Protein 3WNO (pdb70)

B-factor: mean 29.3, std 12.25, range [14.29, 101.85]

Secondary structure (DSSP, 8-state):
--EEEEEES-S-B-TT-EEEEEEEEE--SSS-EEEEEEEEEEETTEEEEEEEEEEEE-TT-EEEEEEEEEPPSSSSEEEEEEEE-GGG-EEEEEEEE-S-GGGS--EEEE----TT--HHHHHHHHHHHHHHH---EEEE-S-SSBTTB-S-EETTEEPSEEE-TT-PEEEHHHHHHHHHHHHHTT-EEEEEEESSEEESS-GGGT--GGGBEESSTTS-SB-EEE-SSSS-EEEEB-TT-HHHHHHHHHHHHHIIIII--SEEEEE------SEEETT--EE-GGGSHHHHHHHHHHHHHHH-TTS-EEEEEEES--TT-TTHHHHHHH---SSEEEE--SS--BHHHHHHHHHHHHHHTTS--EEEE--TTTT---EEEEEGGGSEEES--EE--STT-STT-EEEEE-STT-EEEEEEEESSSEEEEEEEEEE--SSS-EEEEEEETTEEEEEEEE---S-TT-EEEEEEEEEEE-SEEEEEEEE--TT--S-EEEEEEEEEB--HHHHHHHHHHHHHTT-EEE-EETTTEE--SSSTT--SSB--HHHHHHHHHHHHHHHHTHHHHH-TT-EE--SSS--EEETTS-EESS--TTSEEEEEEE-SSEEEEEEEE-TTS-SBSSS--PPP--EEEEEEEEEE-TT--EEEEEEE-TTSGGG--EEE-EEEEEETTEEEEEEEEEEESSEEEEEEEE-/--EEEEEES-S-B-TT-EEEEEEEEE--SSS-EEEEEEEEEEETTEEEEEEEEEEEE-TT-EEEEEEEEEPPSSSSEEEEEEEE-GGG-EEEEEEEE-S-GGGS--EEEE----TT--HHHHHHHHHHHHHHH---EEEE-S-SSBTTB-S-EETTEEPSEEE-TTS-EEEHHHHHHHHHHHHHTT-EEEEEEESSEEESS-GGGT--GGGBEESSTTS-SB-EEE-SSSS-EEEEB-TT-HHHHHHHHHHHHHIIIII--SEEEEE------SEEETT--EE-GGGSHHHHHHHHHHHHHHH-TTS-EEEEEEES--TT-TTHHHHHHHS--SSEEEE--SS--BHHHHHHHHHHHHHHHTS--EEEE--TTTT---EEEEEGGGSEEES-EEE--STT-STT-EEEEE-STT-EEEEEEEESSSEEEEEEEEEE--SSS-EEEEEEETTEEEEEEEE---S-TT--EEEEEEEEEE-SEEEEEEEE--TT--S-EEEEEEEEEB--HHHHHHHHHHHHHHT-EEE-EETTTEE--SSSTT--S-B--HHHHHHHHHHHHHHHHTHHHHTSTT-EE--SSS--EEETTS-EESS--TTSEEEEEEE-SSEEEEEEEE-TTS-SBSSS--PPP--EEEEEEEEE--TT----EEEEE-TTSGGG--EEE--EEEEETTEEEEEEEEEEESSEEEEEEE-

CATH classification: 2.60.40.10 (+3 more: 3.20.20.80, 2.60.120.260, 2.60.40.1180)

Sequence (1399 aa):
GGIERVFTDKARYNPGDAVSIRVQAKNGTGSSWSGAARLEIFHLENSVYTSSQSLSLTNGQSTTLTFTWTAPSTDFRGYFVRIDAGTLGQGATAIDVSSDFTKYPRYGYISEFESGETALESKAKVDQLAQDYHINAWQFYDWMWRHDKMIKRTGGSIDSTWLDLFNREISWSTLQNQIDAVHDVNGKAMAYAMIYASRENYSPLGISPTWGIYEDSSHTNQFDVDFGDGSTYLYMFDPQNPNWQNYIHAEYIDSINTAGFDGIHVAQMGQRSNVYDYNGNSIDLSTRFSPFLDQAKSVLSANNPARDNLTYNIVDGTVNGWAVNDVSKNADLDFLYSEIWYLSDSYNQLKNYIEQLRANGGNKAVVLAAYMNYADNAGTRYEAESASMTNVSTNTNHAGYTGSGFVDQFASTGDKVSFAINAPEAGDYSLVFRYGNNTGANSTLNLYVDGNFVQKLYFFNQSSWGTWKHDAWYQVPLTQGAHTVELRYESGNVGAVNLDSLTLGTFDEHSVRLADAMMSASGATHIELGDDNQMLPHEYYPNRSKTMRSSLKNAMKDHYNFITAYENLLFDSDVVPNDTGSQFVNLTGVSASGDGSANTVWYINKRTSDYNIVHLINLLGNDNQWRNTASQPSFQTNLPAKIYIGADETISDVYLASPDLSGGETQELAFTSGTDAGGKYVSFTVPELKYWNMIYMLEHGGIERVFTDKARYNPGDAVSIRVQAKNGTGSSWSGAARLEIFHLENSVYTSSQSLSLTNGQSTTLTFTWTAPSTDFRGYFVRIDAGTLGQGATAIDVSSDFTKYPRYGYISEFESGETALESKAKVDQLAQDYHINAWQFYDWMWRHDKMIKRTGGSIDSTWLDLFNREISWSTLQNQIDAVHDVNGKAMAYAMIYASRENYSPLGISPTWGIYEDSSHTNQFDVDFGDGSTYLYMFDPQNPNWQNYIHAEYIDSINTAGFDGIHVAQMGQRSNVYDYNGNSIDLSTRFSPFLDQAKSVLSANNPARDNLTYNIVDGTVNGWAVNDVSKNADLDFLYSEIWYLSDSYNQLKNYIEQLRANGGNKAVVLAAYMNYADNAGTRYEAESASMTNVSTNTNHAGYTGSGFVDQFASTGDKVSFAINAPEAGDYSLVFRYGNNTGANSTLNLYVDGNFVQKLYFFNQSSWGTWKHDAWYQVPLTQGAHTVELRYESGNVGAVNLDSLTLGTFDEHSVRLADAMMSASGATHIELGDDNQMLPHEYYPNRSKTMRSSLKNAMKDHYNFITAYENLLFDSDVVPNDTGSQFVNLTGVSASGDGSANTVWYINKRTSDYNIVHLINLLGNDNQWRNTASQPSFQTNLPAKIYIGADETISDVYLASPDLSGGETQELAFTSGTDAGGKYVSFTVPELKYWNMIYMLE

Radius of gyration: 39.94 Å; Cα contacts (8 Å, |Δi|>4): 3639; chains: 2; bounding box: 77×114×123 Å

Nearest PDB structures (foldseek):
  3wnn-assembly2_B  TM=9.963E-01  e=0.000E+00  Niallia circulans
  3wnp-assembly2_B  TM=9.979E-01  e=0.000E+00  Niallia circulans
  3wnk-assembly1_A  TM=9.931E-01  e=0.000E+00  Niallia circulans
  5x7h-assembly1_A  TM=9.853E-01  e=0.000E+00  Paenibacillus sp. 598K
  8iu9-assembly1_A  TM=9.042E-01  e=1.680E-51  Flavobacterium johnsoniae UW101

InterPro domains:
  IPR005084 Carbohydrate binding module family 6 [PF03422] (752-871)
  IPR005084 Carbohydrate binding module family 6 [PF16990] (421-544)
  IPR005084 Carbohydrate binding module family 6 [PS51175] (421-546)
  IPR005084 Carbohydrate binding module family 6 [PS51175] (748-871)
  IPR008979 Galactose-binding-like domain superfamily [SSF49785] (421-545)
  IPR008979 Galactose-binding-like domain superfamily [SSF49785] (744-871)
  IPR013780 Glycosyl hydrolase, all-beta [G3DSA:2.60.40.1180] (615-743)
  IPR013783 Immunoglobulin-like fold [G3DSA:2.60.40.10] (37-141)
  IPR025092 Glycosyl hydrolase family 66 [PF13199] (49-737)
  IPR025092 Glycosyl hydrolase family 66 [cd14745] (144-607)

Organism: Niallia circulans (NCBI:txid1397)

Solvent-accessible surface area: 49590 Å² total; per-residue (Å²): 107,13,19,81,75,18,22,3,40,60,2,10,2,55,44,50,46,66,0,21,0,74,0,54,0,88,0,70,79,53,81,83,26,89,33,54,0,106,0,29,0,33,36,11,32,86,58,69,71,69,39,68,58,101,8,80,7,82,76,44,76,59,48,75,22,54,7,84,18,85,2,43,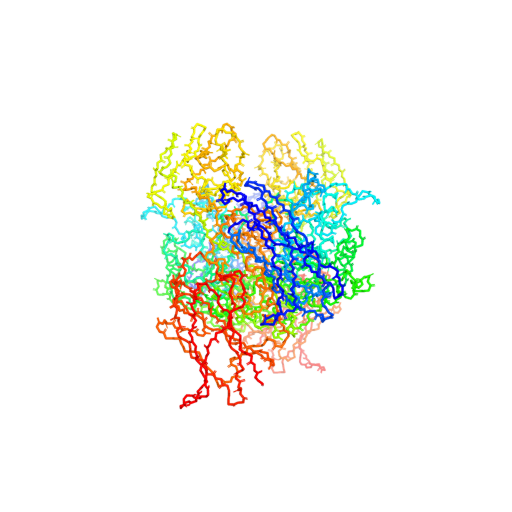101,74,48,47,80,0,9,4,0,18,0,62,0,54,125,2,14,91,13,20,1,0,2,2,0,0,57,63,4,12,78,5,4,4,3,0,2,0,0,32,4,120,65,62,25,72,56,146,92,0,78,59,22,0,30,57,0,2,31,23,0,3,1,0,0,0,1,0,27,6,0,4,63,26,10,0,78,3,5,65,96,95,73,79,67,60,29,85,49,5,94,8,20,92,111,55,86,2,2,44,67,1,0,46,44,0,5,84,3,0,56,75,2,35,1,57,0,0,0,22,3,7,0,0,1,0,26,23,76,19,71,103,51,57,3,30,55,68,34,1,0,7,74,34,50,45,77,108,76,19,10,48,21,88,69,69,78,14,54,12,23,5,32,1,0,8,0,71,26,96,73,0,24,105,35,0,9,55,17,1,37,33,0,1,93,44,2,18,0,4,0,0,4,0,4,10,68,1,84,67,58,90,2,41,29,53,121,22,83,89,23,87,3,15,61,36,0,10,52,0,0,59,75,0,24,61,45,0,38,90,57,44,106,70,74,19,16,0,0,0,14,0,13,37,0,22,64,100,16,45,8,0,47,29,0,1,125,87,3,76,6,39,0,0,2,0,15,0,39,77,54,0,53,10,3,35,94,0,13,64,0,0,36,36,0,15,76,30,9,61,48,58,10,2,0,0,0,1,5,3,0,51,72,37,38,8,38,78,124,51,30,0,25,93,24,80,51,58,115,19,74,67,50,80,94,49,85,46,61,33,51,88,1,0,0,21,134,0,35,61,95,31,6,73,0,26,2,88,5,79,0,84,42,70,27,47,4,0,0,5,0,44,0,0,0,46,62,58,63,68,0,5,0,18,0,25,15,72,45,102,113,41,73,81,10,107,0,90,46,21,44,25,71,38,47,21,85,50,65,4,74,66,26,8,106,12,99,124,23,88,20,50,0,16,0,53,16,49,107,59,14,81,34,16,1,8,0,0,0,0,0,6,3,29,5,23,32,47,1,0,42,0,0,2,1,0,0,2,1,2,2,0,7,6,1,4,1,0,2,63,10,13,4,3,4,56,63,58,11,15,20,45,18,12,7,2,39,52,66,3,62,76,10,0,65,50,8,5,12,1,3,0,0,2,0,7,3,2,14,22,62,72,6,58,53,15,91,121,59,106,39,120,4,54,19,91,74,27,72,41,14,39,77,1,40,49,89,13,0,0,30,6,9,7,57,13,88,83,23,4,0,0,1,0,0,0,0,16,44,18,63,52,62,0,21,49,58,24,68,100,1,54,75,43,93,103,5,55,3,58,2,33,8,18,96,131,18,60,19,45,36,0,17,6,0,1,10,24,37,70,16,0,52,30,95,99,11,97,52,88,85,21,103,55,118,58,25,58,45,1,29,13,61,0,46,70,0,58,7,2,0,0,0,0,0,43,34,177,113,4,19,77,69,17,22,3,44,63,3,10,2,56,44,49,47,67,0,21,0,76,0,57,0,90,0,71,72,56,73,87,29,88,36,55,0,103,0,30,0,34,20,15,36,81,62,67,73,62,34,68,61,103,7,83,7,83,81,46,80,60,49,75,22,51,7,84,14,88,2,45,100,64,47,60,88,0,3,3,0,18,0,59,0,48,124,4,18,94,15,19,1,0,2,2,0,0,56,48,4,2,99,9,3,4,1,0,1,0,0,34,4,118,64,65,26,72,59,139,93,0,99,60,23,0,21,67,0,2,32,19,1,3,0,0,0,1,2,0,26,6,0,6,63,24,10,0,77,3,4,66,92,95,76,76,70,60,29,86,51,5,93,9,23,94,110,54,89,2,2,39,68,0,0,46,45,0,4,83,4,0,53,86,3,35,1,55,0,0,0,24,3,6,0,1,1,0,27,22,75,19,70,102,53,58,3,31,55,70,37,1,0,9,86,28,54,34,82,64,85,25,17,49,21,87,70,68,92,54,30,13,42,4,51,1,0,9,0,70,27,97,74,0,26,108,31,0,10,58,18,1,36,34,0,2,91,41,2,18,0,4,0,0,4,0,4,10,69,2,97,66,59,83,3,56,29,55,123,18,85,94,23,90,2,15,63,34,0,6,57,0,0,50,75,0,36,62,46,0,36,88,57,42,109,71,73,19,15,0,0,0,15,0,13,36,0,24,65,100,15,42,8,0,46,31,0,2,122,85,3,76,6,35,0,0,2,0,15,0,37,92,99,0,50,12,3,34,90,0,11,63,0,0,31,33,0,13,75,30,9,56,36,62,8,3,0,0,0,0,5,4,0,50,81,43,37,16,36,81,120,50,31,0,24,92,17,79,76,56,118,22,37,62,49,77,95,49,84,47,62,36,52,90,2,0,0,18,124,1,45,64,92,29,6,69,0,23,2,89,5,75,0,88,38,67,25,44,4,0,0,3,0,46,0,0,0,36,60,21,62,67,0,4,0,18,0,26,16,73,48,104,108,44,70,80,10,105,0,88,36,22,20,15,68,41,46,25,84,52,63,3,70,63,25,7,108,11,94,128,22,91,19,50,0,18,0,51,16,49,98,61,12,81,30,18,1,11,0,0,0,0,0,7,2,30,4,23,32,46,1,1,44,0,0,1,1,0,0,1,2,0,3,0,7,5,1,4,1,0,3,56,26,9,3,3,3,57,63,59,10,15,20,43,18,11,12,4,36,44,66,4,52,77,9,0,62,46,8,3,11,0,3,0,1,2,0,15,3,2,11,31,81,63,7,53,65,16,70,135,68,67,26,116,3,62,9,81,79,30,70,38,14,38,77,1,42,51,87,15,0,0,30,3,12,10,54,9,86,79,20,4,0,0,1,1,0,0,0,14,37,16,64,55,63,1,27,52,59,25,67,99,1,54,78,40,96,102,5,56,5,46,2,18,8,24,90,146,37,104,13,64,35,0,20,6,0,1,10,26,30,70,14,0,54,30,92,96,11,98,63,83,73,23,103,70,115,47,35,85,35,2,29,14,65,0,43,64,0,62,6,2,0,0,1,0,0,45,66

Foldseek 3Di:
DFFPAWWWQALEAAAFDKIKIKTKGAAAPPFKDKFKKKKWKAFVPGTDDIDIDIDIDGHGDMDMDIDIDGHHHDAFTKMKMKIDGDPSGIDIFMYTHHPDCQLPADEAEAEDADPPQDLVNLLQQLSVCCTLFSHAEYEYPQLAAWLQHGFDDDVPHTDQWHAHLVGHIHGLVSLLSNCVSSVSNNHFYAYEHELFKGKPPCVVVVDDLQQFKALALQSPHFDKADPPPVHIIITGGQLQRPVRLVRVLVVQLCCCVVSVGQEYEYEYDADDAQMAGNNRDGDQRLQRVQVSQQVSLVVLCVSPVRRRAYEYEHEAFFVVDRSQLNCLQRHPHSAYEYEHDPHQFFLLRVLVRLQVSCVRNLQRAYEYAYAFQLVHQDAAKDWQQPFDWDPWHWDAPAPDFPDPTWTFFCFDAGTKTKHKDFDQAWFKWKKWWKKAAAQPAKWWWWKDKQRHTDDIWIDGHDNDSNDIDGPTIDMDTDHGTIMMIMTGDHVPTHGTMITTIIGRAARALQLVLQLQQSQQQSAHHYHFADDNGAGARDPSRVDRNYGYDPVSSLLSSLSSSQCRSCVCCRRDSQWHFPPPDQKDKDKPPAAEDCRQAAQGFHWTWIDGPWKTKIKTFARRQHGRGRRHHGDFGPKDAFIKMKMADDPPWDFPWKWKFDSVPPSGDIDTWDKDWDADPSGTIIIGTDGIDGGMMMMITTTD/DFFPAWWWQFLEAAQFDKIKIKTKGFAAPQAKDKDKKKKWKAFVPGTDDIDIDIDIAGHGDIDMDIDIDTHHNDAFTKMKMKIDGDPSGIDIFMYTHHPDCQLPADEAEAEAADPPQDLVNLLVQLRCCCTLQSHAEYEYHQLAQWLLHGFDDDVPHTDQWHQTLVGHIHGLVSLLSNCVSSVSNNHAYAYEHELFKGKPPCVVVVDDLQQFKALAQQSPHFDWADPPPVHIIIGGGQNQRPVSLVRVLVVQLCCCVVRVGQEYAYEDDADDANMAGNNRDGDQRLQRVQVSQQVSLVVLCVSPVRRRAYEYEHEAFFVVDRSQLNCLQRHPHSAYEYEHDPHQFFLLRVLVRLQVSCVRNLQRAYEYAYAFQQPPQDAAKDWQVNFDWWPWAWDAPQPDFPDPTWIFPFFDAGTKTKHKDFDQAWFKWKWWWKKAFAQPAWWWWWKDKQRHTDDIWTDGHDNDRNDIDGQIIDMDTDHGTIMMIMTGDHPVTGGTMITTIIGRAAGALALVLQLQQSQQQSAHHYHFADDNGAGARDPSRVDRNYGYDPVSSLLSSLSSSQCRSCVVQRRHSQKHFPPPDAWDKDKPPFAEDCRQAAQGFHWGWIDGPWKTKIKTFANRQHHRGRRHHGDFGPKDAFIKMKTADDQPDDFDWKWKFDSVPPSGDIDTWDWDWDADPRGTIIITTDGIDGGMMMIITTD

Structure (mmCIF, N/CA/C/O backbone):
data_3WNO
#
_entry.id   3WNO
#
_cell.length_a   61.928
_cell.length_b   167.715
_cell.length_c   174.861
_cell.angle_alpha   90.00
_cell.angle_beta   90.00
_cell.angle_gamma   90.00
#
_symmetry.space_group_name_H-M   'P 21 21 21'
#
loop_
_entity.id
_entity.type
_entity.pdbx_description
1 polymer 'Cycloisomaltooligosaccharide glucanotransferase'
2 branched Cyclooctakis-(1-6)-(alpha-D-glucopyranose)
3 branched alpha-D-glucopyranose-(1-6)-alpha-D-glucopyranose-(1-6)-alpha-D-glucopyranose-(1-6)-alpha-D-glucopyranose
4 non-polymer 'CALCIUM ION'
5 non-polymer 'SODIUM ION'
6 non-polymer 'SULFATE ION'
7 non-polymer 1,2-ETHANEDIOL
8 non-polymer '2-(N-MORPHOLINO)-ETHANESULFONIC ACID'
9 water water
#
loop_
_atom_site.group_PDB
_atom_site.id
_atom_site.type_symbol
_atom_site.label_atom_id
_atom_site.label_alt_id
_atom_site.label_comp_id
_atom_site.label_asym_id
_atom_site.label_entity_id
_atom_site.label_seq_id
_atom_site.pdbx_PDB_ins_code
_atom_site.Cartn_x
_atom_site.Cartn_y
_atom_site.Cartn_z
_atom_site.occupancy
_atom_site.B_iso_or_equiv
_atom_site.auth_seq_id
_atom_site.auth_comp_id
_atom_site.auth_asym_id
_atom_site.auth_atom_id
_atom_site.pdbx_PDB_model_num
ATOM 1 N N . GLY A 1 6 ? 22.676 35.758 72.759 1.00 57.27 42 GLY A N 1
ATOM 2 C CA . GLY A 1 6 ? 23.346 36.017 74.069 1.00 55.54 42 GLY A CA 1
ATOM 3 C C . GLY A 1 6 ? 24.348 37.159 73.997 1.00 54.26 42 GLY A C 1
ATOM 4 O O . GLY A 1 6 ? 24.026 38.247 73.516 1.00 55.77 42 GLY A O 1
ATOM 5 N N . GLY A 1 7 ? 25.570 36.898 74.458 1.00 50.31 43 GLY A N 1
ATOM 6 C CA . GLY A 1 7 ? 26.602 37.923 74.586 1.00 44.77 43 GLY A CA 1
ATOM 7 C C . GLY A 1 7 ? 27.590 38.019 73.435 1.00 41.39 43 GLY A C 1
ATOM 8 O O . GLY A 1 7 ? 28.621 38.670 73.575 1.00 41.70 43 GLY A O 1
ATOM 9 N N . ILE A 1 8 ? 27.303 37.365 72.310 1.00 38.05 44 ILE A N 1
ATOM 10 C CA . ILE A 1 8 ? 28.108 37.549 71.098 1.00 36.88 44 ILE A CA 1
ATOM 11 C C . ILE A 1 8 ? 27.471 38.688 70.313 1.00 35.37 44 ILE A C 1
ATOM 12 O O . ILE A 1 8 ? 26.473 38.489 69.626 1.00 34.89 44 ILE A O 1
ATOM 17 N N . GLU A 1 9 ? 28.043 39.883 70.435 1.00 35.40 45 GLU A N 1
ATOM 18 C CA . GLU A 1 9 ? 27.416 41.105 69.916 1.00 35.08 45 GLU A CA 1
ATOM 19 C C . GLU A 1 9 ? 27.657 41.301 68.419 1.00 34.76 45 GLU A C 1
ATOM 20 O O . GLU A 1 9 ? 26.771 41.750 67.688 1.00 34.27 45 GLU A O 1
ATOM 26 N N . ARG A 1 10 ? 28.863 40.972 67.971 1.00 32.63 46 ARG A N 1
ATOM 27 C CA . ARG A 1 10 ? 29.234 41.141 66.574 1.00 33.06 46 ARG A CA 1
ATOM 28 C C . ARG A 1 10 ? 30.224 40.076 66.165 1.00 31.59 46 ARG A C 1
ATOM 29 O O . ARG A 1 10 ? 31.133 39.741 66.924 1.00 31.61 46 ARG A O 1
ATOM 37 N N . VAL A 1 11 ? 30.042 39.553 64.958 1.00 30.87 47 VAL A N 1
ATOM 38 C CA . VAL A 1 11 ? 31.064 38.757 64.290 1.00 29.30 47 VAL A CA 1
ATOM 39 C C . VAL A 1 11 ? 31.233 39.339 62.883 1.00 29.34 47 VAL A C 1
ATOM 40 O O . VAL A 1 11 ? 30.244 39.548 62.173 1.00 29.07 47 VAL A O 1
ATOM 44 N N . PHE A 1 12 ? 32.474 39.601 62.494 1.00 28.31 48 PHE A N 1
ATOM 45 C CA . PHE A 1 12 ? 32.755 40.260 61.221 1.00 28.80 48 PHE A CA 1
ATOM 46 C C . PHE A 1 12 ? 34.204 40.054 60.800 1.00 28.38 48 PHE A C 1
ATOM 47 O O . PHE A 1 12 ? 35.012 39.533 61.570 1.00 27.85 48 PHE A O 1
ATOM 55 N N . THR A 1 13 ? 34.528 40.470 59.578 1.00 26.89 49 THR A N 1
ATOM 56 C CA . THR A 1 13 ? 35.903 40.412 59.073 1.00 26.12 49 THR A CA 1
ATOM 57 C C . THR A 1 13 ? 36.402 41.793 58.687 1.00 27.64 49 THR A C 1
ATOM 58 O O . THR A 1 13 ? 35.606 42.734 58.517 1.00 25.45 49 THR A O 1
ATOM 62 N N . ASP A 1 14 ? 37.723 41.899 58.549 1.00 27.98 50 ASP A N 1
ATOM 63 C CA . ASP A 1 14 ? 38.384 43.181 58.303 1.00 30.09 50 ASP A CA 1
ATOM 64 C C . ASP A 1 14 ? 38.152 43.755 56.894 1.00 28.97 50 ASP A C 1
ATOM 65 O O . ASP A 1 14 ? 38.189 44.972 56.710 1.00 29.39 50 ASP A O 1
ATOM 70 N N . LYS A 1 15 ? 37.905 42.883 55.921 1.00 29.43 51 LYS A N 1
ATOM 71 C CA . LYS A 1 15 ? 37.660 43.291 54.541 1.00 28.88 51 LYS A CA 1
ATOM 72 C C . LYS A 1 15 ? 36.353 42.699 54.013 1.00 27.27 51 LYS A C 1
ATOM 73 O O . LYS A 1 15 ? 35.808 41.752 54.582 1.00 26.51 51 LYS A O 1
ATOM 79 N N . ALA A 1 16 ? 35.862 43.266 52.914 1.00 25.30 52 ALA A N 1
ATOM 80 C CA . ALA A 1 16 ? 34.588 42.866 52.318 1.00 24.25 52 ALA A CA 1
ATOM 81 C C . ALA A 1 16 ? 34.736 41.712 51.338 1.00 23.60 52 ALA A C 1
ATOM 82 O O . ALA A 1 16 ? 33.764 41.044 51.012 1.00 22.17 52 ALA A O 1
ATOM 84 N N . ARG A 1 17 ? 35.954 41.518 50.855 1.00 23.93 53 ARG A N 1
ATOM 85 C CA . ARG A 1 17 ? 36.262 40.559 49.803 1.00 24.79 53 ARG A CA 1
ATOM 86 C C . ARG A 1 17 ? 37.747 40.239 49.934 1.00 23.98 53 ARG A C 1
ATOM 87 O O . ARG A 1 17 ? 38.549 41.122 50.267 1.00 23.13 53 ARG A O 1
ATOM 95 N N . TYR A 1 18 ? 38.106 38.987 49.664 1.00 23.82 54 TYR A N 1
ATOM 96 C CA . TYR A 1 18 ? 39.492 38.526 49.772 1.00 23.70 54 TYR A CA 1
ATOM 97 C C . TYR A 1 18 ? 39.914 37.800 48.509 1.00 23.20 54 TYR A C 1
ATOM 98 O O . TYR A 1 18 ? 39.119 37.075 47.903 1.00 23.40 54 TYR A O 1
ATOM 107 N N . ASN A 1 19 ? 41.161 38.011 48.107 1.00 23.64 55 ASN A N 1
ATOM 108 C CA . ASN A 1 19 ? 41.771 37.219 47.034 1.00 24.59 55 ASN A CA 1
ATOM 109 C C . ASN A 1 19 ? 42.274 35.892 47.615 1.00 24.85 55 ASN A C 1
ATOM 110 O O . ASN A 1 19 ? 42.604 35.831 48.804 1.00 23.63 55 ASN A O 1
ATOM 115 N N . PRO A 1 20 ? 42.304 34.820 46.798 1.00 24.60 56 PRO A N 1
ATOM 116 C CA . PRO A 1 20 ? 42.881 33.570 47.284 1.00 25.68 56 PRO A CA 1
ATOM 117 C C . PRO A 1 20 ? 44.255 33.780 47.933 1.00 26.75 56 PRO A C 1
ATOM 118 O O . PRO A 1 20 ? 45.085 34.521 47.401 1.00 26.47 56 PRO A O 1
ATOM 122 N N . GLY A 1 21 ? 44.466 33.182 49.104 1.00 28.87 57 GLY A N 1
ATOM 123 C CA . GLY A 1 21 ? 45.748 33.304 49.815 1.00 29.65 57 GLY A CA 1
ATOM 124 C C . GLY A 1 21 ? 45.852 34.466 50.795 1.00 31.05 57 GLY A C 1
ATOM 125 O O . GLY A 1 21 ? 46.776 34.510 51.611 1.00 30.14 57 GLY A O 1
ATOM 126 N N . ASP A 1 22 ? 44.916 35.413 50.732 1.00 31.09 58 ASP A N 1
ATOM 127 C CA . ASP A 1 22 ? 44.920 36.537 51.663 1.00 31.68 58 ASP A CA 1
ATOM 128 C C . ASP A 1 22 ? 44.629 36.064 53.097 1.00 31.40 58 ASP A C 1
ATOM 129 O O . ASP A 1 22 ? 43.894 35.099 53.310 1.00 30.74 58 ASP A O 1
ATOM 134 N N . ALA A 1 23 ? 45.204 36.762 54.072 1.00 30.95 59 ALA A N 1
ATOM 135 C CA . ALA A 1 23 ? 44.875 36.537 55.476 1.00 31.11 59 ALA A CA 1
ATOM 136 C C . ALA A 1 23 ? 43.525 37.181 55.793 1.00 31.09 59 ALA A C 1
ATOM 137 O O . ALA A 1 23 ? 43.307 38.345 55.478 1.00 31.17 59 ALA A O 1
ATOM 139 N N . VAL A 1 24 ? 42.629 36.409 56.400 1.00 30.52 60 VAL A N 1
ATOM 140 C CA . VAL A 1 24 ? 41.329 36.893 56.869 1.00 31.63 60 VAL A CA 1
ATOM 141 C C . VAL A 1 24 ? 41.361 37.016 58.389 1.00 32.75 60 VAL A C 1
ATOM 142 O O . VAL A 1 24 ? 41.613 36.022 59.075 1.00 34.92 60 VAL A O 1
ATOM 146 N N . SER A 1 25 ? 41.145 38.223 58.917 1.00 32.66 61 SER A N 1
ATOM 147 C CA . SER A 1 25 ? 40.982 38.414 60.360 1.00 33.08 61 SER A CA 1
ATOM 148 C C . SER A 1 25 ? 39.501 38.411 60.678 1.00 32.86 61 SER A C 1
ATOM 149 O O . SER A 1 25 ? 38.777 39.326 60.270 1.00 31.74 61 SER A O 1
ATOM 152 N N . ILE A 1 26 ? 39.061 37.372 61.386 1.00 31.39 62 ILE A N 1
ATOM 153 C CA . ILE A 1 26 ? 37.682 37.246 61.850 1.00 30.97 62 ILE A CA 1
ATOM 154 C C . ILE A 1 26 ? 37.638 37.812 63.260 1.00 31.70 62 ILE A C 1
ATOM 155 O O . ILE A 1 26 ? 38.368 37.344 64.136 1.00 29.62 62 ILE A O 1
ATOM 160 N N . ARG A 1 27 ? 36.813 38.841 63.464 1.00 32.25 63 ARG A N 1
ATOM 161 C CA . ARG A 1 27 ? 36.676 39.496 64.763 1.00 32.59 63 ARG A CA 1
ATOM 162 C C . ARG A 1 27 ? 35.401 39.025 65.453 1.00 32.14 63 ARG A C 1
ATOM 163 O O . ARG A 1 27 ? 34.379 38.805 64.803 1.00 30.30 63 ARG A O 1
ATOM 171 N N . VAL A 1 28 ? 35.471 38.891 66.777 1.00 31.91 64 VAL A N 1
ATOM 172 C CA . VAL A 1 28 ? 34.344 38.433 67.583 1.00 32.19 64 VAL A CA 1
ATOM 173 C C . VAL A 1 28 ? 34.224 39.334 68.804 1.00 33.72 64 VAL A C 1
ATOM 174 O O . VAL A 1 28 ? 35.078 39.306 69.695 1.00 32.56 64 VAL A O 1
ATOM 178 N N . GLN A 1 29 ? 33.171 40.142 68.829 1.00 34.24 65 GLN A N 1
ATOM 179 C CA . GLN A 1 29 ? 32.905 41.030 69.949 1.00 36.93 65 GLN A CA 1
ATOM 180 C C . GLN A 1 29 ? 31.981 40.326 70.932 1.00 35.50 65 GLN A C 1
ATOM 181 O O . GLN A 1 29 ? 30.845 39.992 70.594 1.00 34.57 65 GLN A O 1
ATOM 187 N N . ALA A 1 30 ? 32.484 40.111 72.146 1.00 36.01 66 ALA A N 1
ATOM 188 C CA . ALA A 1 30 ? 31.763 39.373 73.179 1.00 36.74 66 ALA A CA 1
ATOM 189 C C . ALA A 1 30 ? 31.623 40.205 74.451 1.00 38.36 66 ALA A C 1
ATOM 190 O O . ALA A 1 30 ? 32.536 40.935 74.828 1.00 38.63 66 ALA A O 1
ATOM 192 N N . LYS A 1 31 ? 30.463 40.095 75.088 1.00 40.67 67 LYS A N 1
ATOM 193 C CA . LYS A 1 31 ? 30.208 40.734 76.373 1.00 43.24 67 LYS A CA 1
ATOM 194 C C . LYS A 1 31 ? 29.508 39.734 77.281 1.00 44.62 67 LYS A C 1
ATOM 195 O O . LYS A 1 31 ? 28.543 39.082 76.869 1.00 42.86 67 LYS A O 1
ATOM 201 N N . ASN A 1 32 ? 30.000 39.617 78.513 1.00 47.05 68 ASN A N 1
ATOM 202 C CA . ASN A 1 32 ? 29.350 38.796 79.528 1.00 49.76 68 ASN A CA 1
ATOM 203 C C . ASN A 1 32 ? 28.260 39.589 80.244 1.00 52.94 68 ASN A C 1
ATOM 204 O O . ASN A 1 32 ? 28.552 40.545 80.963 1.00 54.42 68 ASN A O 1
ATOM 209 N N . GLY A 1 33 ? 27.006 39.197 80.030 1.00 56.46 69 GLY A N 1
ATOM 210 C CA . GLY A 1 33 ? 25.871 39.758 80.765 1.00 59.56 69 GLY A CA 1
ATOM 211 C C . GLY A 1 33 ? 25.037 38.646 81.377 1.00 62.95 69 GLY A C 1
ATOM 212 O O . GLY A 1 33 ? 23.809 38.714 81.384 1.00 65.79 69 GLY A O 1
ATOM 213 N N . THR A 1 34 ? 25.712 37.622 81.895 1.00 64.89 70 THR A N 1
ATOM 214 C CA . THR A 1 34 ? 25.041 36.425 82.402 1.00 67.31 70 THR A CA 1
ATOM 215 C C . THR A 1 34 ? 24.626 36.560 83.866 1.00 68.02 70 THR A C 1
ATOM 216 O O . THR A 1 34 ? 23.609 36.001 84.274 1.00 67.28 70 THR A O 1
ATOM 220 N N . GLY A 1 35 ? 25.412 37.296 84.649 1.00 69.22 71 GLY A N 1
ATOM 221 C CA . GLY A 1 35 ? 25.136 37.479 86.072 1.00 70.29 71 GLY A CA 1
ATOM 222 C C . GLY A 1 35 ? 26.405 37.423 86.893 1.00 71.42 71 GLY A C 1
ATOM 223 O O . GLY A 1 35 ? 26.640 38.282 87.744 1.00 73.01 71 GLY A O 1
ATOM 224 N N . SER A 1 36 ? 27.220 36.403 86.642 1.00 72.38 72 SER A N 1
ATOM 225 C CA . SER A 1 36 ? 28.526 36.273 87.284 1.00 72.49 72 SER A CA 1
ATOM 226 C C . SER A 1 36 ? 29.579 35.982 86.219 1.00 70.99 72 SER A C 1
ATOM 227 O O . SER A 1 36 ? 29.296 36.077 85.020 1.00 70.75 72 SER A O 1
ATOM 230 N N . SER A 1 37 ? 30.788 35.637 86.657 1.00 67.74 73 SER A N 1
ATOM 231 C CA . SER A 1 37 ? 31.889 35.317 85.749 1.00 65.11 73 SER A CA 1
ATOM 232 C C . SER A 1 37 ? 31.500 34.253 84.725 1.00 63.34 73 SER A C 1
ATOM 233 O O . SER A 1 37 ? 30.615 33.429 84.974 1.00 63.35 73 SER A O 1
ATOM 236 N N . TRP A 1 38 ? 32.164 34.290 83.572 1.00 60.53 74 TRP A N 1
ATOM 237 C CA . TRP A 1 38 ? 32.006 33.261 82.550 1.00 57.09 74 TRP A CA 1
ATOM 238 C C . TRP A 1 38 ? 33.371 32.807 82.040 1.00 56.40 74 TRP A C 1
ATOM 239 O O . TRP A 1 38 ? 34.223 33.631 81.708 1.00 55.47 74 TRP A O 1
ATOM 250 N N . SER A 1 39 ? 33.563 31.491 81.996 1.00 56.41 75 SER A N 1
ATOM 251 C CA . SER A 1 39 ? 34.729 30.881 81.367 1.00 56.82 75 SER A CA 1
ATOM 252 C C . SER A 1 39 ? 34.285 29.779 80.412 1.00 56.31 75 SER A C 1
ATOM 253 O O . SER A 1 39 ? 33.287 29.095 80.653 1.00 57.67 75 SER A O 1
ATOM 256 N N . GLY A 1 40 ? 35.030 29.625 79.322 1.00 55.08 76 GLY A N 1
ATOM 257 C CA . GLY A 1 40 ? 34.726 28.619 78.310 1.00 53.29 76 GLY A CA 1
ATOM 258 C C . GLY A 1 40 ? 35.503 28.880 77.036 1.00 51.82 76 GLY A C 1
ATOM 259 O O . GLY A 1 40 ? 36.466 29.647 77.033 1.00 51.00 76 GLY A O 1
ATOM 260 N N . ALA A 1 41 ? 35.075 28.242 75.951 1.00 49.38 77 ALA A N 1
ATOM 261 C CA . ALA A 1 41 ? 35.736 28.385 74.658 1.00 46.80 77 ALA A CA 1
ATOM 262 C C . ALA A 1 41 ? 34.863 29.158 73.676 1.00 42.63 77 ALA A C 1
ATOM 263 O O . ALA A 1 41 ? 33.637 29.119 73.763 1.00 41.40 77 ALA A O 1
ATOM 265 N N . ALA A 1 42 ? 35.509 29.876 72.765 1.00 39.83 78 ALA A N 1
ATOM 266 C CA . ALA A 1 42 ? 34.851 30.399 71.566 1.00 37.72 78 ALA A CA 1
ATOM 267 C C . ALA A 1 42 ? 35.354 29.562 70.406 1.00 35.91 78 ALA A C 1
ATOM 268 O O . ALA A 1 42 ? 36.547 29.573 70.105 1.00 36.40 78 ALA A O 1
ATOM 270 N N . ARG A 1 43 ? 34.449 28.818 69.781 1.00 35.37 79 ARG A N 1
ATOM 271 C CA . ARG A 1 43 ? 34.796 27.896 68.713 1.00 36.68 79 ARG A CA 1
ATOM 272 C C . ARG A 1 43 ? 34.413 28.470 67.346 1.00 34.61 79 ARG A C 1
ATOM 273 O O . ARG A 1 43 ? 33.263 28.855 67.130 1.00 34.72 79 ARG A O 1
ATOM 281 N N . LEU A 1 44 ? 35.383 28.498 66.437 1.00 32.85 80 LEU A N 1
ATOM 282 C CA . LEU A 1 44 ? 35.173 28.921 65.051 1.00 30.87 80 LEU A CA 1
ATOM 283 C C . LEU A 1 44 ? 34.997 27.708 64.149 1.00 32.18 80 LEU A C 1
ATOM 284 O O . LEU A 1 44 ? 35.805 26.774 64.196 1.00 27.81 80 LEU A O 1
ATOM 289 N N . GLU A 1 45 ? 33.944 27.727 63.334 1.00 31.01 81 GLU A N 1
ATOM 290 C CA . GLU A 1 45 ? 33.811 26.791 62.230 1.00 30.81 81 GLU A CA 1
ATOM 291 C C . GLU A 1 45 ? 33.411 27.549 60.962 1.00 30.55 81 GLU A C 1
ATOM 292 O O . GLU A 1 45 ? 32.498 28.389 60.981 1.00 28.85 81 GLU A O 1
ATOM 298 N N . ILE A 1 46 ? 34.116 27.246 59.875 1.00 29.71 82 ILE A N 1
ATOM 299 C CA . ILE A 1 46 ? 33.855 27.835 58.563 1.00 27.59 82 ILE A CA 1
ATOM 300 C C . ILE A 1 46 ? 33.417 26.717 57.618 1.00 29.09 82 ILE A C 1
ATOM 301 O O . ILE A 1 46 ? 34.061 25.662 57.560 1.00 28.74 82 ILE A O 1
ATOM 306 N N . PHE A 1 47 ? 32.329 26.957 56.886 1.00 27.91 83 PHE A N 1
ATOM 307 C CA . PHE A 1 47 ? 31.775 26.011 55.941 1.00 28.06 83 PHE A CA 1
ATOM 308 C C . PHE A 1 47 ? 31.801 26.595 54.543 1.00 28.19 83 PHE A C 1
ATOM 309 O O . PHE A 1 47 ? 31.678 27.808 54.365 1.00 27.80 83 PHE A O 1
ATOM 317 N N . HIS A 1 48 ? 31.964 25.727 53.555 1.00 27.33 84 HIS A N 1
ATOM 318 C CA . HIS A 1 48 ? 31.648 26.072 52.180 1.00 27.79 84 HIS A CA 1
ATOM 319 C C . HIS A 1 48 ? 30.474 25.210 51.786 1.00 27.95 84 HIS A C 1
ATOM 320 O O . HIS A 1 48 ? 30.628 24.000 51.598 1.00 29.86 84 HIS A O 1
ATOM 327 N N . LEU A 1 49 ? 29.306 25.838 51.657 1.00 27.10 85 LEU A N 1
ATOM 328 C CA . LEU A 1 49 ? 28.051 25.139 51.423 1.00 26.89 85 LEU A CA 1
ATOM 329 C C . LEU A 1 49 ? 27.885 24.077 52.523 1.00 28.72 85 LEU A C 1
ATOM 330 O O . LEU A 1 49 ? 28.013 24.418 53.700 1.00 26.89 85 LEU A O 1
ATOM 335 N N . GLU A 1 50 ? 27.626 22.813 52.179 1.00 30.25 86 GLU A N 1
ATOM 336 C CA . GLU A 1 50 ? 27.382 21.795 53.220 1.00 31.61 86 GLU A CA 1
ATOM 337 C C . GLU A 1 50 ? 28.626 21.356 54.010 1.00 32.48 86 GLU A C 1
ATOM 338 O O . GLU A 1 50 ? 28.493 20.801 55.102 1.00 32.93 86 GLU A O 1
ATOM 344 N N . ASN A 1 51 ? 29.815 21.607 53.467 1.00 32.58 87 ASN A N 1
ATOM 345 C CA . ASN A 1 51 ? 31.055 21.051 54.010 1.00 34.09 87 ASN A CA 1
ATOM 346 C C . ASN A 1 51 ? 31.816 21.990 54.927 1.00 33.70 87 ASN A C 1
ATOM 347 O O . ASN A 1 51 ? 32.095 23.135 54.568 1.00 32.49 87 ASN A O 1
ATOM 352 N N . SER A 1 52 ? 32.154 21.492 56.114 1.00 32.25 88 SER A N 1
ATOM 353 C CA . SER A 1 52 ? 33.047 22.199 57.019 1.00 31.94 88 SER A CA 1
ATOM 354 C C . SER A 1 52 ? 34.445 22.219 56.414 1.00 32.30 88 SER A C 1
ATOM 355 O O . SER A 1 52 ? 34.904 21.213 55.866 1.00 35.08 88 SER A O 1
ATOM 358 N N . VAL A 1 53 ? 35.113 23.367 56.475 1.00 31.17 89 VAL A N 1
ATOM 359 C CA . VAL A 1 53 ? 36.468 23.488 55.930 1.00 30.68 89 VAL A CA 1
ATOM 360 C C . VAL A 1 53 ? 37.490 23.970 56.934 1.00 29.17 89 VAL A C 1
ATOM 361 O O . VAL A 1 53 ? 38.683 23.841 56.688 1.00 28.41 89 VAL A O 1
ATOM 365 N N . TYR A 1 54 ? 37.042 24.537 58.051 1.00 29.91 90 TYR A N 1
ATOM 366 C CA . TYR A 1 54 ? 37.966 24.989 59.074 1.00 30.81 90 TYR A CA 1
ATOM 367 C C . TYR A 1 54 ? 37.355 25.018 60.469 1.00 33.01 90 TYR A C 1
ATOM 368 O O . TYR A 1 54 ? 36.176 25.335 60.629 1.00 31.62 90 TYR A O 1
ATOM 377 N N . THR A 1 55 ? 38.175 24.679 61.467 1.00 34.09 91 THR A N 1
ATOM 378 C CA . THR A 1 55 ? 37.825 24.867 62.879 1.00 36.09 91 THR A CA 1
ATOM 379 C C . THR A 1 55 ? 39.022 25.358 63.671 1.00 36.77 91 THR A C 1
ATOM 380 O O . THR A 1 55 ? 40.174 25.084 63.324 1.00 37.93 91 THR A O 1
ATOM 384 N N . SER A 1 56 ? 38.738 26.078 64.745 1.00 36.02 92 SER A N 1
ATOM 385 C CA . SER A 1 56 ? 39.764 26.542 65.665 1.00 36.81 92 SER A CA 1
ATOM 386 C C . SER A 1 56 ? 39.036 26.985 66.922 1.00 36.88 92 SER A C 1
ATOM 387 O O . SER A 1 56 ? 37.820 27.175 66.898 1.00 35.13 92 SER A O 1
ATOM 390 N N . SER A 1 57 ? 39.770 27.128 68.017 1.00 38.00 93 SER A N 1
ATOM 391 C CA . SER A 1 57 ? 39.176 27.532 69.283 1.00 40.25 93 SER A CA 1
ATOM 392 C C . SER A 1 57 ? 40.120 28.407 70.073 1.00 40.60 93 SER A C 1
ATOM 393 O O . SER A 1 57 ? 41.332 28.301 69.941 1.00 39.40 93 SER A O 1
ATOM 396 N N . GLN A 1 58 ? 39.540 29.282 70.884 1.00 42.56 94 GLN A N 1
ATOM 397 C CA . GLN A 1 58 ? 40.276 30.063 71.861 1.00 45.48 94 GLN A CA 1
ATOM 398 C C . GLN A 1 58 ? 39.498 30.007 73.159 1.00 46.79 94 GLN A C 1
ATOM 399 O O . GLN A 1 58 ? 38.264 30.007 73.146 1.00 48.05 94 GLN A O 1
ATOM 405 N N . SER A 1 59 ? 40.209 29.968 74.279 1.00 48.64 95 SER A N 1
ATOM 406 C CA . SER A 1 59 ? 39.554 30.108 75.572 1.00 50.25 95 SER A CA 1
ATOM 407 C C . SER A 1 59 ? 39.089 31.554 75.719 1.00 50.71 95 SER A C 1
ATOM 408 O O . SER A 1 59 ? 39.645 32.473 75.110 1.00 50.55 95 SER A O 1
ATOM 411 N N . LEU A 1 60 ? 38.049 31.738 76.515 1.00 51.01 96 LEU A N 1
ATOM 412 C CA . LEU A 1 60 ? 37.455 33.042 76.725 1.00 51.70 96 LEU A CA 1
ATOM 413 C C . LEU A 1 60 ? 36.960 33.091 78.163 1.00 52.37 96 LEU A C 1
ATOM 414 O O . LEU A 1 60 ? 36.084 32.319 78.549 1.00 53.49 96 LEU A O 1
ATOM 419 N N . SER A 1 61 ? 37.547 33.976 78.960 1.00 54.13 97 SER A N 1
ATOM 420 C CA . SER A 1 61 ? 37.113 34.174 80.339 1.00 54.41 97 SER A CA 1
ATOM 421 C C . SER A 1 61 ? 36.754 35.638 80.535 1.00 52.55 97 SER A C 1
ATOM 422 O O . SER A 1 61 ? 37.557 36.524 80.245 1.00 50.53 97 SER A O 1
ATOM 425 N N . LEU A 1 62 ? 35.537 35.885 81.008 1.00 52.88 98 LEU A N 1
ATOM 426 C CA . LEU A 1 62 ? 35.062 37.242 81.238 1.00 54.14 98 LEU A CA 1
ATOM 427 C C . LEU A 1 62 ? 34.346 37.362 82.580 1.00 54.31 98 LEU A C 1
ATOM 428 O O . LEU A 1 62 ? 33.474 36.553 82.904 1.00 52.27 98 LEU A O 1
ATOM 433 N N . THR A 1 63 ? 34.722 38.378 83.352 1.00 56.39 99 THR A N 1
ATOM 434 C CA . THR A 1 63 ? 33.972 38.760 84.545 1.00 58.90 99 THR A CA 1
ATOM 435 C C . THR A 1 63 ? 32.642 39.345 84.085 1.00 60.19 99 THR A C 1
ATOM 436 O O . THR A 1 63 ? 32.500 39.711 82.916 1.00 58.24 99 THR A O 1
ATOM 440 N N . ASN A 1 64 ? 31.669 39.430 84.987 1.00 61.53 100 ASN A N 1
ATOM 441 C CA . ASN A 1 64 ? 30.346 39.927 84.611 1.00 62.31 100 ASN A CA 1
ATOM 442 C C . ASN A 1 64 ? 30.427 41.380 84.153 1.00 60.79 100 ASN A C 1
ATOM 443 O O . ASN A 1 64 ? 31.045 42.215 84.813 1.00 59.44 100 ASN A O 1
ATOM 448 N N . GLY A 1 65 ? 29.829 41.663 83.000 1.00 60.42 101 GLY A N 1
ATOM 449 C CA . GLY A 1 65 ? 29.786 43.020 82.464 1.00 59.87 101 GLY A CA 1
ATOM 450 C C . GLY A 1 65 ? 30.967 43.424 81.598 1.00 57.77 101 GLY A C 1
ATOM 451 O O . GLY A 1 65 ? 30.912 44.466 80.944 1.00 60.07 101 GLY A O 1
ATOM 452 N N . GLN A 1 66 ? 32.034 42.623 81.577 1.00 54.70 102 GLN A N 1
ATOM 453 C CA . GLN A 1 66 ? 33.211 42.969 80.778 1.00 52.90 102 GLN A CA 1
ATOM 454 C C . GLN A 1 66 ? 33.101 42.427 79.345 1.00 49.88 102 GLN A C 1
ATOM 455 O O . GLN A 1 66 ? 32.433 41.422 79.089 1.00 44.69 102 GLN A O 1
ATOM 461 N N . SER A 1 67 ? 33.775 43.110 78.427 1.00 48.57 103 SER A N 1
ATOM 462 C CA . SER A 1 67 ? 33.738 42.769 77.013 1.00 48.65 103 SER A CA 1
ATOM 463 C C . SER A 1 67 ? 35.136 42.561 76.468 1.00 46.18 103 SER A C 1
ATOM 464 O O . SER A 1 67 ? 36.116 43.028 77.043 1.00 45.11 103 SER A O 1
ATOM 467 N N . THR A 1 68 ? 35.218 41.852 75.351 1.00 44.08 104 THR A N 1
ATOM 468 C CA . THR A 1 68 ? 36.473 41.723 74.620 1.00 41.68 104 THR A CA 1
ATOM 469 C C . THR A 1 68 ? 36.207 41.407 73.155 1.00 39.89 104 THR A C 1
ATOM 470 O O . THR A 1 68 ? 35.138 40.905 72.799 1.00 38.83 104 THR A O 1
ATOM 474 N N . THR A 1 69 ? 37.190 41.709 72.318 1.00 38.87 105 THR A N 1
ATOM 475 C CA . THR A 1 69 ? 37.163 41.299 70.921 1.00 38.78 105 THR A CA 1
ATOM 476 C C . THR A 1 69 ? 38.231 40.234 70.685 1.00 37.48 105 THR A C 1
ATOM 477 O O . THR A 1 69 ? 39.419 40.491 70.869 1.00 39.33 105 THR A O 1
ATOM 481 N N . LEU A 1 70 ? 37.801 39.037 70.303 1.00 36.07 106 LEU A N 1
ATOM 482 C CA . LEU A 1 70 ? 38.725 37.981 69.892 1.00 37.17 106 LEU A CA 1
ATOM 483 C C . LEU A 1 70 ? 39.039 38.116 68.408 1.00 36.46 106 LEU A C 1
ATOM 484 O O . LEU A 1 70 ? 38.205 38.593 67.640 1.00 34.27 106 LEU A O 1
ATOM 489 N N . THR A 1 71 ? 40.235 37.683 68.013 1.00 35.58 107 THR A N 1
ATOM 490 C CA . THR A 1 71 ? 40.623 37.617 66.603 1.00 35.86 107 THR A CA 1
ATOM 491 C C . THR A 1 71 ? 41.005 36.185 66.243 1.00 35.78 107 THR A C 1
ATOM 492 O O . THR A 1 71 ? 41.845 35.585 66.919 1.00 36.52 107 THR A O 1
ATOM 496 N N . PHE A 1 72 ? 40.384 35.646 65.192 1.00 33.71 108 PHE A N 1
ATOM 497 C CA . PHE A 1 72 ? 40.804 34.385 64.579 1.00 34.54 108 PHE A CA 1
ATOM 498 C C . PHE A 1 72 ? 41.373 34.695 63.200 1.00 35.27 108 PHE A C 1
ATOM 499 O O . PHE A 1 72 ? 40.772 35.451 62.434 1.00 34.60 108 PHE A O 1
ATOM 507 N N . THR A 1 73 ? 42.513 34.097 62.871 1.00 35.25 109 THR A N 1
ATOM 508 C CA . THR A 1 73 ? 43.110 34.283 61.553 1.00 36.22 109 THR A CA 1
ATOM 509 C C . THR A 1 73 ? 42.886 33.040 60.694 1.00 36.12 109 THR A C 1
ATOM 510 O O . THR A 1 73 ? 42.876 31.913 61.192 1.00 37.79 109 THR A O 1
ATOM 514 N N . TRP A 1 74 ? 42.677 33.265 59.402 1.00 34.57 110 TRP A N 1
ATOM 515 C CA . TRP A 1 74 ? 42.394 32.200 58.450 1.00 31.86 110 TRP A CA 1
ATOM 516 C C . TRP A 1 74 ? 42.937 32.642 57.106 1.00 32.42 110 TRP A C 1
ATOM 517 O O . TRP A 1 74 ? 42.856 33.815 56.750 1.00 34.89 110 TRP A O 1
ATOM 528 N N . THR A 1 75 ? 43.493 31.702 56.366 1.00 31.13 111 THR A N 1
ATOM 529 C CA . THR A 1 75 ? 43.975 31.970 55.032 1.00 29.67 111 THR A CA 1
ATOM 530 C C . THR A 1 75 ? 42.852 31.649 54.061 1.00 28.97 111 THR A C 1
ATOM 531 O O . THR A 1 75 ? 42.292 30.552 54.092 1.00 26.73 111 THR A O 1
ATOM 535 N N . ALA A 1 76 ? 42.510 32.622 53.218 1.00 27.62 112 ALA A N 1
ATOM 536 C CA . ALA A 1 76 ? 41.535 32.411 52.155 1.00 27.37 112 ALA A CA 1
ATOM 537 C C . ALA A 1 76 ? 41.982 31.255 51.269 1.00 27.56 112 ALA A C 1
ATOM 538 O O . ALA A 1 76 ? 43.066 31.316 50.685 1.00 27.61 112 ALA A O 1
ATOM 540 N N . PRO A 1 77 ? 41.160 30.198 51.161 1.00 27.70 113 PRO A N 1
ATOM 541 C CA . PRO A 1 77 ? 41.560 29.047 50.356 1.00 29.30 113 PRO A CA 1
ATOM 542 C C . PRO A 1 77 ? 41.793 29.388 48.883 1.00 30.51 113 PRO A C 1
ATOM 543 O O . PRO A 1 77 ? 41.358 30.443 48.407 1.00 29.91 113 PRO A O 1
ATOM 547 N N . SER A 1 78 ? 42.466 28.480 48.184 1.00 29.16 114 SER A N 1
ATOM 548 C CA . SER A 1 78 ? 43.026 28.754 46.862 1.00 28.90 114 SER A CA 1
ATOM 549 C C . SER A 1 78 ? 42.001 28.822 45.725 1.00 28.13 114 SER A C 1
ATOM 550 O O . SER A 1 78 ? 42.300 29.367 44.666 1.00 29.59 114 SER A O 1
ATOM 553 N N . THR A 1 79 ? 40.811 28.265 45.915 1.00 27.63 115 THR A N 1
ATOM 554 C CA . THR A 1 79 ? 39.821 28.249 44.842 1.00 27.60 115 THR A CA 1
ATOM 555 C C . THR A 1 79 ? 39.140 29.624 44.758 1.00 27.19 115 THR A C 1
ATOM 556 O O . THR A 1 79 ? 38.514 30.078 45.710 1.00 25.88 115 THR A O 1
ATOM 560 N N . ASP A 1 80 ? 39.298 30.279 43.614 1.00 26.20 116 ASP A N 1
ATOM 561 C CA . ASP A 1 80 ? 38.762 31.622 43.396 1.00 25.82 116 ASP A CA 1
ATOM 562 C C . ASP A 1 80 ? 37.245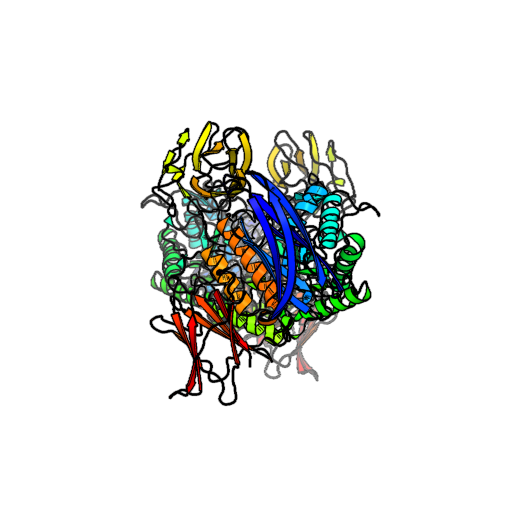 31.565 43.271 1.00 24.30 116 ASP A C 1
ATOM 563 O O . ASP A 1 80 ? 36.695 30.590 42.770 1.00 24.30 116 ASP A O 1
ATOM 568 N N . PHE A 1 81 ? 36.584 32.623 43.728 1.00 23.54 117 PHE A N 1
ATOM 569 C CA . PHE A 1 81 ? 35.141 32.786 43.586 1.00 22.76 117 PHE A CA 1
ATOM 570 C C . PHE A 1 81 ? 34.355 31.766 44.411 1.00 22.30 117 PHE A C 1
ATOM 571 O O . PHE A 1 81 ? 33.568 30.995 43.883 1.00 22.81 117 PHE A O 1
ATOM 579 N N . ARG A 1 82 ? 34.581 31.797 45.718 1.00 22.30 118 ARG A N 1
ATOM 580 C CA . ARG A 1 82 ? 33.884 30.915 46.645 1.00 23.14 118 ARG A CA 1
ATOM 581 C C . ARG A 1 82 ? 33.410 31.678 47.861 1.00 22.12 118 ARG A C 1
ATOM 582 O O . ARG A 1 82 ? 34.159 32.473 48.437 1.00 22.42 118 ARG A O 1
ATOM 597 N N . GLY A 1 83 ? 32.168 31.413 48.257 1.00 22.14 119 GLY A N 1
ATOM 598 C CA . GLY A 1 83 ? 31.603 31.997 49.466 1.00 21.88 119 GLY A CA 1
ATOM 599 C C . GLY A 1 83 ? 31.612 31.002 50.619 1.00 22.90 119 GLY A C 1
ATOM 600 O O . GLY A 1 83 ? 31.481 29.786 50.407 1.00 21.99 119 GLY A O 1
ATOM 601 N N . TYR A 1 84 ? 31.733 31.526 51.835 1.00 23.03 120 TYR A N 1
ATOM 602 C CA . TYR A 1 84 ? 31.806 30.695 53.043 1.00 24.03 120 TYR A CA 1
ATOM 603 C C . TYR A 1 84 ? 30.917 31.244 54.160 1.00 25.40 120 TYR A C 1
ATOM 604 O O . TYR A 1 84 ? 30.773 32.464 54.312 1.00 23.97 120 TYR A O 1
ATOM 613 N N . PHE A 1 85 ? 30.330 30.334 54.937 1.00 25.84 121 PHE A N 1
ATOM 614 C CA . PHE A 1 85 ? 29.593 30.681 56.153 1.00 25.92 121 PHE A CA 1
ATOM 615 C C . PHE A 1 85 ? 30.522 30.524 57.360 1.00 26.64 121 PHE A C 1
ATOM 616 O O . PHE A 1 85 ? 31.307 29.563 57.421 1.00 25.61 121 PHE A O 1
ATOM 624 N N . VAL A 1 86 ? 30.422 31.462 58.306 1.00 26.11 122 VAL A N 1
ATOM 625 C CA . VAL A 1 86 ? 31.238 31.478 59.509 1.00 26.12 122 VAL A CA 1
ATOM 626 C C . VAL A 1 86 ? 30.340 31.376 60.742 1.00 27.68 122 VAL A C 1
ATOM 627 O O . VAL A 1 86 ? 29.443 32.205 60.945 1.00 25.67 122 VAL A O 1
ATOM 631 N N . ARG A 1 87 ? 30.567 30.333 61.541 1.00 29.05 123 ARG A N 1
ATOM 632 C CA . ARG A 1 87 ? 29.884 30.156 62.824 1.00 28.90 123 ARG A CA 1
ATOM 633 C C . ARG A 1 87 ? 30.860 30.433 63.956 1.00 29.76 123 ARG A C 1
ATOM 634 O O . ARG A 1 87 ? 31.984 29.936 63.943 1.00 28.46 123 ARG A O 1
ATOM 642 N N . ILE A 1 88 ? 30.428 31.233 64.927 1.00 31.10 124 ILE A N 1
ATOM 643 C CA . ILE A 1 88 ? 31.109 31.351 66.206 1.00 31.30 124 ILE A CA 1
ATOM 644 C C . ILE A 1 88 ? 30.194 30.756 67.271 1.00 33.04 124 ILE A C 1
ATOM 645 O O . ILE A 1 88 ? 29.057 31.186 67.420 1.00 31.40 124 ILE A O 1
ATOM 650 N N . ASP A 1 89 ? 30.690 29.763 68.001 1.00 35.12 125 ASP A N 1
ATOM 651 C CA . ASP A 1 89 ? 29.921 29.126 69.064 1.00 36.28 125 ASP A CA 1
ATOM 652 C C . ASP A 1 89 ? 30.675 29.347 70.371 1.00 36.42 125 ASP A C 1
ATOM 653 O O . ASP A 1 89 ? 31.809 28.884 70.519 1.00 35.00 125 ASP A O 1
ATOM 658 N N . ALA A 1 90 ? 30.053 30.074 71.300 1.00 35.81 126 ALA A N 1
ATOM 659 C CA . ALA A 1 90 ? 30.639 30.331 72.616 1.00 35.96 126 ALA A CA 1
ATOM 660 C C . ALA A 1 90 ? 29.781 29.724 73.732 1.00 36.83 126 ALA A C 1
ATOM 661 O O . ALA A 1 90 ? 29.639 30.315 74.809 1.00 37.54 126 ALA A O 1
ATOM 663 N N . GLY A 1 91 ? 29.205 28.555 73.465 1.00 37.70 127 GLY A N 1
ATOM 664 C CA . GLY A 1 91 ? 28.385 27.846 74.447 1.00 39.87 127 GLY A CA 1
ATOM 665 C C . GLY A 1 91 ? 27.271 28.685 75.047 1.00 41.68 127 GLY A C 1
ATOM 666 O O . GLY A 1 91 ? 26.469 29.283 74.324 1.00 43.34 127 GLY A O 1
ATOM 667 N N . THR A 1 92 ? 27.227 28.740 76.378 1.00 43.91 128 THR A N 1
ATOM 668 C CA . THR A 1 92 ? 26.155 29.445 77.086 1.00 44.09 128 THR A CA 1
ATOM 669 C C . THR A 1 92 ? 26.289 30.967 77.023 1.00 44.60 128 THR A C 1
ATOM 670 O O . THR A 1 92 ? 25.334 31.677 77.329 1.00 47.41 128 THR A O 1
ATOM 674 N N . LEU A 1 93 ? 27.460 31.470 76.633 1.00 44.15 129 LEU A N 1
ATOM 675 C CA . LEU A 1 93 ? 27.611 32.895 76.342 1.00 44.87 129 LEU A CA 1
ATOM 676 C C . LEU A 1 93 ? 26.833 33.286 75.076 1.00 42.77 129 LEU A C 1
ATOM 677 O O . LEU A 1 93 ? 26.455 34.441 74.921 1.00 43.81 129 LEU A O 1
ATOM 682 N N . GLY A 1 94 ? 26.604 32.322 74.184 1.00 41.23 130 GLY A N 1
ATOM 683 C CA . GLY A 1 94 ? 25.816 32.535 72.966 1.00 40.73 130 GLY A CA 1
ATOM 684 C C . GLY A 1 94 ? 26.535 32.118 71.688 1.00 39.20 130 GLY A C 1
ATOM 685 O O . GLY A 1 94 ? 27.496 31.344 71.722 1.00 38.40 130 GLY A O 1
ATOM 686 N N . GLN A 1 95 ? 26.055 32.624 70.554 1.00 37.44 131 GLN A N 1
ATOM 687 C CA . GLN A 1 95 ? 26.653 32.319 69.253 1.00 34.83 131 GLN A CA 1
ATOM 688 C C . GLN A 1 95 ? 26.526 33.500 68.293 1.00 32.97 131 GLN A C 1
ATOM 689 O O . GLN A 1 95 ? 25.766 34.436 68.546 1.00 30.69 131 GLN A O 1
ATOM 695 N N . GLY A 1 96 ? 27.278 33.444 67.199 1.00 30.24 132 GLY A N 1
ATOM 696 C CA . GLY A 1 96 ? 27.263 34.501 66.186 1.00 29.19 132 GLY A CA 1
ATOM 697 C C . GLY A 1 96 ? 27.641 33.936 64.832 1.00 28.26 132 GLY A C 1
ATOM 698 O O . GLY A 1 96 ? 28.022 32.769 64.724 1.00 26.48 132 GLY A O 1
ATOM 699 N N . ALA A 1 97 ? 27.535 34.761 63.796 1.00 26.94 133 ALA A N 1
ATOM 700 C CA . ALA A 1 97 ? 27.858 34.321 62.445 1.00 24.58 133 ALA A CA 1
ATOM 701 C C . ALA A 1 97 ? 28.266 35.487 61.562 1.00 24.82 133 ALA A C 1
ATOM 702 O O . ALA A 1 97 ? 27.918 36.634 61.836 1.00 22.33 133 ALA A O 1
ATOM 704 N N . THR A 1 98 ? 29.015 35.172 60.510 1.00 24.95 134 THR A N 1
ATOM 705 C CA . THR A 1 98 ? 29.271 36.108 59.414 1.00 24.29 134 THR A CA 1
ATOM 706 C C . THR A 1 98 ? 29.486 35.275 58.153 1.00 24.78 134 THR A C 1
ATOM 707 O O . THR A 1 98 ? 29.145 34.079 58.105 1.00 21.54 134 THR A O 1
ATOM 711 N N . ALA A 1 99 ? 30.019 35.910 57.124 1.00 24.06 135 ALA A N 1
ATOM 712 C CA . ALA A 1 99 ? 30.309 35.226 55.886 1.00 23.54 135 ALA A CA 1
ATOM 713 C C . ALA A 1 99 ? 31.588 35.797 55.292 1.00 22.93 135 ALA A C 1
ATOM 714 O O . ALA A 1 99 ? 32.019 36.886 55.671 1.00 22.78 135 ALA A O 1
ATOM 716 N N . ILE A 1 100 ? 32.217 35.025 54.407 1.00 22.75 136 ILE A N 1
ATOM 717 C CA . ILE A 1 100 ? 33.456 35.421 53.749 1.00 22.97 136 ILE A CA 1
ATOM 718 C C . ILE A 1 100 ? 33.340 35.185 52.242 1.00 22.20 136 ILE A C 1
ATOM 719 O O . ILE A 1 100 ? 32.840 34.161 51.808 1.00 20.60 136 ILE A O 1
ATOM 724 N N . ASP A 1 101 ? 33.802 36.155 51.455 1.00 22.36 137 ASP A N 1
ATOM 725 C CA . ASP A 1 101 ? 33.792 36.051 50.005 1.00 22.34 137 ASP A CA 1
ATOM 726 C C . ASP A 1 101 ? 35.227 36.075 49.503 1.00 22.21 137 ASP A C 1
ATOM 727 O O . ASP A 1 101 ? 35.945 37.074 49.650 1.00 22.43 137 ASP A O 1
ATOM 732 N N . VAL A 1 102 ? 35.651 34.949 48.939 1.00 23.04 138 VAL A N 1
ATOM 733 C CA . VAL A 1 102 ? 36.958 34.848 48.325 1.00 23.34 138 VAL A CA 1
ATOM 734 C C . VAL A 1 102 ? 36.758 34.986 46.822 1.00 22.68 138 VAL A C 1
ATOM 735 O O . VAL A 1 102 ? 36.334 34.049 46.153 1.00 23.37 138 VAL A O 1
ATOM 739 N N . SER A 1 103 ? 37.055 36.176 46.311 1.00 23.54 139 SER A N 1
ATOM 740 C CA . SER A 1 103 ? 36.863 36.524 44.892 1.00 23.27 139 SER A CA 1
ATOM 741 C C . SER A 1 103 ? 37.932 37.520 44.517 1.00 22.24 139 SER A C 1
ATOM 742 O O . SER A 1 103 ? 38.143 38.485 45.238 1.00 21.23 139 SER A O 1
ATOM 745 N N . SER A 1 104 ? 38.605 37.287 43.395 1.00 22.31 140 SER A N 1
ATOM 746 C CA . SER A 1 104 ? 39.643 38.192 42.923 1.00 23.02 140 SER A CA 1
ATOM 747 C C . SER A 1 104 ? 39.088 39.385 42.158 1.00 23.57 140 SER A C 1
ATOM 748 O O . SER A 1 104 ? 39.845 40.262 41.785 1.00 25.09 140 SER A O 1
ATOM 751 N N . ASP A 1 105 ? 37.779 39.402 41.929 1.00 24.75 141 ASP A N 1
ATOM 752 C CA . ASP A 1 105 ? 37.122 40.369 41.050 1.00 24.77 141 ASP A CA 1
ATOM 753 C C . ASP A 1 105 ? 35.701 40.560 41.563 1.00 22.80 141 ASP A C 1
ATOM 754 O O . ASP A 1 105 ? 34.889 39.658 41.432 1.00 22.95 141 ASP A O 1
ATOM 759 N N . PHE A 1 106 ? 35.397 41.727 42.136 1.00 22.05 142 PHE A N 1
ATOM 760 C CA . PHE A 1 106 ? 34.053 41.980 42.701 1.00 21.77 142 PHE A CA 1
ATOM 761 C C . PHE A 1 106 ? 32.914 41.823 41.694 1.00 22.26 142 PHE A C 1
ATOM 762 O O . PHE A 1 106 ? 31.777 41.542 42.084 1.00 21.52 142 PHE A O 1
ATOM 770 N N . THR A 1 107 ? 33.202 41.983 40.399 1.00 22.65 143 THR A N 1
ATOM 771 C CA . THR A 1 107 ? 32.139 42.029 39.401 1.00 23.34 143 THR A CA 1
ATOM 772 C C . THR A 1 107 ? 31.437 40.698 39.172 1.00 22.97 143 THR A C 1
ATOM 773 O O . THR A 1 107 ? 30.350 40.680 38.605 1.00 22.35 143 THR A O 1
ATOM 777 N N . LYS A 1 108 ? 32.022 39.588 39.633 1.00 23.27 144 LYS A N 1
ATOM 778 C CA . LYS A 1 108 ? 31.336 38.296 39.554 1.00 23.12 144 LYS A CA 1
ATOM 779 C C . LYS A 1 108 ? 30.259 38.199 40.649 1.00 22.36 144 LYS A C 1
ATOM 780 O O . LYS A 1 108 ? 29.174 37.697 40.393 1.00 21.95 144 LYS A O 1
ATOM 791 N N . TYR A 1 109 ? 30.552 38.703 41.849 1.00 21.57 145 TYR A N 1
ATOM 792 C CA . TYR A 1 109 ? 29.583 38.700 42.955 1.00 22.54 145 TYR A CA 1
ATOM 793 C C . TYR A 1 109 ? 29.462 40.093 43.557 1.00 21.67 145 TYR A C 1
ATOM 794 O O . TYR A 1 109 ? 29.911 40.336 44.680 1.00 23.65 145 TYR A O 1
ATOM 803 N N . PRO A 1 110 ? 28.856 41.033 42.816 1.00 20.57 146 PRO A N 1
ATOM 804 C CA . PRO A 1 110 ? 28.815 42.368 43.383 1.00 20.10 146 PRO A CA 1
ATOM 805 C C . PRO A 1 110 ? 27.802 42.491 44.524 1.00 19.72 146 PRO A C 1
ATOM 806 O O . PRO A 1 110 ? 26.728 41.904 44.479 1.00 20.55 146 PRO A O 1
ATOM 810 N N . ARG A 1 111 ? 28.181 43.243 45.543 1.00 19.72 147 ARG A N 1
ATOM 811 C CA . ARG A 1 111 ? 27.285 43.649 46.605 1.00 19.37 147 ARG A CA 1
ATOM 812 C C . ARG A 1 111 ? 27.469 45.169 46.648 1.00 18.54 147 ARG A C 1
ATOM 813 O O . ARG A 1 111 ? 28.424 45.688 47.225 1.00 17.74 147 ARG A O 1
ATOM 821 N N . TYR A 1 112 ? 26.550 45.849 45.977 1.00 17.51 148 TYR A N 1
ATOM 822 C CA . TYR A 1 112 ? 26.706 47.245 45.574 1.00 17.01 148 TYR A CA 1
ATOM 823 C C . TYR A 1 112 ? 25.995 48.152 46.553 1.00 17.50 148 TYR A C 1
ATOM 824 O O . TYR A 1 112 ? 24.788 47.997 46.780 1.00 17.93 148 TYR A O 1
ATOM 833 N N . GLY A 1 113 ? 26.750 49.074 47.145 1.00 17.61 149 GLY A N 1
ATOM 834 C CA . GLY A 1 113 ? 26.201 50.102 48.019 1.00 17.46 149 GLY A CA 1
ATOM 835 C C . GLY A 1 113 ? 26.444 51.472 47.401 1.00 17.80 149 GLY A C 1
ATOM 836 O O . GLY A 1 113 ? 26.791 51.573 46.227 1.00 17.96 149 GLY A O 1
ATOM 837 N N . TYR A 1 114 ? 26.263 52.523 48.191 1.00 17.95 150 TYR A N 1
ATOM 838 C CA . TYR A 1 114 ? 26.492 53.875 47.698 1.00 18.72 150 TYR A CA 1
ATOM 839 C C . TYR A 1 114 ? 27.036 54.812 48.756 1.00 19.23 150 TYR A C 1
ATOM 840 O O . TYR A 1 114 ? 26.901 54.578 49.962 1.00 18.56 150 TYR A O 1
ATOM 849 N N . ILE A 1 115 ? 27.656 55.880 48.263 1.00 19.17 151 ILE A N 1
ATOM 850 C CA . ILE A 1 115 ? 28.022 57.048 49.043 1.00 19.13 151 ILE A CA 1
ATOM 851 C C . ILE A 1 115 ? 27.471 58.237 48.270 1.00 19.16 151 ILE A C 1
ATOM 852 O O . ILE A 1 115 ? 27.719 58.354 47.073 1.00 18.21 151 ILE A O 1
ATOM 857 N N . SER A 1 116 ? 26.698 59.087 48.946 1.00 19.07 152 SER A N 1
ATOM 858 C CA . SER A 1 116 ? 26.093 60.265 48.317 1.00 19.05 152 SER A CA 1
ATOM 859 C C . SER A 1 116 ? 26.294 61.562 49.107 1.00 20.12 152 SER A C 1
ATOM 860 O O . SER A 1 116 ? 25.754 62.603 48.713 1.00 19.04 152 SER A O 1
ATOM 863 N N . GLU A 1 117 ? 27.053 61.498 50.204 1.00 20.51 153 GLU A N 1
ATOM 864 C CA . GLU A 1 117 ? 27.273 62.650 51.087 1.00 21.45 153 GLU A CA 1
ATOM 865 C C . GLU A 1 117 ? 28.771 62.842 51.328 1.00 20.90 153 GLU A C 1
ATOM 866 O O . GLU A 1 117 ? 29.501 61.881 51.636 1.00 20.11 153 GLU A O 1
ATOM 872 N N . PHE A 1 118 ? 29.221 64.089 51.186 1.00 20.81 154 PHE A N 1
ATOM 873 C CA . PHE A 1 118 ? 30.639 64.405 51.082 1.00 21.75 154 PHE A CA 1
ATOM 874 C C . PHE A 1 118 ? 31.029 65.635 51.903 1.00 23.15 154 PHE A C 1
ATOM 875 O O . PHE A 1 118 ? 31.849 66.445 51.474 1.00 23.44 154 PHE A O 1
ATOM 883 N N . GLU A 1 119 ? 30.459 65.742 53.096 1.00 24.84 155 GLU A N 1
ATOM 884 C CA . GLU A 1 119 ? 30.547 66.965 53.895 1.00 27.73 155 GLU A CA 1
ATOM 885 C C . GLU A 1 119 ? 31.987 67.213 54.318 1.00 25.77 155 GLU A C 1
ATOM 886 O O . GLU A 1 119 ? 32.687 66.277 54.668 1.00 23.77 155 GLU A O 1
ATOM 892 N N . SER A 1 120 ? 32.419 68.474 54.305 1.00 26.22 156 SER A N 1
ATOM 893 C CA . SER A 1 120 ? 33.786 68.813 54.702 1.00 26.58 156 SER A CA 1
ATOM 894 C C . SER A 1 120 ? 34.055 68.508 56.176 1.00 26.83 156 SER A C 1
ATOM 895 O O . SER A 1 120 ? 35.183 68.189 56.538 1.00 26.43 156 SER A O 1
ATOM 898 N N . GLY A 1 121 ? 33.019 68.599 57.010 1.00 26.29 157 GLY A N 1
ATOM 899 C CA . GLY A 1 121 ? 33.133 68.282 58.434 1.00 27.44 157 GLY A CA 1
ATOM 900 C C . GLY A 1 121 ? 33.384 66.807 58.742 1.00 28.08 157 GLY A C 1
ATOM 901 O O . GLY A 1 121 ? 33.805 66.459 59.847 1.00 28.07 157 GLY A O 1
ATOM 902 N N . GLU A 1 122 ? 33.129 65.930 57.778 1.00 26.77 158 GLU A N 1
ATOM 903 C CA . GLU A 1 122 ? 33.393 64.509 57.969 1.00 26.63 158 GLU A CA 1
ATOM 904 C C . GLU A 1 122 ? 34.892 64.256 58.051 1.00 26.76 158 GLU A C 1
ATOM 905 O O . GLU A 1 122 ? 35.636 64.520 57.103 1.00 27.93 158 GLU A O 1
ATOM 911 N N . THR A 1 123 ? 35.335 63.734 59.189 1.00 26.72 159 THR A N 1
ATOM 912 C CA . THR A 1 123 ? 36.741 63.443 59.404 1.00 27.54 159 THR A CA 1
ATOM 913 C C . THR A 1 123 ? 37.132 62.135 58.729 1.00 27.92 159 THR A C 1
ATOM 914 O O . THR A 1 123 ? 36.274 61.319 58.389 1.00 27.60 159 THR A O 1
ATOM 918 N N . ALA A 1 124 ? 38.432 61.936 58.545 1.00 28.80 160 ALA A N 1
ATOM 919 C CA . ALA A 1 124 ? 38.947 60.693 57.972 1.00 29.49 160 ALA A CA 1
ATOM 920 C C . ALA A 1 124 ? 38.452 59.491 58.780 1.00 30.08 160 ALA A C 1
ATOM 921 O O . ALA A 1 124 ? 38.079 58.469 58.204 1.00 29.23 160 ALA A O 1
ATOM 923 N N . LEU A 1 125 ? 38.462 59.622 60.108 1.00 31.30 161 LEU A N 1
ATOM 924 C CA . LEU A 1 125 ? 37.940 58.572 61.001 1.00 31.78 161 LEU A CA 1
ATOM 925 C C . LEU A 1 125 ? 36.480 58.259 60.720 1.00 29.59 161 LEU A C 1
ATOM 926 O O . LEU A 1 125 ? 36.092 57.089 60.661 1.00 29.48 161 LEU A O 1
ATOM 931 N N . GLU A 1 126 ? 35.676 59.305 60.557 1.00 28.29 162 GLU A N 1
ATOM 932 C CA . GLU A 1 126 ? 34.253 59.141 60.294 1.00 27.00 162 GLU A CA 1
ATOM 933 C C . GLU A 1 126 ? 33.990 58.535 58.915 1.00 25.16 162 GLU A C 1
ATOM 934 O O . GLU A 1 126 ? 33.075 57.734 58.756 1.00 24.39 162 GLU A O 1
ATOM 940 N N . SER A 1 127 ? 34.786 58.916 57.918 1.00 25.15 163 SER A N 1
ATOM 941 C CA . SER A 1 127 ? 34.655 58.330 56.585 1.00 24.50 163 SER A CA 1
ATOM 942 C C . SER A 1 127 ? 34.963 56.839 56.662 1.00 24.83 163 SER A C 1
ATOM 943 O O . SER A 1 127 ? 34.245 56.016 56.098 1.00 25.11 163 SER A O 1
ATOM 946 N N . LYS A 1 128 ? 36.029 56.507 57.384 1.00 26.25 164 LYS A N 1
ATOM 947 C CA . LYS A 1 128 ? 36.418 55.125 57.601 1.00 27.27 164 LYS A CA 1
ATOM 948 C C . LYS A 1 128 ? 35.323 54.342 58.337 1.00 27.06 164 LYS A C 1
ATOM 949 O O . LYS A 1 128 ? 34.998 53.210 57.962 1.00 25.65 164 LYS A O 1
ATOM 955 N N . ALA A 1 129 ? 34.738 54.955 59.360 1.00 26.92 165 ALA A N 1
ATOM 956 C CA . ALA A 1 129 ? 33.685 54.301 60.144 1.00 26.11 165 ALA A CA 1
ATOM 957 C C . ALA A 1 129 ? 32.466 53.919 59.300 1.00 25.24 165 ALA A C 1
ATOM 958 O O . ALA A 1 129 ? 31.923 52.824 59.438 1.00 22.87 165 ALA A O 1
ATOM 960 N N . LYS A 1 130 ? 32.013 54.827 58.445 1.00 24.90 166 LYS A N 1
ATOM 961 C CA . LYS A 1 130 ? 30.812 54.551 57.651 1.00 25.18 166 LYS A CA 1
ATOM 962 C C . LYS A 1 130 ? 31.074 53.493 56.575 1.00 22.94 166 LYS A C 1
ATOM 963 O O . LYS A 1 130 ? 30.198 52.696 56.267 1.00 21.15 166 LYS A O 1
ATOM 969 N N . VAL A 1 131 ? 32.273 53.495 56.008 1.00 21.82 167 VAL A N 1
ATOM 970 C CA . VAL A 1 131 ? 32.632 52.491 55.016 1.00 21.31 167 VAL A CA 1
ATOM 971 C C . VAL A 1 131 ? 32.817 51.131 55.689 1.00 22.71 167 VAL A C 1
ATOM 972 O O . VAL A 1 131 ? 32.291 50.124 55.211 1.00 21.60 167 VAL A O 1
ATOM 976 N N . ASP A 1 132 ? 33.564 51.115 56.792 1.00 22.73 168 ASP A N 1
ATOM 977 C CA . ASP A 1 132 ? 33.774 49.890 57.574 1.00 24.66 168 ASP A CA 1
ATOM 978 C C . ASP A 1 132 ? 32.461 49.260 58.001 1.00 24.30 168 ASP A C 1
ATOM 979 O O . ASP A 1 132 ? 32.298 48.047 57.983 1.00 25.12 168 ASP A O 1
ATOM 984 N N . GLN A 1 133 ? 31.504 50.084 58.375 1.00 25.20 169 GLN A N 1
ATOM 985 C CA . GLN A 1 133 ? 30.257 49.539 58.845 1.00 26.27 169 GLN A CA 1
ATOM 986 C C . GLN A 1 133 ? 29.487 48.803 57.750 1.00 24.74 169 GLN A C 1
ATOM 987 O O . GLN A 1 133 ? 28.964 47.704 57.988 1.00 23.41 169 GLN A O 1
ATOM 993 N N . LEU A 1 134 ? 29.400 49.389 56.558 1.00 23.20 170 LEU A N 1
ATOM 994 C CA . LEU A 1 134 ? 28.775 48.680 55.439 1.00 23.65 170 LEU A CA 1
ATOM 995 C C . LEU A 1 134 ? 29.576 47.450 55.017 1.00 22.77 170 LEU A C 1
ATOM 996 O O . LEU A 1 134 ? 28.997 46.414 54.693 1.00 22.18 170 LEU A O 1
ATOM 1001 N N . ALA A 1 135 ? 30.900 47.576 55.023 1.00 22.03 171 ALA A N 1
ATOM 1002 C CA . ALA A 1 135 ? 31.780 46.463 54.698 1.00 21.76 171 ALA A CA 1
ATOM 1003 C C . ALA A 1 135 ? 31.609 45.318 55.702 1.00 22.32 171 ALA A C 1
ATOM 1004 O O . ALA A 1 135 ? 31.503 44.157 55.314 1.00 21.21 171 ALA A O 1
ATOM 1006 N N . GLN A 1 136 ? 31.568 45.661 56.986 1.00 23.00 172 GLN A N 1
ATOM 1007 C CA . GLN A 1 136 ? 31.519 44.653 58.059 1.00 23.47 172 GLN A CA 1
ATOM 1008 C C . GLN A 1 136 ? 30.152 44.018 58.212 1.00 23.95 172 GLN A C 1
ATOM 1009 O O . GLN A 1 136 ? 30.051 42.806 58.390 1.00 24.83 172 GLN A O 1
ATOM 1015 N N . ASP A 1 137 ? 29.103 44.828 58.126 1.00 23.99 173 ASP A N 1
ATOM 1016 C CA . ASP A 1 137 ? 27.744 44.360 58.358 1.00 24.47 173 ASP A CA 1
ATOM 1017 C C . ASP A 1 137 ? 27.132 43.667 57.161 1.00 23.55 173 ASP A C 1
ATOM 1018 O O . ASP A 1 137 ? 26.278 42.808 57.336 1.00 22.44 173 ASP A O 1
ATOM 1023 N N . TYR A 1 138 ? 27.524 44.058 55.948 1.00 21.96 174 TYR A N 1
ATOM 1024 C CA . TYR A 1 138 ? 26.882 43.510 54.748 1.00 21.47 174 TYR A CA 1
ATOM 1025 C C . TYR A 1 138 ? 27.836 43.016 53.655 1.00 20.92 174 TYR A C 1
ATOM 1026 O O . TYR A 1 138 ? 27.377 42.611 52.590 1.00 20.03 174 TYR A O 1
ATOM 1035 N N . HIS A 1 139 ? 29.144 43.071 53.901 1.00 20.01 175 HIS A N 1
ATOM 1036 C CA . HIS A 1 139 ? 30.139 42.650 52.915 1.00 20.01 175 HIS A CA 1
ATOM 1037 C C . HIS A 1 139 ? 30.028 43.426 51.591 1.00 19.76 175 HIS A C 1
ATOM 1038 O O . HIS A 1 139 ? 30.322 42.888 50.531 1.00 20.61 175 HIS A O 1
ATOM 1045 N N . ILE A 1 140 ? 29.608 44.686 51.671 1.00 20.06 176 ILE A N 1
ATOM 1046 C CA . ILE A 1 140 ? 29.544 45.559 50.492 1.00 19.33 176 ILE A CA 1
ATOM 1047 C C . ILE A 1 140 ? 30.939 45.658 49.896 1.00 18.83 176 ILE A C 1
ATOM 1048 O O . ILE A 1 140 ? 31.903 46.000 50.596 1.00 18.94 176 ILE A O 1
ATOM 1053 N N . ASN A 1 141 ? 31.047 45.338 48.612 1.00 18.34 177 ASN A N 1
ATOM 1054 C CA . ASN A 1 141 ? 32.349 45.274 47.944 1.00 18.78 177 ASN A CA 1
ATOM 1055 C C . ASN A 1 141 ? 32.559 46.342 46.851 1.00 18.62 177 ASN A C 1
ATOM 1056 O O . ASN A 1 141 ? 33.645 46.441 46.268 1.00 18.51 177 ASN A O 1
ATOM 1061 N N . ALA A 1 142 ? 31.519 47.130 46.583 1.00 18.78 178 ALA A N 1
ATOM 1062 C CA . ALA A 1 142 ? 31.607 48.252 45.647 1.00 18.37 178 ALA A CA 1
ATOM 1063 C C . ALA A 1 142 ? 30.623 49.327 46.074 1.00 18.30 178 ALA A C 1
ATOM 1064 O O . ALA A 1 142 ? 29.542 49.011 46.568 1.00 17.91 178 ALA A O 1
ATOM 1066 N N . TRP A 1 143 ? 31.016 50.590 45.913 1.00 18.73 179 TRP A N 1
ATOM 1067 C CA . TRP A 1 143 ? 30.167 51.727 46.271 1.00 18.93 179 TRP A CA 1
ATOM 1068 C C . TRP A 1 143 ? 29.997 52.630 45.055 1.00 18.61 179 TRP A C 1
ATOM 1069 O O . TRP A 1 143 ? 30.987 53.025 44.443 1.00 18.32 179 TRP A O 1
ATOM 1080 N N . GLN A 1 144 ? 28.746 52.935 44.708 1.00 18.74 180 GLN A N 1
ATOM 1081 C CA . GLN A 1 144 ? 28.436 53.939 43.690 1.00 17.91 180 GLN A CA 1
ATOM 1082 C C . GLN A 1 144 ? 28.518 55.300 44.366 1.00 17.71 180 GLN A C 1
ATOM 1083 O O . GLN A 1 144 ? 27.748 55.590 45.280 1.00 18.16 180 GLN A O 1
ATOM 1089 N N . PHE A 1 145 ? 29.472 56.117 43.945 1.00 17.60 181 PHE A N 1
ATOM 1090 C CA . PHE A 1 145 ? 29.603 57.482 44.457 1.00 17.96 181 PHE A CA 1
ATOM 1091 C C . PHE A 1 145 ? 28.650 58.378 43.678 1.00 17.36 181 PHE A C 1
ATOM 1092 O O . PHE A 1 145 ? 28.864 58.646 42.505 1.00 18.04 181 PHE A O 1
ATOM 1100 N N . TYR A 1 146 ? 27.583 58.816 44.342 1.00 17.25 182 TYR A N 1
ATOM 1101 C CA . TYR A 1 146 ? 26.462 59.510 43.698 1.00 16.27 182 TYR A CA 1
ATOM 1102 C C . TYR A 1 146 ? 26.564 61.035 43.918 1.00 16.56 182 TYR A C 1
ATOM 1103 O O . TYR A 1 146 ? 26.697 61.503 45.050 1.00 15.94 182 TYR A O 1
ATOM 1112 N N . ASP A 1 147 ? 26.514 61.800 42.830 1.00 16.32 183 ASP A N 1
ATOM 1113 C CA . ASP A 1 147 ? 26.588 63.269 42.890 1.00 16.37 183 ASP A CA 1
ATOM 1114 C C . ASP A 1 147 ? 27.815 63.805 43.643 1.00 16.50 183 ASP A C 1
ATOM 1115 O O . ASP A 1 147 ? 27.721 64.722 44.455 1.00 16.00 183 ASP A O 1
ATOM 1120 N N . TRP A 1 148 ? 28.963 63.209 43.325 1.00 16.77 184 TRP A N 1
ATOM 1121 C CA . TRP A 1 148 ? 30.264 63.629 43.834 1.00 17.09 184 TRP A CA 1
ATOM 1122 C C . TRP A 1 148 ? 30.813 64.757 42.947 1.00 16.80 184 TRP A C 1
ATOM 1123 O O . TRP A 1 148 ? 31.658 65.548 43.375 1.00 17.76 184 TRP A O 1
ATOM 1134 N N . MET A 1 149 ? 30.347 64.809 41.701 1.00 16.98 185 MET A N 1
ATOM 1135 C CA . MET A 1 149 ? 31.024 65.596 40.673 1.00 16.42 185 MET A CA 1
ATOM 1136 C C . MET A 1 149 ? 30.609 67.058 40.746 1.00 16.54 185 MET A C 1
ATOM 1137 O O . MET A 1 149 ? 29.545 67.379 41.259 1.00 16.81 185 MET A O 1
ATOM 1142 N N . TRP A 1 150 ? 31.452 67.947 40.227 1.00 16.55 186 TRP A N 1
ATOM 1143 C CA . TRP A 1 150 ? 31.084 69.353 40.178 1.00 16.65 186 TRP A CA 1
ATOM 1144 C C . TRP A 1 150 ? 29.987 69.582 39.137 1.00 16.15 186 TRP A C 1
ATOM 1145 O O . TRP A 1 150 ? 28.867 69.948 39.487 1.00 17.13 186 TRP A O 1
ATOM 1156 N N . ARG A 1 151 ? 30.305 69.373 37.866 1.00 16.39 187 ARG A N 1
ATOM 1157 C CA . ARG A 1 151 ? 29.315 69.422 36.801 1.00 16.21 187 ARG A CA 1
ATOM 1158 C C . ARG A 1 151 ? 29.313 68.079 36.099 1.00 15.91 187 ARG A C 1
ATOM 1159 O O . ARG A 1 151 ? 30.339 67.410 36.030 1.00 15.84 187 ARG A O 1
ATOM 1167 N N . HIS A 1 152 ? 28.177 67.712 35.516 1.00 16.27 188 HIS A N 1
ATOM 1168 C CA . HIS A 1 152 ? 28.076 66.464 34.720 1.00 15.94 188 HIS A CA 1
ATOM 1169 C C . HIS A 1 152 ? 29.041 66.391 33.531 1.00 16.71 188 HIS A C 1
ATOM 1170 O O . HIS A 1 152 ? 29.385 65.295 33.068 1.00 16.28 188 HIS A O 1
ATOM 1177 N N . ASP A 1 153 ? 29.457 67.567 33.050 1.00 16.72 189 ASP A N 1
ATOM 1178 C CA . ASP A 1 153 ? 30.393 67.722 31.933 1.00 17.04 189 ASP A CA 1
ATOM 1179 C C . ASP A 1 153 ? 31.763 68.267 32.331 1.00 17.84 189 ASP A C 1
ATOM 1180 O O . ASP A 1 153 ? 32.595 68.541 31.465 1.00 19.06 189 ASP A O 1
ATOM 1185 N N . LYS A 1 154 ? 32.002 68.429 33.626 1.00 18.19 190 LYS A N 1
ATOM 1186 C CA . LYS A 1 154 ? 33.249 69.005 34.127 1.00 18.25 190 LYS A CA 1
ATOM 1187 C C . LYS A 1 154 ? 33.360 68.522 35.564 1.00 18.25 190 LYS A C 1
ATOM 1188 O O . LYS A 1 154 ? 32.978 69.210 36.518 1.00 18.07 190 LYS A O 1
ATOM 1194 N N . MET A 1 155 ? 33.862 67.300 35.712 1.00 17.71 191 MET A N 1
ATOM 1195 C CA . MET A 1 155 ? 33.603 66.533 36.918 1.00 18.00 191 MET A CA 1
ATOM 1196 C C . MET A 1 155 ? 34.466 66.965 38.102 1.00 18.64 191 MET A C 1
ATOM 1197 O O . MET A 1 155 ? 33.992 67.013 39.223 1.00 18.83 191 MET A O 1
ATOM 1202 N N . ILE A 1 156 ? 35.727 67.290 37.840 1.00 19.29 192 ILE A N 1
ATOM 1203 C CA . ILE A 1 156 ? 36.625 67.784 38.882 1.00 19.55 192 ILE A CA 1
ATOM 1204 C C . ILE A 1 156 ? 36.804 69.283 38.676 1.00 19.84 192 ILE A C 1
ATOM 1205 O O . ILE A 1 156 ? 37.256 69.719 37.622 1.00 18.11 192 ILE A O 1
ATOM 1210 N N . LYS A 1 157 ? 36.419 70.084 39.664 1.00 19.75 193 LYS A N 1
ATOM 1211 C CA . LYS A 1 157 ? 36.496 71.531 39.500 1.00 19.65 193 LYS A CA 1
ATOM 1212 C C . LYS A 1 157 ? 37.929 71.998 39.751 1.00 19.24 193 LYS A C 1
ATOM 1213 O O . LYS A 1 157 ? 38.498 71.731 40.808 1.00 18.25 193 LYS A O 1
ATOM 1219 N N . ARG A 1 158 ? 38.506 72.674 38.761 1.00 19.29 194 ARG A N 1
ATOM 1220 C CA . ARG A 1 158 ? 39.866 73.178 38.851 1.00 19.31 194 ARG A CA 1
ATOM 1221 C C . ARG A 1 158 ? 39.925 74.700 38.690 1.00 20.54 194 ARG A C 1
ATOM 1222 O O . ARG A 1 158 ? 39.152 75.291 37.939 1.00 19.79 194 ARG A O 1
ATOM 1230 N N . THR A 1 159 ? 40.876 75.307 39.390 1.00 20.59 195 THR A N 1
ATOM 1231 C CA . THR A 1 159 ? 41.278 76.685 39.152 1.00 21.49 195 THR A CA 1
ATOM 1232 C C . THR A 1 159 ? 42.663 76.621 38.531 1.00 22.26 195 THR A C 1
ATOM 1233 O O . THR A 1 159 ? 43.642 76.318 39.208 1.00 22.12 195 THR A O 1
ATOM 1237 N N . GLY A 1 160 ? 42.741 76.863 37.230 1.00 23.51 196 GLY A N 1
ATOM 1238 C CA . GLY A 1 160 ? 43.987 76.660 36.507 1.00 24.68 196 GLY A CA 1
ATOM 1239 C C . GLY A 1 160 ? 44.361 75.191 36.565 1.00 26.69 196 GLY A C 1
ATOM 1240 O O . GLY A 1 160 ? 43.619 74.346 36.087 1.00 26.39 196 GLY A O 1
ATOM 1241 N N . GLY A 1 161 ? 45.509 74.890 37.168 1.00 28.33 197 GLY A N 1
ATOM 1242 C CA . GLY A 1 161 ? 45.972 73.511 37.288 1.00 28.05 197 GLY A CA 1
ATOM 1243 C C . GLY A 1 161 ? 45.672 72.897 38.643 1.00 27.23 197 GLY A C 1
ATOM 1244 O O . GLY A 1 161 ? 46.065 71.763 38.898 1.00 29.50 197 GLY A O 1
ATOM 1245 N N . SER A 1 162 ? 44.978 73.642 39.499 1.00 25.31 198 SER A N 1
ATOM 1246 C CA . SER A 1 162 ? 44.772 73.275 40.896 1.00 25.75 198 SER A CA 1
ATOM 1247 C C . SER A 1 162 ? 43.359 72.728 41.113 1.00 24.38 198 SER A C 1
ATOM 1248 O O . SER A 1 162 ? 42.394 73.354 40.701 1.00 22.84 198 SER A O 1
ATOM 1251 N N . ILE A 1 163 ? 43.251 71.574 41.776 1.00 23.45 199 ILE A N 1
ATOM 1252 C CA . ILE A 1 163 ? 41.949 71.011 42.154 1.00 23.63 199 ILE A CA 1
ATOM 1253 C C . ILE A 1 163 ? 41.384 71.823 43.308 1.00 22.81 199 ILE A C 1
ATOM 1254 O O . ILE A 1 163 ? 42.057 72.006 44.314 1.00 22.65 199 ILE A O 1
ATOM 1259 N N . ASP A 1 164 ? 40.153 72.309 43.172 1.00 22.03 200 ASP A N 1
ATOM 1260 C CA . ASP A 1 164 ? 39.513 73.066 44.245 1.00 21.83 200 ASP A CA 1
ATOM 1261 C C . ASP A 1 164 ? 39.252 72.140 45.443 1.00 22.84 200 ASP A C 1
ATOM 1262 O O . ASP A 1 164 ? 38.927 70.961 45.265 1.00 21.81 200 ASP A O 1
ATOM 1267 N N . SER A 1 165 ? 39.415 72.665 46.655 1.00 23.26 201 SER A N 1
ATOM 1268 C CA . SER A 1 165 ? 39.235 71.847 47.862 1.00 24.29 201 SER A CA 1
ATOM 1269 C C . SER A 1 165 ? 37.770 71.496 48.112 1.00 22.37 201 SER A C 1
ATOM 1270 O O . SER A 1 165 ? 37.464 70.471 48.717 1.00 20.93 201 SER A O 1
ATOM 1273 N N . THR A 1 166 ? 36.871 72.368 47.678 1.00 22.62 202 THR A N 1
ATOM 1274 C CA . THR A 1 166 ? 35.448 72.091 47.716 1.00 22.70 202 THR A CA 1
ATOM 1275 C C . THR A 1 166 ? 34.813 72.616 46.451 1.00 22.00 202 THR A C 1
ATOM 1276 O O . THR A 1 166 ? 35.380 73.465 45.757 1.00 22.15 202 THR A O 1
ATOM 1280 N N . TRP A 1 167 ? 33.628 72.106 46.157 1.00 20.78 203 TRP A N 1
ATOM 1281 C CA . TRP A 1 167 ? 32.785 72.691 45.125 1.00 20.22 203 TRP A CA 1
ATOM 1282 C C . TRP A 1 167 ? 31.316 72.487 45.475 1.00 20.73 203 TRP A C 1
ATOM 1283 O O . TRP A 1 167 ? 30.979 71.667 46.340 1.00 20.99 203 TRP A O 1
ATOM 1294 N N . LEU A 1 168 ? 30.455 73.260 44.828 1.00 20.51 204 LEU A N 1
ATOM 1295 C CA . LEU A 1 168 ? 29.018 73.144 45.025 1.00 20.17 204 LEU A CA 1
ATOM 1296 C C . LEU A 1 168 ? 28.404 72.335 43.887 1.00 19.70 204 LEU A C 1
ATOM 1297 O O . LEU A 1 168 ? 28.626 72.637 42.711 1.00 18.95 204 LEU A O 1
ATOM 1302 N N . ASP A 1 169 ? 27.640 71.301 44.236 1.00 19.16 205 ASP A N 1
ATOM 1303 C CA . ASP A 1 169 ? 26.986 70.480 43.216 1.00 18.41 205 ASP A CA 1
ATOM 1304 C C . ASP A 1 169 ? 25.751 71.185 42.667 1.00 18.35 205 ASP A C 1
ATOM 1305 O O . ASP A 1 169 ? 25.488 72.347 43.007 1.00 19.23 205 ASP A O 1
ATOM 1310 N N . LEU A 1 170 ? 25.016 70.505 41.796 1.00 17.98 206 LEU A N 1
ATOM 1311 C CA . LEU A 1 170 ? 23.870 71.106 41.139 1.00 17.81 206 LEU A CA 1
ATOM 1312 C C . LEU A 1 170 ? 22.726 71.495 42.072 1.00 18.40 206 LEU A C 1
ATOM 1313 O O . LEU A 1 170 ? 21.843 72.241 41.655 1.00 19.81 206 LEU A O 1
ATOM 1318 N N . PHE A 1 171 ? 22.722 70.975 43.299 1.00 19.58 207 PHE A N 1
ATOM 1319 C CA . PHE A 1 171 ? 21.733 71.363 44.322 1.00 20.12 207 PHE A CA 1
ATOM 1320 C C . PHE A 1 171 ? 22.363 72.163 45.462 1.00 21.04 207 PHE A C 1
ATOM 1321 O O . PHE A 1 171 ? 21.820 72.226 46.574 1.00 21.14 207 PHE A O 1
ATOM 1329 N N . ASN A 1 172 ? 23.509 72.780 45.165 1.00 21.89 208 ASN A N 1
ATOM 1330 C CA . ASN A 1 172 ? 24.206 73.697 46.073 1.00 22.85 208 ASN A CA 1
ATOM 1331 C C . ASN A 1 172 ? 24.688 73.029 47.374 1.00 22.47 208 ASN A C 1
ATOM 1332 O O . ASN A 1 172 ? 24.821 73.662 48.416 1.00 23.10 208 ASN A O 1
ATOM 1341 N N . ARG A 1 173 ? 24.993 71.735 47.278 1.00 22.17 209 ARG A N 1
ATOM 1342 C CA . ARG A 1 173 ? 25.614 71.011 48.381 1.00 21.94 209 ARG A CA 1
ATOM 1343 C C . ARG A 1 173 ? 27.106 71.156 48.247 1.00 22.40 209 ARG A C 1
ATOM 1344 O O . ARG A 1 173 ? 27.640 71.043 47.145 1.00 21.22 209 ARG A O 1
ATOM 1352 N N . GLU A 1 174 ? 27.782 71.392 49.367 1.00 22.33 210 GLU A N 1
ATOM 1353 C CA . GLU A 1 174 ? 29.223 71.517 49.348 1.00 23.67 210 GLU A CA 1
ATOM 1354 C C . GLU A 1 174 ? 29.863 70.139 49.352 1.00 22.96 210 GLU A C 1
ATOM 1355 O O . GLU A 1 174 ? 29.720 69.381 50.312 1.00 24.44 210 GLU A O 1
ATOM 1361 N N . ILE A 1 175 ? 30.592 69.838 48.286 1.00 21.29 211 ILE A N 1
ATOM 1362 C CA . ILE A 1 175 ? 31.338 68.603 48.159 1.00 20.28 211 ILE A CA 1
ATOM 1363 C C . ILE A 1 175 ? 32.777 68.875 48.588 1.00 19.95 211 ILE A C 1
ATOM 1364 O O . ILE A 1 175 ? 33.406 69.809 48.084 1.00 19.90 211 ILE A O 1
ATOM 1369 N N . SER A 1 176 ? 33.299 68.075 49.513 1.00 19.74 212 SER A N 1
ATOM 1370 C CA . SER A 1 176 ? 34.689 68.220 49.955 1.00 20.24 212 SER A CA 1
ATOM 1371 C C . SER A 1 176 ? 35.599 67.211 49.278 1.00 20.22 212 SER A C 1
ATOM 1372 O O . SER A 1 176 ? 35.370 66.003 49.378 1.00 20.26 212 SER A O 1
ATOM 1375 N N . TRP A 1 177 ? 36.652 67.706 48.627 1.00 19.93 213 TRP A N 1
ATOM 1376 C CA . TRP A 1 177 ? 37.649 66.844 48.004 1.00 20.60 213 TRP A CA 1
ATOM 1377 C C . TRP A 1 177 ? 38.321 65.913 49.017 1.00 21.26 213 TRP A C 1
ATOM 1378 O O . TRP A 1 177 ? 38.468 64.710 48.762 1.00 20.13 213 TRP A O 1
ATOM 1389 N N . SER A 1 178 ? 38.733 66.459 50.159 1.00 22.15 214 SER A N 1
ATOM 1390 C CA . SER A 1 178 ? 39.427 65.636 51.149 1.00 22.61 214 SER A CA 1
ATOM 1391 C C . SER A 1 178 ? 38.506 64.537 51.682 1.00 21.84 214 SER A C 1
ATOM 1392 O O . SER A 1 178 ? 38.952 63.431 51.905 1.00 22.08 214 SER A O 1
ATOM 1395 N N . THR A 1 179 ? 37.226 64.843 51.867 1.00 21.71 215 THR A N 1
ATOM 1396 C CA . THR A 1 179 ? 36.264 63.838 52.316 1.00 21.51 215 THR A CA 1
ATOM 1397 C C . THR A 1 179 ? 36.074 62.740 51.267 1.00 21.88 215 THR A C 1
ATOM 1398 O O . THR A 1 179 ? 36.124 61.549 51.585 1.00 21.77 215 THR A O 1
ATOM 1402 N N . LEU A 1 180 ? 35.852 63.141 50.016 1.00 21.39 216 LEU A N 1
ATOM 1403 C CA . LEU A 1 180 ? 35.759 62.184 48.917 1.00 21.31 216 LEU A CA 1
ATOM 1404 C C . LEU A 1 180 ? 36.979 61.259 48.872 1.00 21.26 216 LEU A C 1
ATOM 1405 O O . LEU A 1 180 ? 36.845 60.044 48.761 1.00 20.27 216 LEU A O 1
ATOM 1410 N N . GLN A 1 181 ? 38.167 61.848 48.940 1.00 21.46 217 GLN A N 1
ATOM 1411 C CA . GLN A 1 181 ? 39.397 61.072 48.892 1.00 21.91 217 GLN A CA 1
ATOM 1412 C C . GLN A 1 181 ? 39.526 60.138 50.102 1.00 21.36 217 GLN A C 1
ATOM 1413 O O . GLN A 1 181 ? 39.966 58.994 49.953 1.00 20.51 217 GLN A O 1
ATOM 1419 N N . ASN A 1 182 ? 39.152 60.616 51.287 1.00 21.54 218 ASN A N 1
ATOM 1420 C CA . ASN A 1 182 ? 39.194 59.758 52.486 1.00 21.45 218 ASN A CA 1
ATOM 1421 C C . ASN A 1 182 ? 38.235 58.573 52.364 1.00 21.40 218 ASN A C 1
ATOM 1422 O O . ASN A 1 182 ? 38.535 57.483 52.831 1.00 21.19 218 ASN A O 1
ATOM 1427 N N . GLN A 1 183 ? 37.076 58.797 51.748 1.00 20.76 219 GLN A N 1
ATOM 1428 C CA . GLN A 1 183 ? 36.092 57.732 51.554 1.00 20.32 219 GLN A CA 1
ATOM 1429 C C . GLN A 1 183 ? 36.607 56.705 50.565 1.00 20.12 219 GLN A C 1
ATOM 1430 O O . GLN A 1 183 ? 36.459 55.504 50.779 1.00 19.43 219 GLN A O 1
ATOM 1436 N N . ILE A 1 184 ? 37.215 57.179 49.479 1.00 20.53 220 ILE A N 1
ATOM 1437 C CA . ILE A 1 184 ? 37.765 56.273 48.479 1.00 21.15 220 ILE A CA 1
ATOM 1438 C C . ILE A 1 184 ? 38.882 55.424 49.115 1.00 21.78 220 ILE A C 1
ATOM 1439 O O . ILE A 1 184 ? 38.949 54.213 48.894 1.00 22.07 220 ILE A O 1
ATOM 1444 N N . ASP A 1 185 ? 39.747 56.068 49.892 1.00 21.98 221 ASP A N 1
ATOM 1445 C CA . ASP A 1 185 ? 40.810 55.363 50.617 1.00 23.40 221 ASP A CA 1
ATOM 1446 C C . ASP A 1 185 ? 40.226 54.276 51.523 1.00 22.90 221 ASP A C 1
ATOM 1447 O O . ASP A 1 185 ? 40.718 53.151 51.539 1.00 22.21 221 ASP A O 1
ATOM 1452 N N . ALA A 1 186 ? 39.168 54.625 52.257 1.00 22.17 222 ALA A N 1
ATOM 1453 C CA . ALA A 1 186 ? 38.507 53.689 53.178 1.00 22.32 222 ALA A CA 1
ATOM 1454 C C . ALA A 1 186 ? 37.888 52.516 52.425 1.00 21.67 222 ALA A C 1
ATOM 1455 O O . ALA A 1 186 ? 37.975 51.371 52.861 1.00 20.76 222 ALA A O 1
ATOM 1457 N N . VAL A 1 187 ? 37.263 52.807 51.287 1.00 21.48 223 VAL A N 1
ATOM 1458 C CA . VAL A 1 187 ? 36.749 51.770 50.397 1.00 20.93 223 VAL A CA 1
ATOM 1459 C C . VAL A 1 187 ? 37.878 50.819 49.958 1.00 21.10 223 VAL A C 1
ATOM 1460 O O . VAL A 1 187 ? 37.734 49.598 50.039 1.00 21.39 223 VAL A O 1
ATOM 1464 N N . HIS A 1 188 ? 39.008 51.366 49.533 1.00 21.65 224 HIS A N 1
ATOM 1465 C CA . HIS A 1 188 ? 40.122 50.518 49.098 1.00 21.82 224 HIS A CA 1
ATOM 1466 C C . HIS A 1 188 ? 40.681 49.670 50.247 1.00 22.58 224 HIS A C 1
ATOM 1467 O O . HIS A 1 188 ? 41.070 48.532 50.035 1.00 21.80 224 HIS A O 1
ATOM 1474 N N . ASP A 1 189 ? 40.669 50.224 51.456 1.00 24.25 225 ASP A N 1
ATOM 1475 C CA . ASP A 1 189 ? 41.200 49.528 52.636 1.00 25.12 225 ASP A CA 1
ATOM 1476 C C . ASP A 1 189 ? 40.410 48.267 52.977 1.00 24.69 225 ASP A C 1
ATOM 1477 O O . ASP A 1 189 ? 40.948 47.383 53.636 1.00 24.69 225 ASP A O 1
ATOM 1482 N N . VAL A 1 190 ? 39.139 48.196 52.559 1.00 22.91 226 VAL A N 1
ATOM 1483 C CA . VAL A 1 190 ? 38.328 46.984 52.761 1.00 21.66 226 VAL A CA 1
ATOM 1484 C C . VAL A 1 190 ? 38.289 46.106 51.509 1.00 21.80 226 VAL A C 1
ATOM 1485 O O . VAL A 1 190 ? 37.450 45.223 51.401 1.00 22.45 226 VAL A O 1
ATOM 1489 N N . ASN A 1 191 ? 39.244 46.320 50.600 1.00 21.75 227 ASN A N 1
ATOM 1490 C CA . ASN A 1 191 ? 39.259 45.701 49.270 1.00 22.84 227 ASN A CA 1
ATOM 1491 C C . ASN A 1 191 ? 38.000 45.993 48.455 1.00 22.07 227 ASN A C 1
ATOM 1492 O O . ASN A 1 191 ? 37.577 45.173 47.645 1.00 23.23 227 ASN A O 1
ATOM 1497 N N . GLY A 1 192 ? 37.407 47.158 48.680 1.00 21.22 228 GLY A N 1
ATOM 1498 C CA . GLY A 1 192 ? 36.240 47.572 47.914 1.00 20.06 228 GLY A CA 1
ATOM 1499 C C . GLY A 1 192 ? 36.682 48.372 46.713 1.00 19.60 228 GLY A C 1
ATOM 1500 O O . GLY A 1 192 ? 37.841 48.779 46.625 1.00 20.08 228 GLY A O 1
ATOM 1501 N N . LYS A 1 193 ? 35.760 48.580 45.778 1.00 19.12 229 LYS A N 1
ATOM 1502 C CA . LYS A 1 193 ? 36.009 49.399 44.605 1.00 18.81 229 LYS A CA 1
ATOM 1503 C C . LYS A 1 193 ? 35.025 50.561 44.576 1.00 18.66 229 LYS A C 1
ATOM 1504 O O . LYS A 1 193 ? 33.882 50.432 45.010 1.00 18.16 229 LYS A O 1
ATOM 1510 N N . ALA A 1 194 ? 35.499 51.700 44.086 1.00 18.27 230 ALA A N 1
ATOM 1511 C CA . ALA A 1 194 ? 34.727 52.926 44.060 1.00 17.92 230 ALA A CA 1
ATOM 1512 C C . ALA A 1 194 ? 34.304 53.219 42.622 1.00 17.88 230 ALA A C 1
ATOM 1513 O O . ALA A 1 194 ? 35.152 53.394 41.728 1.00 18.87 230 ALA A O 1
ATOM 1515 N N . MET A 1 195 ? 32.994 53.254 42.391 1.00 17.90 231 MET A N 1
ATOM 1516 C CA . MET A 1 195 ? 32.436 53.528 41.052 1.00 17.42 231 MET A CA 1
ATOM 1517 C C . MET A 1 195 ? 31.899 54.959 40.981 1.00 17.56 231 MET A C 1
ATOM 1518 O O . MET A 1 195 ? 31.038 55.333 41.772 1.00 17.76 231 MET A O 1
ATOM 1523 N N . ALA A 1 196 ? 32.408 55.739 40.031 1.00 16.59 232 ALA A N 1
ATOM 1524 C CA . ALA A 1 196 ? 32.023 57.135 39.883 1.00 16.70 232 ALA A CA 1
ATOM 1525 C C . ALA A 1 196 ? 30.738 57.211 39.079 1.00 16.16 232 ALA A C 1
ATOM 1526 O O . ALA A 1 196 ? 30.705 56.757 37.935 1.00 15.03 232 ALA A O 1
ATOM 1528 N N . TYR A 1 197 ? 29.702 57.793 39.669 1.00 16.29 233 TYR A N 1
ATOM 1529 C CA . TYR A 1 197 ? 28.503 58.142 38.917 1.00 16.66 233 TYR A CA 1
ATOM 1530 C C . TYR A 1 197 ? 28.872 59.132 37.810 1.00 16.52 233 TYR A C 1
ATOM 1531 O O . TYR A 1 197 ? 29.559 60.117 38.057 1.00 16.54 233 TYR A O 1
ATOM 1540 N N . ALA A 1 198 ? 28.386 58.866 36.606 1.00 16.99 234 ALA A N 1
ATOM 1541 C CA . ALA A 1 198 ? 28.494 59.796 35.498 1.00 17.38 234 ALA A CA 1
ATOM 1542 C C . ALA A 1 198 ? 27.415 59.474 34.479 1.00 18.21 234 ALA A C 1
ATOM 1543 O O . ALA A 1 198 ? 27.090 58.304 34.245 1.00 19.51 234 ALA A O 1
ATOM 1545 N N . MET A 1 199 ? 26.875 60.512 33.861 1.00 17.68 235 MET A N 1
ATOM 1546 C CA . MET A 1 199 ? 25.890 60.331 32.821 1.00 17.54 235 MET A CA 1
ATOM 1547 C C . MET A 1 199 ? 26.584 59.914 31.537 1.00 16.80 235 MET A C 1
ATOM 1548 O O . MET A 1 199 ? 27.748 60.235 31.319 1.00 15.95 235 MET A O 1
ATOM 1553 N N . ILE A 1 200 ? 25.853 59.167 30.719 1.00 16.29 236 ILE A N 1
ATOM 1554 C CA . ILE A 1 200 ? 26.301 58.772 29.384 1.00 16.79 236 ILE A CA 1
ATOM 1555 C C . ILE A 1 200 ? 26.287 59.947 28.392 1.00 16.98 236 ILE A C 1
ATOM 1556 O O . ILE A 1 200 ? 27.055 59.957 27.414 1.00 16.09 236 ILE A O 1
ATOM 1561 N N . TYR A 1 201 ? 25.413 60.928 28.635 1.00 16.76 237 TYR A N 1
ATOM 1562 C CA . TYR A 1 201 ? 25.099 61.919 27.612 1.00 16.45 237 TYR A CA 1
ATOM 1563 C C . TYR A 1 201 ? 24.673 63.310 28.087 1.00 16.46 237 TYR A C 1
ATOM 1564 O O . TYR A 1 201 ? 23.998 64.026 27.341 1.00 16.14 237 TYR A O 1
ATOM 1573 N N . ALA A 1 202 ? 25.075 63.702 29.294 1.00 16.94 238 ALA A N 1
ATOM 1574 C CA . ALA A 1 202 ? 24.623 64.952 29.881 1.00 16.83 238 ALA A CA 1
ATOM 1575 C C . ALA A 1 202 ? 25.701 66.007 30.053 1.00 17.19 238 ALA A C 1
ATOM 1576 O O . ALA A 1 202 ? 26.749 65.758 30.650 1.00 16.55 238 ALA A O 1
ATOM 1578 N N . SER A 1 203 ? 25.412 67.214 29.567 1.00 16.69 239 SER A N 1
ATOM 1579 C CA . SER A 1 203 ? 26.097 68.396 30.036 1.00 15.93 239 SER A CA 1
ATOM 1580 C C . SER A 1 203 ? 25.203 69.126 31.021 1.00 16.32 239 SER A C 1
ATOM 1581 O O . SER A 1 203 ? 24.038 68.787 31.175 1.00 16.99 239 SER A O 1
ATOM 1584 N N . ARG A 1 204 ? 25.765 70.142 31.662 1.00 15.85 240 ARG A N 1
ATOM 1585 C CA . ARG A 1 204 ? 24.982 71.130 32.406 1.00 16.54 240 ARG A CA 1
ATOM 1586 C C . ARG A 1 204 ? 24.686 72.328 31.480 1.00 17.06 240 ARG A C 1
ATOM 1587 O O . ARG A 1 204 ? 25.081 72.333 30.317 1.00 18.04 240 ARG A O 1
ATOM 1595 N N . GLU A 1 205 ? 23.974 73.322 31.999 1.00 17.20 241 GLU A N 1
ATOM 1596 C CA . GLU A 1 205 ? 23.628 74.523 31.238 1.00 17.61 241 GLU A CA 1
ATOM 1597 C C . GLU A 1 205 ? 24.860 75.302 30.791 1.00 18.34 241 GLU A C 1
ATOM 1598 O O . GLU A 1 205 ? 25.930 75.193 31.393 1.00 17.40 241 GLU A O 1
ATOM 1604 N N . ASN A 1 206 ? 24.683 76.120 29.756 1.00 19.12 242 ASN A N 1
ATOM 1605 C CA . ASN A 1 206 ? 25.712 77.056 29.312 1.00 20.48 242 ASN A CA 1
ATOM 1606 C C . ASN A 1 206 ? 27.033 76.346 29.006 1.00 20.34 242 ASN A C 1
ATOM 1607 O O . ASN A 1 206 ? 28.100 76.680 29.552 1.00 19.97 242 ASN A O 1
ATOM 1612 N N . TYR A 1 207 ? 26.942 75.339 28.141 1.00 18.86 243 TYR A N 1
ATOM 1613 C CA . TYR A 1 207 ? 28.053 74.425 27.886 1.00 18.74 243 TYR A CA 1
ATOM 1614 C C . TYR A 1 207 ? 29.027 74.903 26.797 1.00 18.71 243 TYR A C 1
ATOM 1615 O O . TYR A 1 207 ? 30.135 74.374 26.696 1.00 18.91 243 TYR A O 1
ATOM 1624 N N . SER A 1 208 ? 28.641 75.905 26.006 1.00 19.53 244 SER A N 1
ATOM 1625 C CA . SER A 1 208 ? 29.493 76.379 24.907 1.00 21.23 244 SER A CA 1
ATOM 1626 C C . SER A 1 208 ? 30.888 76.799 25.351 1.00 20.50 244 SER A C 1
ATOM 1627 O O . SER A 1 208 ? 31.871 76.423 24.712 1.00 21.67 244 SER A O 1
ATOM 1630 N N . PRO A 1 209 ? 30.993 77.567 26.444 1.00 20.32 245 PRO A N 1
ATOM 1631 C CA . PRO A 1 209 ? 32.318 77.973 26.919 1.00 20.16 245 PRO A CA 1
ATOM 1632 C C . PRO A 1 209 ? 33.223 76.824 27.369 1.00 19.53 245 PRO A C 1
ATOM 1633 O O . PRO A 1 209 ? 34.398 77.063 27.636 1.00 18.88 245 PRO A O 1
ATOM 1637 N N . LEU A 1 210 ? 32.682 75.600 27.474 1.00 18.71 246 LEU A N 1
ATOM 1638 C CA . LEU A 1 210 ? 33.492 74.427 27.788 1.00 17.95 246 LEU A CA 1
ATOM 1639 C C . LEU A 1 210 ? 34.009 73.737 26.535 1.00 17.93 246 LEU A C 1
ATOM 1640 O O . LEU A 1 210 ? 34.703 72.728 26.631 1.00 17.95 246 LEU A O 1
ATOM 1645 N N . GLY A 1 211 ? 33.674 74.279 25.366 1.00 17.85 247 GLY A N 1
ATOM 1646 C CA . GLY A 1 211 ? 34.070 73.686 24.096 1.00 17.59 247 GLY A CA 1
ATOM 1647 C C . GLY A 1 211 ? 33.158 72.586 23.618 1.00 17.20 247 GLY A C 1
ATOM 1648 O O . GLY A 1 211 ? 33.504 71.872 22.691 1.00 16.56 247 GLY A O 1
ATOM 1649 N N . ILE A 1 212 ? 32.001 72.444 24.267 1.00 16.95 248 ILE A N 1
ATOM 1650 C CA . ILE A 1 212 ? 31.000 71.459 23.883 1.00 17.30 248 ILE A CA 1
ATOM 1651 C C . ILE A 1 212 ? 30.100 72.067 22.804 1.00 17.38 248 ILE A C 1
ATOM 1652 O O . ILE A 1 212 ? 29.585 73.165 22.968 1.00 17.40 248 ILE A O 1
ATOM 1657 N N . SER A 1 213 ? 29.946 71.361 21.686 1.00 18.20 249 SER A N 1
ATOM 1658 C CA . SER A 1 213 ? 29.185 71.893 20.562 1.00 18.84 249 SER A CA 1
ATOM 1659 C C . SER A 1 213 ? 27.734 71.404 20.571 1.00 19.06 249 SER A C 1
ATOM 1660 O O . SER A 1 213 ? 27.474 70.233 20.834 1.00 18.04 249 SER A O 1
ATOM 1663 N N . PRO A 1 214 ? 26.782 72.298 20.233 1.00 19.84 250 PRO A N 1
ATOM 1664 C CA . PRO A 1 214 ? 25.408 71.839 20.034 1.00 19.64 250 PRO A CA 1
ATOM 1665 C C . PRO A 1 214 ? 25.262 70.792 18.942 1.00 19.60 250 PRO A C 1
ATOM 1666 O O . PRO A 1 214 ? 24.278 70.033 18.946 1.00 19.19 250 PRO A O 1
ATOM 1670 N N . THR A 1 215 ? 26.228 70.744 18.024 1.00 19.29 251 THR A N 1
ATOM 1671 C CA . THR A 1 215 ? 26.188 69.800 16.913 1.00 19.55 251 THR A CA 1
ATOM 1672 C C . THR A 1 215 ? 26.345 68.363 17.386 1.00 18.67 251 THR A C 1
ATOM 1673 O O . THR A 1 215 ? 26.039 67.439 16.639 1.00 18.82 251 THR A O 1
ATOM 1677 N N . TRP A 1 216 ? 26.786 68.174 18.623 1.00 18.12 252 TRP A N 1
ATOM 1678 C CA . TRP A 1 216 ? 26.886 66.831 19.202 1.00 17.81 252 TRP A CA 1
ATOM 1679 C C . TRP A 1 216 ? 25.594 66.378 19.888 1.00 17.81 252 TRP A C 1
ATOM 1680 O O . TRP A 1 216 ? 25.518 65.242 20.371 1.00 18.05 252 TRP A O 1
ATOM 1691 N N . GLY A 1 217 ? 24.598 67.256 19.948 1.00 18.19 253 GLY A N 1
ATOM 1692 C CA . GLY A 1 217 ? 23.437 67.039 20.798 1.00 18.39 253 GLY A CA 1
ATOM 1693 C C . GLY A 1 217 ? 22.372 66.160 20.199 1.00 18.51 253 GLY A C 1
ATOM 1694 O O . GLY A 1 217 ? 22.420 65.814 19.011 1.00 19.54 253 GLY A O 1
ATOM 1695 N N . ILE A 1 218 ? 21.399 65.790 21.027 1.00 18.02 254 ILE A N 1
ATOM 1696 C CA . ILE A 1 218 ? 20.186 65.159 20.519 1.00 18.13 254 ILE A CA 1
ATOM 1697 C C . ILE A 1 218 ? 19.026 66.116 20.728 1.00 18.18 254 ILE A C 1
ATOM 1698 O O . ILE A 1 218 ? 18.983 66.849 21.705 1.00 17.64 254 ILE A O 1
ATOM 1703 N N . TYR A 1 219 ? 18.099 66.105 19.775 1.00 19.52 255 TYR A N 1
ATOM 1704 C CA . TYR A 1 219 ? 17.073 67.134 19.666 1.00 19.13 255 TYR A CA 1
ATOM 1705 C C . TYR A 1 219 ? 15.670 66.526 19.575 1.00 19.90 255 TYR A C 1
ATOM 1706 O O . TYR A 1 219 ? 15.484 65.406 19.058 1.00 18.69 255 TYR A O 1
ATOM 1715 N N . GLU A 1 220 ? 14.701 67.261 20.116 1.00 19.15 256 GLU A N 1
ATOM 1716 C CA . GLU A 1 220 ? 13.293 66.851 20.091 1.00 21.62 256 GLU A CA 1
ATOM 1717 C C . GLU A 1 220 ? 12.611 67.206 18.766 1.00 23.07 256 GLU A C 1
ATOM 1718 O O . GLU A 1 220 ? 11.471 66.779 18.515 1.00 24.23 256 GLU A O 1
ATOM 1724 N N . ASP A 1 221 ? 13.314 67.964 17.927 1.00 24.39 257 ASP A N 1
ATOM 1725 C CA . ASP A 1 221 ? 12.814 68.405 16.621 1.00 25.30 257 ASP A CA 1
ATOM 1726 C C . ASP A 1 221 ? 13.855 68.146 15.539 1.00 26.76 257 ASP A C 1
ATOM 1727 O O . ASP A 1 221 ? 15.014 67.865 15.847 1.00 24.82 257 ASP A O 1
ATOM 1732 N N . SER A 1 222 ? 13.444 68.255 14.271 1.00 27.32 258 SER A N 1
ATOM 1733 C CA . SER A 1 222 ? 14.339 68.029 13.140 1.00 27.98 258 SER A CA 1
ATOM 1734 C C . SER A 1 222 ? 15.121 69.270 12.693 1.00 26.64 258 SER A C 1
ATOM 1735 O O . SER A 1 222 ? 15.890 69.176 11.741 1.00 28.16 258 SER A O 1
ATOM 1738 N N . SER A 1 223 ? 14.942 70.403 13.376 1.00 27.55 259 SER A N 1
ATOM 1739 C CA . SER A 1 223 ? 15.616 71.678 13.038 1.00 27.58 259 SER A CA 1
ATOM 1740 C C . SER A 1 223 ? 16.636 72.141 14.085 1.00 26.45 259 SER A C 1
ATOM 1741 O O . SER A 1 223 ? 17.000 73.317 14.127 1.00 23.99 259 SER A O 1
ATOM 1744 N N . HIS A 1 224 ? 17.102 71.214 14.920 1.00 25.07 260 HIS A N 1
ATOM 1745 C CA . HIS A 1 224 ? 18.020 71.509 16.034 1.00 25.23 260 HIS A CA 1
ATOM 1746 C C . HIS A 1 224 ? 17.727 72.778 16.831 1.00 24.54 260 HIS A C 1
ATOM 1747 O O . HIS A 1 224 ? 18.645 73.510 17.209 1.00 24.13 260 HIS A O 1
ATOM 1754 N N . THR A 1 225 ? 16.449 73.029 17.107 1.00 24.21 261 THR A N 1
ATOM 1755 C CA . THR A 1 225 ? 16.060 74.193 17.903 1.00 25.20 261 THR A CA 1
ATOM 1756 C C . THR A 1 225 ? 15.720 73.850 19.356 1.00 23.83 261 THR A C 1
ATOM 1757 O O . THR A 1 225 ? 15.748 74.723 20.216 1.00 24.42 261 THR A O 1
ATOM 1761 N N . ASN A 1 226 ? 15.388 72.593 19.626 1.00 21.65 262 ASN A N 1
ATOM 1762 C CA . ASN A 1 226 ? 14.917 72.182 20.950 1.00 20.74 262 ASN A CA 1
ATOM 1763 C C . ASN A 1 226 ? 15.690 70.947 21.431 1.00 19.26 262 ASN A C 1
ATOM 1764 O O . ASN A 1 226 ? 15.287 69.801 21.211 1.00 18.59 262 ASN A O 1
ATOM 1769 N N . GLN A 1 227 ? 16.820 71.196 22.078 1.00 18.96 263 GLN A N 1
ATOM 1770 C CA . GLN A 1 227 ? 17.663 70.108 22.574 1.00 18.01 263 GLN A CA 1
ATOM 1771 C C . GLN A 1 227 ? 16.973 69.378 23.722 1.00 17.50 263 GLN A C 1
ATOM 1772 O O . GLN A 1 227 ? 16.396 70.003 24.612 1.00 16.81 263 GLN A O 1
ATOM 1778 N N . PHE A 1 228 ? 17.023 68.058 23.701 1.00 17.21 264 PHE A N 1
ATOM 1779 C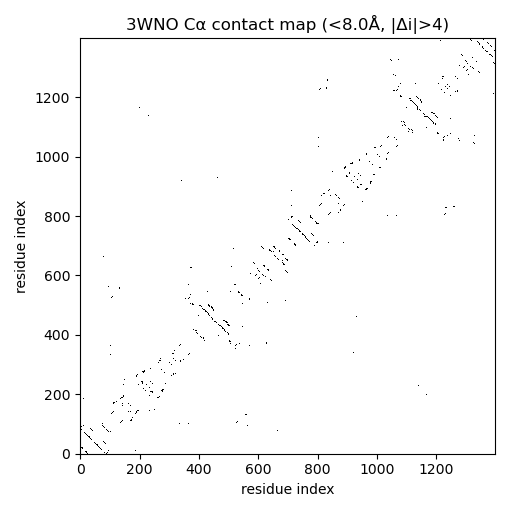 CA . PHE A 1 228 ? 16.572 67.293 24.860 1.00 17.95 264 PHE A CA 1
ATOM 1780 C C . PHE A 1 228 ? 17.250 67.828 26.120 1.00 18.24 264 PHE A C 1
ATOM 1781 O O . PHE A 1 228 ? 18.462 68.099 26.132 1.00 17.67 264 PHE A O 1
ATOM 1789 N N . ASP A 1 229 ? 16.479 67.977 27.189 1.00 18.66 265 ASP A N 1
ATOM 1790 C CA . ASP A 1 229 ? 17.024 68.518 28.423 1.00 19.31 265 ASP A CA 1
ATOM 1791 C C . ASP A 1 229 ? 16.385 67.918 29.667 1.00 19.08 265 ASP A C 1
ATOM 1792 O O . ASP A 1 229 ? 15.466 67.102 29.581 1.00 19.20 265 ASP A O 1
ATOM 1797 N N . VAL A 1 230 ? 16.925 68.311 30.816 1.00 18.71 266 VAL A N 1
ATOM 1798 C CA . VAL A 1 230 ? 16.303 68.079 32.111 1.00 18.61 266 VAL A CA 1
ATOM 1799 C C . VAL A 1 230 ? 16.269 69.457 32.758 1.00 19.12 266 VAL A C 1
ATOM 1800 O O . VAL A 1 230 ? 17.299 70.140 32.844 1.00 18.51 266 VAL A O 1
ATOM 1804 N N . ASP A 1 231 ? 15.077 69.868 33.186 1.00 18.51 267 ASP A N 1
ATOM 1805 C CA . ASP A 1 231 ? 14.853 71.189 33.739 1.00 19.37 267 ASP A CA 1
ATOM 1806 C C . ASP A 1 231 ? 14.553 71.010 35.229 1.00 19.48 267 ASP A C 1
ATOM 1807 O O . ASP A 1 231 ? 13.524 70.433 35.606 1.00 20.58 267 ASP A O 1
ATOM 1812 N N . PHE A 1 232 ? 15.468 71.473 36.075 1.00 19.51 268 PHE A N 1
ATOM 1813 C CA . PHE A 1 232 ? 15.348 71.261 37.511 1.00 19.52 268 PHE A CA 1
ATOM 1814 C C . PHE A 1 232 ? 14.421 72.257 38.207 1.00 21.00 268 PHE A C 1
ATOM 1815 O O . PHE A 1 232 ? 14.212 72.147 39.412 1.00 20.45 268 PHE A O 1
ATOM 1823 N N . GLY A 1 233 ? 13.872 73.216 37.461 1.00 21.18 269 GLY A N 1
ATOM 1824 C CA . GLY A 1 233 ? 12.774 74.047 37.979 1.00 22.18 269 GLY A CA 1
ATOM 1825 C C . GLY A 1 233 ? 13.159 75.351 38.654 1.00 23.77 269 GLY A C 1
ATOM 1826 O O . GLY A 1 233 ? 12.320 75.976 39.315 1.00 23.82 269 GLY A O 1
ATOM 1827 N N . ASP A 1 234 ? 14.410 75.779 38.500 1.00 23.13 270 ASP A N 1
ATOM 1828 C CA . ASP A 1 234 ? 14.855 77.048 39.081 1.00 23.03 270 ASP A CA 1
ATOM 1829 C C . ASP A 1 234 ? 15.245 78.085 38.030 1.00 23.78 270 ASP A C 1
ATOM 1830 O O . ASP A 1 234 ? 15.800 79.130 38.370 1.00 26.56 270 ASP A O 1
ATOM 1835 N N . GLY A 1 235 ? 14.970 77.797 36.759 1.00 24.10 271 GLY A N 1
ATOM 1836 C CA . GLY A 1 235 ? 15.327 78.686 35.658 1.00 24.52 271 GLY A CA 1
ATOM 1837 C C . GLY A 1 235 ? 16.822 78.863 35.408 1.00 25.45 271 GLY A C 1
ATOM 1838 O O . GLY A 1 235 ? 17.232 79.733 34.630 1.00 24.43 271 GLY A O 1
ATOM 1839 N N . SER A 1 236 ? 17.637 78.032 36.054 1.00 24.41 272 SER A N 1
ATOM 1840 C CA . SER A 1 236 ? 19.091 78.178 36.005 1.00 24.94 272 SER A CA 1
ATOM 1841 C C . SER A 1 236 ? 19.802 76.837 35.756 1.00 22.67 272 SER A C 1
ATOM 1842 O O . SER A 1 236 ? 20.715 76.749 34.922 1.00 21.68 272 SER A O 1
ATOM 1845 N N . THR A 1 237 ? 19.351 75.803 36.460 1.00 20.09 273 THR A N 1
ATOM 1846 C CA . THR A 1 237 ? 20.010 74.504 36.494 1.00 19.10 273 THR A CA 1
ATOM 1847 C C . THR A 1 237 ? 19.324 73.527 35.549 1.00 18.72 273 THR A C 1
ATOM 1848 O O . THR A 1 237 ? 18.129 73.231 35.710 1.00 18.29 273 THR A O 1
ATOM 1852 N N . TYR A 1 238 ? 20.089 73.047 34.561 1.00 18.27 274 TYR A N 1
ATOM 1853 C CA . TYR A 1 238 ? 19.607 72.136 33.518 1.00 18.50 274 TYR A CA 1
ATOM 1854 C C . TYR A 1 238 ? 20.660 71.088 33.199 1.00 18.09 274 TYR A C 1
ATOM 1855 O O . TYR A 1 238 ? 21.851 71.330 33.363 1.00 16.24 274 TYR A O 1
ATOM 1864 N N . LEU A 1 239 ? 20.208 69.937 32.715 1.00 18.15 275 LEU A N 1
ATOM 1865 C CA . LEU A 1 239 ? 21.060 69.051 31.941 1.00 18.04 275 LEU A CA 1
ATOM 1866 C C . LEU A 1 239 ? 20.657 69.198 30.483 1.00 17.99 275 LEU A C 1
ATOM 1867 O O . LEU A 1 239 ? 19.497 69.440 30.187 1.00 18.30 275 LEU A O 1
ATOM 1872 N N . TYR A 1 240 ? 21.626 69.050 29.585 1.00 17.41 276 TYR A N 1
ATOM 1873 C CA . TYR A 1 240 ? 21.368 68.946 28.160 1.00 17.30 276 TYR A CA 1
ATOM 1874 C C . TYR A 1 240 ? 21.896 67.618 27.654 1.00 17.31 276 TYR A C 1
ATOM 1875 O O . TYR A 1 240 ? 22.964 67.166 28.089 1.00 17.29 276 TYR A O 1
ATOM 1884 N N . MET A 1 241 ? 21.149 66.999 26.742 1.00 17.21 277 MET A N 1
ATOM 1885 C CA . MET A 1 241 ? 21.435 65.646 26.297 1.00 17.79 277 MET A CA 1
ATOM 1886 C C . MET A 1 241 ? 22.137 65.600 24.949 1.00 17.48 277 MET A C 1
ATOM 1887 O O . MET A 1 241 ? 21.853 66.386 24.036 1.00 17.05 277 MET A O 1
ATOM 1892 N N . PHE A 1 242 ? 23.049 64.642 24.846 1.00 16.62 278 PHE A N 1
ATOM 1893 C CA . PHE A 1 242 ? 23.907 64.480 23.698 1.00 17.12 278 PHE A CA 1
ATOM 1894 C C . PHE A 1 242 ? 23.821 63.072 23.111 1.00 17.29 278 PHE A C 1
ATOM 1895 O O . PHE A 1 242 ? 23.260 62.161 23.724 1.00 16.99 278 PHE A O 1
ATOM 1903 N N . ASP A 1 243 ? 24.330 62.921 21.891 1.00 17.27 279 ASP A N 1
ATOM 1904 C CA . ASP A 1 243 ? 24.263 61.660 21.165 1.00 18.01 279 ASP A CA 1
ATOM 1905 C C . ASP A 1 243 ? 25.388 60.717 21.615 1.00 18.36 279 ASP A C 1
ATOM 1906 O O . ASP A 1 243 ? 26.565 60.999 21.361 1.00 18.95 279 ASP A O 1
ATOM 1911 N N . PRO A 1 244 ? 25.041 59.577 22.247 1.00 18.49 280 PRO A N 1
ATOM 1912 C CA . PRO A 1 244 ? 26.091 58.651 22.727 1.00 18.55 280 PRO A CA 1
ATOM 1913 C C . PRO A 1 244 ? 26.957 58.076 21.619 1.00 19.03 280 PRO A C 1
ATOM 1914 O O . PRO A 1 244 ? 28.125 57.744 21.863 1.00 19.32 280 PRO A O 1
ATOM 1918 N N . GLN A 1 245 ? 26.405 57.971 20.413 1.00 18.90 281 GLN A N 1
ATOM 1919 C CA . GLN A 1 245 ? 27.172 57.515 19.265 1.00 19.99 281 GLN A CA 1
ATOM 1920 C C . GLN A 1 245 ? 28.051 58.570 18.606 1.00 19.18 281 GLN A C 1
ATOM 1921 O O . GLN A 1 245 ? 28.810 58.237 17.708 1.00 18.79 281 GLN A O 1
ATOM 1927 N N . ASN A 1 246 ? 27.957 59.824 19.039 1.00 18.62 282 ASN A N 1
ATOM 1928 C CA . ASN A 1 246 ? 28.714 60.902 18.422 1.00 19.08 282 ASN A CA 1
ATOM 1929 C C . ASN A 1 246 ? 30.181 60.851 18.855 1.00 18.70 282 ASN A C 1
ATOM 1930 O O . ASN A 1 246 ? 30.472 60.798 20.049 1.00 17.62 282 ASN A O 1
ATOM 1935 N N . PRO A 1 247 ? 31.111 60.843 17.879 1.00 18.33 283 PRO A N 1
ATOM 1936 C CA . PRO A 1 247 ? 32.539 60.666 18.183 1.00 18.51 283 PRO A CA 1
ATOM 1937 C C . PRO A 1 247 ? 33.137 61.786 19.026 1.00 17.97 283 PRO A C 1
ATOM 1938 O O . PRO A 1 247 ? 34.065 61.549 19.818 1.00 18.32 283 PRO A O 1
ATOM 1942 N N . ASN A 1 248 ? 32.628 63.000 18.853 1.00 17.83 284 ASN A N 1
ATOM 1943 C CA . ASN A 1 248 ? 33.146 64.146 19.601 1.00 17.42 284 ASN A CA 1
ATOM 1944 C C . ASN A 1 248 ? 32.632 64.156 21.032 1.00 16.58 284 ASN A C 1
ATOM 1945 O O . ASN A 1 248 ? 33.372 64.452 21.967 1.00 15.12 284 ASN A O 1
ATOM 1950 N N . TRP A 1 249 ? 31.359 63.827 21.202 1.00 16.85 285 TRP A N 1
ATOM 1951 C CA . TRP A 1 249 ? 30.817 63.661 22.543 1.00 16.67 285 TRP A CA 1
ATOM 1952 C C . TRP A 1 249 ? 31.556 62.531 23.260 1.00 16.83 285 TRP A C 1
ATOM 1953 O O . TRP A 1 249 ? 31.972 62.696 24.396 1.00 17.25 285 TRP A O 1
ATOM 1964 N N . GLN A 1 250 ? 31.737 61.389 22.597 1.00 17.25 286 GLN A N 1
ATOM 1965 C CA . GLN A 1 250 ? 32.508 60.296 23.204 1.00 18.03 286 GLN A CA 1
ATOM 1966 C C . GLN A 1 250 ? 33.909 60.761 23.624 1.00 18.07 286 GLN A C 1
ATOM 1967 O O . GLN A 1 250 ? 34.339 60.532 24.750 1.00 17.28 286 GLN A O 1
ATOM 1973 N N . ASN A 1 251 ? 34.610 61.439 22.717 1.00 18.20 287 ASN A N 1
ATOM 1974 C CA . ASN A 1 251 ? 35.948 61.950 23.014 1.00 18.45 287 ASN A CA 1
ATOM 1975 C C . ASN A 1 251 ? 35.915 62.801 24.289 1.00 17.76 287 ASN A C 1
ATOM 1976 O O . ASN A 1 251 ? 36.736 62.628 25.185 1.00 16.91 287 ASN A O 1
ATOM 1981 N N . TYR A 1 252 ? 34.958 63.715 24.349 1.00 17.15 288 TYR A N 1
ATOM 1982 C CA . TYR A 1 252 ? 34.853 64.677 25.443 1.00 16.88 288 TYR A CA 1
ATOM 1983 C C . TYR A 1 252 ? 34.555 64.015 26.785 1.00 16.76 288 TYR A C 1
ATOM 1984 O O . TYR A 1 252 ? 35.267 64.235 27.772 1.00 16.74 288 TYR A O 1
ATOM 1993 N N . ILE A 1 253 ? 33.486 63.229 26.834 1.00 16.67 289 ILE A N 1
ATOM 1994 C CA . ILE A 1 253 ? 33.036 62.673 28.105 1.00 16.65 289 ILE A CA 1
ATOM 1995 C C . ILE A 1 253 ? 33.900 61.484 28.553 1.00 16.59 289 ILE A C 1
ATOM 1996 O O . ILE A 1 253 ? 34.144 61.322 29.742 1.00 16.08 289 ILE A O 1
ATOM 2001 N N . HIS A 1 254 ? 34.396 60.676 27.613 1.00 16.89 290 HIS A N 1
ATOM 2002 C CA . HIS A 1 254 ? 35.376 59.641 27.979 1.00 16.49 290 HIS A CA 1
ATOM 2003 C C . HIS A 1 254 ? 36.634 60.265 28.587 1.00 16.37 290 HIS A C 1
ATOM 2004 O O . HIS A 1 254 ? 37.198 59.703 29.523 1.00 16.59 290 HIS A O 1
ATOM 2011 N N . ALA A 1 255 ? 37.057 61.431 28.092 1.00 16.05 291 ALA A N 1
ATOM 2012 C CA . ALA A 1 255 ? 38.164 62.165 28.729 1.00 16.26 291 ALA A CA 1
ATOM 2013 C C . ALA A 1 255 ? 37.829 62.535 30.170 1.00 16.73 291 ALA A C 1
ATOM 2014 O O . ALA A 1 255 ? 38.661 62.381 31.056 1.00 16.62 291 ALA A O 1
ATOM 2016 N N . GLU A 1 256 ? 36.608 63.001 30.409 1.00 16.66 292 GLU A N 1
ATOM 2017 C CA . GLU A 1 256 ? 36.130 63.215 31.785 1.00 15.92 292 GLU A CA 1
ATOM 2018 C C . GLU A 1 256 ? 36.156 61.948 32.637 1.00 15.30 292 GLU A C 1
ATOM 2019 O O . GLU A 1 256 ? 36.538 61.987 33.818 1.00 14.29 292 GLU A O 1
ATOM 2025 N N . TYR A 1 257 ? 35.757 60.817 32.060 1.00 15.76 293 TYR A N 1
ATOM 2026 C CA . TYR A 1 257 ? 35.822 59.551 32.810 1.00 15.72 293 TYR A CA 1
ATOM 2027 C C . TYR A 1 257 ? 37.258 59.234 33.223 1.00 16.59 293 TYR A C 1
ATOM 2028 O O . TYR A 1 257 ? 37.523 58.867 34.374 1.00 16.19 293 TYR A O 1
ATOM 2037 N N . ILE A 1 258 ? 38.181 59.370 32.279 1.00 17.36 294 ILE A N 1
ATOM 2038 C CA . ILE A 1 258 ? 39.588 59.064 32.546 1.00 18.23 294 ILE A CA 1
ATOM 2039 C C . ILE A 1 258 ? 40.174 60.009 33.592 1.00 17.55 294 ILE A C 1
ATOM 2040 O O . ILE A 1 258 ? 40.912 59.586 34.475 1.00 18.20 294 ILE A O 1
ATOM 2045 N N . ASP A 1 259 ? 39.858 61.289 33.476 1.00 17.91 295 ASP A N 1
ATOM 2046 C CA . ASP A 1 259 ? 40.237 62.277 34.489 1.00 18.05 295 ASP A CA 1
ATOM 2047 C C . ASP A 1 259 ? 39.757 61.829 35.871 1.00 18.01 295 ASP A C 1
ATOM 2048 O O . ASP A 1 259 ? 40.514 61.881 36.839 1.00 18.28 295 ASP A O 1
ATOM 2053 N N . SER A 1 260 ? 38.504 61.390 35.966 1.00 17.56 296 SER A N 1
ATOM 2054 C CA . SER A 1 260 ? 37.948 60.933 37.244 1.00 17.60 296 SER A CA 1
ATOM 2055 C C . SER A 1 260 ? 38.726 59.716 37.802 1.00 18.11 296 SER A C 1
ATOM 2056 O O . SER A 1 260 ? 39.039 59.656 38.996 1.00 18.53 296 SER A O 1
ATOM 2059 N N . ILE A 1 261 ? 39.066 58.770 36.928 1.00 18.20 297 ILE A N 1
ATOM 2060 C CA . ILE A 1 261 ? 39.830 57.605 37.346 1.00 18.04 297 ILE A CA 1
ATOM 2061 C C . ILE A 1 261 ? 41.212 58.037 37.852 1.00 18.04 297 ILE A C 1
ATOM 2062 O O . ILE A 1 261 ? 41.597 57.746 38.990 1.00 17.80 297 ILE A O 1
ATOM 2067 N N . ASN A 1 262 ? 41.946 58.740 36.997 1.00 18.47 298 ASN A N 1
ATOM 2068 C CA . ASN A 1 262 ? 43.350 59.035 37.253 1.00 18.33 298 ASN A CA 1
ATOM 2069 C C . ASN A 1 262 ? 43.588 60.067 38.339 1.00 18.63 298 ASN A C 1
ATOM 2070 O O . ASN A 1 262 ? 44.549 59.948 39.092 1.00 19.23 298 ASN A O 1
ATOM 2075 N N . THR A 1 263 ? 42.728 61.076 38.416 1.00 18.38 299 THR A N 1
ATOM 2076 C CA . THR A 1 263 ? 42.903 62.152 39.375 1.00 19.20 299 THR A CA 1
ATOM 2077 C C . THR A 1 263 ? 42.238 61.831 40.703 1.00 19.80 299 THR A C 1
ATOM 2078 O O . THR A 1 263 ? 42.838 62.042 41.752 1.00 20.19 299 THR A O 1
ATOM 2082 N N . ALA A 1 264 ? 41.016 61.308 40.670 1.00 20.21 300 ALA A N 1
ATOM 2083 C CA . ALA A 1 264 ? 40.271 61.072 41.927 1.00 20.75 300 ALA A CA 1
ATOM 2084 C C . ALA A 1 264 ? 40.495 59.682 42.517 1.00 20.67 300 ALA A C 1
ATOM 2085 O O . ALA A 1 264 ? 40.229 59.465 43.701 1.00 22.44 300 ALA A O 1
ATOM 2087 N N . GLY A 1 265 ? 40.985 58.744 41.708 1.00 20.69 301 GLY A N 1
ATOM 2088 C CA . GLY A 1 265 ? 41.321 57.403 42.203 1.00 20.93 301 GLY A CA 1
ATOM 2089 C C . GLY A 1 265 ? 40.167 56.415 42.207 1.00 20.06 301 GLY A C 1
ATOM 2090 O O . GLY A 1 265 ? 40.219 55.412 42.918 1.00 20.57 301 GLY A O 1
ATOM 2091 N N . PHE A 1 266 ? 39.131 56.689 41.410 1.00 18.66 302 PHE A N 1
ATOM 2092 C CA . PHE A 1 266 ? 38.035 55.746 41.205 1.00 18.13 302 PHE A CA 1
ATOM 2093 C C . PHE A 1 266 ? 38.517 54.490 40.500 1.00 18.27 302 PHE A C 1
ATOM 2094 O O . PHE A 1 266 ? 39.551 54.495 39.862 1.00 18.65 302 PHE A O 1
ATOM 2102 N N . ASP A 1 267 ? 37.727 53.426 40.604 1.00 18.37 303 ASP A N 1
ATOM 2103 C CA . ASP A 1 267 ? 38.065 52.121 40.032 1.00 18.66 303 ASP A CA 1
ATOM 2104 C C . ASP A 1 267 ? 37.203 51.779 38.837 1.00 18.47 303 ASP A C 1
ATOM 2105 O O . ASP A 1 267 ? 37.310 50.692 38.246 1.00 18.05 303 ASP A O 1
ATOM 2110 N N . GLY A 1 268 ? 36.334 52.713 38.458 1.00 17.62 304 GLY A N 1
ATOM 2111 C CA . GLY A 1 268 ? 35.399 52.453 37.378 1.00 17.46 304 GLY A CA 1
ATOM 2112 C C . GLY A 1 268 ? 34.342 53.528 37.305 1.00 17.21 304 GLY A C 1
ATOM 2113 O O . GLY A 1 268 ? 34.330 54.445 38.123 1.00 16.39 304 GLY A O 1
ATOM 2114 N N . ILE A 1 269 ? 33.466 53.398 36.316 1.00 17.92 305 ILE A N 1
ATOM 2115 C CA . ILE A 1 269 ? 32.409 54.369 36.065 1.00 17.35 305 ILE A CA 1
ATOM 2116 C C . ILE A 1 269 ? 31.049 53.679 36.127 1.00 16.73 305 ILE A C 1
ATOM 2117 O O . ILE A 1 269 ? 30.830 52.649 35.483 1.00 17.35 305 ILE A O 1
ATOM 2122 N N . HIS A 1 270 ? 30.156 54.229 36.937 1.00 15.97 306 HIS A N 1
ATOM 2123 C CA . HIS A 1 270 ? 28.755 53.832 36.930 1.00 16.25 306 HIS A CA 1
ATOM 2124 C C . HIS A 1 270 ? 28.029 54.751 35.961 1.00 15.81 306 HIS A C 1
ATOM 2125 O O . HIS A 1 270 ? 27.711 55.888 36.306 1.00 17.01 306 HIS A O 1
ATOM 2132 N N . VAL A 1 271 ? 27.766 54.270 34.760 1.00 16.02 307 VAL A N 1
ATOM 2133 C CA . VAL A 1 271 ? 27.221 55.124 33.717 1.00 16.18 307 VAL A CA 1
ATOM 2134 C C . VAL A 1 271 ? 25.708 55.183 33.868 1.00 16.64 307 VAL A C 1
ATOM 2135 O O . VAL A 1 271 ? 25.045 54.159 34.024 1.00 16.64 307 VAL A O 1
ATOM 2139 N N . ALA A 1 272 ? 25.182 56.402 33.843 1.00 17.54 308 ALA A N 1
ATOM 2140 C CA . ALA A 1 272 ? 23.781 56.671 34.108 1.00 17.81 308 ALA A CA 1
ATOM 2141 C C . ALA A 1 272 ? 23.068 57.272 32.886 1.00 18.10 308 ALA A C 1
ATOM 2142 O O . ALA A 1 272 ? 23.695 57.736 31.939 1.00 17.77 308 ALA A O 1
ATOM 2144 N N . GLN A 1 273 ? 21.741 57.279 32.932 1.00 18.21 309 GLN A N 1
ATOM 2145 C CA . GLN A 1 273 ? 20.925 57.896 31.904 1.00 17.87 309 GLN A CA 1
ATOM 2146 C C . GLN A 1 273 ? 19.579 58.296 32.508 1.00 18.28 309 GLN A C 1
ATOM 2147 O O . GLN A 1 273 ? 19.301 57.993 33.660 1.00 18.02 309 GLN A O 1
ATOM 2153 N N . MET A 1 274 ? 18.737 58.944 31.711 1.00 18.43 310 MET A N 1
ATOM 2154 C CA . MET A 1 274 ? 17.437 59.430 32.189 1.00 18.98 310 MET A CA 1
ATOM 2155 C C . MET A 1 274 ? 16.299 58.487 31.836 1.00 19.71 310 MET A C 1
ATOM 2156 O O . MET A 1 274 ? 15.180 58.682 32.284 1.00 20.31 310 MET A O 1
ATOM 2161 N N . GLY A 1 275 ? 16.577 57.477 31.018 1.00 19.92 311 GLY A N 1
ATOM 2162 C CA . GLY A 1 275 ? 15.553 56.561 30.570 1.00 19.70 311 GLY A CA 1
ATOM 2163 C C . GLY A 1 275 ? 14.948 56.958 29.246 1.00 19.72 311 GLY A C 1
ATOM 2164 O O . GLY A 1 275 ? 15.413 57.881 28.574 1.00 20.30 311 GLY A O 1
ATOM 2165 N N . GLN A 1 276 ? 13.899 56.245 28.880 1.00 19.99 312 GLN A N 1
ATOM 2166 C CA . GLN A 1 276 ? 13.347 56.306 27.539 1.00 20.81 312 GLN A CA 1
ATOM 2167 C C . GLN A 1 276 ? 13.035 57.727 27.088 1.00 20.84 312 GLN A C 1
ATOM 2168 O O . GLN A 1 276 ? 12.352 58.479 27.776 1.00 19.68 312 GLN A O 1
ATOM 2174 N N . ARG A 1 277 ? 13.560 58.068 25.920 1.00 21.46 313 ARG A N 1
ATOM 2175 C CA . ARG A 1 277 ? 13.191 59.268 25.199 1.00 22.21 313 ARG A CA 1
ATOM 2176 C C . ARG A 1 277 ? 12.962 58.848 23.756 1.00 24.29 313 ARG A C 1
ATOM 2177 O O . ARG A 1 277 ? 13.762 58.096 23.181 1.00 25.46 313 ARG A O 1
ATOM 2185 N N . SER A 1 278 ? 11.865 59.313 23.172 1.00 24.61 314 SER A N 1
ATOM 2186 C CA . SER A 1 278 ? 11.472 58.885 21.838 1.00 25.84 314 SER A CA 1
ATOM 2187 C C . SER A 1 278 ? 11.354 60.077 20.904 1.00 24.79 314 SER A C 1
ATOM 2188 O O . SER A 1 278 ? 11.358 61.223 21.348 1.00 25.50 314 SER A O 1
ATOM 2191 N N . ASN A 1 279 ? 11.237 59.776 19.614 1.00 23.95 315 ASN A N 1
ATOM 2192 C CA . ASN A 1 279 ? 11.245 60.759 18.552 1.00 23.89 315 ASN A CA 1
ATOM 2193 C C . ASN A 1 279 ? 12.475 61.663 18.663 1.00 21.78 315 ASN A C 1
ATOM 2194 O O . ASN A 1 279 ? 12.379 62.882 18.788 1.00 21.04 315 ASN A O 1
ATOM 2199 N N . VAL A 1 280 ? 13.639 61.027 18.627 1.00 21.25 316 VAL A N 1
ATOM 2200 C CA . VAL A 1 280 ? 14.910 61.699 18.816 1.00 19.66 316 VAL A CA 1
ATOM 2201 C C . VAL A 1 280 ? 15.530 62.014 17.452 1.00 20.16 316 VAL A C 1
ATOM 2202 O O . VAL A 1 280 ? 15.380 61.246 16.496 1.00 21.17 316 VAL A O 1
ATOM 2206 N N . TYR A 1 281 ? 16.201 63.159 17.367 1.00 20.41 317 TYR A N 1
ATOM 2207 C CA . TYR A 1 281 ? 16.939 63.567 16.172 1.00 21.29 317 TYR A CA 1
ATOM 2208 C C . TYR A 1 281 ? 18.359 63.954 16.531 1.00 20.84 317 TYR A C 1
ATOM 2209 O O . TYR A 1 281 ? 18.605 64.427 17.628 1.00 20.99 317 TYR A O 1
ATOM 2218 N N . ASP A 1 282 ? 19.281 63.800 15.586 1.00 21.38 318 ASP A N 1
ATOM 2219 C CA . ASP A 1 282 ? 20.604 64.413 15.730 1.00 21.59 318 ASP A CA 1
ATOM 2220 C C . ASP A 1 282 ? 20.543 65.867 15.259 1.00 21.65 318 ASP A C 1
ATOM 2221 O O . ASP A 1 282 ? 19.501 66.334 14.830 1.00 21.05 318 ASP A O 1
ATOM 2226 N N . TYR A 1 283 ? 21.653 66.582 15.395 1.00 22.20 319 TYR A N 1
ATOM 2227 C CA . TYR A 1 283 ? 21.726 67.988 15.016 1.00 22.95 319 TYR A CA 1
ATOM 2228 C C . TYR A 1 283 ? 21.268 68.202 13.573 1.00 24.54 319 TYR A C 1
ATOM 2229 O O . TYR A 1 283 ? 20.489 69.103 13.299 1.00 23.99 319 TYR A O 1
ATOM 2238 N N . ASN A 1 284 ? 21.732 67.348 12.668 1.00 24.95 320 ASN A N 1
ATOM 2239 C CA . ASN A 1 284 ? 21.407 67.484 11.245 1.00 26.83 320 ASN A CA 1
ATOM 2240 C C . ASN A 1 284 ? 19.980 67.100 10.857 1.00 28.61 320 ASN A C 1
ATOM 2241 O O . ASN A 1 284 ? 19.642 67.164 9.680 1.00 28.63 320 ASN A O 1
ATOM 2246 N N . GLY A 1 285 ? 19.158 66.683 11.822 1.00 27.45 321 GLY A N 1
ATOM 2247 C CA . GLY A 1 285 ? 17.749 66.364 11.564 1.00 27.44 321 GLY A CA 1
ATOM 2248 C C . GLY A 1 285 ? 17.472 64.921 11.176 1.00 27.99 321 GLY A C 1
ATOM 2249 O O . GLY A 1 285 ? 16.371 64.603 10.724 1.00 25.74 321 GLY A O 1
ATOM 2250 N N . ASN A 1 286 ? 18.454 64.039 11.352 1.00 27.81 322 ASN A N 1
ATOM 2251 C CA . ASN A 1 286 ? 18.238 62.613 11.097 1.00 29.02 322 ASN A CA 1
ATOM 2252 C C . ASN A 1 286 ? 17.504 61.989 12.270 1.00 28.45 322 ASN A C 1
ATOM 2253 O O . ASN A 1 286 ? 17.879 62.195 13.418 1.00 26.74 322 ASN A O 1
ATOM 2258 N N . SER A 1 287 ? 16.444 61.242 11.978 1.00 28.23 323 SER A N 1
ATOM 2259 C CA . SER A 1 287 ? 15.698 60.530 13.008 1.00 28.54 323 SER A CA 1
ATOM 2260 C C . SER A 1 287 ? 16.549 59.348 13.503 1.00 25.79 323 SER A C 1
ATOM 2261 O O . SER A 1 287 ? 17.084 58.582 12.701 1.00 25.97 323 SER A O 1
ATOM 2264 N N . ILE A 1 288 ? 16.708 59.222 14.816 1.00 23.55 324 ILE A N 1
ATOM 2265 C CA . ILE A 1 288 ? 17.580 58.190 15.389 1.00 22.71 324 ILE A CA 1
ATOM 2266 C C . ILE A 1 288 ? 16.925 57.439 16.545 1.00 22.16 324 ILE A C 1
ATOM 2267 O O . ILE A 1 288 ? 16.220 58.031 17.364 1.00 22.35 324 ILE A O 1
ATOM 2272 N N . ASP A 1 289 ? 17.175 56.132 16.607 1.00 21.58 325 ASP A N 1
ATOM 2273 C CA . ASP A 1 289 ? 16.678 55.295 17.689 1.00 21.34 325 ASP A CA 1
ATOM 2274 C C . ASP A 1 289 ? 17.688 55.327 18.816 1.00 20.00 325 ASP A C 1
ATOM 2275 O O . ASP A 1 289 ? 18.734 54.685 18.746 1.00 20.33 325 ASP A O 1
ATOM 2280 N N . LEU A 1 290 ? 17.372 56.064 19.864 1.00 19.05 326 LEU A N 1
ATOM 2281 C CA . LEU A 1 290 ? 18.330 56.269 20.954 1.00 18.38 326 LEU A CA 1
ATOM 2282 C C . LEU A 1 290 ? 18.641 54.971 21.715 1.00 18.41 326 LEU A C 1
ATOM 2283 O O . LEU A 1 290 ? 19.739 54.815 22.243 1.00 18.67 326 LEU A O 1
ATOM 2288 N N . SER A 1 291 ? 17.685 54.045 21.748 1.00 18.85 327 SER A N 1
ATOM 2289 C CA . SER A 1 291 ? 17.800 52.821 22.545 1.00 19.10 327 SER A CA 1
ATOM 2290 C C . SER A 1 291 ? 18.950 51.906 22.146 1.00 19.50 327 SER A C 1
ATOM 2291 O O . SER A 1 291 ? 19.368 51.087 22.956 1.00 20.60 327 SER A O 1
ATOM 2294 N N . THR A 1 292 ? 19.435 52.020 20.907 1.00 19.05 328 THR A N 1
ATOM 2295 C CA . THR A 1 292 ? 20.532 51.180 20.422 1.00 19.55 328 THR A CA 1
ATOM 2296 C C . THR A 1 292 ? 21.875 51.929 20.370 1.00 18.87 328 THR A C 1
ATOM 2297 O O . THR A 1 292 ? 22.863 51.382 19.899 1.00 19.21 328 THR A O 1
ATOM 2301 N N . ARG A 1 293 ? 21.903 53.169 20.854 1.00 18.61 329 ARG A N 1
ATOM 2302 C CA . ARG A 1 293 ? 23.100 54.013 20.759 1.00 18.61 329 ARG A CA 1
ATOM 2303 C C . ARG A 1 293 ? 23.975 53.961 21.991 1.00 18.52 329 ARG A C 1
ATOM 2304 O O . ARG A 1 293 ? 25.063 54.535 21.986 1.00 18.40 329 ARG A O 1
ATOM 2312 N N . PHE A 1 294 ? 23.530 53.257 23.035 1.00 17.42 330 PHE A N 1
ATOM 2313 C CA . PHE A 1 294 ? 24.320 53.169 24.260 1.00 17.51 330 PHE A CA 1
ATOM 2314 C C . PHE A 1 294 ? 25.445 52.140 24.179 1.00 18.35 330 PHE A C 1
ATOM 2315 O O . PHE A 1 294 ? 26.544 52.380 24.707 1.00 18.28 330 PHE A O 1
ATOM 2323 N N . SER A 1 295 ? 25.181 50.989 23.553 1.00 18.15 331 SER A N 1
ATOM 2324 C CA . SER A 1 295 ? 26.192 49.924 23.499 1.00 18.71 331 SER A CA 1
ATOM 2325 C C . SER A 1 295 ? 27.477 50.335 22.737 1.00 18.45 331 SER A C 1
ATOM 2326 O O . SER A 1 295 ? 28.566 50.032 23.210 1.00 19.38 331 SER A O 1
ATOM 2331 N N . PRO A 1 296 ? 27.372 51.081 21.609 1.00 18.71 332 PRO A N 1
ATOM 2332 C CA . PRO A 1 296 ? 28.641 51.520 20.991 1.00 18.93 332 PRO A CA 1
ATOM 2333 C C . PRO A 1 296 ? 29.444 52.487 21.866 1.00 18.26 332 PRO A C 1
ATOM 2334 O O . PRO A 1 296 ? 30.678 52.416 21.904 1.00 18.84 332 PRO A O 1
ATOM 2338 N N . PHE A 1 297 ? 28.746 53.372 22.569 1.00 17.70 333 PHE A N 1
ATOM 2339 C CA . PHE A 1 297 ? 29.369 54.259 23.544 1.00 17.28 333 PHE A CA 1
ATOM 2340 C C . PHE A 1 297 ? 30.083 53.470 24.633 1.00 17.19 333 PHE A C 1
ATOM 2341 O O . PHE A 1 297 ? 31.222 53.775 25.000 1.00 16.81 333 PHE A O 1
ATOM 2349 N N . LEU A 1 298 ? 29.376 52.485 25.180 1.00 17.33 334 LEU A N 1
ATOM 2350 C CA . LEU A 1 298 ? 29.868 51.717 26.304 1.00 17.40 334 LEU A CA 1
ATOM 2351 C C . LEU A 1 298 ? 31.046 50.833 25.906 1.00 18.01 334 LEU A C 1
ATOM 2352 O O . LEU A 1 298 ? 32.002 50.701 26.674 1.00 16.58 334 LEU A O 1
ATOM 2357 N N . ASP A 1 299 ? 30.970 50.230 24.720 1.00 18.11 335 ASP A N 1
ATOM 2358 C CA . ASP A 1 299 ? 32.090 49.447 24.196 1.00 19.17 335 ASP A CA 1
ATOM 2359 C C . ASP A 1 299 ? 33.349 50.300 24.116 1.00 19.04 335 ASP A C 1
ATOM 2360 O O . ASP A 1 299 ? 34.439 49.858 24.51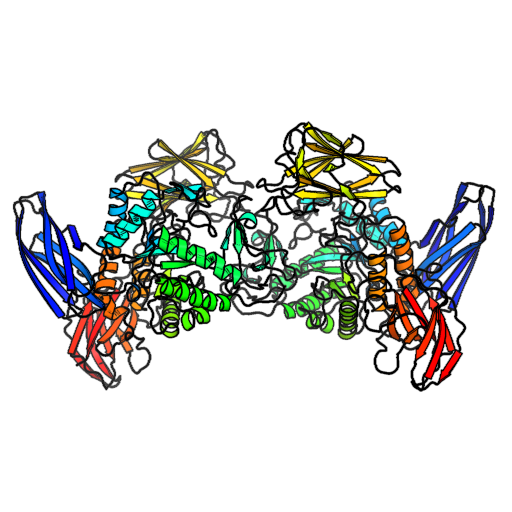1 1.00 20.27 335 ASP A O 1
ATOM 2365 N N . GLN A 1 300 ? 33.200 51.528 23.621 1.00 18.98 336 GLN A N 1
ATOM 2366 C CA . GLN A 1 300 ? 34.327 52.443 23.488 1.00 19.13 336 GLN A CA 1
ATOM 2367 C C . GLN A 1 300 ? 34.819 52.957 24.838 1.00 18.33 336 GLN A C 1
ATOM 2368 O O . GLN A 1 300 ? 36.032 53.092 25.037 1.00 17.12 336 GLN A O 1
ATOM 2374 N N . ALA A 1 301 ? 33.894 53.216 25.771 1.00 16.94 337 ALA A N 1
ATOM 2375 C CA . ALA A 1 301 ? 34.284 53.614 27.127 1.00 17.60 337 ALA A CA 1
ATOM 2376 C C . ALA A 1 301 ? 35.127 52.527 27.784 1.00 17.75 337 ALA A C 1
ATOM 2377 O O . ALA A 1 301 ? 36.147 52.822 28.428 1.00 17.50 337 ALA A O 1
ATOM 2379 N N . LYS A 1 302 ? 34.685 51.279 27.649 1.00 17.91 338 LYS A N 1
ATOM 2380 C CA . LYS A 1 302 ? 35.432 50.141 28.205 1.00 18.50 338 LYS A CA 1
ATOM 2381 C C . LYS A 1 302 ? 36.830 50.061 27.601 1.00 18.46 338 LYS A C 1
ATOM 2382 O O . LYS A 1 302 ? 37.813 49.868 28.328 1.00 18.02 338 LYS A O 1
ATOM 2388 N N . SER A 1 303 ? 36.906 50.234 26.285 1.00 18.65 339 SER A N 1
ATOM 2389 C CA . SER A 1 303 ? 38.178 50.193 25.567 1.00 19.23 339 SER A CA 1
ATOM 2390 C C . SER A 1 303 ? 39.167 51.204 26.124 1.00 19.45 339 SER A C 1
ATOM 2391 O O . SER A 1 303 ? 40.295 50.842 26.493 1.00 19.39 339 SER A O 1
ATOM 2394 N N . VAL A 1 304 ? 38.751 52.466 26.216 1.00 19.75 340 VAL A N 1
ATOM 2395 C CA . VAL A 1 304 ? 39.669 53.499 26.698 1.00 20.17 340 VAL A CA 1
ATOM 2396 C C . VAL A 1 304 ? 39.991 53.318 28.175 1.00 19.43 340 VAL A C 1
ATOM 2397 O O . VAL A 1 304 ? 41.132 53.549 28.575 1.00 18.92 340 VAL A O 1
ATOM 2401 N N . LEU A 1 305 ? 39.019 52.847 28.967 1.00 18.73 341 LEU A N 1
ATOM 2402 C CA . LEU A 1 305 ? 39.256 52.563 30.386 1.00 19.24 341 LEU A CA 1
ATOM 2403 C C . LEU A 1 305 ? 40.275 51.432 30.596 1.00 19.12 341 LEU A C 1
ATOM 2404 O O . LEU A 1 305 ? 41.216 51.569 31.392 1.00 19.10 341 LEU A O 1
ATOM 2409 N N . SER A 1 306 ? 40.081 50.326 29.884 1.00 19.24 342 SER A N 1
ATOM 2410 C CA . SER A 1 306 ? 40.993 49.193 29.989 1.00 19.32 342 SER A CA 1
ATOM 2411 C C . SER A 1 306 ? 42.408 49.547 29.507 1.00 19.19 342 SER A C 1
ATOM 2412 O O . SER A 1 306 ? 43.398 49.125 30.105 1.00 19.37 342 SER A O 1
ATOM 2415 N N . ALA A 1 307 ? 42.503 50.319 28.433 1.00 19.15 343 ALA A N 1
ATOM 2416 C CA . ALA A 1 307 ? 43.806 50.789 27.951 1.00 19.43 343 ALA A CA 1
ATOM 2417 C C . ALA A 1 307 ? 44.522 51.645 29.009 1.00 19.68 343 ALA A C 1
ATOM 2418 O O . ALA A 1 307 ? 45.731 51.490 29.248 1.00 18.68 343 ALA A O 1
ATOM 2420 N N . ASN A 1 308 ? 43.771 52.523 29.668 1.00 18.84 344 ASN A N 1
ATOM 2421 C CA . ASN A 1 308 ? 44.328 53.403 30.671 1.00 18.78 344 ASN A CA 1
ATOM 2422 C C . ASN A 1 308 ? 44.833 52.659 31.910 1.00 19.37 344 ASN A C 1
ATOM 2423 O O . ASN A 1 308 ? 45.931 52.913 32.382 1.00 20.02 344 ASN A O 1
ATOM 2428 N N . ASN A 1 309 ? 44.001 51.776 32.448 1.00 19.03 345 ASN A N 1
ATOM 2429 C CA . ASN A 1 309 ? 44.338 51.047 33.668 1.00 19.66 345 ASN A CA 1
ATOM 2430 C C . ASN A 1 309 ? 43.427 49.836 33.799 1.00 20.30 345 ASN A C 1
ATOM 2431 O O . ASN A 1 309 ? 42.262 49.972 34.189 1.00 19.47 345 ASN A O 1
ATOM 2436 N N . PRO A 1 310 ? 43.946 48.647 33.465 1.00 21.76 346 PRO A N 1
ATOM 2437 C CA . PRO A 1 310 ? 43.100 47.454 33.563 1.00 22.45 346 PRO A CA 1
ATOM 2438 C C . PRO A 1 310 ? 42.672 47.087 34.985 1.00 21.63 346 PRO A C 1
ATOM 2439 O O . PRO A 1 310 ? 41.811 46.231 35.139 1.00 23.69 346 PRO A O 1
ATOM 2443 N N . ALA A 1 311 ? 43.246 47.713 36.013 1.00 20.39 347 ALA A N 1
ATOM 2444 C CA . ALA A 1 311 ? 42.759 47.512 37.380 1.00 20.45 347 ALA A CA 1
ATOM 2445 C C . ALA A 1 311 ? 41.701 48.546 37.792 1.00 20.14 347 ALA A C 1
ATOM 2446 O O . ALA A 1 311 ? 41.138 48.441 38.868 1.00 19.63 347 ALA A O 1
ATOM 2448 N N . ARG A 1 312 ? 41.461 49.559 36.960 1.00 21.02 348 ARG A N 1
ATOM 2449 C CA . ARG A 1 312 ? 40.472 50.610 37.279 1.00 20.95 348 ARG A CA 1
ATOM 2450 C C . ARG A 1 312 ? 39.604 50.873 36.055 1.00 20.32 348 ARG A C 1
ATOM 2451 O O . ARG A 1 312 ? 39.425 52.027 35.638 1.00 20.30 348 ARG A O 1
ATOM 2459 N N . ASP A 1 313 ? 39.061 49.795 35.493 1.00 19.33 349 ASP A N 1
ATOM 2460 C CA . ASP A 1 313 ? 38.303 49.853 34.245 1.00 18.97 349 ASP A CA 1
ATOM 2461 C C . ASP A 1 313 ? 36.898 49.273 34.371 1.00 18.36 349 ASP A C 1
ATOM 2462 O O . ASP A 1 313 ? 36.269 48.935 33.370 1.00 18.17 349 ASP A O 1
ATOM 2467 N N . ASN A 1 314 ? 36.397 49.185 35.597 1.00 18.42 350 ASN A N 1
ATOM 2468 C CA . ASN A 1 314 ? 35.083 48.607 35.862 1.00 19.05 350 ASN A CA 1
ATOM 2469 C C . ASN A 1 314 ? 33.969 49.479 35.281 1.00 18.75 350 ASN A C 1
ATOM 2470 O O . ASN A 1 314 ? 34.041 50.701 35.343 1.00 18.24 350 ASN A O 1
ATOM 2475 N N . LEU A 1 315 ? 32.957 48.845 34.695 1.00 18.82 351 LEU A N 1
ATOM 2476 C CA . LEU A 1 315 ? 31.936 49.575 33.941 1.00 18.74 351 LEU A CA 1
ATOM 2477 C C . LEU A 1 315 ? 30.580 48.899 34.061 1.00 18.54 351 LEU A C 1
ATOM 2478 O O . LEU A 1 315 ? 30.457 47.689 33.859 1.00 17.84 351 LEU A O 1
ATOM 2483 N N . THR A 1 316 ? 29.565 49.687 34.397 1.00 18.53 352 THR A N 1
ATOM 2484 C CA . THR A 1 316 ? 28.183 49.254 34.268 1.00 17.84 352 THR A CA 1
ATOM 2485 C C . THR A 1 316 ? 27.366 50.417 33.718 1.00 17.56 352 THR A C 1
ATOM 2486 O O . THR A 1 316 ? 27.852 51.551 33.628 1.00 18.12 352 THR A O 1
ATOM 2490 N N . TYR A 1 317 ? 26.124 50.117 33.368 1.00 17.36 353 TYR A N 1
ATOM 2491 C CA . TYR A 1 317 ? 25.198 51.105 32.822 1.00 16.62 353 TYR A CA 1
ATOM 2492 C C . TYR A 1 317 ? 23.804 50.855 33.356 1.00 16.72 353 TYR A C 1
ATOM 2493 O O . TYR A 1 317 ? 23.353 49.722 33.367 1.00 16.68 353 TYR A O 1
ATOM 2502 N N . ASN A 1 318 ? 23.120 51.915 33.779 1.00 16.28 354 ASN A N 1
ATOM 2503 C CA . ASN A 1 318 ? 21.745 51.786 34.239 1.00 16.54 354 ASN A CA 1
ATOM 2504 C C . ASN A 1 318 ? 20.723 51.619 33.109 1.00 16.45 354 ASN A C 1
ATOM 2505 O O . ASN A 1 318 ? 20.402 52.576 32.376 1.00 16.92 354 ASN A O 1
ATOM 2510 N N . ILE A 1 319 ? 20.213 50.392 32.984 1.00 16.32 355 ILE A N 1
ATOM 2511 C CA . ILE A 1 319 ? 19.052 50.108 32.146 1.00 16.68 355 ILE A CA 1
ATOM 2512 C C . ILE A 1 319 ? 17.827 50.572 32.940 1.00 16.63 355 ILE A C 1
ATOM 2513 O O . ILE A 1 319 ? 17.320 49.866 33.817 1.00 16.58 355 ILE A O 1
ATOM 2518 N N . VAL A 1 320 ? 17.381 51.781 32.635 1.00 16.98 356 VAL A N 1
ATOM 2519 C CA . VAL A 1 320 ? 16.267 52.418 33.350 1.00 16.72 356 VAL A CA 1
ATOM 2520 C C . VAL A 1 320 ? 14.934 51.834 32.892 1.00 16.71 356 VAL A C 1
ATOM 2521 O O . VAL A 1 320 ? 14.714 51.660 31.701 1.00 17.55 356 VAL A O 1
ATOM 2525 N N . ASP A 1 321 ? 14.055 51.547 33.849 1.00 17.33 357 ASP A N 1
ATOM 2526 C CA . ASP A 1 321 ? 12.673 51.068 33.598 1.00 17.36 357 ASP A CA 1
ATOM 2527 C C . ASP A 1 321 ? 12.664 49.600 33.159 1.00 17.69 357 ASP A C 1
ATOM 2528 O O . ASP A 1 321 ? 12.088 49.225 32.134 1.00 18.14 357 ASP A O 1
ATOM 2533 N N . GLY A 1 322 ? 13.323 48.776 33.964 1.00 18.02 358 GLY A N 1
ATOM 2534 C CA . GLY A 1 322 ? 13.548 47.386 33.640 1.00 18.39 358 GLY A CA 1
ATOM 2535 C C . GLY A 1 322 ? 12.282 46.559 33.584 1.00 18.49 358 GLY A C 1
ATOM 2536 O O . GLY A 1 322 ? 11.430 46.636 34.477 1.00 17.74 358 GLY A O 1
ATOM 2537 N N . THR A 1 323 ? 12.183 45.775 32.511 1.00 19.40 359 THR A N 1
ATOM 2538 C CA . THR A 1 323 ? 11.105 44.823 32.287 1.00 19.57 359 THR A CA 1
ATOM 2539 C C . THR A 1 323 ? 11.515 43.984 31.090 1.00 20.66 359 THR A C 1
ATOM 2540 O O . THR A 1 323 ? 12.397 44.387 30.315 1.00 19.48 359 THR A O 1
ATOM 2544 N N . VAL A 1 324 ? 10.872 42.830 30.926 1.00 21.83 360 VAL A N 1
ATOM 2545 C CA . VAL A 1 324 ? 11.178 41.941 29.806 1.00 21.77 360 VAL A CA 1
ATOM 2546 C C . VAL A 1 324 ? 11.011 42.696 28.488 1.00 21.85 360 VAL A C 1
ATOM 2547 O O . VAL A 1 324 ? 9.993 43.332 28.268 1.00 20.43 360 VAL A O 1
ATOM 2551 N N . ASN A 1 325 ? 12.024 42.616 27.622 1.00 21.54 361 ASN A N 1
ATOM 2552 C CA . ASN A 1 325 ? 12.048 43.348 26.347 1.00 21.61 361 ASN A CA 1
ATOM 2553 C C . ASN A 1 325 ? 11.806 44.849 26.464 1.00 20.22 361 ASN A C 1
ATOM 2554 O O . ASN A 1 325 ? 11.283 45.471 25.533 1.00 20.37 361 ASN A O 1
ATOM 2559 N N . GLY A 1 326 ? 12.199 45.436 27.585 1.00 19.80 362 GLY A N 1
ATOM 2560 C CA . GLY A 1 326 ? 11.986 46.858 27.811 1.00 19.49 362 GLY A CA 1
ATOM 2561 C C . GLY A 1 326 ? 12.943 47.723 26.987 1.00 19.52 362 GLY A C 1
ATOM 2562 O O . GLY A 1 326 ? 13.724 47.229 26.173 1.00 20.24 362 GLY A O 1
ATOM 2563 N N . TRP A 1 327 ? 12.874 49.022 27.218 1.00 19.81 363 TRP A N 1
ATOM 2564 C CA . TRP A 1 327 ? 13.570 50.000 26.397 1.00 18.77 363 TRP A CA 1
ATOM 2565 C C . TRP A 1 327 ? 15.074 49.890 26.603 1.00 18.71 363 TRP A C 1
ATOM 2566 O O . TRP A 1 327 ? 15.570 50.064 27.713 1.00 17.87 363 TRP A O 1
ATOM 2577 N N . ALA A 1 328 ? 15.778 49.558 25.522 1.00 18.88 364 ALA A N 1
ATOM 2578 C CA . ALA A 1 328 ? 17.232 49.361 25.537 1.00 19.08 364 ALA A CA 1
ATOM 2579 C C . ALA A 1 328 ? 17.685 48.070 26.228 1.00 19.68 364 ALA A C 1
ATOM 2580 O O . ALA A 1 328 ? 18.898 47.807 26.338 1.00 19.47 364 ALA A O 1
ATOM 2582 N N . VAL A 1 329 ? 16.729 47.257 26.689 1.00 19.16 365 VAL A N 1
ATOM 2583 C CA . VAL A 1 329 ? 17.068 46.087 27.487 1.00 19.28 365 VAL A CA 1
ATOM 2584 C C . VAL A 1 329 ? 17.886 45.109 26.656 1.00 19.20 365 VAL A C 1
ATOM 2585 O O . VAL A 1 329 ? 18.985 44.731 27.048 1.00 19.19 365 VAL A O 1
ATOM 2589 N N . ASN A 1 330 ? 17.359 44.717 25.506 1.00 19.76 366 ASN A N 1
ATOM 2590 C CA . ASN A 1 330 ? 18.033 43.705 24.701 1.00 21.26 366 ASN A CA 1
ATOM 2591 C C . ASN A 1 330 ? 19.368 44.197 24.130 1.00 20.76 366 ASN A C 1
ATOM 2592 O O . ASN A 1 330 ? 20.369 43.474 24.174 1.00 21.01 366 ASN A O 1
ATOM 2597 N N . ASP A 1 331 ? 19.402 45.425 23.638 1.00 20.64 367 ASP A N 1
ATOM 2598 C CA . ASP A 1 331 ? 20.640 45.932 23.062 1.00 20.97 367 ASP A CA 1
ATOM 2599 C C . ASP A 1 331 ? 21.756 46.049 24.091 1.00 20.59 367 ASP A C 1
ATOM 2600 O O . ASP A 1 331 ? 22.883 45.627 23.838 1.00 21.60 367 ASP A O 1
ATOM 2605 N N . VAL A 1 332 ? 21.460 46.609 25.257 1.00 19.59 368 VAL A N 1
ATOM 2606 C CA . VAL A 1 332 ? 22.493 46.782 26.264 1.00 19.25 368 VAL A CA 1
ATOM 2607 C C . VAL A 1 332 ? 22.923 45.440 26.859 1.00 19.37 368 VAL A C 1
ATOM 2608 O O . VAL A 1 332 ? 24.119 45.149 26.945 1.00 20.04 368 VAL A O 1
ATOM 2612 N N . SER A 1 333 ? 21.964 44.622 27.271 1.00 19.11 369 SER A N 1
ATOM 2613 C CA . SER A 1 333 ? 22.297 43.369 27.946 1.00 19.12 369 SER A CA 1
ATOM 2614 C C . SER A 1 333 ? 23.038 42.401 27.014 1.00 20.59 369 SER A C 1
ATOM 2615 O O . SER A 1 333 ? 23.954 41.710 27.453 1.00 21.43 369 SER A O 1
ATOM 2618 N N . LYS A 1 334 ? 22.654 42.359 25.739 1.00 21.55 370 LYS A N 1
ATOM 2619 C CA . LYS A 1 334 ? 23.274 41.421 24.792 1.00 22.72 370 LYS A CA 1
ATOM 2620 C C . LYS A 1 334 ? 24.613 41.933 24.268 1.00 23.09 370 LYS A C 1
ATOM 2621 O O . LYS A 1 334 ? 25.546 41.152 24.086 1.00 23.25 370 LYS A O 1
ATOM 2627 N N . ASN A 1 335 ? 24.708 43.241 24.043 1.00 22.86 371 ASN A N 1
ATOM 2628 C CA . ASN A 1 335 ? 25.791 43.791 23.238 1.00 23.73 371 ASN A CA 1
ATOM 2629 C C . ASN A 1 335 ? 26.808 44.664 23.952 1.00 24.14 371 ASN A C 1
ATOM 2630 O O . ASN A 1 335 ? 27.927 44.793 23.458 1.00 27.10 371 ASN A O 1
ATOM 2635 N N . ALA A 1 336 ? 26.450 45.279 25.079 1.00 22.18 372 ALA A N 1
ATOM 2636 C CA . ALA A 1 336 ? 27.365 46.230 25.723 1.00 21.65 372 ALA A CA 1
ATOM 2637 C C . ALA A 1 336 ? 28.466 45.517 26.514 1.00 21.15 372 ALA A C 1
ATOM 2638 O O . ALA A 1 336 ? 28.191 44.594 27.277 1.00 20.94 372 ALA A O 1
ATOM 2640 N N . ASP A 1 337 ? 29.697 46.001 26.370 1.00 20.59 373 ASP A N 1
ATOM 2641 C CA . ASP A 1 337 ? 30.863 45.453 27.070 1.00 21.74 373 ASP A CA 1
ATOM 2642 C C . ASP A 1 337 ? 30.937 45.887 28.537 1.00 20.46 373 ASP A C 1
ATOM 2643 O O . ASP A 1 337 ? 31.882 46.558 28.953 1.00 21.56 373 ASP A O 1
ATOM 2651 N N . LEU A 1 338 ? 29.954 45.471 29.320 1.00 20.23 374 LEU A N 1
ATOM 2652 C CA . LEU A 1 338 ? 29.866 45.808 30.735 1.00 19.71 374 LEU A CA 1
ATOM 2653 C C . LEU A 1 338 ? 30.342 44.653 31.611 1.00 20.36 374 LEU A C 1
ATOM 2654 O O . LEU A 1 338 ? 30.178 43.486 31.257 1.00 21.17 374 LEU A O 1
ATOM 2659 N N . ASP A 1 339 ? 30.894 44.988 32.767 1.00 19.51 375 ASP A N 1
ATOM 2660 C CA . ASP A 1 339 ? 31.395 43.988 33.702 1.00 20.50 375 ASP A CA 1
ATOM 2661 C C . ASP A 1 339 ? 30.270 43.290 34.459 1.00 19.90 375 ASP A C 1
ATOM 2662 O O . ASP A 1 339 ? 30.337 42.092 34.726 1.00 19.54 375 ASP A O 1
ATOM 2667 N N . PHE A 1 340 ? 29.241 44.050 34.797 1.00 18.34 376 PHE A N 1
ATOM 2668 C CA . PHE A 1 340 ? 28.012 43.489 35.334 1.00 18.56 376 PHE A CA 1
ATOM 2669 C C . PHE A 1 340 ? 26.853 44.349 34.870 1.00 17.88 376 PHE A C 1
ATOM 2670 O O . PHE A 1 340 ? 27.059 45.484 34.426 1.00 17.93 376 PHE A O 1
ATOM 2678 N N . LEU A 1 341 ? 25.649 43.803 34.962 1.00 17.47 377 LEU A N 1
ATOM 2679 C CA . LEU A 1 341 ? 24.451 44.493 34.515 1.00 17.83 377 LEU A CA 1
ATOM 2680 C C . LEU A 1 341 ? 23.757 45.174 35.696 1.00 17.95 377 LEU A C 1
ATOM 2681 O O . LEU A 1 341 ? 23.823 44.701 36.833 1.00 17.79 377 LEU A O 1
ATOM 2686 N N . TYR A 1 342 ? 23.114 46.300 35.411 1.00 17.17 378 TYR A N 1
ATOM 2687 C CA . TYR A 1 342 ? 22.417 47.099 36.422 1.00 17.55 378 TYR A CA 1
ATOM 2688 C C . TYR A 1 342 ? 21.125 47.601 35.809 1.00 17.43 378 TYR A C 1
ATOM 2689 O O . TYR A 1 342 ? 21.113 48.032 34.656 1.00 17.42 378 TYR A O 1
ATOM 2698 N N . SER A 1 343 ? 20.036 47.529 36.569 1.00 17.57 379 SER A N 1
ATOM 2699 C CA . SER A 1 343 ? 18.745 47.990 36.085 1.00 17.18 379 SER A CA 1
ATOM 2700 C C . SER A 1 343 ? 17.891 48.555 37.217 1.00 17.06 379 SER A C 1
ATOM 2701 O O . SER A 1 343 ? 17.785 47.974 38.308 1.00 17.14 379 SER A O 1
ATOM 2704 N N . GLU A 1 344 ? 17.273 49.691 36.925 1.00 17.03 380 GLU A N 1
ATOM 2705 C CA . GLU A 1 344 ? 16.397 50.374 37.847 1.00 16.81 380 GLU A CA 1
ATOM 2706 C C . GLU A 1 344 ? 14.970 50.074 37.427 1.00 17.16 380 GLU A C 1
ATOM 2707 O O . GLU A 1 344 ? 14.576 50.340 36.283 1.00 17.67 380 GLU A O 1
ATOM 2713 N N . ILE A 1 345 ? 14.201 49.537 38.367 1.00 17.28 381 ILE A N 1
ATOM 2714 C CA . ILE A 1 345 ? 12.866 49.021 38.089 1.00 17.47 381 ILE A CA 1
ATOM 2715 C C . ILE A 1 345 ? 11.883 50.121 38.433 1.00 17.98 381 ILE A C 1
ATOM 2716 O O . ILE A 1 345 ? 11.983 50.714 39.506 1.00 17.55 381 ILE A O 1
ATOM 2721 N N . TRP A 1 346 ? 10.962 50.415 37.514 1.00 18.30 382 TRP A N 1
ATOM 2722 C CA . TRP A 1 346 ? 9.899 51.362 37.798 1.00 18.14 382 TRP A CA 1
ATOM 2723 C C . TRP A 1 346 ? 8.573 50.604 37.872 1.00 18.04 382 TRP A C 1
ATOM 2724 O O . TRP A 1 346 ? 8.409 49.829 38.819 1.00 18.64 382 TRP A O 1
ATOM 2735 N N . TYR A 1 347 ? 7.661 50.775 36.917 1.00 18.92 383 TYR A N 1
ATOM 2736 C CA . TYR A 1 347 ? 6.304 50.204 37.058 1.00 19.84 383 TYR A CA 1
ATOM 2737 C C . TYR A 1 347 ? 5.881 49.223 35.978 1.00 20.61 383 TYR A C 1
ATOM 2738 O O . TYR A 1 347 ? 4.684 49.005 35.787 1.00 23.09 383 TYR A O 1
ATOM 2747 N N . LEU A 1 348 ? 6.845 48.615 35.289 1.00 19.95 384 LEU A N 1
ATOM 2748 C CA . LEU A 1 348 ? 6.566 47.618 34.249 1.00 19.62 384 LEU A CA 1
ATOM 2749 C C . LEU A 1 348 ? 6.895 46.180 34.664 1.00 19.83 384 LEU A C 1
ATOM 2750 O O . LEU A 1 348 ? 6.740 45.261 33.850 1.00 20.00 384 LEU A O 1
ATOM 2755 N N . SER A 1 349 ? 7.343 45.987 35.906 1.00 20.23 385 SER A N 1
ATOM 2756 C CA . SER A 1 349 ? 7.583 44.655 36.470 1.00 20.56 385 SER A CA 1
ATOM 2757 C C . SER A 1 349 ? 7.071 44.548 37.916 1.00 20.12 385 SER A C 1
ATOM 2758 O O . SER A 1 349 ? 7.806 44.141 38.801 1.00 20.78 385 SER A O 1
ATOM 2761 N N . ASP A 1 350 ? 5.821 44.944 38.151 1.00 21.10 386 ASP A N 1
ATOM 2762 C CA . ASP A 1 350 ? 5.315 45.125 39.517 1.00 21.03 386 ASP A CA 1
ATOM 2763 C C . ASP A 1 350 ? 5.159 43.831 40.324 1.00 20.68 386 ASP A C 1
ATOM 2764 O O . ASP A 1 350 ? 5.197 43.881 41.545 1.00 20.91 386 ASP A O 1
ATOM 2769 N N . SER A 1 351 ? 4.936 42.702 39.660 1.00 21.25 387 SER A N 1
ATOM 2770 C CA . SER A 1 351 ? 4.763 41.433 40.380 1.00 21.64 387 SER A CA 1
ATOM 2771 C C . SER A 1 351 ? 6.106 40.786 40.623 1.00 22.35 387 SER A C 1
ATOM 2772 O O . SER A 1 351 ? 7.068 41.046 39.893 1.00 21.72 387 SER A O 1
ATOM 2775 N N . TYR A 1 352 ? 6.174 39.951 41.655 1.00 21.34 388 TYR A N 1
ATOM 2776 C CA . TYR A 1 352 ? 7.369 39.163 41.909 1.00 21.67 388 TYR A CA 1
ATOM 2777 C C . TYR A 1 352 ? 7.765 38.362 40.681 1.00 21.74 388 TYR A C 1
ATOM 2778 O O . TYR A 1 352 ? 8.942 38.322 40.318 1.00 20.83 388 TYR A O 1
ATOM 2787 N N . ASN A 1 353 ? 6.789 37.714 40.048 1.00 22.51 389 ASN A N 1
ATOM 2788 C CA . ASN A 1 353 ? 7.086 36.850 38.905 1.00 23.32 389 ASN A CA 1
ATOM 2789 C C . ASN A 1 353 ? 7.562 37.629 37.671 1.00 22.86 389 ASN A C 1
ATOM 2790 O O . ASN A 1 353 ? 8.445 37.157 36.947 1.00 21.53 389 ASN A O 1
ATOM 2795 N N . GLN A 1 354 ? 6.995 38.813 37.445 1.00 22.93 390 GLN A N 1
ATOM 2796 C CA . GLN A 1 354 ? 7.381 39.651 36.293 1.00 23.17 390 GLN A CA 1
ATOM 2797 C C . GLN A 1 354 ? 8.817 40.124 36.478 1.00 22.24 390 GLN A C 1
ATOM 2798 O O . GLN A 1 354 ? 9.594 40.148 35.523 1.00 23.01 390 GLN A O 1
ATOM 2804 N N . LEU A 1 355 ? 9.175 40.469 37.712 1.00 22.09 391 LEU A N 1
ATOM 2805 C CA . LEU A 1 355 ? 10.537 40.884 38.016 1.00 22.17 391 LEU A CA 1
ATOM 2806 C C . LEU A 1 355 ? 11.514 39.707 37.929 1.00 22.60 391 LEU A C 1
ATOM 2807 O O . LEU A 1 355 ? 12.624 39.864 37.427 1.00 20.69 391 LEU A O 1
ATOM 2812 N N . LYS A 1 356 ? 11.100 38.532 38.415 1.00 22.93 392 LYS A N 1
ATOM 2813 C CA . LYS A 1 356 ? 11.894 37.311 38.232 1.00 23.80 392 LYS A CA 1
ATOM 2814 C C . LYS A 1 356 ? 12.185 37.082 36.758 1.00 22.82 392 LYS A C 1
ATOM 2815 O O . LYS A 1 356 ? 13.332 36.823 36.379 1.00 22.54 392 LYS A O 1
ATOM 2821 N N . ASN A 1 357 ? 11.151 37.179 35.925 1.00 21.31 393 ASN A N 1
ATOM 2822 C CA . ASN A 1 357 ? 11.322 36.945 34.499 1.00 21.47 393 ASN A CA 1
ATOM 2823 C C . ASN A 1 357 ? 12.316 37.909 33.865 1.00 20.81 393 ASN A C 1
ATOM 2824 O O . ASN A 1 357 ? 13.074 37.535 32.965 1.00 20.52 393 ASN A O 1
ATOM 2829 N N . TYR A 1 358 ? 12.312 39.145 34.346 1.00 20.54 394 TYR A N 1
ATOM 2830 C CA . TYR A 1 358 ? 13.221 40.162 33.846 1.00 20.31 394 TYR A CA 1
ATOM 2831 C C . TYR A 1 358 ? 14.668 39.869 34.241 1.00 20.37 394 TYR A C 1
ATOM 2832 O O . TYR A 1 358 ? 15.566 39.955 33.403 1.00 20.34 394 TYR A O 1
ATOM 2841 N N . ILE A 1 359 ? 14.888 39.528 35.506 1.00 20.57 395 ILE A N 1
ATOM 2842 C CA . ILE A 1 359 ? 16.212 39.118 35.966 1.00 20.82 395 ILE A CA 1
ATOM 2843 C C . ILE A 1 359 ? 16.729 37.965 35.110 1.00 22.40 395 ILE A C 1
ATOM 2844 O O . ILE A 1 359 ? 17.873 37.987 34.642 1.00 22.90 395 ILE A O 1
ATOM 2849 N N . GLU A 1 360 ? 15.877 36.970 34.878 1.00 23.32 396 GLU A N 1
ATOM 2850 C CA . GLU A 1 360 ? 16.261 35.838 34.029 1.00 23.66 396 GLU A CA 1
ATOM 2851 C C . GLU A 1 360 ? 16.623 36.243 32.596 1.00 23.57 396 GLU A C 1
ATOM 2852 O O . GLU A 1 360 ? 17.607 35.735 32.040 1.00 23.66 396 GLU A O 1
ATOM 2858 N N . GLN A 1 361 ? 15.878 37.177 32.009 1.00 22.31 397 GLN A N 1
ATOM 2859 C CA . GLN A 1 361 ? 16.245 37.684 30.690 1.00 22.53 397 GLN A CA 1
ATOM 2860 C C . GLN A 1 361 ? 17.609 38.385 30.709 1.00 22.18 397 GLN A C 1
ATOM 2861 O O . GLN A 1 361 ? 18.418 38.154 29.832 1.00 21.26 397 GLN A O 1
ATOM 2867 N N . LEU A 1 362 ? 17.860 39.245 31.691 1.00 22.50 398 LEU A N 1
ATOM 2868 C CA . LEU A 1 362 ? 19.177 39.891 31.787 1.00 22.57 398 LEU A CA 1
ATOM 2869 C C . LEU A 1 362 ? 20.311 38.845 31.919 1.00 23.28 398 LEU A C 1
ATOM 2870 O O . LEU A 1 362 ? 21.353 38.941 31.247 1.00 22.17 398 LEU A O 1
ATOM 2875 N N . ARG A 1 363 ? 20.095 37.857 32.779 1.00 24.74 399 ARG A N 1
ATOM 2876 C CA . ARG A 1 363 ? 21.071 36.776 32.992 1.00 27.70 399 ARG A CA 1
ATOM 2877 C C . ARG A 1 363 ? 21.333 36.019 31.686 1.00 26.81 399 ARG A C 1
ATOM 2878 O O . ARG A 1 363 ? 22.488 35.803 31.319 1.00 26.84 399 ARG A O 1
ATOM 2886 N N . ALA A 1 364 ? 20.268 35.650 30.976 1.00 25.84 400 ALA A N 1
ATOM 2887 C CA . ALA A 1 364 ? 20.408 34.957 29.693 1.00 25.93 400 ALA A CA 1
ATOM 2888 C C . ALA A 1 364 ? 21.115 35.835 28.669 1.00 26.63 400 ALA A C 1
ATOM 2889 O O . ALA A 1 364 ? 22.083 35.397 28.038 1.00 25.42 400 ALA A O 1
ATOM 2891 N N . ASN A 1 365 ? 20.630 37.069 28.505 1.00 24.67 401 ASN A N 1
ATOM 2892 C CA . ASN A 1 365 ? 21.170 37.988 27.503 1.00 25.01 401 ASN A CA 1
ATOM 2893 C C . ASN A 1 365 ? 22.638 38.307 27.714 1.00 24.80 401 ASN A C 1
ATOM 2894 O O . ASN A 1 365 ? 23.407 38.376 26.752 1.00 23.82 401 ASN A O 1
ATOM 2899 N N . GLY A 1 366 ? 23.020 38.501 28.969 1.00 24.77 402 GLY A N 1
ATOM 2900 C CA . GLY A 1 366 ? 24.370 38.920 29.298 1.00 27.29 402 GLY A CA 1
ATOM 2901 C C . GLY A 1 366 ? 25.398 37.812 29.398 1.00 28.84 402 GLY A C 1
ATOM 2902 O O . GLY A 1 366 ? 26.562 38.096 29.650 1.00 31.57 402 GLY A O 1
ATOM 2903 N N . GLY A 1 367 ? 24.984 36.560 29.199 1.00 29.53 403 GLY A N 1
ATOM 2904 C CA . GLY A 1 367 ? 25.887 35.414 29.334 1.00 31.54 403 GLY A CA 1
ATOM 2905 C C . GLY A 1 367 ? 26.200 35.164 30.796 1.00 33.64 403 GLY A C 1
ATOM 2906 O O . GLY A 1 367 ? 27.355 34.985 31.177 1.00 34.15 403 GLY A O 1
ATOM 2907 N N . ASN A 1 368 ? 25.151 35.221 31.611 1.00 35.27 404 ASN A N 1
ATOM 2908 C CA . ASN A 1 368 ? 25.233 35.108 33.070 1.00 37.47 404 ASN A CA 1
ATOM 2909 C C . ASN A 1 368 ? 26.212 36.040 33.819 1.00 33.48 404 ASN A C 1
ATOM 2910 O O . ASN A 1 368 ? 26.674 35.699 34.910 1.00 34.55 404 ASN A O 1
ATOM 2915 N N . LYS A 1 369 ? 26.495 37.222 33.254 1.00 30.00 405 LYS A N 1
ATOM 2916 C CA . LYS A 1 369 ? 27.053 38.347 34.024 1.00 27.66 405 LYS A CA 1
ATOM 2917 C C . LYS A 1 369 ? 26.150 38.591 35.232 1.00 25.18 405 LYS A C 1
ATOM 2918 O O . LYS A 1 369 ? 24.952 38.281 35.193 1.00 25.36 405 LYS A O 1
ATOM 2924 N N . ALA A 1 370 ? 26.718 39.152 36.293 1.00 23.17 406 ALA A N 1
ATOM 2925 C CA . ALA A 1 370 ? 25.947 39.452 37.492 1.00 21.65 406 ALA A CA 1
ATOM 2926 C C . ALA A 1 370 ? 24.937 40.550 37.187 1.00 21.04 406 ALA A C 1
ATOM 2927 O O . ALA A 1 370 ? 25.150 41.378 36.282 1.00 19.95 406 ALA A O 1
ATOM 2929 N N . VAL A 1 371 ? 23.839 40.539 37.938 1.00 19.93 407 VAL A N 1
ATOM 2930 C CA . VAL A 1 371 ? 22.742 41.494 37.758 1.00 19.78 407 VAL A CA 1
ATOM 2931 C C . VAL A 1 371 ? 22.484 42.191 39.083 1.00 19.73 407 VAL A C 1
ATOM 2932 O O . VAL A 1 371 ? 22.262 41.520 40.100 1.00 19.03 407 VAL A O 1
ATOM 2936 N N . VAL A 1 372 ? 22.523 43.525 39.078 1.00 19.14 408 VAL A N 1
ATOM 2937 C CA . VAL A 1 372 ? 22.198 44.324 40.270 1.00 18.88 408 VAL A CA 1
ATOM 2938 C C . VAL A 1 372 ? 20.954 45.148 39.948 1.00 19.23 408 VAL A C 1
ATOM 2939 O O . VAL A 1 372 ? 20.881 45.758 38.890 1.00 18.52 408 VAL A O 1
ATOM 2943 N N . LEU A 1 373 ? 19.986 45.176 40.861 1.00 19.04 409 LEU A N 1
ATOM 2944 C CA . LEU A 1 373 ? 18.770 45.960 40.660 1.00 19.51 409 LEU A CA 1
ATOM 2945 C C . LEU A 1 373 ? 18.680 47.145 41.604 1.00 19.33 409 LEU A C 1
ATOM 2946 O O . LEU A 1 373 ? 18.964 47.010 42.792 1.00 20.25 409 LEU A O 1
ATOM 2951 N N . ALA A 1 374 ? 18.310 48.304 41.058 1.00 19.32 410 ALA A N 1
ATOM 2952 C CA . ALA A 1 374 ? 17.853 49.441 41.851 1.00 19.08 410 ALA A CA 1
ATOM 2953 C C . ALA A 1 374 ? 16.344 49.320 41.882 1.00 18.23 410 ALA A C 1
ATOM 2954 O O . ALA A 1 374 ? 15.694 49.326 40.840 1.00 18.96 410 ALA A O 1
ATOM 2956 N N . ALA A 1 375 ? 15.785 49.220 43.077 1.00 18.66 411 ALA A N 1
ATOM 2957 C CA . ALA A 1 375 ? 14.375 48.907 43.218 1.00 18.00 411 ALA A CA 1
ATOM 2958 C C . ALA A 1 375 ? 13.943 49.427 44.591 1.00 17.89 411 ALA A C 1
ATOM 2959 O O . ALA A 1 375 ? 14.045 48.724 45.610 1.00 18.10 411 ALA A O 1
ATOM 2961 N N . TYR A 1 376 ? 13.516 50.690 44.598 1.00 17.67 412 TYR A N 1
ATOM 2962 C CA . TYR A 1 376 ? 13.369 51.480 45.829 1.00 17.58 412 TYR A CA 1
ATOM 2963 C C . TYR A 1 376 ? 12.154 50.984 46.597 1.00 17.69 412 TYR A C 1
ATOM 2964 O O . TYR A 1 376 ? 11.013 51.063 46.129 1.00 19.00 412 TYR A O 1
ATOM 2973 N N . MET A 1 377 ? 12.413 50.426 47.765 1.00 18.52 413 MET A N 1
ATOM 2974 C CA . MET A 1 377 ? 11.371 49.722 48.499 1.00 18.53 413 MET A CA 1
ATOM 2975 C C . MET A 1 377 ? 10.399 50.729 49.111 1.00 18.77 413 MET A C 1
ATOM 2976 O O . MET A 1 377 ? 10.813 51.769 49.625 1.00 17.71 413 MET A O 1
ATOM 2981 N N . ASN A 1 378 ? 9.109 50.412 48.998 1.00 18.98 414 ASN A N 1
ATOM 2982 C CA . ASN A 1 378 ? 8.022 51.199 49.567 1.00 19.41 414 ASN A CA 1
ATOM 2983 C C . ASN A 1 378 ? 7.979 52.625 49.007 1.00 19.74 414 ASN A C 1
ATOM 2984 O O . ASN A 1 378 ? 7.478 53.537 49.662 1.00 19.92 414 ASN A O 1
ATOM 2989 N N . TYR A 1 379 ? 8.475 52.794 47.782 1.00 20.06 415 TYR A N 1
ATOM 2990 C CA . TYR A 1 379 ? 8.670 54.108 47.161 1.00 20.79 415 TYR A CA 1
ATOM 2991 C C . TYR A 1 379 ? 7.397 54.932 47.158 1.00 22.46 415 TYR A C 1
ATOM 2992 O O . TYR A 1 379 ? 7.439 56.132 47.395 1.00 23.23 415 TYR A O 1
ATOM 3001 N N . ALA A 1 380 ? 6.276 54.273 46.879 1.00 23.23 416 ALA A N 1
ATOM 3002 C CA . ALA A 1 380 ? 4.987 54.953 46.748 1.00 25.71 416 ALA A CA 1
ATOM 3003 C C . ALA A 1 380 ? 4.235 55.081 48.077 1.00 26.23 416 ALA A C 1
ATOM 3004 O O . ALA A 1 380 ? 3.201 55.750 48.143 1.00 27.54 416 ALA A O 1
ATOM 3006 N N . ASP A 1 381 ? 4.750 54.458 49.128 1.00 25.97 417 ASP A N 1
ATOM 3007 C CA . ASP A 1 381 ? 4.011 54.323 50.377 1.00 26.45 417 ASP A CA 1
ATOM 3008 C C . ASP A 1 381 ? 4.490 55.311 51.421 1.00 25.72 417 ASP A C 1
ATOM 3009 O O . ASP A 1 381 ? 5.688 55.498 51.598 1.00 23.80 417 ASP A O 1
ATOM 3014 N N . ASN A 1 382 ? 3.544 55.919 52.137 1.00 26.27 418 ASN A N 1
ATOM 3015 C CA . ASN A 1 382 ? 3.866 56.731 53.298 1.00 26.48 418 ASN A CA 1
ATOM 3016 C C . ASN A 1 382 ? 3.982 55.765 54.475 1.00 26.18 418 ASN A C 1
ATOM 3017 O O . ASN A 1 382 ? 3.174 55.786 55.401 1.00 27.01 418 ASN A O 1
ATOM 3022 N N . ALA A 1 383 ? 4.999 54.909 54.419 1.00 25.04 419 ALA A N 1
ATOM 3023 C CA . ALA A 1 383 ? 5.130 53.785 55.322 1.00 24.45 419 ALA A CA 1
ATOM 3024 C C . ALA A 1 383 ? 5.693 54.206 56.675 1.00 24.83 419 ALA A C 1
ATOM 3025 O O . ALA A 1 383 ? 6.592 55.052 56.749 1.00 23.80 419 ALA A O 1
ATOM 3027 N N . GLY A 1 384 ? 5.163 53.594 57.736 1.00 24.25 420 GLY A N 1
ATOM 3028 C CA . GLY A 1 384 ? 5.618 53.837 59.103 1.00 24.64 420 GLY A CA 1
ATOM 3029 C C . GLY A 1 384 ? 4.499 54.200 60.072 1.00 25.38 420 GLY A C 1
ATOM 3030 O O . GLY A 1 384 ? 3.320 54.240 59.701 1.00 26.48 420 GLY A O 1
ATOM 3031 N N . THR A 1 385 ? 4.872 54.486 61.310 1.00 25.94 421 THR A N 1
ATOM 3032 C CA . THR A 1 385 ? 3.896 54.833 62.357 1.00 27.09 421 THR A CA 1
ATOM 3033 C C . THR A 1 385 ? 3.257 56.193 62.093 1.00 26.36 421 THR A C 1
ATOM 3034 O O . THR A 1 385 ? 3.958 57.190 61.929 1.00 26.95 421 THR A O 1
ATOM 3038 N N . ARG A 1 386 ? 1.929 56.233 62.050 1.00 25.73 422 ARG A N 1
ATOM 3039 C CA . ARG A 1 386 ? 1.207 57.439 61.661 1.00 27.32 422 ARG A CA 1
ATOM 3040 C C . ARG A 1 386 ? 0.525 58.115 62.847 1.00 27.47 422 ARG A C 1
ATOM 3041 O O . ARG A 1 386 ? -0.081 57.440 63.680 1.00 25.50 422 ARG A O 1
ATOM 3049 N N . TYR A 1 387 ? 0.645 59.443 62.891 1.00 26.05 423 TYR A N 1
ATOM 3050 C CA . TYR A 1 387 ? -0.039 60.302 63.860 1.00 26.89 423 TYR A CA 1
ATOM 3051 C C . TYR A 1 387 ? -0.909 61.274 63.076 1.00 26.12 423 TYR A C 1
ATOM 3052 O O . TYR A 1 387 ? -0.400 62.153 62.373 1.00 25.78 423 TYR A O 1
ATOM 3061 N N . GLU A 1 388 ? -2.225 61.094 63.150 1.00 26.11 424 GLU A N 1
ATOM 3062 C CA . GLU A 1 388 ? -3.139 61.928 62.381 1.00 26.86 424 GLU A CA 1
ATOM 3063 C C . GLU A 1 388 ? -3.131 63.336 62.955 1.00 26.81 424 GLU A C 1
ATOM 3064 O O . GLU A 1 388 ? -3.145 63.513 64.175 1.00 28.03 424 GLU A O 1
ATOM 3070 N N . ALA A 1 389 ? -3.087 64.330 62.072 1.00 26.30 425 ALA A N 1
ATOM 3071 C CA . ALA A 1 389 ? -3.015 65.732 62.476 1.00 26.27 425 ALA A CA 1
ATOM 3072 C C . ALA A 1 389 ? -4.299 66.188 63.166 1.00 27.77 425 ALA A C 1
ATOM 3073 O O . ALA A 1 389 ? -4.253 67.029 64.062 1.00 27.29 425 ALA A O 1
ATOM 3075 N N . GLU A 1 390 ? -5.437 65.633 62.746 1.00 28.22 426 GLU A N 1
ATOM 3076 C CA . GLU A 1 390 ? -6.726 65.930 63.388 1.00 29.75 426 GLU A CA 1
ATOM 3077 C C . GLU A 1 390 ? -6.817 65.407 64.830 1.00 29.98 426 GLU A C 1
ATOM 3078 O O . GLU A 1 390 ? -7.675 65.851 65.590 1.00 30.80 426 GLU A O 1
ATOM 3084 N N . SER A 1 391 ? -5.944 64.468 65.194 1.00 30.11 427 SER A N 1
ATOM 3085 C CA . SER A 1 391 ? -5.856 63.945 66.557 1.00 29.96 427 SER A CA 1
ATOM 3086 C C . SER A 1 391 ? -4.682 64.530 67.358 1.00 29.18 427 SER A C 1
ATOM 3087 O O . SER A 1 391 ? -4.399 64.077 68.464 1.00 29.42 427 SER A O 1
ATOM 3090 N N . ALA A 1 392 ? -3.990 65.514 66.794 1.00 28.76 428 ALA A N 1
ATOM 3091 C CA . ALA A 1 392 ? -2.876 66.166 67.473 1.00 28.91 428 ALA A CA 1
ATOM 3092 C C . ALA A 1 392 ? -3.407 67.322 68.329 1.00 28.04 428 ALA A C 1
ATOM 3093 O O . ALA A 1 392 ? -4.613 67.451 68.512 1.00 29.74 428 ALA A O 1
ATOM 3095 N N . SER A 1 393 ? -2.505 68.157 68.834 1.00 27.82 429 SER A N 1
ATOM 3096 C CA . SER A 1 393 ? -2.871 69.350 69.604 1.00 26.85 429 SER A CA 1
ATOM 3097 C C . SER A 1 393 ? -2.562 70.575 68.777 1.00 27.67 429 SER A C 1
ATOM 3098 O O . SER A 1 393 ? -1.397 70.871 68.496 1.00 28.96 429 SER A O 1
ATOM 3101 N N . MET A 1 394 ? -3.607 71.292 68.381 1.00 26.94 430 MET A N 1
ATOM 3102 C CA . MET A 1 394 ? -3.475 72.371 67.426 1.00 27.94 430 MET A CA 1
ATOM 3103 C C . MET A 1 394 ? -3.955 73.684 68.020 1.00 29.41 430 MET A C 1
ATOM 3104 O O . MET A 1 394 ? -4.932 73.713 68.776 1.00 28.76 430 MET A O 1
ATOM 3109 N N . THR A 1 395 ? -3.264 74.760 67.659 1.00 30.38 431 THR A N 1
ATOM 3110 C CA . THR A 1 395 ? -3.557 76.096 68.151 1.00 31.21 431 THR A CA 1
ATOM 3111 C C . THR A 1 395 ? -3.925 77.002 66.985 1.00 32.99 431 THR A C 1
ATOM 3112 O O . THR A 1 395 ? -3.152 77.140 66.028 1.00 32.42 431 THR A O 1
ATOM 3116 N N . ASN A 1 396 ? -5.117 77.595 67.066 1.00 32.16 432 ASN A N 1
ATOM 3117 C CA . ASN A 1 396 ? -5.600 78.604 66.117 1.00 34.09 432 ASN A CA 1
ATOM 3118 C C . ASN A 1 396 ? -5.927 78.077 64.724 1.00 34.50 432 ASN A C 1
ATOM 3119 O O . ASN A 1 396 ? -6.139 78.852 63.796 1.00 35.92 432 ASN A O 1
ATOM 3124 N N . VAL A 1 397 ? -5.989 76.757 64.603 1.00 32.92 433 VAL A N 1
ATOM 3125 C CA . VAL A 1 397 ? -6.502 76.100 63.417 1.00 32.76 433 VAL A CA 1
ATOM 3126 C C . VAL A 1 397 ? -7.407 74.984 63.893 1.00 31.60 433 VAL A C 1
ATOM 3127 O O . VAL A 1 397 ? -7.267 74.495 65.018 1.00 31.07 433 VAL A O 1
ATOM 3131 N N . SER A 1 398 ? -8.341 74.599 63.040 1.00 32.75 434 SER A N 1
ATOM 3132 C CA . SER A 1 398 ? -9.301 73.563 63.367 1.00 34.67 434 SER A CA 1
ATOM 3133 C C . SER A 1 398 ? -9.282 72.495 62.284 1.00 35.19 434 SER A C 1
ATOM 3134 O O . SER A 1 398 ? -8.600 72.641 61.269 1.00 36.43 434 SER A O 1
ATOM 3137 N N . THR A 1 399 ? -10.033 71.427 62.513 1.00 35.32 435 THR A N 1
ATOM 3138 C CA . THR A 1 399 ? -10.115 70.325 61.565 1.00 35.83 435 THR A CA 1
ATOM 3139 C C . THR A 1 399 ? -11.229 70.520 60.528 1.00 38.09 435 THR A C 1
ATOM 3140 O O . THR A 1 399 ? -12.095 71.397 60.658 1.00 36.68 435 THR A O 1
ATOM 3144 N N . ASN A 1 400 ? -11.193 69.688 59.490 1.00 38.81 436 ASN A N 1
ATOM 3145 C CA . ASN A 1 400 ? -12.202 69.723 58.446 1.00 39.39 436 ASN A CA 1
ATOM 3146 C C . ASN A 1 400 ? -12.198 68.416 57.648 1.00 39.97 436 ASN A C 1
ATOM 3147 O O . ASN A 1 400 ? -11.290 67.597 57.796 1.00 39.23 436 ASN A O 1
ATOM 3152 N N . THR A 1 401 ? -13.230 68.223 56.831 1.00 40.91 437 THR A N 1
ATOM 3153 C CA . THR A 1 401 ? -13.390 67.016 56.024 1.00 40.63 437 THR A CA 1
ATOM 3154 C C . THR A 1 401 ? -13.792 67.323 54.579 1.00 41.38 437 THR A C 1
ATOM 3155 O O . THR A 1 401 ? -14.204 66.425 53.850 1.00 41.47 437 THR A O 1
ATOM 3159 N N . ASN A 1 402 ? -13.649 68.579 54.162 1.00 42.61 438 ASN A N 1
ATOM 3160 C CA . ASN A 1 402 ? -14.260 69.058 52.922 1.00 45.07 438 ASN A CA 1
ATOM 3161 C C . ASN A 1 402 ? -13.357 68.955 51.684 1.00 46.14 438 ASN A C 1
ATOM 3162 O O . ASN A 1 402 ? -13.636 69.577 50.660 1.00 47.88 438 ASN A O 1
ATOM 3167 N N . HIS A 1 403 ? -12.273 68.192 51.784 1.00 46.29 439 HIS A N 1
ATOM 3168 C CA . HIS A 1 403 ? -11.455 67.856 50.616 1.00 46.18 439 HIS A CA 1
ATOM 3169 C C . HIS A 1 403 ? -11.144 66.372 50.646 1.00 44.58 439 HIS A C 1
ATOM 3170 O O . HIS A 1 403 ? -10.416 65.909 51.523 1.00 46.52 439 HIS A O 1
ATOM 3177 N N . ALA A 1 404 ? -11.697 65.626 49.692 1.00 43.28 440 ALA A N 1
ATOM 3178 C CA . ALA A 1 404 ? -11.515 64.175 49.661 1.00 42.00 440 ALA A CA 1
ATOM 3179 C C . ALA A 1 404 ? -10.033 63.816 49.507 1.00 40.68 440 ALA A C 1
ATOM 3180 O O . ALA A 1 404 ? -9.253 64.618 49.000 1.00 39.18 440 ALA A O 1
ATOM 3182 N N . GLY A 1 405 ? -9.651 62.626 49.971 1.00 39.22 441 GLY A N 1
ATOM 3183 C CA . GLY A 1 405 ? -8.265 62.157 49.865 1.00 39.77 441 GLY A CA 1
ATOM 3184 C C . GLY A 1 405 ? -7.558 61.911 51.190 1.00 38.62 441 GLY A C 1
ATOM 3185 O O . GLY A 1 405 ? -6.664 61.070 51.266 1.00 38.95 441 GLY A O 1
ATOM 3186 N N . TYR A 1 406 ? -7.951 62.641 52.234 1.00 36.93 442 TYR A N 1
ATOM 3187 C CA . TYR A 1 406 ? -7.300 62.536 53.557 1.00 35.47 442 TYR A CA 1
ATOM 3188 C C . TYR A 1 406 ? -7.405 61.144 54.173 1.00 33.00 442 TYR A C 1
ATOM 3189 O O . TYR A 1 406 ? -8.332 60.387 53.878 1.00 33.60 442 TYR A O 1
ATOM 3198 N N . THR A 1 407 ? -6.446 60.822 55.035 1.00 31.76 443 THR A N 1
ATOM 3199 C CA . THR A 1 407 ? -6.503 59.635 55.876 1.00 32.14 443 THR A CA 1
ATOM 3200 C C . THR A 1 407 ? -7.123 60.012 57.232 1.00 33.67 443 THR A C 1
ATOM 3201 O O . THR A 1 407 ? -7.122 61.181 57.608 1.00 33.06 443 THR A O 1
ATOM 3205 N N . GLY A 1 408 ? -7.636 59.020 57.955 1.00 33.31 444 GLY A N 1
ATOM 3206 C CA . GLY A 1 408 ? -8.299 59.251 59.251 1.00 35.27 444 GLY A CA 1
ATOM 3207 C C . GLY A 1 408 ? -9.661 59.922 59.114 1.00 35.32 444 GLY A C 1
ATOM 3208 O O . GLY A 1 408 ? -10.336 59.764 58.091 1.00 33.86 444 GLY A O 1
ATOM 3209 N N . SER A 1 409 ? -10.058 60.686 60.135 1.00 35.06 445 SER A N 1
ATOM 3210 C CA . SER A 1 409 ? -11.379 61.348 60.164 1.00 34.50 445 SER A CA 1
ATOM 3211 C C . SER A 1 409 ? -11.374 62.743 59.553 1.00 36.14 445 SER A C 1
ATOM 3212 O O . SER A 1 409 ? -12.430 63.377 59.426 1.00 37.79 445 SER A O 1
ATOM 3215 N N . GLY A 1 410 ? -10.196 63.233 59.182 1.00 34.14 446 GLY A N 1
ATOM 3216 C CA . GLY A 1 410 ? -10.102 64.519 58.524 1.00 34.08 446 GLY A CA 1
ATOM 3217 C C . GLY A 1 410 ? -8.688 65.027 58.375 1.00 33.10 446 GLY A C 1
ATOM 3218 O O . GLY A 1 410 ? -7.745 64.248 58.168 1.00 35.15 446 GLY A O 1
ATOM 3219 N N . PHE A 1 411 ? -8.555 66.344 58.452 1.00 30.02 447 PHE A N 1
ATOM 3220 C CA . PHE A 1 411 ? -7.270 67.003 58.375 1.00 30.90 447 PHE A CA 1
ATOM 3221 C C . PHE A 1 411 ? -7.367 68.353 59.070 1.00 31.22 447 PHE A C 1
ATOM 3222 O O . PHE A 1 411 ? -8.465 68.826 59.354 1.00 31.58 447 PHE A O 1
ATOM 3230 N N . VAL A 1 412 ? -6.217 68.959 59.332 1.00 30.81 448 VAL A N 1
ATOM 3231 C CA . VAL A 1 412 ? -6.152 70.316 59.835 1.00 32.41 448 VAL A CA 1
ATOM 3232 C C . VAL A 1 412 ? -6.114 71.248 58.633 1.00 34.47 448 VAL A C 1
ATOM 3233 O O . VAL A 1 412 ? -5.284 71.060 57.736 1.00 34.02 448 VAL A O 1
ATOM 3237 N N . ASP A 1 413 ? -7.007 72.239 58.597 1.00 35.43 449 ASP A N 1
ATOM 3238 C CA . ASP A 1 413 ? -7.083 73.144 57.439 1.00 37.22 449 ASP A CA 1
ATOM 3239 C C . ASP A 1 413 ? -6.704 74.586 57.766 1.00 38.53 449 ASP A C 1
ATOM 3240 O O . ASP A 1 413 ? -6.579 74.959 58.934 1.00 37.72 449 ASP A O 1
ATOM 3245 N N . GLN A 1 414 ? -6.489 75.379 56.718 1.00 39.71 450 GLN A N 1
ATOM 3246 C CA . GLN A 1 414 ? -6.119 76.794 56.849 1.00 41.35 450 GLN A CA 1
ATOM 3247 C C . GLN A 1 414 ? -4.982 77.024 57.833 1.00 40.40 450 GLN A C 1
ATOM 3248 O O . GLN A 1 414 ? -5.053 77.895 58.702 1.00 40.96 450 GLN A O 1
ATOM 3254 N N . PHE A 1 415 ? -3.928 76.236 57.686 1.00 39.04 451 PHE A N 1
ATOM 3255 C CA . PHE A 1 415 ? -2.712 76.415 58.454 1.00 36.12 451 PHE A CA 1
ATOM 3256 C C . PHE A 1 415 ? -1.969 77.541 57.735 1.00 39.06 451 PHE A C 1
ATOM 3257 O O . PHE A 1 415 ? -1.109 77.287 56.885 1.00 40.18 451 PHE A O 1
ATOM 3265 N N . ALA A 1 416 ? -2.318 78.787 58.062 1.00 40.07 452 ALA A N 1
ATOM 3266 C CA . ALA A 1 416 ? -2.041 79.917 57.163 1.00 40.35 452 ALA A CA 1
ATOM 3267 C C . ALA A 1 416 ? -1.623 81.245 57.798 1.00 41.87 452 ALA A C 1
ATOM 3268 O O . ALA A 1 416 ? -1.423 82.218 57.068 1.00 42.58 452 ALA A O 1
ATOM 3270 N N . SER A 1 417 ? -1.484 81.302 59.125 1.00 42.55 453 SER A N 1
ATOM 3271 C CA . SER A 1 417 ? -1.253 82.578 59.827 1.00 41.51 453 SER A CA 1
ATOM 3272 C C . SER A 1 417 ? -0.250 82.425 60.955 1.00 39.89 453 SER A C 1
ATOM 3273 O O . SER A 1 417 ? -0.173 81.368 61.580 1.00 41.72 453 SER A O 1
ATOM 3276 N N . THR A 1 418 ? 0.490 83.493 61.236 1.00 38.30 454 THR A N 1
ATOM 3277 C CA . THR A 1 418 ? 1.406 83.525 62.374 1.00 38.33 454 THR A CA 1
ATOM 3278 C C . THR A 1 418 ? 0.646 83.149 63.647 1.00 37.55 454 THR A C 1
ATOM 3279 O O . THR A 1 418 ? -0.472 83.616 63.860 1.00 37.25 454 THR A O 1
ATOM 3283 N N . GLY A 1 419 ? 1.245 82.287 64.466 1.00 36.92 455 GLY A N 1
ATOM 3284 C CA . GLY A 1 419 ? 0.596 81.772 65.676 1.00 36.88 455 GLY A CA 1
ATOM 3285 C C . GLY A 1 419 ? -0.089 80.419 65.519 1.00 35.90 455 GLY A C 1
ATOM 3286 O O . GLY A 1 419 ? -0.353 79.747 66.514 1.00 34.37 455 GLY A O 1
ATOM 3287 N N . ASP A 1 420 ? -0.403 80.028 64.283 1.00 35.54 456 ASP A N 1
ATOM 3288 C CA . ASP A 1 420 ? -0.935 78.689 64.007 1.00 35.38 456 ASP A CA 1
ATOM 3289 C C . ASP A 1 420 ? 0.113 77.637 64.362 1.00 35.09 456 ASP A C 1
ATOM 3290 O O . ASP A 1 420 ? 1.286 77.787 64.014 1.00 35.37 456 ASP A O 1
ATOM 3295 N N . LYS A 1 421 ? -0.305 76.579 65.057 1.00 33.98 457 LYS A N 1
ATOM 3296 C CA . LYS A 1 421 ? 0.598 75.495 65.460 1.00 33.70 457 LYS A CA 1
ATOM 3297 C C . LYS A 1 421 ? -0.116 74.154 65.425 1.00 31.79 457 LYS A C 1
ATOM 3298 O O . LYS A 1 421 ? -1.310 74.078 65.705 1.00 30.86 457 LYS A O 1
ATOM 3304 N N . VAL A 1 422 ? 0.614 73.097 65.073 1.00 29.93 458 VAL A N 1
ATOM 3305 C CA . VAL A 1 422 ? 0.132 71.728 65.265 1.00 28.66 458 VAL A CA 1
ATOM 3306 C C . VAL A 1 422 ? 1.246 70.947 65.939 1.00 27.97 458 VAL A C 1
ATOM 3307 O O . VAL A 1 422 ? 2.378 70.900 65.434 1.00 26.89 458 VAL A O 1
ATOM 3311 N N . SER A 1 423 ? 0.922 70.341 67.078 1.00 26.30 459 SER A N 1
ATOM 3312 C CA . SER A 1 423 ? 1.892 69.640 67.899 1.00 26.16 459 SER A CA 1
ATOM 3313 C C . SER A 1 423 ? 1.544 68.161 68.027 1.00 26.39 459 SER A C 1
ATOM 3314 O O . SER A 1 423 ? 0.456 67.807 68.497 1.00 26.13 459 SER A O 1
ATOM 3317 N N . PHE A 1 424 ? 2.487 67.309 67.623 1.00 25.87 460 PHE A N 1
ATOM 3318 C CA . PHE A 1 424 ? 2.328 65.847 67.657 1.00 25.67 460 PHE A CA 1
ATOM 3319 C C . PHE A 1 424 ? 3.078 65.263 68.852 1.00 25.66 460 PHE A C 1
ATOM 3320 O O . PHE A 1 424 ? 4.256 65.549 69.051 1.00 26.97 460 PHE A O 1
ATOM 3328 N N . ALA A 1 425 ? 2.401 64.452 69.659 1.00 26.78 461 ALA A N 1
ATOM 3329 C CA . ALA A 1 425 ? 3.066 63.747 70.754 1.00 27.30 461 ALA A CA 1
ATOM 3330 C C . ALA A 1 425 ? 3.446 62.358 70.276 1.00 28.29 461 ALA A C 1
ATOM 3331 O O . ALA A 1 425 ? 2.582 61.493 70.154 1.00 28.25 461 ALA A O 1
ATOM 3333 N N . ILE A 1 426 ? 4.733 62.139 70.008 1.00 28.46 462 ILE A N 1
ATOM 3334 C CA . ILE A 1 426 ? 5.188 60.862 69.445 1.00 29.72 462 ILE A CA 1
ATOM 3335 C C . ILE A 1 426 ? 6.004 60.055 70.437 1.00 29.39 462 ILE A C 1
ATOM 3336 O O . ILE A 1 426 ? 6.386 60.540 71.500 1.00 29.64 462 ILE A O 1
ATOM 3341 N N . ASN A 1 427 ? 6.251 58.803 70.070 1.00 29.95 463 ASN A N 1
ATOM 3342 C CA . ASN A 1 427 ? 7.144 57.938 70.807 1.00 30.38 463 ASN A CA 1
ATOM 3343 C C . ASN A 1 427 ? 8.165 57.298 69.879 1.00 30.47 463 ASN A C 1
ATOM 3344 O O . ASN A 1 427 ? 7.802 56.685 68.873 1.00 30.96 463 ASN A O 1
ATOM 3349 N N . ALA A 1 428 ? 9.435 57.456 70.221 1.00 30.32 464 ALA A N 1
ATOM 3350 C CA . ALA A 1 428 ? 10.514 56.732 69.567 1.00 30.29 464 ALA A CA 1
ATOM 3351 C C . ALA A 1 428 ? 10.758 55.432 70.335 1.00 31.27 464 ALA A C 1
ATOM 3352 O O . ALA A 1 428 ? 11.234 55.469 71.475 1.00 31.81 464 ALA A O 1
ATOM 3354 N N . PRO A 1 429 ? 10.433 54.276 69.727 1.00 31.31 465 PRO A N 1
ATOM 3355 C CA . PRO A 1 429 ? 10.609 53.011 70.452 1.00 31.56 465 PRO A CA 1
ATOM 3356 C C . PRO A 1 429 ? 12.066 52.641 70.719 1.00 31.87 465 PRO A C 1
ATOM 3357 O O . PRO A 1 429 ? 12.338 51.845 71.613 1.00 31.22 465 PRO A O 1
ATOM 3361 N N . GLU A 1 430 ? 12.996 53.227 69.968 1.00 31.96 466 GLU A N 1
ATOM 3362 C CA . GLU A 1 430 ? 14.423 53.028 70.216 1.00 31.86 466 GLU A CA 1
ATOM 3363 C C . GLU A 1 430 ? 15.169 54.286 69.812 1.00 30.66 466 GLU A C 1
ATOM 3364 O O . GLU A 1 430 ? 14.664 55.081 69.025 1.00 30.28 466 GLU A O 1
ATOM 3370 N N . ALA A 1 431 ? 16.367 54.467 70.353 1.00 30.97 467 ALA A N 1
ATOM 3371 C CA . ALA A 1 431 ? 17.212 55.593 69.981 1.00 31.84 467 ALA A CA 1
ATOM 3372 C C . ALA A 1 431 ? 17.688 55.440 68.533 1.00 32.48 467 ALA A C 1
ATOM 3373 O O . ALA A 1 431 ? 18.057 54.345 68.121 1.00 33.72 467 ALA A O 1
ATOM 3375 N N . GLY A 1 432 ? 17.678 56.528 67.768 1.00 32.39 468 GLY A N 1
ATOM 3376 C CA . GLY A 1 432 ? 18.111 56.481 66.364 1.00 32.41 468 GLY A CA 1
ATOM 3377 C C . GLY A 1 432 ? 17.587 57.628 65.526 1.00 31.44 468 GLY A C 1
ATOM 3378 O O . GLY A 1 432 ? 16.958 58.551 66.037 1.00 30.82 468 GLY A O 1
ATOM 3379 N N . ASP A 1 433 ? 17.851 57.577 64.226 1.00 31.53 469 ASP A N 1
ATOM 3380 C CA . ASP A 1 433 ? 17.322 58.582 63.320 1.00 31.06 469 ASP A CA 1
ATOM 3381 C C . ASP A 1 433 ? 15.870 58.262 62.999 1.00 29.90 469 ASP A C 1
ATOM 3382 O O . ASP A 1 433 ? 15.503 57.092 62.842 1.00 30.34 469 ASP A O 1
ATOM 3387 N N . TYR A 1 434 ? 15.055 59.309 62.919 1.00 27.47 470 TYR A N 1
ATOM 3388 C CA . TYR A 1 434 ? 13.655 59.194 62.542 1.00 26.48 470 TYR A CA 1
ATOM 3389 C C . TYR A 1 434 ? 13.322 60.170 61.426 1.00 25.14 470 TYR A C 1
ATOM 3390 O O . TYR A 1 434 ? 13.668 61.350 61.498 1.00 25.95 470 TYR A O 1
ATOM 3399 N N . SER A 1 435 ? 12.657 59.657 60.396 1.00 24.49 471 SER A N 1
ATOM 3400 C CA . SER A 1 435 ? 12.185 60.453 59.278 1.00 24.61 471 SER A CA 1
ATOM 3401 C C . SER A 1 435 ? 10.809 61.015 59.599 1.00 24.71 471 SER A C 1
ATOM 3402 O O . SER A 1 435 ? 9.843 60.266 59.729 1.00 24.82 471 SER A O 1
ATOM 3405 N N . LEU A 1 436 ? 10.716 62.335 59.706 1.00 24.32 472 LEU A N 1
ATOM 3406 C CA . LEU A 1 436 ? 9.442 62.996 59.975 1.00 23.81 472 LEU A CA 1
ATOM 3407 C C . LEU A 1 436 ? 8.811 63.381 58.649 1.00 24.38 472 LEU A C 1
ATOM 3408 O O . LEU A 1 436 ? 9.300 64.272 57.958 1.00 25.67 472 LEU A O 1
ATOM 3413 N N . VAL A 1 437 ? 7.731 62.692 58.287 1.00 24.11 473 VAL A N 1
ATOM 3414 C CA . VAL A 1 437 ? 7.098 62.829 56.987 1.00 24.79 473 VAL A CA 1
ATOM 3415 C C . VAL A 1 437 ? 5.690 63.394 57.155 1.00 25.34 473 VAL A C 1
ATOM 3416 O O . VAL A 1 437 ? 4.861 62.811 57.859 1.00 24.11 473 VAL A O 1
ATOM 3420 N N . PHE A 1 438 ? 5.418 64.523 56.505 1.00 25.44 474 PHE A N 1
ATOM 3421 C CA . PHE A 1 438 ? 4.102 65.149 56.589 1.00 26.31 474 PHE A CA 1
ATOM 3422 C C . PHE A 1 438 ? 3.326 64.962 55.297 1.00 27.30 474 PHE A C 1
ATOM 3423 O O . PHE A 1 438 ? 3.866 65.158 54.205 1.00 28.17 474 PHE A O 1
ATOM 3431 N N . ARG A 1 439 ? 2.073 64.538 55.431 1.00 26.89 475 ARG A N 1
ATOM 3432 C CA . ARG A 1 439 ? 1.147 64.481 54.312 1.00 28.06 475 ARG A CA 1
ATOM 3433 C C . ARG A 1 439 ? 0.305 65.749 54.337 1.00 29.68 475 ARG A C 1
ATOM 3434 O O . ARG A 1 439 ? -0.154 66.171 55.402 1.00 27.74 475 ARG A O 1
ATOM 3442 N N . TYR A 1 440 ? 0.113 66.361 53.174 1.00 30.48 476 TYR A N 1
ATOM 3443 C CA . TYR A 1 440 ? -0.438 67.706 53.117 1.00 31.90 476 TYR A CA 1
ATOM 3444 C C . TYR A 1 440 ? -1.106 68.012 51.789 1.00 34.19 476 TYR A C 1
ATOM 3445 O O . TYR A 1 440 ? -0.931 67.292 50.798 1.00 32.62 476 TYR A O 1
ATOM 3454 N N . GLY A 1 441 ? -1.862 69.103 51.786 1.00 33.52 477 GLY A N 1
ATOM 3455 C CA . GLY A 1 441 ? -2.447 69.653 50.580 1.00 34.98 477 GLY A CA 1
ATOM 3456 C C . GLY A 1 441 ? -2.022 71.093 50.448 1.00 35.95 477 GLY A C 1
ATOM 3457 O O . GLY A 1 441 ? -1.692 71.746 51.445 1.00 36.74 477 GLY A O 1
ATOM 3458 N N . ASN A 1 442 ? -2.008 71.584 49.212 1.00 37.08 478 ASN A N 1
ATOM 3459 C CA . ASN A 1 442 ? -1.689 72.977 48.935 1.00 38.58 478 ASN A CA 1
ATOM 3460 C C . ASN A 1 442 ? -2.137 73.319 47.509 1.00 40.59 478 ASN A C 1
ATOM 3461 O O . ASN A 1 442 ? -1.681 72.693 46.551 1.00 38.31 478 ASN A O 1
ATOM 3466 N N . ASN A 1 443 ? -3.050 74.285 47.394 1.00 41.46 479 ASN A N 1
ATOM 3467 C CA . ASN A 1 443 ? -3.489 74.830 46.111 1.00 42.67 479 ASN A CA 1
ATOM 3468 C C . ASN A 1 443 ? -3.535 76.359 46.186 1.00 43.74 479 ASN A C 1
ATOM 3469 O O . ASN A 1 443 ? -4.445 76.992 45.652 1.00 44.62 479 ASN A O 1
ATOM 3474 N N . THR A 1 444 ? -2.531 76.946 46.836 1.00 42.63 480 THR A N 1
ATOM 3475 C CA . THR A 1 444 ? -2.444 78.394 46.977 1.00 42.68 480 THR A CA 1
ATOM 3476 C C . THR A 1 444 ? -1.896 79.084 45.730 1.00 44.74 480 THR A C 1
ATOM 3477 O O . THR A 1 444 ? -1.992 80.306 45.614 1.00 45.81 480 THR A O 1
ATOM 3481 N N . GLY A 1 445 ? -1.315 78.309 44.811 1.00 46.15 481 GLY A N 1
ATOM 3482 C CA . GLY A 1 445 ? -0.692 78.862 43.607 1.00 45.92 481 GLY A CA 1
ATOM 3483 C C . GLY A 1 445 ? 0.825 78.950 43.668 1.00 45.89 481 GLY A C 1
ATOM 3484 O O . GLY A 1 445 ? 1.471 79.176 42.647 1.00 47.94 481 GLY A O 1
ATOM 3485 N N . ALA A 1 446 ? 1.403 78.789 44.855 1.00 44.82 482 ALA A N 1
ATOM 3486 C CA . ALA A 1 446 ? 2.861 78.707 44.987 1.00 44.38 482 ALA A CA 1
ATOM 3487 C C . ALA A 1 446 ? 3.244 77.849 46.191 1.00 44.68 482 ALA A C 1
ATOM 3488 O O . ALA A 1 446 ? 2.375 77.296 46.869 1.00 43.51 482 ALA A O 1
ATOM 3490 N N . ASN A 1 447 ? 4.545 77.715 46.438 1.00 43.69 483 ASN A N 1
ATOM 3491 C CA . ASN A 1 447 ? 5.027 76.975 47.599 1.00 42.05 483 ASN A CA 1
ATOM 3492 C C . ASN A 1 447 ? 4.477 77.590 48.874 1.00 40.31 483 ASN A C 1
ATOM 3493 O O . ASN A 1 447 ? 4.310 78.801 48.952 1.00 40.93 483 ASN A O 1
ATOM 3498 N N . SER A 1 448 ? 4.198 76.747 49.865 1.00 38.44 484 SER A N 1
ATOM 3499 C CA . SER A 1 448 ? 3.901 77.220 51.219 1.00 37.37 484 SER A CA 1
ATOM 3500 C C . SER A 1 448 ? 5.020 76.743 52.133 1.00 37.05 484 SER A C 1
ATOM 3501 O O . SER A 1 448 ? 5.754 75.812 51.788 1.00 37.23 484 SER A O 1
ATOM 3504 N N . THR A 1 449 ? 5.169 77.385 53.288 1.00 36.85 485 THR A N 1
ATOM 3505 C CA . THR A 1 449 ? 6.179 76.963 54.259 1.00 37.01 485 THR A CA 1
ATOM 3506 C C . THR A 1 449 ? 5.658 76.943 55.696 1.00 38.42 485 THR A C 1
ATOM 3507 O O . THR A 1 449 ? 4.681 77.623 56.031 1.00 38.53 485 THR A O 1
ATOM 3511 N N . LEU A 1 450 ? 6.319 76.134 56.521 1.00 37.78 486 LEU A N 1
ATOM 3512 C CA . LEU A 1 450 ? 6.069 76.049 57.958 1.00 36.96 486 LEU A CA 1
ATOM 3513 C C . LEU A 1 450 ? 7.385 75.762 58.632 1.00 34.86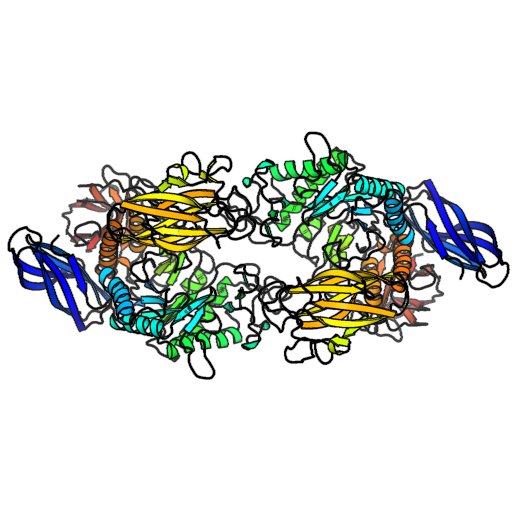 486 LEU A C 1
ATOM 3514 O O . LEU A 1 450 ? 8.275 75.189 58.011 1.00 36.08 486 LEU A O 1
ATOM 3519 N N . ASN A 1 451 ? 7.508 76.136 59.903 1.00 34.74 487 ASN A N 1
ATOM 3520 C CA . ASN A 1 451 ? 8.728 75.879 60.666 1.00 33.57 487 ASN A CA 1
ATOM 3521 C C . ASN A 1 451 ? 8.608 74.630 61.541 1.00 34.78 487 ASN A C 1
ATOM 3522 O O . ASN A 1 451 ? 7.666 74.510 62.330 1.00 32.92 487 ASN A O 1
ATOM 3527 N N . LEU A 1 452 ? 9.572 73.715 61.409 1.00 33.26 488 LEU A N 1
ATOM 3528 C CA . LEU A 1 452 ? 9.597 72.474 62.187 1.00 34.34 488 LEU A CA 1
ATOM 3529 C C . LEU A 1 452 ? 10.379 72.627 63.494 1.00 33.83 488 LEU A C 1
ATOM 3530 O O . LEU A 1 452 ? 11.534 73.066 63.488 1.00 34.93 488 LEU A O 1
ATOM 3535 N N . TYR A 1 453 ? 9.743 72.240 64.601 1.00 32.89 489 TYR A N 1
ATOM 3536 C CA . TYR A 1 453 ? 10.368 72.207 65.919 1.00 32.70 489 TYR A CA 1
ATOM 3537 C C . TYR A 1 453 ? 10.296 70.791 66.480 1.00 32.65 489 TYR A C 1
ATOM 3538 O O . TYR A 1 453 ? 9.285 70.103 66.313 1.00 31.59 489 TYR A O 1
ATOM 3547 N N . VAL A 1 454 ? 11.368 70.369 67.142 1.00 31.43 490 VAL A N 1
ATOM 3548 C CA . VAL A 1 454 ? 11.425 69.080 67.812 1.00 32.63 490 VAL A CA 1
ATOM 3549 C C . VAL A 1 454 ? 11.830 69.301 69.260 1.00 34.50 490 VAL A C 1
ATOM 3550 O O . VAL A 1 454 ? 12.906 69.832 69.534 1.00 35.17 490 VAL A O 1
ATOM 3554 N N . ASP A 1 455 ? 10.960 68.878 70.174 1.00 35.00 491 ASP A N 1
ATOM 3555 C CA . ASP A 1 455 ? 11.131 69.098 71.611 1.00 36.01 491 ASP A CA 1
ATOM 3556 C C . ASP A 1 455 ? 11.422 70.567 71.965 1.00 36.48 491 ASP A C 1
ATOM 3557 O O . ASP A 1 455 ? 12.253 70.858 72.823 1.00 35.69 491 ASP A O 1
ATOM 3562 N N . GLY A 1 456 ? 10.725 71.481 71.297 1.00 38.23 492 GLY A N 1
ATOM 3563 C CA . GLY A 1 456 ? 10.846 72.918 71.571 1.00 39.56 492 GLY A CA 1
ATOM 3564 C C . GLY A 1 456 ? 11.919 73.666 70.789 1.00 40.61 492 GLY A C 1
ATOM 3565 O O . GLY A 1 456 ? 11.963 74.895 70.836 1.00 40.91 492 GLY A O 1
ATOM 3566 N N . ASN A 1 457 ? 12.779 72.942 70.072 1.00 40.89 493 ASN A N 1
ATOM 3567 C CA . ASN A 1 457 ? 13.891 73.551 69.336 1.00 42.03 493 ASN A CA 1
ATOM 3568 C C . ASN A 1 457 ? 13.608 73.643 67.851 1.00 42.59 493 ASN A C 1
ATOM 3569 O O . ASN A 1 457 ? 13.124 72.679 67.255 1.00 42.62 493 ASN A O 1
ATOM 3574 N N . PHE A 1 458 ? 13.910 74.793 67.252 1.00 41.34 494 PHE A N 1
ATOM 3575 C CA . PHE A 1 458 ? 13.760 74.958 65.809 1.00 41.84 494 PHE A CA 1
ATOM 3576 C C . PHE A 1 458 ? 14.731 74.041 65.077 1.00 41.69 494 PHE A C 1
ATOM 3577 O O . PHE A 1 458 ? 15.884 73.896 65.476 1.00 40.19 494 PHE A O 1
ATOM 3585 N N . VAL A 1 459 ? 14.254 73.424 64.003 1.00 42.03 495 VAL A N 1
ATOM 3586 C CA . VAL A 1 459 ? 15.062 72.466 63.257 1.00 42.76 495 VAL A CA 1
ATOM 3587 C C . VAL A 1 459 ? 15.186 72.831 61.776 1.00 42.71 495 VAL A C 1
ATOM 3588 O O . VAL A 1 459 ? 16.260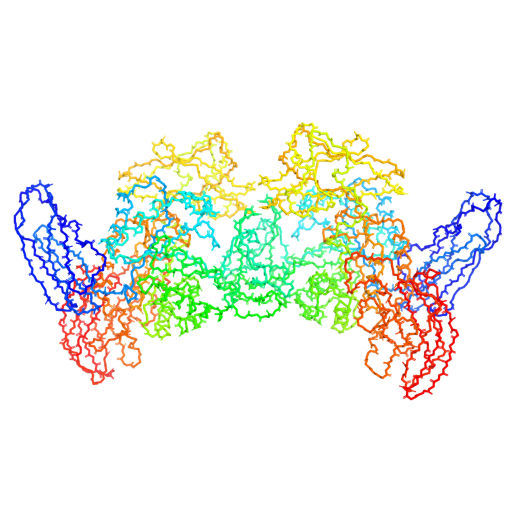 72.681 61.207 1.00 45.36 495 VAL A O 1
ATOM 3592 N N . GLN A 1 460 ? 14.111 73.301 61.151 1.00 42.27 496 GLN A N 1
ATOM 3593 C CA . GLN A 1 460 ? 14.134 73.546 59.710 1.00 43.17 496 GLN A CA 1
ATOM 3594 C C . GLN A 1 460 ? 12.837 74.171 59.234 1.00 41.88 496 GLN A C 1
ATOM 3595 O O . GLN A 1 460 ? 11.764 73.826 59.724 1.00 40.11 496 GLN A O 1
ATOM 3601 N N . LYS A 1 461 ? 12.932 75.082 58.271 1.00 38.70 497 LYS A N 1
ATOM 3602 C CA . LYS A 1 461 ? 11.761 75.503 57.524 1.00 39.69 497 LYS A CA 1
ATOM 3603 C C . LYS A 1 461 ? 11.527 74.482 56.416 1.00 38.60 497 LYS A C 1
ATOM 3604 O O . LYS A 1 461 ? 12.450 74.140 55.672 1.00 36.44 497 LYS A O 1
ATOM 3610 N N . LEU A 1 462 ? 10.290 74.008 56.306 1.00 36.87 498 LEU A N 1
ATOM 3611 C CA . LEU A 1 462 ? 9.943 72.961 55.356 1.00 36.78 498 LEU A CA 1
ATOM 3612 C C . LEU A 1 462 ? 9.074 73.544 54.259 1.00 36.50 498 LEU A C 1
ATOM 3613 O O . LEU A 1 462 ? 8.285 74.468 54.502 1.00 33.60 498 LEU A O 1
ATOM 3618 N N . TYR A 1 463 ? 9.225 73.008 53.049 1.00 34.64 499 TYR A N 1
ATOM 3619 C CA . TYR A 1 463 ? 8.484 73.499 51.896 1.00 34.35 499 TYR A CA 1
ATOM 3620 C C . TYR A 1 463 ? 7.377 72.530 51.509 1.00 34.27 499 TYR A C 1
ATOM 3621 O O . TYR A 1 463 ? 7.554 71.308 51.527 1.00 33.73 499 TYR A O 1
ATOM 3630 N N . PHE A 1 464 ? 6.229 73.095 51.161 1.00 33.59 500 PHE A N 1
ATOM 3631 C CA . PHE A 1 464 ? 5.049 72.321 50.845 1.00 33.86 500 PHE A CA 1
ATOM 3632 C C . PHE A 1 464 ? 4.570 72.781 49.469 1.00 36.25 500 PHE A C 1
ATOM 3633 O O . PHE A 1 464 ? 4.088 73.904 49.304 1.00 37.33 500 PHE A O 1
ATOM 3641 N N . PHE A 1 465 ? 4.721 71.900 48.483 1.00 38.42 501 PHE A N 1
ATOM 3642 C CA . PHE A 1 465 ? 4.646 72.284 47.083 1.00 38.86 501 PHE A CA 1
ATOM 3643 C C . PHE A 1 465 ? 3.209 72.445 46.619 1.00 41.20 501 PHE A C 1
ATOM 3644 O O . PHE A 1 465 ? 2.298 71.792 47.141 1.00 41.96 501 PHE A O 1
ATOM 3652 N N . ASN A 1 466 ? 3.020 73.317 45.630 1.00 40.93 502 ASN A N 1
ATOM 3653 C CA . ASN A 1 466 ? 1.699 73.614 45.109 1.00 42.09 502 ASN A CA 1
ATOM 3654 C C . ASN A 1 466 ? 1.162 72.488 44.234 1.00 43.41 502 ASN A C 1
ATOM 3655 O O . ASN A 1 466 ? 1.898 71.876 43.467 1.00 41.71 502 ASN A O 1
ATOM 3660 N N . GLN A 1 467 ? -0.128 72.218 44.381 1.00 47.10 503 GLN A N 1
ATOM 3661 C CA . GLN A 1 467 ? -0.857 71.262 43.556 1.00 49.20 503 GLN A CA 1
ATOM 3662 C C . GLN A 1 467 ? -1.992 72.067 42.913 1.00 50.99 503 GLN A C 1
ATOM 3663 O O . GLN A 1 467 ? -2.378 73.108 43.441 1.00 56.02 503 GLN A O 1
ATOM 3669 N N . SER A 1 468 ? -2.530 71.626 41.783 1.00 54.08 504 SER A N 1
ATOM 3670 C CA . SER A 1 468 ? -3.607 72.396 41.136 1.00 54.06 504 SER A CA 1
ATOM 3671 C C . SER A 1 468 ? -4.994 72.133 41.730 1.00 52.86 504 SER A C 1
ATOM 3672 O O . SER A 1 468 ? -5.989 72.644 41.209 1.00 53.81 504 SER A O 1
ATOM 3675 N N . SER A 1 469 ? -5.058 71.345 42.804 1.00 49.90 505 SER A N 1
ATOM 3676 C CA . SER A 1 469 ? -6.315 71.039 43.476 1.00 47.87 505 SER A CA 1
ATOM 3677 C C . SER A 1 469 ? -6.107 70.878 44.980 1.00 46.86 505 SER A C 1
ATOM 3678 O O . SER A 1 469 ? -5.101 70.320 45.406 1.00 47.24 505 SER A O 1
ATOM 3681 N N . TRP A 1 470 ? -7.068 71.347 45.779 1.00 45.33 506 TRP A N 1
ATOM 3682 C CA . TRP A 1 470 ? -7.069 71.070 47.224 1.00 42.74 506 TRP A CA 1
ATOM 3683 C C . TRP A 1 470 ? -7.368 69.597 47.527 1.00 41.89 506 TRP A C 1
ATOM 3684 O O . TRP A 1 470 ? -7.215 69.153 48.664 1.00 43.03 506 TRP A O 1
ATOM 3695 N N . GLY A 1 471 ? -7.799 68.847 46.514 1.00 40.88 507 GLY A N 1
ATOM 3696 C CA . GLY A 1 471 ? -8.047 67.411 46.652 1.00 39.87 507 GLY A CA 1
ATOM 3697 C C . GLY A 1 471 ? -6.830 66.527 46.407 1.00 38.82 507 GLY A C 1
ATOM 3698 O O . GLY A 1 471 ? -6.916 65.309 46.563 1.00 37.70 507 GLY A O 1
ATOM 3699 N N . THR A 1 472 ? -5.708 67.137 46.027 1.00 37.97 508 THR A N 1
ATOM 3700 C CA . THR A 1 472 ? -4.463 66.420 45.735 1.00 39.86 508 THR A CA 1
ATOM 3701 C C . THR A 1 472 ? -3.514 66.432 46.938 1.00 39.46 508 THR A C 1
ATOM 3702 O O . THR A 1 472 ? -2.987 67.481 47.306 1.00 41.31 508 THR A O 1
ATOM 3706 N N . TRP A 1 473 ? -3.280 65.265 47.532 1.00 38.81 509 TRP A N 1
ATOM 3707 C CA . TRP A 1 473 ? -2.391 65.146 48.693 1.00 39.07 509 TRP A CA 1
ATOM 3708 C C . TRP A 1 473 ? -1.026 64.557 48.326 1.00 37.55 509 TRP A C 1
ATOM 3709 O O . TRP A 1 473 ? -0.934 63.680 47.464 1.00 34.83 509 TRP A O 1
ATOM 3720 N N . LYS A 1 474 ? 0.021 65.041 48.992 1.00 35.94 510 LYS A N 1
ATOM 3721 C CA . LYS A 1 474 ? 1.377 64.505 48.849 1.00 36.46 510 LYS A CA 1
ATOM 3722 C C . LYS A 1 474 ? 2.022 64.276 50.216 1.00 34.71 510 LYS A C 1
ATOM 3723 O O . LYS A 1 474 ? 1.582 64.851 51.206 1.00 34.26 510 LYS A O 1
ATOM 3729 N N . HIS A 1 475 ? 3.054 63.434 50.271 1.00 31.24 511 HIS A N 1
ATOM 3730 C CA . HIS A 1 475 ? 3.849 63.265 51.500 1.00 30.66 511 HIS A CA 1
ATOM 3731 C C . HIS A 1 475 ? 5.354 63.421 51.265 1.00 31.04 511 HIS A C 1
ATOM 3732 O O . HIS A 1 475 ? 6.182 62.721 51.870 1.00 30.26 511 HIS A O 1
ATOM 3739 N N . ASP A 1 476 ? 5.695 64.393 50.421 1.00 32.61 512 ASP A N 1
ATOM 3740 C CA . ASP A 1 476 ? 7.087 64.683 50.052 1.00 33.14 512 ASP A CA 1
ATOM 3741 C C . ASP A 1 476 ? 7.734 65.812 50.872 1.00 34.01 512 ASP A C 1
ATOM 3742 O O . ASP A 1 476 ? 8.823 66.287 50.525 1.00 34.02 512 ASP A O 1
ATOM 3747 N N . ALA A 1 477 ? 7.074 66.239 51.952 1.00 31.57 513 ALA A N 1
ATOM 3748 C CA . ALA A 1 477 ? 7.685 67.143 52.931 1.00 30.48 513 ALA A CA 1
ATOM 3749 C C . ALA A 1 477 ? 8.196 66.318 54.110 1.00 29.71 513 ALA A C 1
ATOM 3750 O O . ALA A 1 477 ? 7.413 65.766 54.883 1.00 29.67 513 ALA A O 1
ATOM 3752 N N . TRP A 1 478 ? 9.511 66.217 54.240 1.00 28.36 514 TRP A N 1
ATOM 3753 C CA . TRP A 1 478 ? 10.108 65.338 55.233 1.00 28.03 514 TRP A CA 1
ATOM 3754 C C . TRP A 1 478 ? 11.371 65.975 55.775 1.00 28.68 514 TRP A C 1
ATOM 3755 O O . TRP A 1 478 ? 11.953 66.837 55.127 1.00 26.99 514 TRP A O 1
ATOM 3766 N N . TYR A 1 479 ? 11.776 65.555 56.969 1.00 29.24 515 TYR A N 1
ATOM 3767 C CA . TYR A 1 479 ? 13.063 65.937 57.542 1.00 31.02 515 TYR A CA 1
ATOM 3768 C C . TYR A 1 479 ? 13.460 64.899 58.581 1.00 30.59 515 TYR A C 1
ATOM 3769 O O . TYR A 1 479 ? 12.631 64.492 59.396 1.00 31.09 515 TYR A O 1
ATOM 3778 N N . GLN A 1 480 ? 14.716 64.455 58.546 1.00 30.25 516 GLN A N 1
ATOM 3779 C CA . GLN A 1 480 ? 15.188 63.396 59.428 1.00 31.20 516 GLN A CA 1
ATOM 3780 C C . GLN A 1 480 ? 15.942 63.985 60.615 1.00 31.99 516 GLN A C 1
ATOM 3781 O O . GLN A 1 480 ? 16.728 64.918 60.449 1.00 34.42 516 GLN A O 1
ATOM 3787 N N . VAL A 1 481 ? 15.695 63.437 61.804 1.00 31.24 517 VAL A N 1
ATOM 3788 C CA . VAL A 1 481 ? 16.319 63.915 63.045 1.00 31.15 517 VAL A CA 1
ATOM 3789 C C . VAL A 1 481 ? 16.696 62.762 63.957 1.00 31.66 517 VAL A C 1
ATOM 3790 O O . VAL A 1 481 ? 16.053 61.722 63.927 1.00 31.85 517 VAL A O 1
ATOM 3794 N N . PRO A 1 482 ? 17.728 62.954 64.797 1.00 32.11 518 PRO A N 1
ATOM 3795 C CA . PRO A 1 482 ? 18.080 61.946 65.778 1.00 33.40 518 PRO A CA 1
ATOM 3796 C C . PRO A 1 482 ? 17.193 62.079 67.000 1.00 33.51 518 PRO A C 1
ATOM 3797 O O . PRO A 1 482 ? 16.954 63.195 67.445 1.00 35.28 518 PRO A O 1
ATOM 3801 N N . LEU A 1 483 ? 16.706 60.960 67.529 1.00 33.34 519 LEU A N 1
ATOM 3802 C CA . LEU A 1 483 ? 15.890 60.975 68.743 1.00 33.19 519 LEU A CA 1
ATOM 3803 C C . LEU A 1 483 ? 16.374 59.928 69.723 1.00 33.38 519 LEU A C 1
ATOM 3804 O O . LEU A 1 483 ? 16.751 58.827 69.328 1.00 35.91 519 LEU A O 1
ATOM 3809 N N . THR A 1 484 ? 16.371 60.283 71.002 1.00 32.36 520 THR A N 1
ATOM 3810 C CA . THR A 1 484 ? 16.586 59.323 72.075 1.00 32.22 520 THR A CA 1
ATOM 3811 C C . THR A 1 484 ? 15.328 58.476 72.208 1.00 32.12 520 THR A C 1
ATOM 3812 O O . THR A 1 484 ? 14.264 58.857 71.714 1.00 32.36 520 THR A O 1
ATOM 3816 N N . GLN A 1 485 ? 15.434 57.332 72.871 1.00 32.87 521 GLN A N 1
ATOM 3817 C CA . GLN A 1 485 ? 14.262 56.493 73.092 1.00 34.85 521 GLN A CA 1
ATOM 3818 C C . GLN A 1 485 ? 13.275 57.206 74.014 1.00 35.18 521 GLN A C 1
ATOM 3819 O O . GLN A 1 485 ? 13.688 57.856 74.973 1.00 33.18 521 GLN A O 1
ATOM 3825 N N . GLY A 1 486 ? 11.984 57.089 73.706 1.00 34.65 522 GLY A N 1
ATOM 3826 C CA . GLY A 1 486 ? 10.930 57.644 74.550 1.00 35.61 522 GLY A CA 1
ATOM 3827 C C . GLY A 1 486 ? 10.103 58.722 73.879 1.00 34.76 522 GLY A C 1
ATOM 3828 O O . GLY A 1 486 ? 10.052 58.813 72.651 1.00 33.52 522 GLY A O 1
ATOM 3829 N N . ALA A 1 487 ? 9.451 59.547 74.695 1.00 33.48 523 ALA A N 1
ATOM 3830 C CA . ALA A 1 487 ? 8.464 60.493 74.198 1.00 32.91 523 ALA A CA 1
ATOM 3831 C C . ALA A 1 487 ? 9.120 61.730 73.613 1.00 32.07 523 ALA A C 1
ATOM 3832 O O . ALA A 1 487 ? 10.138 62.199 74.103 1.00 33.73 523 ALA A O 1
ATOM 3834 N N . HIS A 1 488 ? 8.541 62.254 72.543 1.00 32.22 524 HIS A N 1
ATOM 3835 C CA . HIS A 1 488 ? 9.021 63.490 71.958 1.00 31.85 524 HIS A CA 1
ATOM 3836 C C . HIS A 1 488 ? 7.864 64.295 71.436 1.00 31.27 524 HIS A C 1
ATOM 3837 O O . HIS A 1 488 ? 6.767 63.771 71.229 1.00 32.54 524 HIS A O 1
ATOM 3844 N N . THR A 1 489 ? 8.129 65.576 71.219 1.00 30.84 525 THR A N 1
ATOM 3845 C CA . THR A 1 489 ? 7.171 66.481 70.647 1.00 31.61 525 THR A CA 1
ATOM 3846 C C . THR A 1 489 ? 7.694 66.951 69.302 1.00 31.21 525 THR A C 1
ATOM 3847 O O . THR A 1 489 ? 8.840 67.386 69.193 1.00 32.95 525 THR A O 1
ATOM 3851 N N . VAL A 1 490 ? 6.848 66.858 68.285 1.00 29.67 526 VAL A N 1
ATOM 3852 C CA . VAL A 1 490 ? 7.158 67.372 66.963 1.00 29.24 526 VAL A CA 1
ATOM 3853 C C . VAL A 1 490 ? 6.093 68.398 66.614 1.00 29.57 526 VAL A C 1
ATOM 3854 O O . VAL A 1 490 ? 4.893 68.081 66.562 1.00 28.97 526 VAL A O 1
ATOM 3858 N N . GLU A 1 491 ? 6.524 69.632 66.382 1.00 30.20 527 GLU A N 1
ATOM 3859 C CA . GLU A 1 491 ? 5.602 70.713 66.078 1.00 31.83 527 GLU A CA 1
ATOM 3860 C C . GLU A 1 491 ? 5.883 71.366 64.752 1.00 31.45 527 GLU A C 1
ATOM 3861 O O . GLU A 1 491 ? 7.040 71.609 64.400 1.00 33.46 527 GLU A O 1
ATOM 3867 N N . LEU A 1 492 ? 4.820 71.690 64.037 1.00 31.59 528 LEU A N 1
ATOM 3868 C CA . LEU A 1 492 ? 4.903 72.649 62.956 1.00 31.20 528 LEU A CA 1
ATOM 3869 C C . LEU A 1 492 ? 4.301 73.954 63.477 1.00 32.58 528 LEU A C 1
ATOM 3870 O O . LEU A 1 492 ? 3.249 73.938 64.128 1.00 29.44 528 LEU A O 1
ATOM 3875 N N . ARG A 1 493 ? 4.994 75.064 63.219 1.00 34.11 529 ARG A N 1
ATOM 3876 C CA . ARG A 1 493 ? 4.515 76.405 63.564 1.00 34.85 529 ARG A CA 1
ATOM 3877 C C . ARG A 1 493 ? 4.558 77.319 62.353 1.00 35.97 529 ARG A C 1
ATOM 3878 O O . ARG A 1 493 ? 5.525 77.299 61.594 1.00 37.12 529 ARG A O 1
ATOM 3886 N N . TYR A 1 494 ? 3.514 78.120 62.183 1.00 35.06 530 TYR A N 1
ATOM 3887 C CA . TYR A 1 494 ? 3.488 79.164 61.170 1.00 36.30 530 TYR A CA 1
ATOM 3888 C C . TYR A 1 494 ? 3.924 80.431 61.881 1.00 38.31 530 TYR A C 1
ATOM 3889 O O . TYR A 1 494 ? 3.270 80.866 62.825 1.00 37.90 530 TYR A O 1
ATOM 3898 N N . GLU A 1 495 ? 5.046 81.001 61.457 1.00 40.40 531 GLU A N 1
ATOM 3899 C CA . GLU A 1 495 ? 5.639 82.132 62.159 1.00 43.11 531 GLU A CA 1
ATOM 3900 C C . GLU A 1 495 ? 5.933 83.283 61.207 1.00 47.08 531 GLU A C 1
ATOM 3901 O O . GLU A 1 495 ? 5.675 83.195 59.997 1.00 47.85 531 GLU A O 1
ATOM 3907 N N . SER A 1 496 ? 6.439 84.374 61.774 1.00 49.38 532 SER A N 1
ATOM 3908 C CA . SER A 1 496 ? 6.912 85.508 60.997 1.00 51.98 532 SER A CA 1
ATOM 3909 C C . SER A 1 496 ? 7.935 85.021 59.972 1.00 51.36 532 SER A C 1
ATOM 3910 O O . SER A 1 496 ? 9.028 84.585 60.340 1.00 53.56 532 SER A O 1
ATOM 3913 N N . GLY A 1 497 ? 7.564 85.063 58.694 1.00 50.21 533 GLY A N 1
ATOM 3914 C CA . GLY A 1 497 ? 8.456 84.620 57.617 1.00 49.08 533 GLY A CA 1
ATOM 3915 C C . GLY A 1 497 ? 7.931 83.471 56.770 1.00 46.94 533 GLY A C 1
ATOM 3916 O O . GLY A 1 497 ? 8.406 83.261 55.654 1.00 45.54 533 GLY A O 1
ATOM 3917 N N . ASN A 1 498 ? 6.958 82.724 57.285 1.00 43.37 534 ASN A N 1
ATOM 3918 C CA . ASN A 1 498 ? 6.356 81.639 56.517 1.00 41.79 534 ASN A CA 1
ATOM 3919 C C . ASN A 1 498 ? 5.337 82.193 55.531 1.00 41.71 534 ASN A C 1
ATOM 3920 O O . ASN A 1 498 ? 4.784 83.268 55.752 1.00 42.69 534 ASN A O 1
ATOM 3925 N N . VAL A 1 499 ? 5.083 81.458 54.450 1.00 41.11 535 VAL A N 1
ATOM 3926 C CA . VAL A 1 499 ? 4.198 81.937 53.387 1.00 39.52 535 VAL A CA 1
ATOM 3927 C C . VAL A 1 499 ? 3.143 80.907 52.999 1.00 40.13 535 VAL A C 1
ATOM 3928 O O . VAL A 1 499 ? 3.275 79.714 53.286 1.00 40.22 535 VAL A O 1
ATOM 3932 N N . GLY A 1 500 ? 2.085 81.398 52.358 1.00 40.31 536 GLY A N 1
ATOM 3933 C CA . GLY A 1 500 ? 1.007 80.558 51.865 1.00 41.63 536 GLY A CA 1
ATOM 3934 C C . GLY A 1 500 ? 0.253 79.831 52.962 1.00 42.34 536 GLY A C 1
ATOM 3935 O O . GLY A 1 500 ? 0.149 80.306 54.093 1.00 43.64 536 GLY A O 1
ATOM 3936 N N . ALA A 1 501 ? -0.267 78.664 52.612 1.00 42.39 537 ALA A N 1
ATOM 3937 C CA . ALA A 1 501 ? -1.071 77.867 53.516 1.00 41.38 537 ALA A CA 1
ATOM 3938 C C . ALA A 1 501 ? -1.021 76.407 53.110 1.00 41.47 537 ALA A C 1
ATOM 3939 O O . ALA A 1 501 ? -0.772 76.083 51.944 1.00 42.24 537 ALA A O 1
ATOM 3941 N N . VAL A 1 502 ? -1.276 75.536 54.078 1.00 40.17 538 VAL A N 1
ATOM 3942 C CA . VAL A 1 502 ? -1.386 74.109 53.830 1.00 39.09 538 VAL A CA 1
ATOM 3943 C C . VAL A 1 502 ? -2.587 73.533 54.564 1.00 38.03 538 VAL A C 1
ATOM 3944 O O . VAL A 1 502 ? -3.078 74.114 55.540 1.00 39.05 538 VAL A O 1
ATOM 3948 N N . ASN A 1 503 ? -3.073 72.408 54.057 1.00 34.94 539 ASN A N 1
ATOM 3949 C CA . ASN A 1 503 ? -3.891 71.498 54.830 1.00 33.30 539 ASN A CA 1
ATOM 3950 C C . ASN A 1 503 ? -2.978 70.380 55.275 1.00 33.54 539 ASN A C 1
ATOM 3951 O O . ASN A 1 503 ? -2.252 69.815 54.447 1.00 32.05 539 ASN A O 1
ATOM 3956 N N . LEU A 1 504 ? -2.984 70.078 56.575 1.00 31.27 540 LEU A N 1
ATOM 3957 C CA . LEU A 1 504 ? -2.109 69.047 57.136 1.00 28.99 540 LEU A CA 1
ATOM 3958 C C . LEU A 1 504 ? -2.897 67.796 57.480 1.00 28.99 540 LEU A C 1
ATOM 3959 O O . LEU A 1 504 ? -3.842 67.847 58.256 1.00 27.92 540 LEU A O 1
ATOM 3964 N N . ASP A 1 505 ? -2.497 66.664 56.904 1.00 28.36 541 ASP A N 1
ATOM 3965 C CA . ASP A 1 505 ? -3.225 65.408 57.062 1.00 28.07 541 ASP A CA 1
ATOM 3966 C C . ASP A 1 505 ? -2.690 64.601 58.235 1.00 26.78 541 ASP A C 1
ATOM 3967 O O . ASP A 1 505 ? -3.466 64.090 59.045 1.00 25.66 541 ASP A O 1
ATOM 3972 N N . SER A 1 506 ? -1.367 64.485 58.319 1.00 25.18 542 SER A N 1
ATOM 3973 C CA . SER A 1 506 ? -0.729 63.578 59.253 1.00 25.14 542 SER A CA 1
ATOM 3974 C C . SER A 1 506 ? 0.782 63.786 59.348 1.00 24.87 542 SER A C 1
ATOM 3975 O O . SER A 1 506 ? 1.390 64.436 58.489 1.00 25.09 542 SER A O 1
ATOM 3978 N N . LEU A 1 507 ? 1.358 63.208 60.399 1.00 24.27 543 LEU A N 1
ATOM 3979 C CA . LEU A 1 507 ? 2.793 62.977 60.543 1.00 24.50 543 LEU A CA 1
ATOM 3980 C C . LEU A 1 507 ? 3.014 61.475 60.562 1.00 24.61 543 LEU A C 1
ATOM 3981 O O . LEU A 1 507 ? 2.273 60.738 61.226 1.00 24.36 543 LEU A O 1
ATOM 3986 N N . THR A 1 508 ? 4.035 61.023 59.838 1.00 23.28 544 THR A N 1
ATOM 3987 C CA . THR A 1 508 ? 4.425 59.623 59.833 1.00 23.29 544 THR A CA 1
ATOM 3988 C C . THR A 1 508 ? 5.909 59.513 60.140 1.00 23.36 544 THR A C 1
ATOM 3989 O O . THR A 1 508 ? 6.715 60.318 59.652 1.00 23.34 544 THR A O 1
ATOM 3993 N N . LEU A 1 509 ? 6.270 58.539 60.970 1.00 22.55 545 LEU A N 1
ATOM 3994 C CA . LEU A 1 509 ? 7.669 58.230 61.188 1.00 22.96 545 LEU A CA 1
ATOM 3995 C C . LEU A 1 509 ? 8.064 57.321 60.022 1.00 22.73 545 LEU A C 1
ATOM 3996 O O . LEU A 1 509 ? 7.771 56.133 60.024 1.00 23.56 545 LEU A O 1
ATOM 4001 N N . GLY A 1 510 ? 8.664 57.916 58.994 1.00 22.28 546 GLY A N 1
ATOM 4002 C CA . GLY A 1 510 ? 8.972 57.193 57.759 1.00 21.84 546 GLY A CA 1
ATOM 4003 C C . GLY A 1 510 ? 9.871 56.001 58.005 1.00 21.86 546 GLY A C 1
ATOM 4004 O O . GLY A 1 510 ? 11.013 56.155 58.429 1.00 22.45 546 GLY A O 1
ATOM 4005 N N . THR A 1 511 ? 9.354 54.805 57.732 1.00 22.34 547 THR A N 1
ATOM 4006 C CA . THR A 1 511 ? 10.051 53.572 58.076 1.00 22.54 547 THR A CA 1
ATOM 4007 C C . THR A 1 511 ? 9.909 52.537 56.965 1.00 21.91 547 THR A C 1
ATOM 4008 O O . THR A 1 511 ? 8.808 52.296 56.478 1.00 21.48 547 THR A O 1
ATOM 4012 N N . PHE A 1 512 ? 11.021 51.927 56.568 1.00 22.08 548 PHE A N 1
ATOM 4013 C CA . PHE A 1 512 ? 10.966 50.807 55.621 1.00 21.32 548 PHE A CA 1
ATOM 4014 C C . PHE A 1 512 ? 10.283 49.631 56.299 1.00 22.00 548 PHE A C 1
ATOM 4015 O O . PHE A 1 512 ? 10.611 49.293 57.428 1.00 23.76 548 PHE A O 1
ATOM 4023 N N . ASP A 1 513 ? 9.335 49.032 55.599 1.00 22.54 549 ASP A N 1
ATOM 4024 C CA . ASP A 1 513 ? 8.622 47.873 56.104 1.00 22.33 549 ASP A CA 1
ATOM 4025 C C . ASP A 1 513 ? 9.513 46.636 55.996 1.00 22.83 549 ASP A C 1
ATOM 4026 O O . ASP A 1 513 ? 9.835 46.194 54.893 1.00 22.58 549 ASP A O 1
ATOM 4031 N N . GLU A 1 514 ? 9.913 46.085 57.141 1.00 22.43 550 GLU A N 1
ATOM 4032 C CA . GLU A 1 514 ? 10.766 44.898 57.167 1.00 23.43 550 GLU A CA 1
ATOM 4033 C C . GLU A 1 514 ? 10.229 43.736 56.333 1.00 22.60 550 GLU A C 1
ATOM 4034 O O . GLU A 1 514 ? 11.006 43.018 55.703 1.00 21.30 550 GLU A O 1
ATOM 4040 N N . HIS A 1 515 ? 8.914 43.536 56.327 1.00 22.75 551 HIS A N 1
ATOM 4041 C CA . HIS A 1 515 ? 8.351 42.338 55.706 1.00 23.25 551 HIS A CA 1
ATOM 4042 C C . HIS A 1 515 ? 8.524 42.365 54.186 1.00 22.16 551 HIS A C 1
ATOM 4043 O O . HIS A 1 515 ? 9.025 41.401 53.600 1.00 23.02 551 HIS A O 1
ATOM 4050 N N . SER A 1 516 ? 8.130 43.473 53.562 1.00 21.18 552 SER A N 1
ATOM 4051 C CA . SER A 1 516 ? 8.291 43.652 52.116 1.00 20.76 552 SER A CA 1
ATOM 4052 C C . SER A 1 516 ? 9.762 43.654 51.706 1.00 20.82 552 SER A C 1
ATOM 4053 O O . SER A 1 516 ? 10.130 43.065 50.677 1.00 21.74 552 SER A O 1
ATOM 4056 N N . VAL A 1 517 ? 10.595 44.310 52.504 1.00 20.63 553 VAL A N 1
ATOM 4057 C CA . VAL A 1 517 ? 12.019 44.426 52.191 1.00 20.61 553 VAL A CA 1
ATOM 4058 C C . VAL A 1 517 ? 12.667 43.041 52.216 1.00 21.18 553 VAL A C 1
ATOM 4059 O O . VAL A 1 517 ? 13.433 42.692 51.315 1.00 20.04 553 VAL A O 1
ATOM 4063 N N . ARG A 1 518 ? 12.339 42.241 53.227 1.00 20.89 554 ARG A N 1
ATOM 4064 C CA . ARG A 1 518 ? 12.877 40.878 53.305 1.00 21.35 554 ARG A CA 1
ATOM 4065 C C . ARG A 1 518 ? 12.392 39.995 52.137 1.00 20.44 554 ARG A C 1
ATOM 4066 O O . ARG A 1 518 ? 13.190 39.310 51.507 1.00 19.51 554 ARG A O 1
ATOM 4074 N N . LEU A 1 519 ? 11.100 40.036 51.825 1.00 19.86 555 LEU A N 1
ATOM 4075 C CA . LEU A 1 519 ? 10.565 39.222 50.729 1.00 20.23 555 LEU A CA 1
ATOM 4076 C C . LEU A 1 519 ? 11.122 39.636 49.363 1.00 20.56 555 LEU A C 1
ATOM 4077 O O . LEU A 1 519 ? 11.445 38.784 48.531 1.00 21.10 555 LEU A O 1
ATOM 4082 N N . ALA A 1 520 ? 11.234 40.941 49.135 1.00 19.67 556 ALA A N 1
ATOM 4083 C CA . ALA A 1 520 ? 11.822 41.439 47.892 1.00 19.51 556 ALA A CA 1
ATOM 4084 C C . ALA A 1 520 ? 13.270 40.983 47.739 1.00 19.13 556 ALA A C 1
ATOM 4085 O O . ALA A 1 520 ? 13.659 40.498 46.675 1.00 20.08 556 ALA A O 1
ATOM 4087 N N . ASP A 1 521 ? 14.068 41.117 48.792 1.00 19.33 557 ASP A N 1
ATOM 4088 C CA . ASP A 1 521 ? 15.470 40.707 48.729 1.00 19.46 557 ASP A CA 1
ATOM 4089 C C . ASP A 1 521 ? 15.622 39.189 48.491 1.00 20.65 557 ASP A C 1
ATOM 4090 O O . ASP A 1 521 ? 16.533 38.752 47.783 1.00 19.09 557 ASP A O 1
ATOM 4095 N N . ALA A 1 522 ? 14.740 38.406 49.110 1.00 21.47 558 ALA A N 1
ATOM 4096 C CA . ALA A 1 522 ? 14.695 36.959 48.910 1.00 22.24 558 ALA A CA 1
ATOM 4097 C C . ALA A 1 522 ? 14.363 36.626 47.462 1.00 21.43 558 ALA A C 1
ATOM 4098 O O . ALA A 1 522 ? 15.062 35.842 46.830 1.00 22.83 558 ALA A O 1
ATOM 4100 N N . MET A 1 523 ? 13.303 37.235 46.940 1.00 21.60 559 MET A N 1
ATOM 4101 C CA . MET A 1 523 ? 12.897 37.025 45.552 1.00 22.46 559 MET A CA 1
ATOM 4102 C C . MET A 1 523 ? 14.023 37.401 44.599 1.00 21.30 559 MET A C 1
ATOM 4103 O O . MET A 1 523 ? 14.332 36.654 43.669 1.00 20.88 559 MET A O 1
ATOM 4108 N N . MET A 1 524 ? 14.631 38.558 44.819 1.00 21.21 560 MET A N 1
ATOM 4109 C CA . MET A 1 524 ? 15.692 39.002 43.910 1.00 20.56 560 MET A CA 1
ATOM 4110 C C . MET A 1 524 ? 16.874 38.039 43.885 1.00 20.67 560 MET A C 1
ATOM 4111 O O . MET A 1 524 ? 17.359 37.682 42.817 1.00 20.65 560 MET A O 1
ATOM 4116 N N . SER A 1 525 ? 17.332 37.601 45.054 1.00 21.94 561 SER A N 1
ATOM 4117 C CA . SER A 1 525 ? 18.531 36.764 45.097 1.00 21.92 561 SER A CA 1
ATOM 4118 C C . SER A 1 525 ? 18.238 35.295 44.747 1.00 21.82 561 SER A C 1
ATOM 4119 O O . SER A 1 525 ? 19.035 34.646 44.071 1.00 20.29 561 SER A O 1
ATOM 4122 N N . ALA A 1 526 ? 17.061 34.799 45.103 1.00 21.88 562 ALA A N 1
ATOM 4123 C CA . ALA A 1 526 ? 16.622 33.493 44.603 1.00 22.02 562 ALA A CA 1
ATOM 4124 C C . ALA A 1 526 ? 16.513 33.484 43.061 1.00 22.35 562 ALA A C 1
ATOM 4125 O O . ALA A 1 526 ? 16.734 32.449 42.426 1.00 22.92 562 ALA A O 1
ATOM 4127 N N . SER A 1 527 ? 16.184 34.635 42.471 1.00 21.73 563 SER A N 1
ATOM 4128 C CA . SER A 1 527 ? 16.075 34.772 41.025 1.00 21.43 563 SER A CA 1
ATOM 4129 C C . SER A 1 527 ? 17.424 35.014 40.355 1.00 20.73 563 SER A C 1
ATOM 4130 O O . SER A 1 527 ? 17.521 34.965 39.134 1.00 22.13 563 SER A O 1
ATOM 4133 N N . GLY A 1 528 ? 18.440 35.336 41.141 1.00 20.41 564 GLY A N 1
ATOM 4134 C CA . GLY A 1 528 ? 19.808 35.477 40.633 1.00 19.79 564 GLY A CA 1
ATOM 4135 C C . GLY A 1 528 ? 20.335 36.903 40.502 1.00 19.38 564 GLY A C 1
ATOM 4136 O O . GLY A 1 528 ? 21.303 37.126 39.760 1.00 19.92 564 GLY A O 1
ATOM 4137 N N . ALA A 1 529 ? 19.724 37.854 41.219 1.00 19.05 565 ALA A N 1
ATOM 4138 C CA . ALA A 1 529 ? 20.191 39.249 41.268 1.00 19.34 565 ALA A CA 1
ATOM 4139 C C . ALA A 1 529 ? 20.501 39.702 42.684 1.00 19.67 565 ALA A C 1
ATOM 4140 O O . ALA A 1 529 ? 20.068 39.079 43.659 1.00 19.99 565 ALA A O 1
ATOM 4142 N N . THR A 1 530 ? 21.250 40.799 42.792 1.00 19.37 566 THR A N 1
ATOM 4143 C CA . THR A 1 530 ? 21.408 41.508 44.055 1.00 18.89 566 THR A CA 1
ATOM 4144 C C . THR A 1 530 ? 20.735 42.881 43.898 1.00 19.15 566 THR A C 1
ATOM 4145 O O . THR A 1 530 ? 20.157 43.188 42.842 1.00 18.14 566 THR A O 1
ATOM 4149 N N . HIS A 1 531 ? 20.820 43.696 44.940 1.00 18.73 567 HIS A N 1
ATOM 4150 C CA . HIS A 1 531 ? 19.920 44.840 45.121 1.00 19.27 567 HIS A CA 1
ATOM 4151 C C . HIS A 1 531 ? 20.748 45.974 45.700 1.00 19.09 567 HIS A C 1
ATOM 4152 O O . HIS A 1 531 ? 21.287 45.828 46.778 1.00 19.77 567 HIS A O 1
ATOM 4159 N N . ILE A 1 532 ? 20.891 47.083 44.973 1.00 18.93 568 ILE A N 1
ATOM 4160 C CA . ILE A 1 532 ? 21.529 48.270 45.533 1.00 17.92 568 ILE A CA 1
ATOM 4161 C C . ILE A 1 532 ? 20.514 48.955 46.440 1.00 17.52 568 ILE A C 1
ATOM 4162 O O . ILE A 1 532 ? 19.484 49.428 45.976 1.00 17.05 568 ILE A O 1
ATOM 4167 N N . GLU A 1 533 ? 20.793 48.965 47.741 1.00 17.80 569 GLU A N 1
ATOM 4168 C CA . GLU A 1 533 ? 19.821 49.469 48.724 1.00 18.24 569 GLU A CA 1
ATOM 4169 C C . GLU A 1 533 ? 20.438 50.045 50.012 1.00 18.81 569 GLU A C 1
ATOM 4170 O O . GLU A 1 533 ? 19.727 50.613 50.828 1.00 19.23 569 GLU A O 1
ATOM 4176 N N . LEU A 1 534 ? 21.745 49.920 50.203 1.00 18.91 570 LEU A N 1
ATOM 4177 C CA . LEU A 1 534 ? 22.378 50.392 51.431 1.00 19.67 570 LEU A CA 1
ATOM 4178 C C . LEU A 1 534 ? 23.546 51.308 51.115 1.00 20.09 570 LEU A C 1
ATOM 4179 O O . LEU A 1 534 ? 24.302 51.061 50.168 1.00 20.06 570 LEU A O 1
ATOM 4184 N N . GLY A 1 535 ? 23.698 52.358 51.911 1.00 19.97 571 GLY A N 1
ATOM 4185 C CA . GLY A 1 535 ? 24.748 53.334 51.675 1.00 20.76 571 GLY A CA 1
ATOM 4186 C C . GLY A 1 535 ? 24.933 54.342 52.773 1.00 21.31 571 GLY A C 1
ATOM 4187 O O . GLY A 1 535 ? 24.222 54.326 53.790 1.00 22.25 571 GLY A O 1
ATOM 4188 N N . ASP A 1 536 ? 25.893 55.233 52.550 1.00 20.98 572 ASP A N 1
ATOM 4189 C CA . ASP A 1 536 ? 26.227 56.282 53.491 1.00 21.06 572 ASP A CA 1
ATOM 4190 C C . ASP A 1 536 ? 26.397 55.682 54.894 1.00 21.31 572 ASP A C 1
ATOM 4191 O O . ASP A 1 536 ? 27.040 54.640 55.027 1.00 20.51 572 ASP A O 1
ATOM 4196 N N . ASP A 1 537 ? 25.851 56.316 55.929 1.00 21.93 573 ASP A N 1
ATOM 4197 C CA . ASP A 1 537 ? 26.002 55.798 57.295 1.00 22.26 573 ASP A CA 1
ATOM 4198 C C . ASP A 1 537 ? 24.851 54.866 57.619 1.00 21.67 573 ASP A C 1
ATOM 4199 O O . ASP A 1 537 ? 23.940 55.212 58.373 1.00 20.58 573 ASP A O 1
ATOM 4204 N N . ASN A 1 538 ? 24.898 53.682 57.015 1.00 21.53 574 ASN A N 1
ATOM 4205 C CA . ASN A 1 538 ? 23.890 52.638 57.218 1.00 22.60 574 ASN A CA 1
ATOM 4206 C C . ASN A 1 538 ? 22.467 53.096 56.920 1.00 22.72 574 ASN A C 1
ATOM 4207 O O . ASN A 1 538 ? 21.544 52.871 57.708 1.00 22.76 574 ASN A O 1
ATOM 4212 N N . GLN A 1 539 ? 22.300 53.744 55.770 1.00 22.66 575 GLN A N 1
ATOM 4213 C CA . GLN A 1 539 ? 21.006 54.207 55.313 1.00 23.30 575 GLN A CA 1
ATOM 4214 C C . GLN A 1 539 ? 20.486 53.256 54.264 1.00 22.68 575 GLN A C 1
ATOM 4215 O O . GLN A 1 539 ? 21.257 52.773 53.448 1.00 24.51 575 GLN A O 1
ATOM 4221 N N . MET A 1 540 ? 19.182 53.013 54.255 1.00 21.31 576 MET A N 1
ATOM 4222 C CA . MET A 1 540 ? 18.558 52.250 53.174 1.00 21.08 576 MET A CA 1
ATOM 4223 C C . MET A 1 540 ? 17.962 53.240 52.178 1.00 19.68 576 MET A C 1
ATOM 4224 O O . MET A 1 540 ? 17.552 54.333 52.543 1.00 19.74 576 MET A O 1
ATOM 4229 N N . LEU A 1 541 ? 17.925 52.848 50.916 1.00 19.21 577 LEU A N 1
ATOM 4230 C CA . LEU A 1 541 ? 17.666 53.764 49.815 1.00 18.68 577 LEU A CA 1
ATOM 4231 C C . LEU A 1 541 ? 16.167 53.946 49.540 1.00 18.35 577 LEU A C 1
ATOM 4232 O O . LEU A 1 541 ? 15.507 53.015 49.086 1.00 18.56 577 LEU A O 1
ATOM 4237 N N . PRO A 1 542 ? 15.626 55.161 49.777 1.00 18.42 578 PRO A N 1
ATOM 4238 C CA . PRO A 1 542 ? 14.179 55.317 49.655 1.00 18.84 578 PRO A CA 1
ATOM 4239 C C . PRO A 1 542 ? 13.682 55.852 48.322 1.00 18.84 578 PRO A C 1
ATOM 4240 O O . PRO A 1 542 ? 12.479 55.849 48.077 1.00 18.37 578 PRO A O 1
ATOM 4244 N N . HIS A 1 543 ? 14.601 56.327 47.484 1.00 18.71 579 HIS A N 1
ATOM 4245 C CA . HIS A 1 543 ? 14.263 57.190 46.364 1.00 19.30 579 HIS A CA 1
ATOM 4246 C C . HIS A 1 543 ? 15.479 57.249 45.420 1.00 18.76 579 HIS A C 1
ATOM 4247 O O . HIS A 1 543 ? 16.599 56.927 45.824 1.00 18.49 579 HIS A O 1
ATOM 4254 N N . GLU A 1 544 ? 15.251 57.616 44.161 1.00 18.26 580 GLU A N 1
ATOM 4255 C CA . GLU A 1 544 ? 16.317 57.665 43.144 1.00 17.64 580 GLU A CA 1
ATOM 4256 C C . GLU A 1 544 ? 17.383 58.748 43.426 1.00 17.37 580 GLU A C 1
ATOM 4257 O O . GLU A 1 544 ? 18.518 58.670 42.954 1.00 16.21 580 GLU A O 1
ATOM 4263 N N . TYR A 1 545 ? 16.999 59.767 44.182 1.00 16.81 581 TYR A N 1
ATOM 4264 C CA . TYR A 1 545 ? 17.933 60.783 44.647 1.00 17.32 581 TYR A CA 1
ATOM 4265 C C . TYR A 1 545 ? 18.514 60.252 45.942 1.00 17.58 581 TYR A C 1
ATOM 4266 O O . TYR A 1 545 ? 17.877 60.321 46.999 1.00 17.66 581 TYR A O 1
ATOM 4275 N N . TYR A 1 546 ? 19.731 59.721 45.861 1.00 17.29 582 TYR A N 1
ATOM 4276 C CA . TYR A 1 546 ? 20.285 58.903 46.942 1.00 17.85 582 TYR A CA 1
ATOM 4277 C C . TYR A 1 546 ? 20.400 59.619 48.281 1.00 18.10 582 TYR A C 1
ATOM 4278 O O . TYR A 1 546 ? 20.227 58.981 49.315 1.00 17.86 582 TYR A O 1
ATOM 4287 N N . PRO A 1 547 ? 20.661 60.942 48.286 1.00 18.83 583 PRO A N 1
ATOM 4288 C CA . PRO A 1 547 ? 20.696 61.625 49.589 1.00 18.90 583 PRO A CA 1
ATOM 4289 C C . PRO A 1 547 ? 19.350 61.712 50.323 1.00 19.63 583 PRO A C 1
ATOM 4290 O O . PRO A 1 547 ? 19.314 62.149 51.475 1.00 21.16 583 PRO A O 1
ATOM 4294 N N . ASN A 1 548 ? 18.269 61.306 49.671 1.00 19.59 584 ASN A N 1
ATOM 4295 C CA . ASN A 1 548 ? 16.941 61.299 50.278 1.00 20.32 584 ASN A CA 1
ATOM 4296 C C . ASN A 1 548 ? 16.936 60.437 51.541 1.00 21.57 584 ASN A C 1
ATOM 4297 O O . ASN A 1 548 ? 17.407 59.287 51.521 1.00 20.43 584 ASN A O 1
ATOM 4302 N N . ARG A 1 549 ? 16.438 61.014 52.640 1.00 22.22 585 ARG A N 1
ATOM 4303 C CA . ARG A 1 549 ? 16.358 60.329 53.926 1.00 23.85 585 ARG A CA 1
ATOM 4304 C C . ARG A 1 549 ? 14.912 60.284 54.455 1.00 24.72 585 ARG A C 1
ATOM 4305 O O . ARG A 1 549 ? 14.681 60.359 55.672 1.00 26.00 585 ARG A O 1
ATOM 4313 N N . SER A 1 550 ? 13.963 60.111 53.534 1.00 24.47 586 SER A N 1
ATOM 4314 C CA . SER A 1 550 ? 12.519 60.152 53.837 1.00 24.90 586 SER A CA 1
ATOM 4315 C C . SER A 1 550 ? 11.944 58.884 54.483 1.00 24.49 586 SER A C 1
ATOM 4316 O O . SER A 1 550 ? 10.784 58.892 54.926 1.00 24.93 586 SER A O 1
ATOM 4319 N N . LYS A 1 551 ? 12.727 57.806 54.493 1.00 22.80 587 LYS A N 1
ATOM 4320 C CA . LYS A 1 551 ? 12.462 56.641 55.334 1.00 23.74 587 LYS A CA 1
ATOM 4321 C C . LYS A 1 551 ? 13.770 56.185 55.962 1.00 24.96 587 LYS A C 1
ATOM 4322 O O . LYS A 1 551 ? 14.849 56.479 55.437 1.00 25.23 587 LYS A O 1
ATOM 4328 N N . THR A 1 552 ? 13.661 55.494 57.099 1.00 25.34 588 THR A N 1
ATOM 4329 C CA . THR A 1 552 ? 14.804 54.943 57.815 1.00 26.03 588 THR A CA 1
ATOM 4330 C C . THR A 1 552 ? 14.526 53.483 58.201 1.00 25.48 588 THR A C 1
ATOM 4331 O O . THR A 1 552 ? 13.369 53.074 58.308 1.00 25.27 588 THR A O 1
ATOM 4335 N N . MET A 1 553 ? 15.591 52.718 58.421 1.00 25.12 589 MET A N 1
ATOM 4336 C CA . MET A 1 553 ? 15.495 51.338 58.909 1.00 26.29 589 MET A CA 1
ATOM 4337 C C . MET A 1 553 ? 15.518 51.342 60.422 1.00 26.92 589 MET A C 1
ATOM 4338 O O . MET A 1 553 ? 16.370 52.004 61.026 1.00 27.66 589 MET A O 1
ATOM 4343 N N . ARG A 1 554 ? 14.634 50.573 61.040 1.00 27.14 590 ARG A N 1
ATOM 4344 C CA . ARG A 1 554 ? 14.738 50.351 62.480 1.00 27.36 590 ARG A CA 1
ATOM 4345 C C . ARG A 1 554 ? 15.638 49.140 62.706 1.00 29.26 590 ARG A C 1
ATOM 4346 O O . ARG A 1 554 ? 15.970 48.420 61.749 1.00 28.56 590 ARG A O 1
ATOM 4354 N N . SER A 1 555 ? 16.045 48.930 63.958 1.00 30.19 591 SER A N 1
ATOM 4355 C CA . SER A 1 555 ? 17.045 47.910 64.297 1.00 30.68 591 SER A CA 1
ATOM 4356 C C . SER A 1 555 ? 16.657 46.500 63.851 1.00 28.90 591 SER A C 1
ATOM 4357 O O . SER A 1 555 ? 17.509 45.725 63.446 1.00 29.46 591 SER A O 1
ATOM 4360 N N . SER A 1 556 ? 15.374 46.174 63.907 1.00 28.65 592 SER A N 1
ATOM 4361 C CA . SER A 1 556 ? 14.923 44.856 63.507 1.00 28.08 592 SER A CA 1
ATOM 4362 C C . SER A 1 556 ? 15.245 44.567 62.038 1.00 28.01 592 SER A C 1
ATOM 4363 O O . SER A 1 556 ? 15.708 43.475 61.693 1.00 27.29 592 SER A O 1
ATOM 4366 N N . LEU A 1 557 ? 14.993 45.548 61.177 1.00 27.30 593 LEU A N 1
ATOM 4367 C CA . LEU A 1 557 ? 15.323 45.405 59.752 1.00 26.85 593 LEU A CA 1
ATOM 4368 C C . LEU A 1 557 ? 16.835 45.409 59.526 1.00 26.55 593 LEU A C 1
ATOM 4369 O O . LEU A 1 557 ? 17.344 44.630 58.721 1.00 27.02 593 LEU A O 1
ATOM 4374 N N . LYS A 1 558 ? 17.556 46.272 60.229 1.00 27.52 594 LYS A N 1
ATOM 4375 C CA . LYS A 1 558 ? 19.014 46.247 60.146 1.00 28.20 594 LYS A CA 1
ATOM 4376 C C . LYS A 1 558 ? 19.533 44.842 60.429 1.00 28.17 594 LYS A C 1
ATOM 4377 O O . LYS A 1 558 ? 20.388 44.335 59.694 1.00 26.25 594 LYS A O 1
ATOM 4383 N N . ASN A 1 559 ? 19.013 44.208 61.483 1.00 27.64 595 ASN A N 1
ATOM 4384 C CA . ASN A 1 559 ? 19.462 42.852 61.829 1.00 27.92 595 ASN A CA 1
ATOM 4385 C C . ASN A 1 559 ? 19.127 41.825 60.753 1.00 25.38 595 ASN A C 1
ATOM 4386 O O . ASN A 1 559 ? 19.967 40.994 60.415 1.00 23.68 595 ASN A O 1
ATOM 4391 N N . ALA A 1 560 ? 17.927 41.906 60.192 1.00 24.02 596 ALA A N 1
ATOM 4392 C CA . ALA A 1 560 ? 17.542 41.021 59.086 1.00 23.60 596 ALA A CA 1
ATOM 4393 C C . ALA A 1 560 ? 18.399 41.223 57.829 1.00 22.90 596 ALA A C 1
ATOM 4394 O O . ALA A 1 560 ? 18.654 40.265 57.095 1.00 21.46 596 ALA A O 1
ATOM 4396 N N . MET A 1 561 ? 18.834 42.459 57.581 1.00 23.00 597 MET A N 1
ATOM 4397 C CA . MET A 1 561 ? 19.727 42.737 56.451 1.00 22.19 597 MET A CA 1
ATOM 4398 C C . MET A 1 561 ? 21.131 42.212 56.726 1.00 22.51 597 MET A C 1
ATOM 4399 O O . MET A 1 561 ? 21.793 41.706 55.825 1.00 22.50 597 MET A O 1
ATOM 4404 N N . LYS A 1 562 ? 21.596 42.288 57.969 1.00 22.84 598 LYS A N 1
ATOM 4405 C CA . LYS A 1 562 ? 22.871 41.647 58.294 1.00 23.68 598 LYS A CA 1
ATOM 4406 C C . LYS A 1 562 ? 22.809 40.141 57.981 1.00 22.95 598 LYS A C 1
ATOM 4407 O O . LYS A 1 562 ? 23.724 39.589 57.352 1.00 21.37 598 LYS A O 1
ATOM 4413 N N . ASP A 1 563 ? 21.720 39.488 58.392 1.00 22.92 599 ASP A N 1
ATOM 4414 C CA . ASP A 1 563 ? 21.531 38.059 58.110 1.00 23.21 599 ASP A CA 1
ATOM 4415 C C . ASP A 1 563 ? 21.394 37.822 56.598 1.00 22.91 599 ASP A C 1
ATOM 4416 O O . ASP A 1 563 ? 21.969 36.879 56.043 1.00 21.88 599 ASP A O 1
ATOM 4421 N N . HIS A 1 564 ? 20.633 38.684 55.929 1.00 22.01 600 HIS A N 1
ATOM 4422 C CA . HIS A 1 564 ? 20.434 38.537 54.492 1.00 21.84 600 HIS A CA 1
ATOM 4423 C C . HIS A 1 564 ? 21.752 38.648 53.722 1.00 20.93 600 HIS A C 1
ATOM 4424 O O . HIS A 1 564 ? 22.011 37.845 52.814 1.00 21.02 600 HIS A O 1
ATOM 4431 N N . TYR A 1 565 ? 22.571 39.638 54.067 1.00 20.50 601 TYR A N 1
ATOM 4432 C CA . TYR A 1 565 ? 23.837 39.849 53.350 1.00 20.94 601 TYR A CA 1
ATOM 4433 C C . TYR A 1 565 ? 24.895 38.803 53.708 1.00 21.22 601 TYR A C 1
ATOM 4434 O O . TYR A 1 565 ? 25.729 38.456 52.863 1.00 21.89 601 TYR A O 1
ATOM 4443 N N . ASN A 1 566 ? 24.857 38.286 54.936 1.00 21.48 602 ASN A N 1
ATOM 4444 C CA . ASN A 1 566 ? 25.646 37.090 55.260 1.00 22.34 602 ASN A CA 1
ATOM 4445 C C . ASN A 1 566 ? 25.240 35.948 54.345 1.00 21.17 602 ASN A C 1
ATOM 4446 O O . ASN A 1 566 ? 26.092 35.237 53.811 1.00 21.51 602 ASN A O 1
ATOM 4451 N N . PHE A 1 567 ? 23.936 35.799 54.145 1.00 21.88 603 PHE A N 1
ATOM 4452 C CA . PHE A 1 567 ? 23.396 34.703 53.366 1.00 21.90 603 PHE A CA 1
ATOM 4453 C C . PHE A 1 567 ? 23.796 34.765 51.887 1.00 22.37 603 PHE A C 1
ATOM 4454 O O . PHE A 1 567 ? 24.255 33.759 51.320 1.00 21.56 603 PHE A O 1
ATOM 4462 N N . ILE A 1 568 ? 23.635 35.929 51.258 1.00 21.02 604 ILE A N 1
ATOM 4463 C CA . ILE A 1 568 ? 23.933 36.033 49.821 1.00 21.17 604 ILE A CA 1
ATOM 4464 C C . ILE A 1 568 ? 25.427 36.076 49.535 1.00 20.73 604 ILE A C 1
ATOM 4465 O O . ILE A 1 568 ? 25.833 35.984 48.377 1.00 20.80 604 ILE A O 1
ATOM 4470 N N . THR A 1 569 ? 26.228 36.229 50.584 1.00 20.70 605 THR A N 1
ATOM 4471 C CA . THR A 1 569 ? 27.673 36.114 50.488 1.00 21.53 605 THR A CA 1
ATOM 4472 C C . THR A 1 569 ? 28.056 34.643 50.690 1.00 22.08 605 THR A C 1
ATOM 4473 O O . THR A 1 569 ? 28.680 34.039 49.819 1.00 21.56 605 THR A O 1
ATOM 4477 N N . ALA A 1 570 ? 27.638 34.063 51.816 1.00 22.15 606 ALA A N 1
ATOM 4478 C CA . ALA A 1 570 ? 27.998 32.674 52.139 1.00 23.00 606 ALA A CA 1
ATOM 4479 C C . ALA A 1 570 ? 27.573 31.707 51.037 1.00 22.60 606 ALA A C 1
ATOM 4480 O O . ALA A 1 570 ? 28.322 30.787 50.716 1.00 23.68 606 ALA A O 1
ATOM 4482 N N . TYR A 1 571 ? 26.385 31.923 50.466 1.00 22.01 607 TYR A N 1
ATOM 4483 C CA . TYR A 1 571 ? 25.806 31.032 49.439 1.00 22.29 607 TYR A CA 1
ATOM 4484 C C . TYR A 1 571 ? 25.794 31.614 48.012 1.00 22.05 607 TYR A C 1
ATOM 4485 O O . TYR A 1 571 ? 25.018 31.164 47.160 1.00 21.35 607 TYR A O 1
ATOM 4494 N N . GLU A 1 572 ? 26.684 32.575 47.757 1.00 22.12 608 GLU A N 1
ATOM 4495 C CA . GLU A 1 572 ? 26.798 33.223 46.444 1.00 22.00 608 GLU A CA 1
ATOM 4496 C C . GLU A 1 572 ? 26.979 32.216 45.302 1.00 22.92 608 GLU A C 1
ATOM 4497 O O . GLU A 1 572 ? 26.444 32.418 44.215 1.00 21.24 608 GLU A O 1
ATOM 4503 N N . ASN A 1 573 ? 27.715 31.129 45.556 1.00 23.22 609 ASN A N 1
ATOM 4504 C CA . ASN A 1 573 ? 27.914 30.104 44.527 1.00 23.48 609 ASN A CA 1
ATOM 4505 C C . ASN A 1 573 ? 26.604 29.470 44.088 1.00 24.46 609 ASN A C 1
ATOM 4506 O O . ASN A 1 573 ? 26.405 29.228 42.902 1.00 26.31 609 ASN A O 1
ATOM 4511 N N . LEU A 1 574 ? 25.717 29.194 45.041 1.00 24.73 610 LEU A N 1
ATOM 4512 C CA . LEU A 1 574 ? 24.429 28.554 44.746 1.00 25.13 610 LEU A CA 1
ATOM 4513 C C . LEU A 1 574 ? 23.387 29.527 44.188 1.00 24.71 610 LEU A C 1
ATOM 4514 O O . LEU A 1 574 ? 22.415 29.111 43.558 1.00 24.22 610 LEU A O 1
ATOM 4519 N N . LEU A 1 575 ? 23.587 30.815 44.431 1.00 24.45 611 LEU A N 1
ATOM 4520 C CA . LEU A 1 575 ? 22.635 31.844 43.994 1.00 24.82 611 LEU A CA 1
ATOM 4521 C C . LEU A 1 575 ? 23.004 32.481 42.647 1.00 25.28 611 LEU A C 1
ATOM 4522 O O . LEU A 1 575 ? 22.123 32.775 41.840 1.00 25.77 611 LEU A O 1
ATOM 4527 N N . PHE A 1 576 ? 24.296 32.702 42.410 1.00 26.14 612 PHE A N 1
ATOM 4528 C CA . PHE A 1 576 ? 24.721 33.596 41.325 1.00 26.92 612 PHE A CA 1
ATOM 4529 C C . PHE A 1 576 ? 25.676 33.025 40.282 1.00 31.58 612 PHE A C 1
ATOM 4530 O O . PHE A 1 576 ? 25.990 33.726 39.309 1.00 32.84 612 PHE A O 1
ATOM 4538 N N . ASP A 1 577 ? 26.154 31.793 40.451 1.00 34.84 613 ASP A N 1
ATOM 4539 C CA . ASP A 1 577 ? 27.156 31.271 39.508 1.00 37.95 613 ASP A CA 1
ATOM 4540 C C . ASP A 1 577 ? 26.607 31.084 38.100 1.00 41.18 613 ASP A C 1
ATOM 4541 O O . ASP A 1 577 ? 25.400 30.894 37.918 1.00 43.77 613 ASP A O 1
ATOM 4546 N N . SER A 1 578 ? 27.511 31.138 37.119 1.00 45.23 614 SER A N 1
ATOM 4547 C CA . SER A 1 578 ? 27.181 30.946 35.698 1.00 47.08 614 SER A CA 1
ATOM 4548 C C . SER A 1 578 ? 26.359 29.685 35.445 1.00 48.59 614 SER A C 1
ATOM 4549 O O . SER A 1 578 ? 25.430 29.696 34.636 1.00 53.91 614 SER A O 1
ATOM 4552 N N . ASP A 1 579 ? 26.703 28.603 36.142 1.00 48.66 615 ASP A N 1
ATOM 4553 C CA . ASP A 1 579 ? 26.011 27.319 35.969 1.00 48.77 615 ASP A CA 1
ATOM 4554 C C . ASP A 1 579 ? 24.700 27.201 36.764 1.00 47.39 615 ASP A C 1
ATOM 4555 O O . ASP A 1 579 ? 24.005 26.193 36.648 1.00 49.70 615 ASP A O 1
ATOM 4560 N N . VAL A 1 580 ? 24.362 28.217 37.560 1.00 46.71 616 VAL A N 1
ATOM 4561 C CA . VAL A 1 580 ? 23.061 28.251 38.248 1.00 44.65 616 VAL A CA 1
ATOM 4562 C C . VAL A 1 580 ? 22.002 28.738 37.267 1.00 43.01 616 VAL A C 1
ATOM 4563 O O . VAL A 1 580 ? 21.887 29.940 37.008 1.00 41.44 616 VAL A O 1
ATOM 4567 N N . VAL A 1 581 ? 21.229 27.803 36.728 1.00 42.41 617 VAL A N 1
ATOM 4568 C CA . VAL A 1 581 ? 20.237 28.129 35.708 1.00 43.79 617 VAL A CA 1
ATOM 4569 C C . VAL A 1 581 ? 18.841 27.702 36.145 1.00 44.03 617 VAL A C 1
ATOM 4570 O O . VAL A 1 581 ? 18.706 26.833 37.010 1.00 43.59 617 VAL A O 1
ATOM 4574 N N . PRO A 1 582 ? 17.798 28.305 35.543 1.00 46.46 618 PRO A N 1
ATOM 4575 C CA . PRO A 1 582 ? 16.432 27.861 35.799 1.00 49.27 618 PRO A CA 1
ATOM 4576 C C . PRO A 1 582 ? 16.282 26.371 35.540 1.00 49.99 618 PRO A C 1
ATOM 4577 O O . PRO A 1 582 ? 16.917 25.846 34.634 1.00 50.60 618 PRO A O 1
ATOM 4581 N N . ASN A 1 583 ? 15.465 25.703 36.347 1.00 54.80 619 ASN A N 1
ATOM 4582 C CA . ASN A 1 583 ? 15.217 24.271 36.213 1.00 58.49 619 ASN A CA 1
ATOM 4583 C C . ASN A 1 583 ? 13.743 24.019 35.887 1.00 64.65 619 ASN A C 1
ATOM 4584 O O . ASN A 1 583 ? 13.173 22.993 36.268 1.00 65.24 619 ASN A O 1
ATOM 4589 N N . ASP A 1 584 ? 13.136 24.964 35.170 1.00 72.75 620 ASP A N 1
ATOM 4590 C CA . ASP A 1 584 ? 11.761 24.819 34.686 1.00 78.85 620 ASP A CA 1
ATOM 4591 C C . ASP A 1 584 ? 11.736 24.012 33.390 1.00 82.60 620 ASP A C 1
ATOM 4592 O O . ASP A 1 584 ? 10.667 23.680 32.879 1.00 81.07 620 ASP A O 1
ATOM 4597 N N . THR A 1 585 ? 12.923 23.709 32.868 1.00 89.29 621 THR A N 1
ATOM 4598 C CA . THR A 1 585 ? 13.084 22.954 31.633 1.00 94.76 621 THR A CA 1
ATOM 4599 C C . THR A 1 585 ? 13.274 21.453 31.904 1.00 98.19 621 THR A C 1
ATOM 4600 O O . THR A 1 585 ? 14.398 20.944 31.861 1.00 99.65 621 THR A O 1
ATOM 4604 N N . GLY A 1 586 ? 12.176 20.750 32.180 1.00 98.64 622 GLY A N 1
ATOM 4605 C CA . GLY A 1 586 ? 12.225 19.301 32.404 1.00 98.96 622 GLY A CA 1
ATOM 4606 C C . GLY A 1 586 ? 10.974 18.721 33.041 1.00 100.04 622 GLY A C 1
ATOM 4607 O O . GLY A 1 586 ? 9.949 19.396 33.143 1.00 101.85 622 GLY A O 1
ATOM 4608 N N . SER A 1 587 ? 11.070 17.459 33.463 1.00 100.56 623 SER A N 1
ATOM 4609 C CA . SER A 1 587 ? 9.976 16.758 34.145 1.00 100.05 623 SER A CA 1
ATOM 4610 C C . SER A 1 587 ? 10.203 16.770 35.661 1.00 98.60 623 SER A C 1
ATOM 4611 O O . SER A 1 587 ? 10.892 15.899 36.204 1.00 99.62 623 SER A O 1
ATOM 4614 N N . GLN A 1 588 ? 9.622 17.762 36.335 1.00 94.62 624 GLN A N 1
ATOM 4615 C CA . GLN A 1 588 ? 9.822 17.950 37.776 1.00 91.28 624 GLN A CA 1
ATOM 4616 C C . GLN A 1 588 ? 8.766 18.882 38.382 1.00 85.05 624 GLN A C 1
ATOM 4617 O O . GLN A 1 588 ? 8.169 19.697 37.674 1.00 86.28 624 GLN A O 1
ATOM 4623 N N . PHE A 1 589 ? 8.554 18.761 39.694 1.00 75.72 625 PHE A N 1
ATOM 4624 C CA . PHE A 1 589 ? 7.428 19.417 40.369 1.00 68.25 625 PHE A CA 1
ATOM 4625 C C . PHE A 1 589 ? 7.647 19.447 41.888 1.00 61.16 625 PHE A C 1
ATOM 4626 O O . PHE A 1 589 ? 8.246 18.526 42.453 1.00 58.96 625 PHE A O 1
ATOM 4634 N N . VAL A 1 590 ? 7.154 20.499 42.539 1.00 53.54 626 VAL A N 1
ATOM 4635 C CA . VAL A 1 590 ? 7.243 20.631 43.997 1.00 50.12 626 VAL A CA 1
ATOM 4636 C C . VAL A 1 590 ? 5.850 20.485 44.610 1.00 47.76 626 VAL A C 1
ATOM 4637 O O . VAL A 1 590 ? 4.889 21.080 44.124 1.00 45.96 626 VAL A O 1
ATOM 4641 N N . ASN A 1 591 ? 5.760 19.682 45.672 1.00 45.60 627 ASN A N 1
ATOM 4642 C CA . ASN A 1 591 ? 4.500 19.385 46.347 1.00 44.38 627 ASN A CA 1
ATOM 4643 C C . ASN A 1 591 ? 4.627 19.624 47.847 1.00 41.14 627 ASN A C 1
ATOM 4644 O O . ASN A 1 591 ? 5.377 18.923 48.530 1.00 41.71 627 ASN A O 1
ATOM 4649 N N . LEU A 1 592 ? 3.902 20.615 48.351 1.00 37.85 628 LEU A N 1
ATOM 4650 C CA . LEU A 1 592 ? 3.962 20.989 49.762 1.00 36.86 628 LEU A CA 1
ATOM 4651 C C . LEU A 1 592 ? 2.631 20.653 50.401 1.00 36.57 628 LEU A C 1
ATOM 4652 O O . LEU A 1 592 ? 1.590 21.072 49.907 1.00 38.24 628 LEU A O 1
ATOM 4657 N N . THR A 1 593 ? 2.666 19.905 51.497 1.00 35.93 629 THR A N 1
ATOM 4658 C CA . THR A 1 593 ? 1.442 19.480 52.164 1.00 35.74 629 THR A CA 1
ATOM 4659 C C . THR A 1 593 ? 1.008 20.518 53.190 1.00 33.26 629 THR A C 1
ATOM 4660 O O . THR A 1 593 ? 1.812 20.953 54.014 1.00 32.34 629 THR A O 1
ATOM 4664 N N . GLY A 1 594 ? -0.262 20.905 53.131 1.00 32.26 630 GLY A N 1
ATOM 4665 C CA . GLY A 1 594 ? -0.864 21.752 54.157 1.00 33.54 630 GLY A CA 1
ATOM 4666 C C . GLY A 1 594 ? -0.703 23.250 53.962 1.00 33.86 630 GLY A C 1
ATOM 4667 O O . GLY A 1 594 ? -0.939 24.017 54.890 1.00 34.54 630 GLY A O 1
ATOM 4668 N N . VAL A 1 595 ? -0.278 23.662 52.767 1.00 33.51 631 VAL A N 1
ATOM 4669 C CA . VAL A 1 595 ? -0.241 25.075 52.377 1.00 33.34 631 VAL A CA 1
ATOM 4670 C C . VAL A 1 595 ? -0.534 25.176 50.876 1.00 33.74 631 VAL A C 1
ATOM 4671 O O . VAL A 1 595 ? -0.203 24.260 50.123 1.00 35.86 631 VAL A O 1
ATOM 4675 N N . SER A 1 596 ? -1.168 26.264 50.447 1.00 33.06 632 SER A N 1
ATOM 4676 C CA . SER A 1 596 ? -1.278 26.558 49.021 1.00 33.18 632 SER A CA 1
ATOM 4677 C C . SER A 1 596 ? 0.115 26.892 48.511 1.00 31.31 632 SER A C 1
ATOM 4678 O O . SER A 1 596 ? 0.870 27.607 49.176 1.00 30.56 632 SER A O 1
ATOM 4681 N N . ALA A 1 597 ? 0.458 26.338 47.354 1.00 30.13 633 ALA A N 1
ATOM 4682 C CA . ALA A 1 597 ? 1.767 26.523 46.759 1.00 29.53 633 ALA A CA 1
ATOM 4683 C C . ALA A 1 597 ? 1.623 26.997 45.322 1.00 29.18 633 ALA A C 1
ATOM 4684 O O . ALA A 1 597 ? 0.595 26.764 44.693 1.00 29.58 633 ALA A O 1
ATOM 4686 N N . SER A 1 598 ? 2.649 27.681 44.812 1.00 28.15 634 SER A N 1
ATOM 4687 C CA . SER A 1 598 ? 2.645 28.150 43.429 1.00 27.67 634 SER A CA 1
ATOM 4688 C C . SER A 1 598 ? 4.055 28.244 42.857 1.00 27.36 634 SER A C 1
ATOM 4689 O O . SER A 1 598 ? 5.031 28.429 43.589 1.00 26.99 634 SER A O 1
ATOM 4692 N N . GLY A 1 599 ? 4.152 28.102 41.540 1.00 27.06 635 GLY A N 1
ATOM 4693 C CA . GLY A 1 599 ? 5.430 28.221 40.844 1.00 28.04 635 GLY A CA 1
ATOM 4694 C C . GLY A 1 599 ? 5.628 29.581 40.187 1.00 28.90 635 GLY A C 1
ATOM 4695 O O . GLY A 1 599 ? 6.658 29.812 39.564 1.00 30.79 635 GLY A O 1
ATOM 4696 N N . ASP A 1 600 ? 4.658 30.483 40.344 1.00 29.30 636 ASP A N 1
ATOM 4697 C CA . ASP A 1 600 ? 4.645 31.776 39.647 1.00 29.37 636 ASP A CA 1
ATOM 4698 C C . ASP A 1 600 ? 4.431 32.975 40.599 1.00 28.63 636 ASP A C 1
ATOM 4699 O O . ASP A 1 600 ? 3.915 34.015 40.190 1.00 26.88 636 ASP A O 1
ATOM 4704 N N . GLY A 1 601 ? 4.788 32.802 41.869 1.00 28.45 637 GLY A N 1
ATOM 4705 C CA . GLY A 1 601 ? 4.702 33.870 42.870 1.00 27.88 637 GLY A CA 1
ATOM 4706 C C . GLY A 1 601 ? 3.299 34.405 43.075 1.00 28.17 637 GLY A C 1
ATOM 4707 O O . GLY A 1 601 ? 3.095 35.625 43.156 1.00 27.09 637 GLY A O 1
ATOM 4708 N N . SER A 1 602 ? 2.328 33.497 43.169 1.00 27.03 638 SER A N 1
ATOM 4709 C CA . SER A 1 602 ? 0.934 33.885 43.370 1.00 26.68 638 SER A CA 1
ATOM 4710 C C . SER A 1 602 ? 0.702 34.341 44.810 1.00 25.64 638 SER A C 1
ATOM 4711 O O . SER A 1 602 ? 1.316 33.823 45.740 1.00 26.26 638 SER A O 1
ATOM 4714 N N . ALA A 1 603 ? -0.189 35.308 44.980 1.00 26.21 639 ALA A N 1
ATOM 4715 C CA . ALA A 1 603 ? -0.505 35.846 46.297 1.00 26.47 639 ALA A CA 1
ATOM 4716 C C . ALA A 1 603 ? -1.001 34.726 47.215 1.00 27.79 639 ALA A C 1
ATOM 4717 O O . ALA A 1 603 ? -1.661 33.791 46.766 1.00 26.10 639 ALA A O 1
ATOM 4719 N N . ASN A 1 604 ? -0.657 34.830 48.492 1.00 28.40 640 ASN A N 1
ATOM 4720 C CA . ASN A 1 604 ? -1.126 33.892 49.505 1.00 29.74 640 ASN A CA 1
ATOM 4721 C C . ASN A 1 604 ? -0.772 32.439 49.152 1.00 28.63 640 ASN A C 1
ATOM 4722 O O . ASN A 1 604 ? -1.617 31.548 49.212 1.00 30.84 640 ASN A O 1
ATOM 4727 N N . THR A 1 605 ? 0.480 32.224 48.756 1.00 27.61 641 THR A N 1
ATOM 4728 C CA . THR A 1 605 ? 1.020 30.884 48.546 1.00 26.98 641 THR A CA 1
ATOM 4729 C C . THR A 1 605 ? 2.449 30.824 49.034 1.00 27.04 641 THR A C 1
ATOM 4730 O O . THR A 1 605 ? 3.088 31.860 49.260 1.00 26.07 641 THR A O 1
ATOM 4734 N N . VAL A 1 606 ? 2.947 29.603 49.205 1.00 26.63 642 VAL A N 1
ATOM 4735 C CA . VAL A 1 606 ? 4.376 29.368 49.303 1.00 26.90 642 VAL A CA 1
ATOM 4736 C C . VAL A 1 606 ? 4.858 29.235 47.859 1.00 26.75 642 VAL A C 1
ATOM 4737 O O . VAL A 1 606 ? 4.386 28.376 47.114 1.00 29.32 642 VAL A O 1
ATOM 4741 N N . TRP A 1 607 ? 5.774 30.114 47.470 1.00 26.93 643 TRP A N 1
ATOM 4742 C CA . TRP A 1 607 ? 6.282 30.174 46.107 1.00 25.02 643 TRP A CA 1
ATOM 4743 C C . TRP A 1 607 ? 7.533 29.345 46.019 1.00 24.71 643 TRP A C 1
ATOM 4744 O O . TRP A 1 607 ? 8.489 29.574 46.755 1.00 23.34 643 TRP A O 1
ATOM 4755 N N . TYR A 1 608 ? 7.532 28.357 45.131 1.00 26.49 644 TYR A N 1
ATOM 4756 C CA . TYR A 1 608 ? 8.731 27.558 44.910 1.00 27.70 644 TYR A CA 1
ATOM 4757 C C . TYR A 1 608 ? 9.403 27.978 43.603 1.00 27.21 644 TYR A C 1
ATOM 4758 O O . TYR A 1 608 ? 8.725 28.249 42.604 1.00 25.46 644 TYR A O 1
ATOM 4767 N N . ILE A 1 609 ? 10.731 28.049 43.645 1.00 29.13 645 ILE A N 1
ATOM 4768 C CA . ILE A 1 609 ? 11.560 28.343 42.479 1.00 31.54 645 ILE A CA 1
ATOM 4769 C C . ILE A 1 609 ? 12.620 27.247 42.368 1.00 33.30 645 ILE A C 1
ATOM 4770 O O . ILE A 1 609 ? 13.398 27.032 43.301 1.00 32.19 645 ILE A O 1
ATOM 4775 N N . ASN A 1 610 ? 12.643 26.565 41.223 1.00 35.21 646 ASN A N 1
ATOM 4776 C CA . ASN A 1 610 ? 13.540 25.434 40.984 1.00 38.15 646 ASN A CA 1
ATOM 4777 C C . ASN A 1 610 ? 14.772 25.821 40.171 1.00 39.24 646 ASN A C 1
ATOM 4778 O O . ASN A 1 610 ? 14.649 26.269 39.031 1.00 39.07 646 ASN A O 1
ATOM 4783 N N . LYS A 1 611 ? 15.948 25.637 40.762 1.00 39.83 647 LYS A N 1
ATOM 4784 C CA . LYS A 1 611 ? 17.221 25.917 40.101 1.00 42.57 647 LYS A CA 1
ATOM 4785 C C . LYS A 1 611 ? 18.081 24.669 40.100 1.00 43.42 647 LYS A C 1
ATOM 4786 O O . LYS A 1 611 ? 17.783 23.696 40.800 1.00 42.66 647 LYS A O 1
ATOM 4792 N N . ARG A 1 612 ? 19.162 24.710 39.325 1.00 44.59 648 ARG A N 1
ATOM 4793 C CA . ARG A 1 612 ? 20.163 23.655 39.372 1.00 46.82 648 ARG A CA 1
ATOM 4794 C C . ARG A 1 612 ? 21.553 24.105 38.914 1.00 47.58 648 ARG A C 1
ATOM 4795 O O . ARG A 1 612 ? 21.696 25.068 38.157 1.00 45.34 648 ARG A O 1
ATOM 4803 N N . THR A 1 613 ? 22.562 23.406 39.430 1.00 46.88 649 THR A N 1
ATOM 4804 C CA . THR A 1 613 ? 23.909 23.398 38.877 1.00 46.99 649 THR A CA 1
ATOM 4805 C C . THR A 1 613 ? 24.215 21.946 38.525 1.00 47.32 649 THR A C 1
ATOM 4806 O O . THR A 1 613 ? 23.327 21.097 38.580 1.00 48.49 649 THR A O 1
ATOM 4810 N N . SER A 1 614 ? 25.460 21.654 38.165 1.00 48.29 650 SER A N 1
ATOM 4811 C CA . SER A 1 614 ? 25.875 20.277 37.906 1.00 48.96 650 SER A CA 1
ATOM 4812 C C . SER A 1 614 ? 25.709 19.403 39.154 1.00 46.61 650 SER A C 1
ATOM 4813 O O . SER A 1 614 ? 25.335 18.230 39.062 1.00 45.55 650 SER A O 1
ATOM 4816 N N . ASP A 1 615 ? 25.972 19.994 40.319 1.00 43.71 651 ASP A N 1
ATOM 4817 C CA . ASP A 1 615 ? 26.072 19.246 41.569 1.00 41.44 651 ASP A CA 1
ATOM 4818 C C . ASP A 1 615 ? 24.849 19.324 42.501 1.00 39.51 651 ASP A C 1
ATOM 4819 O O . ASP A 1 615 ? 24.688 18.471 43.390 1.00 39.27 651 ASP A O 1
ATOM 4824 N N . TYR A 1 616 ? 23.995 20.326 42.311 1.00 35.99 652 TYR A N 1
ATOM 4825 C CA . TYR A 1 616 ? 22.878 20.550 43.229 1.00 34.31 652 TYR A CA 1
ATOM 4826 C C . TYR A 1 616 ? 21.561 20.798 42.524 1.00 34.32 652 TYR A C 1
ATOM 4827 O O . TYR A 1 616 ? 21.504 21.499 41.514 1.00 33.98 652 TYR A O 1
ATOM 4836 N N . ASN A 1 617 ? 20.510 20.209 43.084 1.00 33.75 653 ASN A N 1
ATOM 4837 C CA . ASN A 1 617 ? 19.132 20.516 42.745 1.00 33.41 653 ASN A CA 1
ATOM 4838 C C . ASN A 1 617 ? 18.648 21.515 43.801 1.00 32.32 653 ASN A C 1
ATOM 4839 O O . ASN A 1 617 ? 18.626 21.189 44.996 1.00 31.72 653 ASN A O 1
ATOM 4844 N N . ILE A 1 618 ? 18.286 22.723 43.367 1.00 30.33 654 ILE A N 1
ATOM 4845 C CA . ILE A 1 618 ? 17.997 23.837 44.287 1.00 29.95 654 ILE A CA 1
ATOM 4846 C C . ILE A 1 618 ? 16.526 24.225 44.225 1.00 29.05 654 ILE A C 1
ATOM 4847 O O . ILE A 1 618 ? 15.997 24.472 43.152 1.00 30.06 654 ILE A O 1
ATOM 4852 N N . VAL A 1 619 ? 15.871 24.276 45.384 1.00 28.85 655 VAL A N 1
ATOM 4853 C CA . VAL A 1 619 ? 14.487 24.715 45.472 1.00 27.65 655 VAL A CA 1
ATOM 4854 C C . VAL A 1 619 ? 14.396 25.822 46.505 1.00 27.59 655 VAL A C 1
ATOM 4855 O O . VAL A 1 619 ? 14.663 25.603 47.693 1.00 28.73 655 VAL A O 1
ATOM 4859 N N . HIS A 1 620 ? 14.041 27.016 46.044 1.00 26.59 656 HIS A N 1
ATOM 4860 C CA . HIS A 1 620 ? 13.752 28.131 46.939 1.00 24.16 656 HIS A CA 1
ATOM 4861 C C . HIS A 1 620 ? 12.273 28.106 47.319 1.00 23.56 656 HIS A C 1
ATOM 4862 O O . HIS A 1 620 ? 11.407 27.844 46.489 1.00 23.79 656 HIS A O 1
ATOM 4869 N N . LEU A 1 621 ? 11.997 28.351 48.593 1.00 23.51 657 LEU A N 1
ATOM 4870 C CA . LEU A 1 621 ? 10.642 28.539 49.067 1.00 23.88 657 LEU A CA 1
ATOM 4871 C C . LEU A 1 621 ? 10.558 29.968 49.554 1.00 23.13 657 LEU A C 1
ATOM 4872 O O . LEU A 1 621 ? 11.345 30.363 50.413 1.00 23.89 657 LEU A O 1
ATOM 4877 N N . ILE A 1 622 ? 9.636 30.736 48.981 1.00 23.71 658 ILE A N 1
ATOM 4878 C CA . ILE A 1 622 ? 9.398 32.124 49.387 1.00 23.75 658 ILE A CA 1
ATOM 4879 C C . ILE A 1 622 ? 7.962 32.236 49.872 1.00 22.74 658 ILE A C 1
ATOM 4880 O O . ILE A 1 622 ? 7.013 31.941 49.146 1.00 23.98 658 ILE A O 1
ATOM 4885 N N . ASN A 1 623 ? 7.815 32.680 51.110 1.00 22.86 659 ASN A N 1
ATOM 4886 C CA . ASN A 1 623 ? 6.536 32.626 51.801 1.00 23.03 659 ASN A CA 1
ATOM 4887 C C . ASN A 1 623 ? 5.655 33.832 51.519 1.00 23.16 659 ASN A C 1
ATOM 4888 O O . ASN A 1 623 ? 5.795 34.866 52.165 1.00 24.49 659 ASN A O 1
ATOM 4893 N N . LEU A 1 624 ? 4.754 33.704 50.553 1.00 23.34 660 LEU A N 1
ATOM 4894 C CA . LEU A 1 624 ? 3.788 34.762 50.268 1.00 24.34 660 LEU A CA 1
ATOM 4895 C C . LEU A 1 624 ? 2.422 34.526 50.940 1.00 25.18 660 LEU A C 1
ATOM 4896 O O . LEU A 1 624 ? 1.450 35.219 50.643 1.00 25.66 660 LEU A O 1
ATOM 4901 N N . LEU A 1 625 ? 2.357 33.578 51.864 1.00 26.54 661 LEU A N 1
ATOM 4902 C CA . LEU A 1 625 ? 1.138 33.384 52.658 1.00 26.66 661 LEU A CA 1
ATOM 4903 C C . LEU A 1 625 ? 0.797 34.658 53.428 1.00 25.46 661 LEU A C 1
ATOM 4904 O O . LEU A 1 625 ? 1.593 35.139 54.226 1.00 24.48 661 LEU A O 1
ATOM 4909 N N . GLY A 1 626 ? -0.392 35.193 53.178 1.00 25.89 662 GLY A N 1
ATOM 4910 C CA . GLY A 1 626 ? -0.877 36.388 53.863 1.00 26.42 662 GLY A CA 1
ATOM 4911 C C . GLY A 1 626 ? -0.485 37.685 53.175 1.00 26.42 662 GLY A C 1
ATOM 4912 O O . GLY A 1 626 ? -0.685 38.757 53.729 1.00 25.97 662 GLY A O 1
ATOM 4913 N N . ASN A 1 627 ? 0.075 37.592 51.969 1.00 25.57 663 ASN A N 1
ATOM 4914 C CA . ASN A 1 627 ? 0.481 38.782 51.226 1.00 25.68 663 ASN A CA 1
ATOM 4915 C C . ASN A 1 627 ? 0.155 38.705 49.731 1.00 25.42 663 ASN A C 1
ATOM 4916 O O . ASN A 1 627 ? -0.133 37.625 49.203 1.00 23.96 663 ASN A O 1
ATOM 4921 N N . ASP A 1 628 ? 0.212 39.863 49.067 1.00 24.66 664 ASP A N 1
ATOM 4922 C CA . ASP A 1 628 ? -0.076 39.956 47.632 1.00 24.36 664 ASP A CA 1
ATOM 4923 C C . ASP A 1 628 ? 1.143 39.583 46.776 1.00 23.50 664 ASP A C 1
ATOM 4924 O O . ASP A 1 628 ? 2.184 39.230 47.310 1.00 23.34 664 ASP A O 1
ATOM 4929 N N . ASN A 1 629 ? 0.999 39.647 45.451 1.00 23.44 665 ASN A N 1
ATOM 4930 C CA . ASN A 1 629 ? 2.089 39.283 44.541 1.00 22.96 665 ASN A CA 1
ATOM 4931 C C . ASN A 1 629 ? 2.947 40.471 44.057 1.00 23.26 665 ASN A C 1
ATOM 4932 O O . ASN A 1 629 ? 3.643 40.344 43.051 1.00 23.12 665 ASN A O 1
ATOM 4937 N N . GLN A 1 630 ? 2.880 41.605 44.755 1.00 22.94 666 GLN A N 1
ATOM 4938 C CA . GLN A 1 630 ? 3.584 42.840 44.351 1.00 22.88 666 GLN A CA 1
ATOM 4939 C C . GLN A 1 630 ? 4.859 43.023 45.164 1.00 22.43 666 GLN A C 1
ATOM 4940 O O . GLN A 1 630 ? 4.832 42.934 46.393 1.00 22.67 666 GLN A O 1
ATOM 4946 N N . TRP A 1 631 ? 5.981 43.300 44.504 1.00 21.77 667 TRP A N 1
ATOM 4947 C CA . TRP A 1 631 ? 7.264 43.314 45.217 1.00 20.48 667 TRP A CA 1
ATOM 4948 C C . TRP A 1 631 ? 7.548 44.582 46.027 1.00 20.36 667 TRP A C 1
ATOM 4949 O O . TRP A 1 631 ? 8.216 44.514 47.068 1.00 20.04 667 TRP A O 1
ATOM 4960 N N . ARG A 1 632 ? 7.046 45.726 45.574 1.00 19.76 668 ARG A N 1
ATOM 4961 C CA . ARG A 1 632 ? 7.509 47.019 46.102 1.00 20.60 668 ARG A CA 1
ATOM 4962 C C . ARG A 1 632 ? 6.755 47.527 47.336 1.00 20.74 668 ARG A C 1
ATOM 4963 O O . ARG A 1 632 ? 7.340 48.193 48.187 1.00 21.44 668 ARG A O 1
ATOM 4971 N N . ASN A 1 633 ? 5.460 47.236 47.414 1.00 21.89 669 ASN A N 1
ATOM 4972 C CA . ASN A 1 633 ? 4.600 47.837 48.444 1.00 22.84 669 ASN A CA 1
ATOM 4973 C C . ASN A 1 633 ? 4.819 47.238 49.833 1.00 22.96 669 ASN A C 1
ATOM 4974 O O . ASN A 1 633 ? 5.513 46.248 49.985 1.00 21.69 669 ASN A O 1
ATOM 4979 N N . THR A 1 634 ? 4.241 47.857 50.854 1.00 23.62 670 THR A N 1
ATOM 4980 C CA . THR A 1 634 ? 4.393 47.346 52.203 1.00 23.68 670 THR A CA 1
ATOM 4981 C C . THR A 1 634 ? 3.616 46.032 52.318 1.00 22.98 670 THR A C 1
ATOM 4982 O O . THR A 1 634 ? 2.651 45.804 51.588 1.00 22.15 670 THR A O 1
ATOM 4986 N N . ALA A 1 635 ? 4.047 45.181 53.240 1.00 23.75 671 ALA A N 1
ATOM 4987 C CA . ALA A 1 635 ? 3.461 43.849 53.425 1.00 23.81 671 ALA A CA 1
ATOM 4988 C C . ALA A 1 635 ? 3.217 43.561 54.889 1.00 24.68 671 ALA A C 1
ATOM 4989 O O . ALA A 1 635 ? 3.764 44.241 55.751 1.00 24.22 671 ALA A O 1
ATOM 4991 N N . SER A 1 636 ? 2.421 42.522 55.159 1.00 26.12 672 SER A N 1
ATOM 4992 C CA . SER A 1 636 ? 2.245 42.011 56.521 1.00 26.77 672 SER A CA 1
ATOM 4993 C C . SER A 1 636 ? 3.302 40.963 56.831 1.00 27.60 672 SER A C 1
ATOM 4994 O O . SER A 1 636 ? 4.007 40.487 55.938 1.00 26.27 672 SER A O 1
ATOM 4997 N N . GLN A 1 637 ? 3.405 40.584 58.101 1.00 27.57 673 GLN A N 1
ATOM 4998 C CA . GLN A 1 637 ? 4.238 39.454 58.464 1.00 28.03 673 GLN A CA 1
ATOM 4999 C C . GLN A 1 637 ? 3.688 38.215 57.768 1.00 27.18 673 GLN A C 1
ATOM 5000 O O . GLN A 1 637 ? 2.483 37.987 57.813 1.00 25.59 673 GLN A O 1
ATOM 5006 N N . PRO A 1 638 ? 4.560 37.423 57.110 1.00 26.29 674 PRO A N 1
ATOM 5007 C CA . PRO A 1 638 ? 4.084 36.167 56.509 1.00 26.81 674 PRO A CA 1
ATOM 5008 C C . PRO A 1 638 ? 3.514 35.193 57.554 1.00 27.13 674 PRO A C 1
ATOM 5009 O O . PRO A 1 638 ? 3.842 35.295 58.742 1.00 27.85 674 PRO A O 1
ATOM 5013 N N . SER A 1 639 ? 2.666 34.275 57.113 1.00 28.44 675 SER A N 1
ATOM 5014 C CA . SER A 1 639 ? 2.166 33.212 57.995 1.00 29.21 675 SER A CA 1
ATOM 5015 C C . SER A 1 639 ? 3.249 32.164 58.122 1.00 28.28 675 SER A C 1
ATOM 5016 O O . SER A 1 639 ? 3.409 31.318 57.236 1.00 28.33 675 SER A O 1
ATOM 5019 N N . PHE A 1 640 ? 4.005 32.238 59.209 1.00 28.35 676 PHE A N 1
ATOM 5020 C CA . PHE A 1 640 ? 5.141 31.361 59.422 1.00 28.69 676 PHE A CA 1
ATOM 5021 C C . PHE A 1 640 ? 4.657 29.924 59.548 1.00 30.17 676 PHE A C 1
ATOM 5022 O O . PHE A 1 640 ? 3.576 29.675 60.088 1.00 29.71 676 PHE A O 1
ATOM 5030 N N . GLN A 1 641 ? 5.459 28.993 59.039 1.00 29.76 677 GLN A N 1
ATOM 5031 C CA . GLN A 1 641 ? 5.102 27.574 59.010 1.00 30.50 677 GLN A CA 1
ATOM 5032 C C . GLN A 1 641 ? 6.124 26.741 59.763 1.00 29.37 677 GLN A C 1
ATOM 5033 O O . GLN A 1 641 ? 7.313 27.063 59.778 1.00 27.31 677 GLN A O 1
ATOM 5039 N N . THR A 1 642 ? 5.657 25.665 60.400 1.00 30.41 678 THR A N 1
ATOM 5040 C CA . THR A 1 642 ? 6.550 24.695 61.034 1.00 29.64 678 THR A CA 1
ATOM 5041 C C . THR A 1 642 ? 6.213 23.287 60.545 1.00 30.10 678 THR A C 1
ATOM 5042 O O . THR A 1 642 ? 5.077 23.010 60.206 1.00 27.69 678 THR A O 1
ATOM 5046 N N . ASN A 1 643 ? 7.221 22.418 60.504 1.00 32.49 679 ASN A N 1
ATOM 5047 C CA . ASN A 1 643 ? 7.073 21.031 60.029 1.00 35.00 679 ASN A CA 1
ATOM 5048 C C . ASN A 1 643 ? 6.262 20.896 58.744 1.00 35.76 679 ASN A C 1
ATOM 5049 O O . ASN A 1 643 ? 5.216 20.237 58.708 1.00 34.93 679 ASN A O 1
ATOM 5054 N N . LEU A 1 644 ? 6.772 21.531 57.690 1.00 35.25 680 LEU A N 1
ATOM 5055 C CA . LEU A 1 644 ? 6.114 21.573 56.395 1.00 34.66 680 LEU A CA 1
ATOM 5056 C C . LEU A 1 644 ? 6.616 20.406 55.541 1.00 35.43 680 LEU A C 1
ATOM 5057 O O . LEU A 1 644 ? 7.798 20.369 55.182 1.00 35.18 680 LEU A O 1
ATOM 5062 N N . PRO A 1 645 ? 5.734 19.434 55.232 1.00 37.44 681 PRO A N 1
ATOM 5063 C CA . PRO A 1 645 ? 6.203 18.292 54.445 1.00 37.27 681 PRO A CA 1
ATOM 5064 C C . PRO A 1 645 ? 6.348 18.651 52.967 1.00 36.66 681 PRO A C 1
ATOM 5065 O O . PRO A 1 645 ? 5.433 19.222 52.377 1.00 34.84 681 PRO A O 1
ATOM 5069 N N . ALA A 1 646 ? 7.491 18.309 52.385 1.00 36.72 682 ALA A N 1
ATOM 5070 C CA . ALA A 1 646 ? 7.761 18.620 50.988 1.00 37.84 682 ALA A CA 1
ATOM 5071 C C . ALA A 1 646 ? 8.020 17.338 50.209 1.00 39.49 682 ALA A C 1
ATOM 5072 O O . ALA A 1 646 ? 8.675 16.419 50.714 1.00 38.21 682 ALA A O 1
ATOM 5074 N N . LYS A 1 647 ? 7.488 17.284 48.990 1.00 41.27 683 LYS A N 1
ATOM 5075 C CA . LYS A 1 647 ? 7.790 16.211 48.045 1.00 43.85 683 LYS A CA 1
ATOM 5076 C C . LYS A 1 647 ? 8.250 16.836 46.733 1.00 43.46 683 LYS A C 1
ATOM 5077 O O . LYS A 1 647 ? 7.501 17.570 46.090 1.00 43.13 683 LYS A O 1
ATOM 5083 N N . ILE A 1 648 ? 9.490 16.550 46.351 1.00 44.16 684 ILE A N 1
ATOM 5084 C CA . ILE A 1 648 ? 10.082 17.129 45.151 1.00 44.49 684 ILE A CA 1
ATOM 5085 C C . ILE A 1 648 ? 10.361 16.021 44.138 1.00 45.68 684 ILE A C 1
ATOM 5086 O O . ILE A 1 648 ? 11.100 15.070 44.430 1.00 45.87 684 ILE A O 1
ATOM 5091 N N . TYR A 1 649 ? 9.755 16.138 42.960 1.00 47.46 685 TYR A N 1
ATOM 5092 C CA . TYR A 1 649 ? 10.030 15.213 41.863 1.00 49.44 685 TYR A CA 1
ATOM 5093 C C . TYR A 1 649 ? 11.340 15.585 41.189 1.00 49.21 685 TYR A C 1
ATOM 5094 O O . TYR A 1 649 ? 11.640 16.765 41.002 1.00 48.97 685 TYR A O 1
ATOM 5103 N N . ILE A 1 650 ? 12.121 14.564 40.844 1.00 48.66 686 ILE A N 1
ATOM 5104 C CA . ILE A 1 650 ? 13.422 14.741 40.207 1.00 47.61 686 ILE A CA 1
ATOM 5105 C C . ILE A 1 650 ? 13.486 13.891 38.936 1.00 50.44 686 ILE A C 1
ATOM 5106 O O . ILE A 1 650 ? 12.631 13.031 38.719 1.00 50.68 686 ILE A O 1
ATOM 5111 N N . GLY A 1 651 ? 14.484 14.140 38.093 1.00 53.64 687 GLY A N 1
ATOM 5112 C CA . GLY A 1 651 ? 14.641 13.382 36.852 1.00 55.72 687 GLY A CA 1
ATOM 5113 C C . GLY A 1 651 ? 15.050 11.942 37.119 1.00 57.00 687 GLY A C 1
ATOM 5114 O O . GLY A 1 651 ? 15.633 11.638 38.165 1.00 56.39 687 GLY A O 1
ATOM 5115 N N . ALA A 1 652 ? 14.746 11.048 36.178 1.00 59.95 688 ALA A N 1
ATOM 5116 C CA . ALA A 1 652 ? 15.141 9.638 36.303 1.00 60.93 688 ALA A CA 1
ATOM 5117 C C . ALA A 1 652 ? 16.664 9.500 36.399 1.00 61.53 688 ALA A C 1
ATOM 5118 O O . ALA A 1 652 ? 17.174 8.582 37.045 1.00 61.46 688 ALA A O 1
ATOM 5120 N N . ASP A 1 653 ? 17.375 10.426 35.758 1.00 61.29 689 ASP A N 1
ATOM 5121 C CA . ASP A 1 653 ? 18.838 10.497 35.836 1.00 62.73 689 ASP A CA 1
ATOM 5122 C C . ASP A 1 653 ? 19.394 10.822 37.240 1.00 62.29 689 ASP A C 1
ATOM 5123 O O . ASP A 1 653 ? 20.512 10.418 37.567 1.00 63.44 689 ASP A O 1
ATOM 5128 N N . GLU A 1 654 ? 18.617 11.531 38.064 1.00 59.75 690 GLU A N 1
ATOM 5129 C CA . GLU A 1 654 ? 19.108 12.061 39.347 1.00 55.95 690 GLU A CA 1
ATOM 5130 C C . GLU A 1 654 ? 18.983 11.082 40.512 1.00 51.86 690 GLU A C 1
ATOM 5131 O O . GLU A 1 654 ? 17.956 10.426 40.673 1.00 49.35 690 GLU A O 1
ATOM 5137 N N . THR A 1 655 ? 20.035 11.006 41.326 1.00 49.90 691 THR A N 1
ATOM 5138 C CA . THR A 1 655 ? 19.945 10.448 42.680 1.00 50.59 691 THR A CA 1
ATOM 5139 C C . THR A 1 655 ? 20.513 11.477 43.657 1.00 47.54 691 THR A C 1
ATOM 5140 O O . THR A 1 655 ? 21.558 12.083 43.393 1.00 47.35 691 THR A O 1
ATOM 5144 N N . ILE A 1 656 ? 19.824 11.652 44.784 1.00 43.88 692 ILE A N 1
ATOM 5145 C CA . ILE A 1 656 ? 20.186 12.643 45.790 1.00 42.64 692 ILE A CA 1
ATOM 5146 C C . ILE A 1 656 ? 20.971 11.990 46.929 1.00 41.31 692 ILE A C 1
ATOM 5147 O O . ILE A 1 656 ? 20.475 11.075 47.575 1.00 41.71 692 ILE A O 1
ATOM 5152 N N . SER A 1 657 ? 22.189 12.465 47.169 1.00 41.70 693 SER A N 1
ATOM 5153 C CA . SER A 1 657 ? 22.992 12.004 48.302 1.00 42.88 693 SER A CA 1
ATOM 5154 C C . SER A 1 657 ? 22.454 12.555 49.621 1.00 41.73 693 SER A C 1
ATOM 5155 O O . SER A 1 657 ? 22.267 11.818 50.588 1.00 40.10 693 SER A O 1
ATOM 5158 N N . ASP A 1 658 ? 22.242 13.867 49.654 1.00 38.94 694 ASP A N 1
ATOM 5159 C CA . ASP A 1 658 ? 21.913 14.578 50.886 1.00 37.07 694 ASP A CA 1
ATOM 5160 C C . ASP A 1 658 ? 20.979 15.757 50.590 1.00 36.45 694 ASP A C 1
ATOM 5161 O O . ASP A 1 658 ? 21.051 16.361 49.513 1.00 33.84 694 ASP A O 1
ATOM 5166 N N . VAL A 1 659 ? 20.108 16.078 51.547 1.00 35.57 695 VAL A N 1
ATOM 5167 C CA . VAL A 1 659 ? 19.236 17.253 51.450 1.00 34.37 695 VAL A CA 1
ATOM 5168 C C . VAL A 1 659 ? 19.651 18.295 52.488 1.00 33.89 695 VAL A C 1
ATOM 5169 O O . VAL A 1 659 ? 19.811 17.977 53.672 1.00 31.15 695 VAL A O 1
ATOM 5173 N N . TYR A 1 660 ? 19.838 19.538 52.027 1.00 32.44 696 TYR A N 1
ATOM 5174 C CA . TYR A 1 660 ? 20.283 20.636 52.892 1.00 31.01 696 TYR A CA 1
ATOM 5175 C C . TYR A 1 660 ? 19.310 21.813 52.808 1.00 29.57 696 TYR A C 1
ATOM 5176 O O . TYR A 1 660 ? 18.621 21.989 51.811 1.00 31.53 696 TYR A O 1
ATOM 5185 N N . LEU A 1 661 ? 19.242 22.596 53.876 1.00 28.57 697 LEU A N 1
ATOM 5186 C CA . LEU A 1 661 ? 18.381 23.774 53.928 1.00 27.46 697 LEU A CA 1
ATOM 5187 C C . LEU A 1 661 ? 19.099 24.863 54.713 1.00 27.54 697 LEU A C 1
ATOM 5188 O O . LEU A 1 661 ? 19.528 24.646 55.851 1.00 25.99 697 LEU A O 1
ATOM 5193 N N . ALA A 1 662 ? 19.260 26.022 54.077 1.00 26.45 698 ALA A N 1
ATOM 5194 C CA . ALA A 1 662 ? 19.779 27.203 54.730 1.00 25.27 698 ALA A CA 1
ATOM 5195 C C . ALA A 1 662 ? 18.770 28.327 54.536 1.00 25.50 698 ALA A C 1
ATOM 5196 O O . ALA A 1 662 ? 18.089 28.381 53.500 1.00 25.26 698 ALA A O 1
ATOM 5198 N N . SER A 1 663 ? 18.659 29.189 55.547 1.00 25.13 699 SER A N 1
ATOM 5199 C CA . SER A 1 663 ? 17.775 30.350 55.515 1.00 25.22 699 SER A CA 1
ATOM 5200 C C . SER A 1 663 ? 18.388 31.489 56.324 1.00 24.61 699 SER A C 1
ATOM 5201 O O . SER A 1 663 ? 18.875 31.258 57.433 1.00 24.99 699 SER A O 1
ATOM 5204 N N . PRO A 1 664 ? 18.359 32.728 55.786 1.00 23.55 700 PRO A N 1
ATOM 5205 C CA . PRO A 1 664 ? 18.842 33.856 56.581 1.00 23.19 700 PRO A CA 1
ATOM 5206 C C . PRO A 1 664 ? 17.993 34.051 57.837 1.00 22.41 700 PRO A C 1
ATOM 5207 O O . PRO A 1 664 ? 18.457 34.671 58.800 1.00 22.88 700 PRO A O 1
ATOM 5211 N N . ASP A 1 665 ? 16.774 33.522 57.808 1.00 22.24 701 ASP A N 1
ATOM 5212 C CA . ASP A 1 665 ? 15.804 33.658 58.902 1.00 23.67 701 ASP A CA 1
ATOM 5213 C C . ASP A 1 665 ? 16.091 32.717 60.069 1.00 25.21 701 ASP A C 1
ATOM 5214 O O . ASP A 1 665 ? 15.533 32.908 61.142 1.00 26.70 701 ASP A O 1
ATOM 5219 N N . LEU A 1 666 ? 16.917 31.698 59.842 1.00 26.61 702 LEU A N 1
ATOM 5220 C CA . LEU A 1 666 ? 17.091 30.579 60.786 1.00 27.17 702 LEU A CA 1
ATOM 5221 C C . LEU A 1 666 ? 18.566 30.398 61.109 1.00 27.28 702 LEU A C 1
ATOM 5222 O O . LEU A 1 666 ? 19.379 30.176 60.211 1.00 27.57 702 LEU A O 1
ATOM 5227 N N . SER A 1 667 ? 18.914 30.509 62.388 1.00 27.66 703 SER A N 1
ATOM 5228 C CA . SER A 1 667 ? 20.297 30.337 62.854 1.00 29.00 703 SER A CA 1
ATOM 5229 C C . SER A 1 667 ? 21.333 31.085 62.006 1.00 27.93 703 SER A C 1
ATOM 5230 O O . SER A 1 667 ? 22.446 30.597 61.770 1.00 27.78 703 SER A O 1
ATOM 5233 N N . GLY A 1 668 ? 20.967 32.279 61.549 1.00 27.03 704 GLY A N 1
ATOM 5234 C CA . GLY A 1 668 ? 21.908 33.124 60.822 1.00 26.37 704 GLY A CA 1
ATOM 5235 C C . GLY A 1 668 ? 22.321 32.663 59.435 1.00 25.74 704 GLY A C 1
ATOM 5236 O O . GLY A 1 668 ? 23.275 33.197 58.879 1.00 25.31 704 GLY A O 1
ATOM 5237 N N . GLY A 1 669 ? 21.603 31.704 58.860 1.00 25.98 705 GLY A N 1
ATOM 5238 C CA . GLY A 1 669 ? 21.968 31.142 57.556 1.00 26.41 705 GLY A CA 1
ATOM 5239 C C . GLY A 1 669 ? 22.723 29.811 57.592 1.00 28.27 705 GLY A C 1
ATOM 5240 O O . GLY A 1 669 ? 23.096 29.287 56.543 1.00 26.84 705 GLY A O 1
ATOM 5241 N N . GLU A 1 670 ? 22.942 29.251 58.784 1.00 29.02 706 GLU A N 1
ATOM 5242 C CA . GLU A 1 670 ? 23.680 27.991 58.894 1.00 30.56 706 GLU A CA 1
ATOM 5243 C C . GLU A 1 670 ? 22.921 26.874 58.201 1.00 29.08 706 GLU A C 1
ATOM 5244 O O . GLU A 1 670 ? 21.708 26.782 58.303 1.00 30.34 706 GLU A O 1
ATOM 5250 N N . THR A 1 671 ? 23.639 26.042 57.464 1.00 29.87 707 THR A N 1
ATOM 5251 C CA . THR A 1 671 ? 23.006 24.938 56.763 1.00 29.78 707 THR A CA 1
ATOM 5252 C C . THR A 1 671 ? 22.636 23.839 57.772 1.00 30.35 707 THR A C 1
ATOM 5253 O O . THR A 1 671 ? 23.431 23.507 58.653 1.00 29.04 707 THR A O 1
ATOM 5257 N N . GLN A 1 672 ? 21.421 23.318 57.648 1.00 31.21 708 GLN A N 1
ATOM 5258 C CA . GLN A 1 672 ? 20.978 22.146 58.405 1.00 33.43 708 GLN A CA 1
ATOM 5259 C C . GLN A 1 672 ? 20.808 21.012 57.409 1.00 33.80 708 GLN A C 1
ATOM 5260 O O . GLN A 1 672 ? 20.223 21.208 56.350 1.00 33.26 708 GLN A O 1
ATOM 5266 N N . GLU A 1 673 ? 21.326 19.831 57.740 1.00 34.01 709 GLU A N 1
ATOM 5267 C CA . GLU A 1 673 ? 21.060 18.654 56.928 1.00 35.02 709 GLU A CA 1
ATOM 5268 C C . GLU A 1 673 ? 19.744 18.044 57.372 1.00 34.27 709 GLU A C 1
ATOM 5269 O O . GLU A 1 673 ? 19.497 17.884 58.571 1.00 34.19 709 GLU A O 1
ATOM 5275 N N . LEU A 1 674 ? 18.893 17.724 56.402 1.00 32.77 710 LEU A N 1
ATOM 5276 C CA . LEU A 1 674 ? 17.592 17.139 56.679 1.00 32.23 710 LEU A CA 1
ATOM 5277 C C . LEU A 1 674 ? 17.587 15.649 56.334 1.00 34.21 710 LEU A C 1
ATOM 5278 O O . LEU A 1 674 ? 18.145 15.237 55.314 1.00 32.86 710 LEU A O 1
ATOM 5283 N N . ALA A 1 675 ? 16.958 14.845 57.188 1.00 34.89 711 ALA A N 1
ATOM 5284 C CA . ALA A 1 675 ? 16.695 13.447 56.852 1.00 35.32 711 ALA A CA 1
ATOM 5285 C C . ALA A 1 675 ? 15.653 13.417 55.740 1.00 35.01 711 ALA A C 1
ATOM 5286 O O . ALA A 1 675 ? 14.707 14.196 55.760 1.00 33.95 711 ALA A O 1
ATOM 5288 N N . PHE A 1 676 ? 15.830 12.532 54.764 1.00 34.36 712 PHE A N 1
ATOM 5289 C CA . PHE A 1 676 ? 14.897 12.432 53.640 1.00 34.28 712 PHE A CA 1
ATOM 5290 C C . PHE A 1 676 ? 14.707 10.989 53.206 1.00 34.84 712 PHE A C 1
ATOM 5291 O O . PHE A 1 676 ? 15.548 10.144 53.490 1.00 34.05 712 PHE A O 1
ATOM 5299 N N . THR A 1 677 ? 13.603 10.719 52.515 1.00 36.69 713 THR A N 1
ATOM 5300 C CA . THR A 1 677 ? 13.356 9.391 51.955 1.00 40.35 713 THR A CA 1
ATOM 5301 C C . THR A 1 677 ? 13.292 9.499 50.440 1.00 42.36 713 THR A C 1
ATOM 5302 O O . THR A 1 677 ? 12.641 10.401 49.907 1.00 43.61 713 THR A O 1
ATOM 5306 N N . SER A 1 678 ? 13.977 8.578 49.765 1.00 45.16 714 SER A N 1
ATOM 5307 C CA . SER A 1 678 ? 13.942 8.463 48.309 1.00 49.90 714 SER A CA 1
ATOM 5308 C C . SER A 1 678 ? 12.849 7.469 47.916 1.00 52.48 714 SER A C 1
ATOM 5309 O O . SER A 1 678 ? 12.691 6.429 48.562 1.00 51.59 714 SER A O 1
ATOM 5312 N N . GLY A 1 679 ? 12.107 7.788 46.861 1.00 54.57 715 GLY A N 1
ATOM 5313 C CA . GLY A 1 679 ? 11.054 6.903 46.363 1.00 58.01 715 GLY A CA 1
ATOM 5314 C C . GLY A 1 679 ? 10.679 7.183 44.918 1.00 61.51 715 GLY A C 1
ATOM 5315 O O . GLY A 1 679 ? 11.045 8.220 44.364 1.00 60.91 715 GLY A O 1
ATOM 5316 N N . THR A 1 680 ? 9.954 6.246 44.307 1.00 64.95 716 THR A N 1
ATOM 5317 C CA . THR A 1 680 ? 9.458 6.401 42.935 1.00 68.39 716 THR A CA 1
ATOM 5318 C C . THR A 1 680 ? 8.016 5.919 42.841 1.00 69.92 716 THR A C 1
ATOM 5319 O O . THR A 1 680 ? 7.697 4.813 43.280 1.00 72.48 716 THR A O 1
ATOM 5323 N N . ASP A 1 681 ? 7.157 6.753 42.264 1.00 70.70 717 ASP A N 1
ATOM 5324 C CA . ASP A 1 681 ? 5.752 6.413 42.060 1.00 72.41 717 ASP A CA 1
ATOM 5325 C C . ASP A 1 681 ? 5.333 6.819 40.648 1.00 74.43 717 ASP A C 1
ATOM 5326 O O . ASP A 1 681 ? 6.173 7.235 39.849 1.00 76.24 717 ASP A O 1
ATOM 5331 N N . ALA A 1 682 ? 4.040 6.699 40.349 1.00 77.84 718 ALA A N 1
ATOM 5332 C CA . ALA A 1 682 ? 3.507 6.996 39.015 1.00 77.93 718 ALA A CA 1
ATOM 5333 C C . ALA A 1 682 ? 3.881 8.394 38.519 1.00 78.22 718 ALA A C 1
ATOM 5334 O O . ALA A 1 682 ? 4.144 8.580 37.330 1.00 80.19 718 ALA A O 1
ATOM 5336 N N . GLY A 1 683 ? 3.905 9.367 39.428 1.00 76.96 719 GLY A N 1
ATOM 5337 C CA . GLY A 1 683 ? 4.286 10.740 39.089 1.00 75.93 719 GLY A CA 1
ATOM 5338 C C . GLY A 1 683 ? 5.738 10.892 38.658 1.00 74.41 719 GLY A C 1
ATOM 5339 O O . GLY A 1 683 ? 6.072 11.807 37.902 1.00 74.23 719 GLY A O 1
ATOM 5340 N N . GLY A 1 684 ? 6.600 10.000 39.143 1.00 71.60 720 GLY A N 1
ATOM 5341 C CA . GLY A 1 684 ? 8.019 10.004 38.786 1.00 67.84 720 GLY A CA 1
ATOM 5342 C C . GLY A 1 684 ? 8.910 9.707 39.978 1.00 65.54 720 GLY A C 1
ATOM 5343 O O . GLY A 1 684 ? 8.429 9.378 41.066 1.00 66.65 720 GLY A O 1
ATOM 5344 N N . LYS A 1 685 ? 10.217 9.815 39.768 1.00 60.33 721 LYS A N 1
ATOM 5345 C CA . LYS A 1 685 ? 11.180 9.641 40.845 1.00 56.99 721 LYS A CA 1
ATOM 5346 C C . LYS A 1 685 ? 11.124 10.880 41.734 1.00 56.40 721 LYS A C 1
ATOM 5347 O O . LYS A 1 685 ? 11.074 12.000 41.225 1.00 57.01 721 LYS A O 1
ATOM 5353 N N . TYR A 1 686 ? 11.119 10.681 43.052 1.00 53.89 722 TYR A N 1
ATOM 5354 C CA . TYR A 1 686 ? 10.960 11.795 43.986 1.00 51.07 722 TYR A CA 1
ATOM 5355 C C . TYR A 1 686 ? 11.811 11.676 45.239 1.00 48.93 722 TYR A C 1
ATOM 5356 O O . TYR A 1 686 ? 12.373 10.622 45.557 1.00 47.21 722 TYR A O 1
ATOM 5365 N N . VAL A 1 687 ? 11.874 12.789 45.954 1.00 46.51 723 VAL A N 1
ATOM 5366 C CA . VAL A 1 687 ? 12.488 12.845 47.259 1.00 44.73 723 VAL A CA 1
ATOM 5367 C C . VAL A 1 687 ? 11.496 13.555 48.187 1.00 43.01 723 VAL A C 1
ATOM 5368 O O . VAL A 1 687 ? 10.763 14.432 47.740 1.00 42.43 723 VAL A O 1
ATOM 5372 N N . SER A 1 688 ? 11.424 13.145 49.451 1.00 41.53 724 SER A N 1
ATOM 5373 C CA . SER A 1 688 ? 10.551 13.829 50.408 1.00 40.76 724 SER A CA 1
ATOM 5374 C C . SER A 1 688 ? 11.222 14.023 51.758 1.00 39.21 724 SER A C 1
ATOM 5375 O O . SER A 1 688 ? 12.117 13.268 52.150 1.00 40.29 724 SER A O 1
ATOM 5378 N N . PHE A 1 689 ? 10.782 15.066 52.456 1.00 36.27 725 PHE A N 1
ATOM 5379 C CA . PHE A 1 689 ? 11.352 15.454 53.730 1.00 34.84 725 PHE A CA 1
ATOM 5380 C C . PHE A 1 689 ? 10.405 16.439 54.413 1.00 34.59 725 PHE A C 1
ATOM 5381 O O . PHE A 1 689 ? 9.381 16.830 53.845 1.00 35.36 725 PHE A O 1
ATOM 5389 N N . THR A 1 690 ? 10.737 16.823 55.637 1.00 35.18 726 THR A N 1
ATOM 5390 C CA . THR A 1 690 ? 9.966 17.831 56.347 1.00 34.28 726 THR A CA 1
ATOM 5391 C C . THR A 1 690 ? 10.826 19.071 56.570 1.00 33.02 726 THR A C 1
ATOM 5392 O O . THR A 1 690 ? 11.947 18.985 57.067 1.00 33.38 726 THR A O 1
ATOM 5396 N N . VAL A 1 691 ? 10.294 20.219 56.161 1.00 32.21 727 VAL A N 1
ATOM 5397 C CA . VAL A 1 691 ? 10.934 21.508 56.399 1.00 30.74 727 VAL A CA 1
ATOM 5398 C C . VAL A 1 691 ? 10.611 21.949 57.822 1.00 29.69 727 VAL A C 1
ATOM 5399 O O . VAL A 1 691 ? 9.457 22.212 58.122 1.00 30.04 727 VAL A O 1
ATOM 5403 N N . PRO A 1 692 ? 11.617 22.011 58.709 1.00 29.67 728 PRO A N 1
ATOM 5404 C CA . PRO A 1 692 ? 11.290 22.353 60.098 1.00 31.07 728 PRO A CA 1
ATOM 5405 C C . PRO A 1 692 ? 10.595 23.710 60.272 1.00 32.54 728 PRO A C 1
ATOM 5406 O O . PRO A 1 692 ? 9.663 23.827 61.072 1.00 32.88 728 PRO A O 1
ATOM 5410 N N . GLU A 1 693 ? 11.036 24.717 59.520 1.00 31.62 729 GLU A N 1
ATOM 5411 C CA . GLU A 1 693 ? 10.490 26.077 59.647 1.00 31.90 729 GLU A CA 1
ATOM 5412 C C . GLU A 1 693 ? 10.575 26.837 58.339 1.00 29.51 729 GLU A C 1
ATOM 5413 O O . GLU A 1 693 ? 11.598 26.773 57.653 1.00 28.04 729 GLU A O 1
ATOM 5419 N N . LEU A 1 694 ? 9.512 27.567 58.011 1.00 28.46 730 LEU A N 1
ATOM 5420 C CA . LEU A 1 694 ? 9.551 28.560 56.921 1.00 27.49 730 LEU A CA 1
ATOM 5421 C C . LEU A 1 694 ? 8.981 29.879 57.417 1.00 26.64 730 LEU A C 1
ATOM 5422 O O . LEU A 1 694 ? 7.821 29.944 57.819 1.00 26.35 730 LEU A O 1
ATOM 5427 N N . LYS A 1 695 ? 9.810 30.918 57.404 1.00 26.64 731 LYS A N 1
ATOM 5428 C CA . LYS A 1 695 ? 9.369 32.252 57.789 1.00 26.91 731 LYS A CA 1
ATOM 5429 C C . LYS A 1 695 ? 9.219 33.119 56.535 1.00 25.58 731 LYS A C 1
ATOM 5430 O O . LYS A 1 695 ? 8.091 33.369 56.113 1.00 24.61 731 LYS A O 1
ATOM 5436 N N . TYR A 1 696 ? 10.340 33.533 55.934 1.00 24.72 732 TYR A N 1
ATOM 5437 C CA . TYR A 1 696 ? 10.340 34.339 54.685 1.00 24.79 732 TYR A CA 1
ATOM 5438 C C . TYR A 1 696 ? 10.896 33.558 53.495 1.00 24.26 732 TYR A C 1
ATOM 5439 O O . TYR A 1 696 ? 10.253 33.471 52.436 1.00 24.97 732 TYR A O 1
ATOM 5448 N N . TRP A 1 697 ? 12.089 32.995 53.676 1.00 23.86 733 TRP A N 1
ATOM 5449 C CA . TRP A 1 697 ? 12.849 32.408 52.574 1.00 23.95 733 TRP A CA 1
ATOM 5450 C C . TRP A 1 697 ? 13.746 31.239 53.001 1.00 23.35 733 TRP A C 1
ATOM 5451 O O . TRP A 1 697 ? 14.649 31.389 53.827 1.00 25.08 733 TRP A O 1
ATOM 5462 N N . ASN A 1 698 ? 13.501 30.083 52.393 1.00 23.87 734 ASN A N 1
ATOM 5463 C CA . ASN A 1 698 ? 14.345 28.914 52.569 1.00 23.71 734 ASN A CA 1
ATOM 5464 C C . ASN A 1 698 ? 14.958 28.531 51.235 1.00 23.18 734 ASN A C 1
ATOM 5465 O O . ASN A 1 698 ? 14.265 28.505 50.215 1.00 23.66 734 ASN A O 1
ATOM 5470 N N . MET A 1 699 ? 16.248 28.217 51.249 1.00 23.30 735 MET A N 1
ATOM 5471 C CA . MET A 1 699 ? 16.896 27.614 50.099 1.00 24.39 735 MET A CA 1
ATOM 5472 C C . MET A 1 699 ? 17.233 26.177 50.443 1.00 24.53 735 MET A C 1
ATOM 5473 O O . MET A 1 699 ? 18.135 25.913 51.245 1.00 24.32 735 MET A O 1
ATOM 5478 N N . ILE A 1 700 ? 16.512 25.267 49.814 1.00 26.19 736 ILE A N 1
ATOM 5479 C CA . ILE A 1 700 ? 16.813 23.846 49.884 1.00 26.69 736 ILE A CA 1
ATOM 5480 C C . ILE A 1 700 ? 17.809 23.525 48.775 1.00 25.90 736 ILE A C 1
ATOM 5481 O O . ILE A 1 700 ? 17.579 23.862 47.621 1.00 26.33 736 ILE A O 1
ATOM 5486 N N . TYR A 1 701 ? 18.925 22.901 49.119 1.00 26.93 737 TYR A N 1
ATOM 5487 C CA . TYR A 1 701 ? 19.827 22.410 48.089 1.00 27.92 737 TYR A CA 1
ATOM 5488 C C . TYR A 1 701 ? 20.201 20.959 48.313 1.00 29.49 737 TYR A C 1
ATOM 5489 O O . TYR A 1 701 ? 20.599 20.572 49.404 1.00 29.20 737 TYR A O 1
ATOM 5498 N N . MET A 1 702 ? 20.052 20.174 47.254 1.00 31.94 738 MET A N 1
ATOM 5499 C CA . MET A 1 702 ? 20.163 18.730 47.327 1.00 33.11 738 MET A CA 1
ATOM 5500 C C . MET A 1 702 ? 21.340 18.266 46.482 1.00 34.34 738 MET A C 1
ATOM 5501 O O . MET A 1 702 ? 21.384 18.516 45.277 1.00 32.40 738 MET A O 1
ATOM 5506 N N . LEU A 1 703 ? 22.292 17.609 47.137 1.00 34.71 739 LEU A N 1
ATOM 5507 C CA . LEU A 1 703 ? 23.512 17.154 46.500 1.00 37.18 739 LEU A CA 1
ATOM 5508 C C . LEU A 1 703 ? 23.217 15.957 45.610 1.00 40.16 739 LEU A C 1
ATOM 5509 O O . LEU A 1 703 ? 22.501 15.037 46.015 1.00 39.38 739 LEU A O 1
ATOM 5514 N N . GLU A 1 704 ? 23.756 15.993 44.393 1.00 42.87 740 GLU A N 1
ATOM 5515 C CA . GLU A 1 704 ? 23.641 14.890 43.442 1.00 46.97 740 GLU A CA 1
ATOM 5516 C C . GLU A 1 704 ? 24.770 13.891 43.706 1.00 50.63 740 GLU A C 1
ATOM 5517 O O . GLU A 1 704 ? 25.917 14.296 43.932 1.00 50.59 740 GLU A O 1
ATOM 5523 N N . HIS A 1 705 ? 24.446 12.598 43.683 1.00 52.72 741 HIS A N 1
ATOM 5524 C CA . HIS A 1 705 ? 25.452 11.542 43.844 1.00 55.90 741 HIS A CA 1
ATOM 5525 C C . HIS A 1 705 ? 26.252 11.382 42.553 1.00 54.37 741 HIS A C 1
ATOM 5526 O O . HIS A 1 705 ? 25.734 11.624 41.465 1.00 53.80 741 HIS A O 1
ATOM 5533 N N . GLY B 1 6 ? -6.418 107.435 -8.908 1.00 54.84 42 GLY B N 1
ATOM 5534 C CA . GLY B 1 6 ? -6.543 107.290 -7.419 1.00 54.05 42 GLY B CA 1
ATOM 5535 C C . GLY B 1 6 ? -7.824 107.879 -6.848 1.00 52.29 42 GLY B C 1
ATOM 5536 O O . GLY B 1 6 ? -7.886 108.240 -5.665 1.00 53.70 42 GLY B O 1
ATOM 5537 N N . GLY B 1 7 ? -8.854 107.978 -7.685 1.00 47.16 43 GLY B N 1
ATOM 5538 C CA . GLY B 1 7 ? -10.148 108.482 -7.256 1.00 42.99 43 GLY B CA 1
ATOM 5539 C C . GLY B 1 7 ? -11.031 107.367 -6.730 1.00 39.00 43 GLY B C 1
ATOM 5540 O O . GLY B 1 7 ? -11.789 107.573 -5.790 1.00 38.20 43 GLY B O 1
ATOM 5541 N N . ILE B 1 8 ? -10.935 106.188 -7.339 1.00 36.18 44 ILE B N 1
ATOM 5542 C CA . ILE B 1 8 ? -11.696 105.029 -6.878 1.00 34.99 44 ILE B CA 1
ATOM 5543 C C . ILE B 1 8 ? -10.946 104.404 -5.703 1.00 33.47 44 ILE B C 1
ATOM 5544 O O . ILE B 1 8 ? -9.979 103.661 -5.885 1.00 34.02 44 ILE B O 1
ATOM 5549 N N . GLU B 1 9 ? -11.402 104.730 -4.499 1.00 31.22 45 GLU B N 1
ATOM 5550 C CA . GLU B 1 9 ? -10.744 104.290 -3.270 1.00 32.16 45 GLU B CA 1
ATOM 5551 C C . GLU B 1 9 ? -11.054 102.843 -2.917 1.00 31.50 45 GLU B C 1
ATOM 5552 O O . GLU B 1 9 ? -10.160 102.083 -2.562 1.00 30.05 45 GLU B O 1
ATOM 5558 N N . ARG B 1 10 ? -12.320 102.470 -3.021 1.00 30.61 46 ARG B N 1
ATOM 5559 C CA . ARG B 1 10 ? -12.754 101.124 -2.687 1.00 30.68 46 ARG B CA 1
ATOM 5560 C C . ARG B 1 10 ? -13.873 100.686 -3.620 1.00 29.10 46 ARG B C 1
ATOM 5561 O O . ARG B 1 10 ? -14.768 101.474 -3.942 1.00 28.39 46 ARG B O 1
ATOM 5569 N N . VAL B 1 11 ? -13.812 99.435 -4.055 1.00 26.68 47 VAL B N 1
ATOM 5570 C CA . VAL B 1 11 ? -14.958 98.786 -4.667 1.00 27.00 47 VAL B CA 1
ATOM 5571 C C . VAL B 1 11 ? -15.166 97.515 -3.864 1.00 27.10 47 VAL B C 1
ATOM 5572 O O . VAL B 1 11 ? -14.201 96.799 -3.577 1.00 26.28 47 VAL B O 1
ATOM 5576 N N . PHE B 1 12 ? -16.411 97.249 -3.486 1.00 26.22 48 PHE B N 1
ATOM 5577 C CA . PHE B 1 12 ? -16.726 96.078 -2.671 1.00 26.18 48 PHE B CA 1
ATOM 5578 C C . PHE B 1 12 ? -18.223 95.796 -2.690 1.00 26.09 48 PHE B C 1
ATOM 5579 O O . PHE B 1 12 ? -19.013 96.587 -3.216 1.00 25.71 48 PHE B O 1
ATOM 5587 N N . THR B 1 13 ? -18.605 94.668 -2.103 1.00 25.05 49 THR B N 1
ATOM 5588 C CA . THR B 1 13 ? -20.003 94.296 -1.988 1.00 25.17 49 THR B CA 1
ATOM 5589 C C . THR B 1 13 ? -20.406 94.138 -0.524 1.00 26.40 49 THR B C 1
ATOM 5590 O O . THR B 1 13 ? -19.544 94.052 0.368 1.00 24.60 49 THR B O 1
ATOM 5594 N N . ASP B 1 14 ? -21.719 94.095 -0.299 1.00 26.29 50 ASP B N 1
ATOM 5595 C CA . ASP B 1 14 ? -22.291 94.048 1.037 1.00 25.84 50 ASP B CA 1
ATOM 5596 C C . ASP B 1 14 ? -22.077 92.704 1.766 1.00 25.45 50 ASP B C 1
ATOM 5597 O O . ASP B 1 14 ? -22.030 92.670 2.999 1.00 25.47 50 ASP B O 1
ATOM 5602 N N . LYS B 1 15 ? -21.933 91.617 1.006 1.00 24.19 51 LYS B N 1
ATOM 5603 C CA . LYS B 1 15 ? -21.752 90.282 1.576 1.00 24.37 51 LYS B CA 1
ATOM 5604 C C . LYS B 1 15 ? -20.563 89.561 0.944 1.00 23.14 51 LYS B C 1
ATOM 5605 O O . LYS B 1 15 ? -20.059 89.963 -0.108 1.00 22.33 51 LYS B O 1
ATOM 5611 N N . ALA B 1 16 ? -20.119 88.492 1.598 1.00 22.26 52 ALA B N 1
ATOM 5612 C CA . ALA B 1 16 ? -18.925 87.752 1.176 1.00 22.27 52 ALA B CA 1
ATOM 5613 C C . ALA B 1 16 ? -19.223 86.677 0.158 1.00 21.40 52 ALA B C 1
ATOM 5614 O O . ALA B 1 16 ? -18.322 86.218 -0.559 1.00 21.23 52 ALA B O 1
ATOM 5616 N N . ARG B 1 17 ? -20.486 86.269 0.111 1.00 21.40 53 ARG B N 1
ATOM 5617 C CA . ARG B 1 17 ? -20.936 85.144 -0.704 1.00 22.23 53 ARG B CA 1
ATOM 5618 C C . ARG B 1 17 ? -22.435 85.343 -0.932 1.00 21.73 53 ARG B C 1
ATOM 5619 O O . ARG B 1 17 ? -23.116 85.863 -0.059 1.00 21.11 53 ARG B O 1
ATOM 5627 N N . TYR B 1 18 ? -22.930 84.925 -2.096 1.00 22.07 54 TYR B N 1
ATOM 5628 C CA . TYR B 1 18 ? -24.346 85.113 -2.452 1.00 22.49 54 TYR B CA 1
ATOM 5629 C C . TYR B 1 18 ? -24.950 83.821 -2.982 1.00 22.28 54 TYR B C 1
ATOM 5630 O O . TYR B 1 18 ? -24.266 83.008 -3.610 1.00 21.97 54 TYR B O 1
ATOM 5639 N N . ASN B 1 19 ? -26.240 83.638 -2.723 1.00 23.10 55 ASN B N 1
ATOM 5640 C CA . ASN B 1 19 ? -26.969 82.536 -3.302 1.00 24.44 55 ASN B CA 1
ATOM 5641 C C . ASN B 1 19 ? -27.485 82.982 -4.669 1.00 25.18 55 ASN B C 1
ATOM 5642 O O . ASN B 1 19 ? -27.752 84.166 -4.863 1.00 26.05 55 ASN B O 1
ATOM 5647 N N . PRO B 1 20 ? -27.608 82.040 -5.616 1.00 25.17 56 PRO B N 1
ATOM 5648 C CA . PRO B 1 20 ? -28.230 82.374 -6.891 1.00 26.68 56 PRO B CA 1
ATOM 5649 C C . PRO B 1 20 ? -29.545 83.113 -6.678 1.00 26.87 56 PRO B C 1
ATOM 5650 O O . PRO B 1 20 ? -30.345 82.714 -5.835 1.00 27.22 56 PRO B O 1
ATOM 5654 N N . GLY B 1 21 ? -29.745 84.198 -7.418 1.00 27.59 57 GLY B N 1
ATOM 5655 C CA . GLY B 1 21 ? -30.951 85.000 -7.287 1.00 27.64 57 GLY B CA 1
ATOM 5656 C C . GLY B 1 21 ? -30.877 86.126 -6.279 1.00 28.57 57 GLY B C 1
ATOM 5657 O O . GLY B 1 21 ? -31.754 86.990 -6.283 1.00 29.50 57 GLY B O 1
ATOM 5658 N N . ASP B 1 22 ? -29.863 86.140 -5.405 1.00 27.49 58 ASP B N 1
ATOM 5659 C CA . ASP B 1 22 ? -29.748 87.215 -4.412 1.00 27.09 58 ASP B CA 1
ATOM 5660 C C . ASP B 1 22 ? -29.425 88.559 -5.069 1.00 28.23 58 ASP B C 1
ATOM 5661 O O . ASP B 1 22 ? -28.777 88.622 -6.129 1.00 29.57 58 ASP B O 1
ATOM 5666 N N . ALA B 1 23 ? -29.855 89.627 -4.408 1.00 28.89 59 ALA B N 1
ATOM 5667 C CA . ALA B 1 23 ? -29.516 90.984 -4.803 1.00 29.73 59 ALA B CA 1
ATOM 5668 C C . ALA B 1 23 ? -28.117 91.317 -4.294 1.00 30.13 59 ALA B C 1
ATOM 5669 O O . ALA B 1 23 ? -27.842 91.192 -3.097 1.00 30.43 59 ALA B O 1
ATOM 5671 N N . VAL B 1 24 ? -27.236 91.722 -5.204 1.00 29.42 60 VAL B N 1
ATOM 5672 C CA . VAL B 1 24 ? -25.866 92.087 -4.858 1.00 28.80 60 VAL B CA 1
ATOM 5673 C C . VAL B 1 24 ? -25.743 93.601 -4.928 1.00 30.31 60 VAL B C 1
ATOM 5674 O O . VAL B 1 24 ? -25.998 94.175 -5.990 1.00 29.98 60 VAL B O 1
ATOM 5678 N N . SER B 1 25 ? -25.374 94.242 -3.813 1.00 30.39 61 SER B N 1
ATOM 5679 C CA . SER B 1 25 ? -25.083 95.681 -3.808 1.00 31.84 61 SER B CA 1
ATOM 5680 C C . SER B 1 25 ? -23.591 95.921 -3.942 1.00 31.55 61 SER B C 1
ATOM 5681 O O . SER B 1 25 ? -22.812 95.570 -3.047 1.00 30.09 61 SER B O 1
ATOM 5684 N N . ILE B 1 26 ? -23.205 96.503 -5.075 1.00 29.49 62 ILE B N 1
ATOM 5685 C CA . ILE B 1 26 ? -21.818 96.795 -5.384 1.00 28.59 62 ILE B CA 1
ATOM 5686 C C . ILE B 1 26 ? -21.595 98.261 -5.057 1.00 29.32 62 ILE B C 1
ATOM 5687 O O . ILE B 1 26 ? -22.254 99.131 -5.636 1.00 29.41 62 ILE B O 1
ATOM 5692 N N . ARG B 1 27 ? -20.702 98.521 -4.102 1.00 29.28 63 ARG B N 1
ATOM 5693 C CA . ARG B 1 27 ? -20.429 99.872 -3.615 1.00 29.92 63 ARG B CA 1
ATOM 5694 C C . ARG B 1 27 ? -19.141 100.408 -4.224 1.00 29.23 63 ARG B C 1
ATOM 5695 O O . ARG B 1 27 ? -18.145 99.683 -4.348 1.00 26.66 63 ARG B O 1
ATOM 5703 N N . VAL B 1 28 ? -19.164 101.688 -4.584 1.00 29.63 64 VAL B N 1
ATOM 5704 C CA . VAL B 1 28 ? -18.018 102.363 -5.190 1.00 29.95 64 VAL B CA 1
ATOM 5705 C C . VAL B 1 28 ? -17.753 103.632 -4.395 1.00 30.81 64 VAL B C 1
ATOM 5706 O O . VAL B 1 28 ? -18.559 104.562 -4.417 1.00 31.67 64 VAL B O 1
ATOM 5710 N N . GLN B 1 29 ? -16.642 103.653 -3.662 1.00 31.39 65 GLN B N 1
ATOM 5711 C CA . GLN B 1 29 ? -16.256 104.815 -2.878 1.00 32.76 65 GLN B CA 1
ATOM 5712 C C . GLN B 1 29 ? -15.283 105.617 -3.725 1.00 32.65 65 GLN B C 1
ATOM 5713 O O . GLN B 1 29 ? -14.209 105.127 -4.097 1.00 31.57 65 GLN B O 1
ATOM 5719 N N . ALA B 1 30 ? -15.684 106.838 -4.055 1.00 33.46 66 ALA B N 1
ATOM 5720 C CA . ALA B 1 30 ? -14.923 107.684 -4.961 1.00 35.28 66 ALA B CA 1
ATOM 5721 C C . ALA B 1 30 ? -14.624 109.023 -4.303 1.00 36.77 66 ALA B C 1
ATOM 5722 O O . ALA B 1 30 ? -15.447 109.549 -3.562 1.00 35.07 66 ALA B O 1
ATOM 5724 N N . LYS B 1 31 ? -13.429 109.547 -4.564 1.00 39.92 67 LYS B N 1
ATOM 5725 C CA . LYS B 1 31 ? -13.000 110.835 -4.031 1.00 42.53 67 LYS B CA 1
ATOM 5726 C C . LYS B 1 31 ? -12.309 111.615 -5.135 1.00 42.78 67 LYS B C 1
ATOM 5727 O O . LYS B 1 31 ? -11.417 111.094 -5.796 1.00 41.39 67 LYS B O 1
ATOM 5733 N N . ASN B 1 32 ? -12.735 112.855 -5.345 1.00 45.92 68 ASN B N 1
ATOM 5734 C CA . ASN B 1 32 ? -12.116 113.713 -6.351 1.00 49.38 68 ASN B CA 1
ATOM 5735 C C . ASN B 1 32 ? -10.810 114.317 -5.827 1.00 51.48 68 ASN B C 1
ATOM 5736 O O . ASN B 1 32 ? -10.826 115.199 -4.972 1.00 52.93 68 ASN B O 1
ATOM 5741 N N . GLY B 1 33 ? -9.685 113.827 -6.342 1.00 55.38 69 GLY B N 1
ATOM 5742 C CA . GLY B 1 33 ? -8.372 114.402 -6.036 1.00 58.24 69 GLY B CA 1
ATOM 5743 C C . GLY B 1 33 ? -7.643 114.809 -7.304 1.00 60.79 69 GLY B C 1
ATOM 5744 O O . GLY B 1 33 ? -6.453 114.530 -7.459 1.00 62.19 69 GLY B O 1
ATOM 5745 N N . THR B 1 34 ? -8.362 115.463 -8.215 1.00 62.65 70 THR B N 1
ATOM 5746 C CA . THR B 1 34 ? -7.798 115.900 -9.494 1.00 63.47 70 THR B CA 1
ATOM 5747 C C . THR B 1 34 ? -7.359 117.369 -9.476 1.00 64.05 70 THR B C 1
ATOM 5748 O O . THR B 1 34 ? -6.666 117.813 -10.390 1.00 63.18 70 THR B O 1
ATOM 5752 N N . GLY B 1 35 ? -7.773 118.121 -8.454 1.00 65.51 71 GLY B N 1
ATOM 5753 C CA . GLY B 1 35 ? -7.431 119.544 -8.346 1.00 66.43 71 GLY B CA 1
ATOM 5754 C C . GLY B 1 35 ? -8.558 120.498 -8.721 1.00 66.99 71 GLY B C 1
ATOM 5755 O O . GLY B 1 35 ? -8.595 121.633 -8.241 1.00 67.17 71 GLY B O 1
ATOM 5756 N N . SER B 1 36 ? -9.476 120.045 -9.577 1.00 66.31 72 SER B N 1
ATOM 5757 C CA . SER B 1 36 ? -10.652 120.835 -9.968 1.00 64.81 72 SER B CA 1
ATOM 5758 C C . SER B 1 36 ? -11.904 119.952 -10.049 1.00 62.50 72 SER B C 1
ATOM 5759 O O . SER B 1 36 ? -11.830 118.738 -9.837 1.00 63.50 72 SER B O 1
ATOM 5762 N N . SER B 1 37 ? -13.050 120.563 -10.346 1.00 58.63 73 SER B N 1
ATOM 5763 C CA . SER B 1 37 ? -14.311 119.825 -10.452 1.00 55.70 73 SER B CA 1
ATOM 5764 C C . SER B 1 37 ? -14.212 118.721 -11.497 1.00 53.35 73 SER B C 1
ATOM 5765 O O . SER B 1 37 ? -13.494 118.860 -12.490 1.00 51.68 73 SER B O 1
ATOM 5768 N N . TRP B 1 38 ? -14.919 117.618 -11.250 1.00 50.57 74 TRP B N 1
ATOM 5769 C CA . TRP B 1 38 ? -14.917 116.471 -12.155 1.00 48.56 74 TRP B CA 1
ATOM 5770 C C . TRP B 1 38 ? -16.343 115.996 -12.424 1.00 48.56 74 TRP B C 1
ATOM 5771 O O . TRP B 1 38 ? -17.163 115.919 -11.511 1.00 48.93 74 TRP B O 1
ATOM 5782 N N . SER B 1 39 ? -16.629 115.691 -13.687 1.00 50.04 75 SER B N 1
ATOM 5783 C CA . SER B 1 39 ? -17.918 115.127 -14.076 1.00 49.84 75 SER B CA 1
ATOM 5784 C C . SER B 1 39 ? -17.727 114.063 -15.144 1.00 48.93 75 SER B C 1
ATOM 5785 O O . SER B 1 39 ? -16.861 114.178 -16.013 1.00 51.22 75 SER B O 1
ATOM 5788 N N . GLY B 1 40 ? -18.540 113.019 -15.064 1.00 46.80 76 GLY B N 1
ATOM 5789 C CA . GLY B 1 40 ? -18.427 111.897 -15.976 1.00 44.95 76 GLY B CA 1
ATOM 5790 C C . GLY B 1 40 ? -19.315 110.757 -15.535 1.00 42.07 76 GLY B C 1
ATOM 5791 O O . GLY B 1 40 ? -20.322 110.966 -14.853 1.00 40.85 76 GLY B O 1
ATOM 5792 N N . ALA B 1 41 ? -18.934 109.547 -15.924 1.00 40.38 77 ALA B N 1
ATOM 5793 C CA . ALA B 1 41 ? -19.729 108.370 -15.626 1.00 39.05 77 ALA B CA 1
ATOM 5794 C C . ALA B 1 41 ? -18.889 107.354 -14.870 1.00 37.07 77 ALA B C 1
ATOM 5795 O O . ALA B 1 41 ? -17.672 107.278 -15.058 1.00 36.85 77 ALA B O 1
ATOM 5797 N N . ALA B 1 42 ? -19.554 106.591 -14.009 1.00 34.84 78 ALA B N 1
ATOM 5798 C CA . ALA B 1 42 ? -18.960 105.403 -13.407 1.00 34.04 78 ALA B CA 1
ATOM 5799 C C . ALA B 1 42 ? -19.569 104.209 -14.125 1.00 31.33 78 ALA B C 1
ATOM 5800 O O . ALA B 1 42 ? -20.780 104.011 -14.081 1.00 31.23 78 ALA B O 1
ATOM 5802 N N . ARG B 1 43 ? -18.728 103.456 -14.825 1.00 30.77 79 ARG B N 1
ATOM 5803 C CA . ARG B 1 43 ? -19.167 102.328 -15.634 1.00 30.39 79 ARG B CA 1
ATOM 5804 C C . ARG B 1 43 ? -18.820 101.022 -14.927 1.00 30.39 79 ARG B C 1
ATOM 5805 O O . ARG B 1 43 ? -17.655 100.748 -14.659 1.00 30.77 79 ARG B O 1
ATOM 5813 N N . LEU B 1 44 ? -19.848 100.237 -14.635 1.00 30.31 80 LEU B N 1
ATOM 5814 C CA . LEU B 1 44 ? -19.709 98.891 -14.075 1.00 28.65 80 LEU B CA 1
ATOM 5815 C C . LEU B 1 44 ? -19.759 97.845 -15.180 1.00 27.90 80 LEU B C 1
ATOM 5816 O O . LEU B 1 44 ? -20.666 97.870 -16.012 1.00 27.14 80 LEU B O 1
ATOM 5821 N N . GLU B 1 45 ? -18.796 96.926 -15.186 1.00 26.66 81 GLU B N 1
ATOM 5822 C CA . GLU B 1 45 ? -18.867 95.742 -16.034 1.00 26.79 81 GLU B CA 1
ATOM 5823 C C . GLU B 1 45 ? -18.482 94.507 -15.223 1.00 27.94 81 GLU B C 1
ATOM 5824 O O . GLU B 1 45 ? -17.475 94.513 -14.511 1.00 27.61 81 GLU B O 1
ATOM 5830 N N . ILE B 1 46 ? -19.287 93.458 -15.345 1.00 26.22 82 ILE B N 1
ATOM 5831 C CA . ILE B 1 46 ? -19.069 92.212 -14.627 1.00 26.53 82 ILE B CA 1
ATOM 5832 C C . ILE B 1 46 ? -18.803 91.122 -15.645 1.00 26.62 82 ILE B C 1
ATOM 5833 O O . ILE B 1 46 ? -19.504 91.029 -16.666 1.00 27.12 82 ILE B O 1
ATOM 5838 N N . PHE B 1 47 ? -17.777 90.315 -15.376 1.00 24.70 83 PHE B N 1
ATOM 5839 C CA . PHE B 1 47 ? -17.365 89.242 -16.262 1.00 25.59 83 PHE B CA 1
ATOM 5840 C C . PHE B 1 47 ? -17.442 87.915 -15.547 1.00 26.75 83 PHE B C 1
ATOM 5841 O O . PHE B 1 47 ? -17.197 87.843 -14.339 1.00 26.77 83 PHE B O 1
ATOM 5849 N N . HIS B 1 48 ? -17.794 86.872 -16.290 1.00 27.26 84 HIS B N 1
ATOM 5850 C CA . HIS B 1 48 ? -17.551 85.506 -15.869 1.00 27.84 84 HIS B CA 1
ATOM 5851 C C . HIS B 1 48 ? -16.483 84.902 -16.770 1.00 29.02 84 HIS B C 1
ATOM 5852 O O . HIS B 1 48 ? -16.747 84.564 -17.936 1.00 28.80 84 HIS B O 1
ATOM 5859 N N . LEU B 1 49 ? -15.274 84.777 -16.222 1.00 28.50 85 LEU B N 1
ATOM 5860 C CA . LEU B 1 49 ? -14.104 84.342 -16.974 1.00 28.85 85 LEU B CA 1
ATOM 5861 C C . LEU B 1 49 ? -13.945 85.284 -18.174 1.00 29.50 85 LEU B C 1
ATOM 5862 O O . LEU B 1 49 ? -13.891 86.492 -17.973 1.00 28.81 85 LEU B O 1
ATOM 5867 N N . GLU B 1 50 ? -13.895 84.766 -19.402 1.00 31.42 86 GLU B N 1
ATOM 5868 C CA . GLU B 1 50 ? -13.667 85.628 -20.574 1.00 32.61 86 GLU B CA 1
ATOM 5869 C C . GLU B 1 50 ? -14.896 86.447 -20.992 1.00 33.91 86 GLU B C 1
ATOM 5870 O O . GLU B 1 50 ? -14.763 87.410 -21.750 1.00 34.22 86 GLU B O 1
ATOM 5876 N N . ASN B 1 51 ? -16.080 86.068 -20.512 1.00 33.22 87 ASN B N 1
ATOM 5877 C CA . ASN B 1 51 ? -17.337 86.647 -21.005 1.00 34.50 87 ASN B CA 1
ATOM 5878 C C . ASN B 1 51 ? -17.900 87.775 -20.144 1.00 33.73 87 ASN B C 1
ATOM 5879 O O . ASN B 1 51 ? -18.020 87.641 -18.925 1.00 31.90 87 ASN B O 1
ATOM 5884 N N . SER B 1 52 ? -18.239 88.888 -20.792 1.00 31.34 88 SER B N 1
ATOM 5885 C CA . SER B 1 52 ? -18.948 89.987 -20.149 1.00 30.40 88 SER B CA 1
ATOM 5886 C C . SER B 1 52 ? -20.404 89.578 -19.957 1.00 31.52 88 SER B C 1
ATOM 5887 O O . SER B 1 52 ? -21.042 89.116 -20.903 1.00 32.79 88 SER B O 1
ATOM 5890 N N . VAL B 1 53 ? -20.926 89.742 -18.742 1.00 30.98 89 VAL B N 1
ATOM 5891 C CA . VAL B 1 53 ? -22.300 89.340 -18.435 1.00 29.84 89 VAL B CA 1
ATOM 5892 C C . VAL B 1 53 ? -23.187 90.488 -17.954 1.00 28.75 89 VAL B C 1
ATOM 5893 O O . VAL B 1 53 ? -24.400 90.339 -17.888 1.00 29.28 89 VAL B O 1
ATOM 5897 N N . TYR B 1 54 ? -22.601 91.631 -17.616 1.00 27.77 90 TYR B N 1
ATOM 5898 C CA . TYR B 1 54 ? -23.391 92.764 -17.162 1.00 27.10 90 TYR B CA 1
ATOM 5899 C C . TYR B 1 54 ? -22.628 94.067 -17.333 1.00 27.95 90 TYR B C 1
ATOM 5900 O O . TYR B 1 54 ? -21.424 94.113 -17.113 1.00 28.21 90 TYR B O 1
ATOM 5909 N N . THR B 1 55 ? -23.327 95.117 -17.758 1.00 27.64 91 THR B N 1
ATOM 5910 C CA . THR B 1 55 ? -22.755 96.462 -17.794 1.00 26.85 91 THR B CA 1
ATOM 5911 C C . THR B 1 55 ? -23.823 97.451 -17.348 1.00 28.04 91 THR B C 1
ATOM 5912 O O . THR B 1 55 ? -25.000 97.297 -17.679 1.00 28.58 91 THR B O 1
ATOM 5916 N N . SER B 1 56 ? -23.419 98.444 -16.569 1.00 27.39 92 SER B N 1
ATOM 5917 C CA . SER B 1 56 ? -24.329 99.499 -16.134 1.00 28.08 92 SER B CA 1
ATOM 5918 C C . SER B 1 56 ? -23.521 100.761 -15.895 1.00 28.63 92 SER B C 1
ATOM 5919 O O . SER B 1 56 ? -22.310 100.695 -15.683 1.00 29.69 92 SER B O 1
ATOM 5922 N N . SER B 1 57 ? -24.183 101.910 -15.952 1.00 29.75 93 SER B N 1
ATOM 5923 C CA . SER B 1 57 ? -23.520 103.196 -15.722 1.00 31.28 93 SER B CA 1
ATOM 5924 C C . SER B 1 57 ? -24.381 104.140 -14.891 1.00 32.09 93 SER B C 1
ATOM 5925 O O . SER B 1 57 ? -25.604 104.031 -14.884 1.00 33.33 93 SER B O 1
ATOM 5928 N N . GLN B 1 58 ? -23.738 105.059 -14.180 1.00 34.59 94 GLN B N 1
ATOM 5929 C CA . GLN B 1 58 ? -24.447 106.177 -13.557 1.00 37.47 94 GLN B CA 1
ATOM 5930 C C . GLN B 1 58 ? -23.573 107.424 -13.467 1.00 39.38 94 GLN B C 1
ATOM 5931 O O . GLN B 1 58 ? -22.344 107.346 -13.474 1.00 37.67 94 GLN B O 1
ATOM 5937 N N . SER B 1 59 ? -24.234 108.576 -13.403 1.00 41.17 95 SER B N 1
ATOM 5938 C CA . SER B 1 59 ? -23.549 109.857 -13.408 1.00 44.18 95 SER B CA 1
ATOM 5939 C C . SER B 1 59 ? -22.811 110.101 -12.111 1.00 46.36 95 SER B C 1
ATOM 5940 O O . SER B 1 59 ? -23.248 109.680 -11.035 1.00 46.42 95 SER B O 1
ATOM 5943 N N . LEU B 1 60 ? -21.687 110.795 -12.230 1.00 48.29 96 LEU B N 1
ATOM 5944 C CA . LEU B 1 60 ? -20.866 111.135 -11.084 1.00 49.23 96 LEU B CA 1
ATOM 5945 C C . LEU B 1 60 ? -20.270 112.525 -11.291 1.00 49.54 96 LEU B C 1
ATOM 5946 O O . LEU B 1 60 ? -19.453 112.728 -12.191 1.00 49.23 96 LEU B O 1
ATOM 5951 N N . SER B 1 61 ? -20.704 113.479 -10.473 1.00 50.59 97 SER B N 1
ATOM 5952 C CA . SER B 1 61 ? -20.114 114.810 -10.460 1.00 52.08 97 SER B CA 1
ATOM 5953 C C . SER B 1 61 ? -19.627 115.115 -9.047 1.00 49.71 97 SER B C 1
ATOM 5954 O O . SER B 1 61 ? -20.370 114.946 -8.075 1.00 48.47 97 SER B O 1
ATOM 5957 N N . LEU B 1 62 ? -18.373 115.550 -8.946 1.00 48.16 98 LEU B N 1
ATOM 5958 C CA . LEU B 1 62 ? -17.745 115.837 -7.662 1.00 46.30 98 LEU B CA 1
ATOM 5959 C C . LEU B 1 62 ? -16.915 117.115 -7.741 1.00 47.08 98 LEU B C 1
ATOM 5960 O O . LEU B 1 62 ? -16.100 117.274 -8.655 1.00 45.38 98 LEU B O 1
ATOM 5965 N N . THR B 1 63 ? -17.111 118.011 -6.775 1.00 49.02 99 THR B N 1
ATOM 5966 C CA . THR B 1 63 ? -16.228 119.167 -6.602 1.00 50.92 99 THR B CA 1
ATOM 5967 C C . THR B 1 63 ? -14.858 118.673 -6.148 1.00 52.99 99 THR B C 1
ATOM 5968 O O . THR B 1 63 ? -14.721 117.522 -5.723 1.00 53.02 99 THR B O 1
ATOM 5972 N N . ASN B 1 64 ? -13.841 119.524 -6.240 1.00 53.91 100 ASN B N 1
ATOM 5973 C CA . ASN B 1 64 ? -12.494 119.117 -5.838 1.00 54.60 100 ASN B CA 1
ATOM 5974 C C . ASN B 1 64 ? -12.450 118.746 -4.352 1.00 52.49 100 ASN B C 1
ATOM 5975 O O . ASN B 1 64 ? -12.941 119.496 -3.508 1.00 49.95 100 ASN B O 1
ATOM 5980 N N . GLY B 1 65 ? -11.885 117.573 -4.051 1.00 50.10 101 GLY B N 1
ATOM 5981 C CA . GLY B 1 65 ? -11.821 117.060 -2.681 1.00 48.43 101 GLY B CA 1
ATOM 5982 C C . GLY B 1 65 ? -13.089 116.376 -2.191 1.00 48.05 101 GLY B C 1
ATOM 5983 O O . GLY B 1 65 ? -13.146 115.906 -1.050 1.00 48.03 101 GLY B O 1
ATOM 5984 N N . GLN B 1 66 ? -14.108 116.305 -3.043 1.00 45.61 102 GLN B N 1
ATOM 5985 C CA . GLN B 1 66 ? -15.377 115.711 -2.653 1.00 44.80 102 GLN B CA 1
ATOM 5986 C C . GLN B 1 66 ? -15.359 114.206 -2.880 1.00 43.06 102 GLN B C 1
ATOM 5987 O O . GLN B 1 66 ? -14.741 113.712 -3.828 1.00 39.86 102 GLN B O 1
ATOM 5993 N N . SER B 1 67 ? -16.062 113.490 -2.011 1.00 42.46 103 SER B N 1
ATOM 5994 C CA . SER B 1 67 ? -16.191 112.049 -2.137 1.00 42.72 103 SER B CA 1
ATOM 5995 C C . SER B 1 67 ? -17.654 111.627 -2.080 1.00 41.21 103 SER B C 1
ATOM 5996 O O . SER B 1 67 ? -18.510 112.359 -1.581 1.00 41.90 103 SER B O 1
ATOM 5999 N N . THR B 1 68 ? -17.937 110.449 -2.619 1.00 39.32 104 THR B N 1
ATOM 6000 C CA . THR B 1 68 ? -19.268 109.866 -2.515 1.00 38.54 104 THR B CA 1
ATOM 6001 C C . THR B 1 68 ? -19.162 108.363 -2.652 1.00 37.01 104 THR B C 1
ATOM 6002 O O . THR B 1 68 ? -18.128 107.847 -3.106 1.00 36.65 104 THR B O 1
ATOM 6006 N N . THR B 1 69 ? -20.228 107.667 -2.258 1.00 36.11 105 THR B N 1
ATOM 6007 C CA . THR B 1 69 ? -20.322 106.223 -2.459 1.00 34.89 105 THR B CA 1
ATOM 6008 C C . THR B 1 69 ? -21.519 105.876 -3.339 1.00 32.77 105 THR B C 1
ATOM 6009 O O . THR B 1 69 ? -22.667 106.103 -2.964 1.00 32.81 105 THR B O 1
ATOM 6013 N N . LEU B 1 70 ? -21.237 105.329 -4.514 1.00 31.73 106 LEU B N 1
ATOM 6014 C CA . LEU B 1 70 ? -22.281 104.882 -5.420 1.00 31.92 106 LEU B CA 1
ATOM 6015 C C . LEU B 1 70 ? -22.643 103.439 -5.101 1.00 31.61 106 LEU B C 1
ATOM 6016 O O . LEU B 1 70 ? -21.825 102.685 -4.551 1.00 29.74 106 LEU B O 1
ATOM 6021 N N . THR B 1 71 ? -23.864 103.065 -5.463 1.00 29.89 107 THR B N 1
ATOM 6022 C CA . THR B 1 71 ? -24.331 101.694 -5.344 1.00 30.88 107 THR B CA 1
ATOM 6023 C C . THR B 1 71 ? -24.894 101.243 -6.680 1.00 31.51 107 THR B C 1
ATOM 6024 O O . THR B 1 71 ? -25.715 101.942 -7.274 1.00 32.38 107 THR B O 1
ATOM 6028 N N . PHE B 1 72 ? -24.426 100.091 -7.149 1.00 30.66 108 PHE B N 1
ATOM 6029 C CA . PHE B 1 72 ? -25.011 99.389 -8.268 1.00 30.38 108 PHE B CA 1
ATOM 6030 C C . PHE B 1 72 ? -25.626 98.103 -7.735 1.00 31.71 108 PHE B C 1
ATOM 6031 O O . PHE B 1 72 ? -24.984 97.393 -6.952 1.00 30.54 108 PHE B O 1
ATOM 6039 N N . THR B 1 73 ? -26.843 97.794 -8.175 1.00 30.46 109 THR B N 1
ATOM 6040 C CA . THR B 1 73 ? -27.509 96.550 -7.800 1.00 31.66 109 THR B CA 1
ATOM 6041 C C . THR B 1 73 ? -27.480 95.560 -8.957 1.00 32.14 109 THR B C 1
ATOM 6042 O O . THR B 1 73 ? -27.676 95.919 -10.124 1.00 32.43 109 THR B O 1
ATOM 6046 N N . TRP B 1 74 ? -27.196 94.306 -8.624 1.00 30.09 110 TRP B N 1
ATOM 6047 C CA . TRP B 1 74 ? -27.072 93.246 -9.600 1.00 29.26 110 TRP B CA 1
ATOM 6048 C C . TRP B 1 74 ? -27.718 91.989 -9.036 1.00 30.27 110 TRP B C 1
ATOM 6049 O O . TRP B 1 74 ? -27.552 91.684 -7.854 1.00 31.54 110 TRP B O 1
ATOM 6060 N N . THR B 1 75 ? -28.478 91.280 -9.860 1.00 28.82 111 THR B N 1
ATOM 6061 C CA . THR B 1 75 ? -29.066 90.021 -9.434 1.00 28.61 111 THR B CA 1
ATOM 6062 C C . THR B 1 75 ? -28.078 88.898 -9.745 1.00 29.03 111 THR B C 1
ATOM 6063 O O . THR B 1 75 ? -27.625 88.757 -10.886 1.00 27.71 111 THR B O 1
ATOM 6067 N N . ALA B 1 76 ? -27.722 88.125 -8.717 1.00 28.06 112 ALA B N 1
ATOM 6068 C CA . ALA B 1 76 ? -26.827 86.982 -8.876 1.00 26.91 112 ALA B CA 1
ATOM 6069 C C . ALA B 1 76 ? -27.436 85.982 -9.857 1.00 26.80 112 ALA B C 1
ATOM 6070 O O . ALA B 1 76 ? -28.577 85.564 -9.671 1.00 26.55 112 ALA B O 1
ATOM 6072 N N . PRO B 1 77 ? -26.698 85.605 -10.917 1.00 27.85 113 PRO B N 1
ATOM 6073 C CA . PRO B 1 77 ? -27.305 84.668 -11.867 1.00 28.21 113 PRO B CA 1
ATOM 6074 C C . PRO B 1 77 ? -27.644 83.296 -11.278 1.00 30.55 113 PRO B C 1
ATOM 6075 O O . PRO B 1 77 ? -27.153 82.926 -10.208 1.00 28.94 113 PRO B O 1
ATOM 6079 N N . SER B 1 78 ? -28.484 82.549 -11.990 1.00 29.98 114 SER B N 1
ATOM 6080 C CA . SER B 1 78 ? -29.045 81.314 -11.455 1.00 30.00 114 SER B CA 1
ATOM 6081 C C . SER B 1 78 ? -28.041 80.166 -11.329 1.00 28.68 114 SER B C 1
ATOM 6082 O O . SER B 1 78 ? -28.258 79.267 -10.526 1.00 29.44 114 SER B O 1
ATOM 6085 N N . THR B 1 79 ? -26.954 80.175 -12.101 1.00 27.83 115 THR B N 1
ATOM 6086 C CA . THR B 1 79 ? -26.022 79.044 -12.073 1.00 28.68 115 THR B CA 1
ATOM 6087 C C . THR B 1 79 ? -25.183 79.074 -10.796 1.00 27.24 115 THR B C 1
ATOM 6088 O O . THR B 1 79 ? -24.418 80.001 -10.570 1.00 26.46 115 THR B O 1
ATOM 6092 N N . ASP B 1 80 ? -25.342 78.049 -9.965 1.00 27.52 116 ASP B N 1
ATOM 6093 C CA . ASP B 1 80 ? -24.682 78.005 -8.658 1.00 26.58 116 ASP B CA 1
ATOM 6094 C C . ASP B 1 80 ? -23.177 77.760 -8.803 1.00 25.77 116 ASP B C 1
ATOM 6095 O O . ASP B 1 80 ? -22.728 77.151 -9.773 1.00 25.35 116 ASP B O 1
ATOM 6100 N N . PHE B 1 81 ? -22.407 78.247 -7.836 1.00 24.86 117 PHE B N 1
ATOM 6101 C CA . PHE B 1 81 ? -20.964 78.000 -7.763 1.00 24.61 117 PHE B CA 1
ATOM 6102 C C . PHE B 1 81 ? -20.235 78.631 -8.937 1.00 24.92 117 PHE B C 1
ATOM 6103 O O . PHE B 1 81 ? -19.575 77.947 -9.720 1.00 24.16 117 PHE B O 1
ATOM 6111 N N . ARG B 1 82 ? -20.364 79.950 -9.037 1.00 25.43 118 ARG B N 1
ATOM 6112 C CA . ARG B 1 82 ? -19.672 80.713 -10.063 1.00 26.56 118 ARG B CA 1
ATOM 6113 C C . ARG B 1 82 ? -19.074 81.993 -9.511 1.00 24.47 118 ARG B C 1
ATOM 6114 O O . ARG B 1 82 ? -19.702 82.717 -8.735 1.00 24.84 118 ARG B O 1
ATOM 6122 N N . GLY B 1 83 ? -17.851 82.268 -9.940 1.00 24.22 119 GLY B N 1
ATOM 6123 C CA . GLY B 1 83 ? -17.155 83.492 -9.585 1.00 23.53 119 GLY B CA 1
ATOM 6124 C C . GLY B 1 83 ? -17.185 84.487 -10.736 1.00 23.83 119 GLY B C 1
ATOM 6125 O O . GLY B 1 83 ? -17.238 84.098 -11.897 1.00 24.21 119 GLY B O 1
ATOM 6126 N N . TYR B 1 84 ? -17.150 85.765 -10.390 1.00 24.13 120 TYR B N 1
ATOM 6127 C CA . TYR B 1 84 ? -17.249 86.858 -11.347 1.00 25.31 120 TYR B CA 1
ATOM 6128 C C . TYR B 1 84 ? -16.206 87.920 -11.028 1.00 26.03 120 TYR B C 1
ATOM 6129 O O . TYR B 1 84 ? -15.883 88.137 -9.859 1.00 25.91 120 TYR B O 1
ATOM 6138 N N . PHE B 1 85 ? -15.700 88.585 -12.068 1.00 26.33 121 PHE B N 1
ATOM 6139 C CA . PHE B 1 85 ? -14.842 89.759 -11.921 1.00 26.95 121 PHE B CA 1
ATOM 6140 C C . PHE B 1 85 ? -15.645 91.045 -12.103 1.00 28.08 121 PHE B C 1
ATOM 6141 O O . PHE B 1 85 ? -16.474 91.133 -13.018 1.00 29.18 121 PHE B O 1
ATOM 6149 N N . VAL B 1 86 ? -15.376 92.045 -11.265 1.00 26.56 122 VAL B N 1
ATOM 6150 C CA . VAL B 1 86 ? -16.087 93.320 -11.314 1.00 27.28 122 VAL B CA 1
ATOM 6151 C C . VAL B 1 86 ? -15.124 94.475 -11.613 1.00 28.33 122 VAL B C 1
ATOM 6152 O O . VAL B 1 86 ? -14.205 94.741 -10.839 1.00 26.65 122 VAL B O 1
ATOM 6156 N N . ARG B 1 87 ? -15.344 95.148 -12.743 1.00 28.23 123 ARG B N 1
ATOM 6157 C CA . ARG B 1 87 ? -14.573 96.340 -13.114 1.00 28.53 123 ARG B CA 1
ATOM 6158 C C . ARG B 1 87 ? -15.407 97.594 -12.903 1.00 29.25 123 ARG B C 1
ATOM 6159 O O . ARG B 1 87 ? -16.586 97.638 -13.278 1.00 29.56 123 ARG B O 1
ATOM 6167 N N . ILE B 1 88 ? -14.803 98.605 -12.286 1.00 29.15 124 ILE B N 1
ATOM 6168 C CA . ILE B 1 88 ? -15.380 99.943 -12.263 1.00 30.44 124 ILE B CA 1
ATOM 6169 C C . ILE B 1 88 ? -14.442 100.862 -13.031 1.00 32.16 124 ILE B C 1
ATOM 6170 O O . ILE B 1 88 ? -13.270 100.976 -12.676 1.00 30.86 124 ILE B O 1
ATOM 6175 N N . ASP B 1 89 ? -14.951 101.498 -14.084 1.00 32.56 125 ASP B N 1
ATOM 6176 C CA . ASP B 1 89 ? -14.184 102.514 -14.805 1.00 34.70 125 ASP B CA 1
ATOM 6177 C C . ASP B 1 89 ? -14.836 103.871 -14.621 1.00 34.06 125 ASP B C 1
ATOM 6178 O O . ASP B 1 89 ? -16.008 104.048 -14.944 1.00 34.92 125 ASP B O 1
ATOM 6183 N N . ALA B 1 90 ? -14.070 104.826 -14.108 1.00 33.54 126 ALA B N 1
ATOM 6184 C CA . ALA B 1 90 ? -14.542 106.194 -13.951 1.00 34.09 126 ALA B CA 1
ATOM 6185 C C . ALA B 1 90 ? -13.648 107.171 -14.729 1.00 35.75 126 ALA B C 1
ATOM 6186 O O . ALA B 1 90 ? -13.409 108.292 -14.287 1.00 37.60 126 ALA B O 1
ATOM 6188 N N . GLY B 1 91 ? -13.157 106.721 -15.885 1.00 38.64 127 GLY B N 1
ATOM 6189 C CA . GLY B 1 91 ? -12.374 107.554 -16.801 1.00 40.28 127 GLY B CA 1
ATOM 6190 C C . GLY B 1 91 ? -11.133 108.154 -16.173 1.00 41.63 127 GLY B C 1
ATOM 6191 O O . GLY B 1 91 ? -10.303 107.430 -15.623 1.00 41.65 127 GLY B O 1
ATOM 6192 N N . THR B 1 92 ? -11.018 109.482 -16.242 1.00 41.85 128 THR B N 1
ATOM 6193 C CA . THR B 1 92 ? -9.854 110.197 -15.705 1.00 41.17 128 THR B CA 1
ATOM 6194 C C . THR B 1 92 ? -9.832 110.218 -14.175 1.00 41.41 128 THR B C 1
ATOM 6195 O O . THR B 1 92 ? -8.791 110.483 -13.577 1.00 40.82 128 THR B O 1
ATOM 6199 N N . LEU B 1 93 ? -10.975 109.955 -13.547 1.00 41.35 129 LEU B N 1
ATOM 6200 C CA . LEU B 1 93 ? -11.034 109.830 -12.091 1.00 42.39 129 LEU B CA 1
ATOM 6201 C C . LEU B 1 93 ? -10.361 108.543 -11.595 1.00 41.04 129 LEU B C 1
ATOM 6202 O O . LEU B 1 93 ? -9.888 108.494 -10.462 1.00 44.14 129 LEU B O 1
ATOM 6207 N N . GLY B 1 94 ? -10.316 107.515 -12.443 1.00 39.16 130 GLY B N 1
ATOM 6208 C CA . GLY B 1 94 ? -9.617 106.265 -12.135 1.00 37.66 130 GLY B CA 1
ATOM 6209 C C . GLY B 1 94 ? -10.465 105.022 -12.369 1.00 36.13 130 GLY B C 1
ATOM 6210 O O . GLY B 1 94 ? -11.569 105.095 -12.918 1.00 34.06 130 GLY B O 1
ATOM 6211 N N . GLN B 1 95 ? -9.932 103.875 -11.956 1.00 34.58 131 GLN B N 1
ATOM 6212 C CA . GLN B 1 95 ? -10.640 102.612 -12.049 1.00 32.08 131 GLN B CA 1
ATOM 6213 C C . GLN B 1 95 ? -10.469 101.807 -10.759 1.00 30.73 131 GLN B C 1
ATOM 6214 O O . GLN B 1 95 ? -9.605 102.106 -9.933 1.00 28.11 131 GLN B O 1
ATOM 6220 N N . GLY B 1 96 ? -11.293 100.781 -10.605 1.00 28.27 132 GLY B N 1
ATOM 6221 C CA . GLY B 1 96 ? -11.203 99.884 -9.448 1.00 27.57 132 GLY B CA 1
ATOM 6222 C C . GLY B 1 96 ? -11.805 98.548 -9.790 1.00 26.87 132 GLY B C 1
ATOM 6223 O O . GLY B 1 96 ? -12.308 98.354 -10.903 1.00 26.20 132 GLY B O 1
ATOM 6224 N N . ALA B 1 97 ? -11.756 97.615 -8.841 1.00 25.28 133 ALA B N 1
ATOM 6225 C CA . ALA B 1 97 ? -12.245 96.267 -9.088 1.00 24.50 133 ALA B CA 1
ATOM 6226 C C . ALA B 1 97 ? -12.668 95.588 -7.808 1.00 25.06 133 ALA B C 1
ATOM 6227 O O . ALA B 1 97 ? -12.244 95.977 -6.715 1.00 24.21 133 ALA B O 1
ATOM 6229 N N . THR B 1 98 ? -13.509 94.573 -7.964 1.00 24.47 134 THR B N 1
ATOM 6230 C CA . THR B 1 98 ? -13.760 93.608 -6.897 1.00 24.02 134 THR B CA 1
ATOM 6231 C C . THR B 1 98 ? -14.157 92.277 -7.531 1.00 22.80 134 THR B C 1
ATOM 6232 O O . THR B 1 98 ? -13.877 92.032 -8.710 1.00 23.99 134 THR B O 1
ATOM 6236 N N . ALA B 1 99 ? -14.773 91.397 -6.755 1.00 22.26 135 ALA B N 1
ATOM 6237 C CA . ALA B 1 99 ? -15.173 90.095 -7.265 1.00 21.98 135 ALA B CA 1
ATOM 6238 C C . ALA B 1 99 ? -16.414 89.646 -6.512 1.00 21.71 135 ALA B C 1
ATOM 6239 O O . ALA B 1 99 ? -16.729 90.188 -5.458 1.00 23.03 135 ALA B O 1
ATOM 6241 N N . ILE B 1 100 ? -17.127 88.685 -7.081 1.00 22.21 136 ILE B N 1
ATOM 6242 C CA . ILE B 1 100 ? -18.377 88.203 -6.509 1.00 22.26 136 ILE B CA 1
ATOM 6243 C C . ILE B 1 100 ? -18.413 86.689 -6.609 1.00 21.63 136 ILE B C 1
ATOM 6244 O O . ILE B 1 100 ? -18.050 86.131 -7.634 1.00 21.63 136 ILE B O 1
ATOM 6249 N N . ASP B 1 101 ? -18.855 86.043 -5.529 1.00 21.02 137 ASP B N 1
ATOM 6250 C CA . ASP B 1 101 ? -18.933 84.605 -5.441 1.00 21.71 137 ASP B CA 1
ATOM 6251 C C . ASP B 1 101 ? -20.392 84.234 -5.249 1.00 22.60 137 ASP B C 1
ATOM 6252 O O . ASP B 1 101 ? -20.973 84.522 -4.204 1.00 22.30 137 ASP B O 1
ATOM 6257 N N . VAL B 1 102 ? -20.976 83.620 -6.274 1.00 22.94 138 VAL B N 1
ATOM 6258 C CA . VAL B 1 102 ? -22.322 83.078 -6.172 1.00 23.50 138 VAL B CA 1
ATOM 6259 C C . VAL B 1 102 ? -22.188 81.586 -5.866 1.00 23.69 138 VAL B C 1
ATOM 6260 O O . VAL B 1 102 ? -21.920 80.773 -6.749 1.00 23.75 138 VAL B O 1
ATOM 6264 N N . SER B 1 103 ? -22.330 81.255 -4.587 1.00 23.97 139 SER B N 1
ATOM 6265 C CA . SER B 1 103 ? -22.210 79.877 -4.102 1.00 24.65 139 SER B CA 1
ATOM 6266 C C . SER B 1 103 ? -23.189 79.693 -2.958 1.00 22.85 139 SER B C 1
ATOM 6267 O O . SER B 1 103 ? -23.270 80.525 -2.053 1.00 22.37 139 SER B O 1
ATOM 6271 N N . SER B 1 104 ? -23.951 78.609 -3.003 1.00 23.85 140 SER B N 1
ATOM 6272 C CA . SER B 1 104 ? -24.967 78.373 -1.990 1.00 24.09 140 SER B CA 1
ATOM 6273 C C . SER B 1 104 ? -24.363 77.742 -0.736 1.00 24.42 140 SER B C 1
ATOM 6274 O O . SER B 1 104 ? -25.039 77.631 0.276 1.00 24.17 140 SER B O 1
ATOM 6277 N N . ASP B 1 105 ? -23.092 77.351 -0.824 1.00 25.25 141 ASP B N 1
ATOM 6278 C CA . ASP B 1 105 ? -22.416 76.554 0.206 1.00 25.45 141 ASP B CA 1
ATOM 6279 C C . ASP B 1 105 ? -20.939 76.959 0.217 1.00 24.65 141 ASP B C 1
ATOM 6280 O O . ASP B 1 105 ? -20.210 76.659 -0.728 1.00 25.50 141 ASP B O 1
ATOM 6285 N N . PHE B 1 106 ? -20.482 77.605 1.287 1.00 24.38 142 PHE B N 1
ATOM 6286 C CA . PHE B 1 106 ? -19.093 78.101 1.337 1.00 23.62 142 PHE B CA 1
ATOM 6287 C C . PHE B 1 106 ? -18.033 77.008 1.209 1.00 23.66 142 PHE B C 1
ATOM 6288 O O . PHE B 1 106 ? -16.914 77.293 0.790 1.00 21.88 142 PHE B O 1
ATOM 6296 N N . THR B 1 107 ? -18.379 75.759 1.533 1.00 23.92 143 THR B N 1
ATOM 6297 C CA . THR B 1 107 ? -17.364 74.696 1.594 1.00 24.40 143 THR B CA 1
ATOM 6298 C C . THR B 1 107 ? -16.808 74.308 0.226 1.00 23.79 143 THR B C 1
ATOM 6299 O O . THR B 1 107 ? -15.764 73.682 0.144 1.00 23.33 143 THR B O 1
ATOM 6303 N N . LYS B 1 108 ? -17.484 74.695 -0.852 1.00 24.91 144 LYS B N 1
ATOM 6304 C CA . LYS B 1 108 ? -16.927 74.480 -2.184 1.00 25.44 144 LYS B CA 1
ATOM 6305 C C . LYS B 1 108 ? -15.781 75.458 -2.467 1.00 24.16 144 LYS B C 1
ATOM 6306 O O . LYS B 1 108 ? -14.766 75.075 -3.045 1.00 25.01 144 LYS B O 1
ATOM 6312 N N . TYR B 1 109 ? -15.937 76.707 -2.044 1.00 22.48 145 TYR B N 1
ATOM 6313 C CA . TYR B 1 109 ? -14.916 77.740 -2.259 1.00 22.54 145 TYR B CA 1
ATOM 6314 C C . TYR B 1 109 ? -14.686 78.481 -0.959 1.00 20.74 145 TYR B C 1
ATOM 6315 O O . TYR B 1 109 ? -15.077 79.639 -0.814 1.00 22.11 145 TYR B O 1
ATOM 6324 N N . PRO B 1 110 ? -14.047 77.811 0.011 1.00 20.92 146 PRO B N 1
ATOM 6325 C CA . PRO B 1 110 ? -13.803 78.482 1.266 1.00 20.40 146 PRO B CA 1
ATOM 6326 C C . PRO B 1 110 ? -12.733 79.556 1.136 1.00 20.39 146 PRO B C 1
ATOM 6327 O O . PRO B 1 110 ? -11.755 79.370 0.428 1.00 21.82 146 PRO B O 1
ATOM 6331 N N . ARG B 1 111 ? -12.946 80.666 1.825 1.00 19.72 147 ARG B N 1
ATOM 6332 C CA . ARG B 1 111 ? -11.951 81.712 1.977 1.00 19.32 147 ARG B CA 1
ATOM 6333 C C . ARG B 1 111 ? -11.958 81.974 3.477 1.00 18.45 147 ARG B C 1
ATOM 6334 O O . ARG B 1 111 ? -12.819 82.676 4.009 1.00 18.02 147 ARG B O 1
ATOM 6342 N N . TYR B 1 112 ? -11.020 81.315 4.147 1.00 18.41 148 TYR B N 1
ATOM 6343 C CA . TYR B 1 112 ? -11.062 81.093 5.603 1.00 17.79 148 TYR B CA 1
ATOM 6344 C C . TYR B 1 112 ? -10.216 82.136 6.309 1.00 17.71 148 TYR B C 1
ATOM 6345 O O . TYR B 1 112 ? -9.020 82.292 5.997 1.00 18.25 148 TYR B O 1
ATOM 6354 N N . GLY B 1 113 ? -10.835 82.851 7.243 1.00 17.11 149 GLY B N 1
ATOM 6355 C CA . GLY B 1 113 ? -10.144 83.778 8.119 1.00 17.30 149 GLY B CA 1
ATOM 6356 C C . GLY B 1 113 ? -10.319 83.338 9.571 1.00 17.36 149 GLY B C 1
ATOM 6357 O O . GLY B 1 113 ? -10.744 82.221 9.821 1.00 17.26 149 GLY B O 1
ATOM 6358 N N . TYR B 1 114 ? -9.973 84.201 10.516 1.00 17.01 150 TYR B N 1
ATOM 6359 C CA . TYR B 1 114 ? -10.102 83.861 11.955 1.00 17.54 150 TYR B CA 1
ATOM 6360 C C . TYR B 1 114 ? -10.525 85.018 12.813 1.00 17.92 150 TYR B C 1
ATOM 6361 O O . TYR B 1 114 ? -10.341 86.177 12.445 1.00 18.35 150 TYR B O 1
ATOM 6370 N N . ILE B 1 115 ? -11.082 84.686 13.978 1.00 18.11 151 ILE B N 1
ATOM 6371 C CA . ILE B 1 115 ? -11.311 85.636 15.064 1.00 18.54 151 ILE B CA 1
ATOM 6372 C C . ILE B 1 115 ? -10.712 85.020 16.321 1.00 18.25 151 ILE B C 1
ATOM 6373 O O . ILE B 1 115 ? -10.996 83.859 16.624 1.00 18.12 151 ILE B O 1
ATOM 6378 N N . SER B 1 116 ? -9.874 85.770 17.034 1.00 18.11 152 SER B N 1
ATOM 6379 C CA . SER B 1 116 ? -9.177 85.218 18.207 1.00 18.80 152 SER B CA 1
ATOM 6380 C C . SER B 1 116 ? -9.189 86.112 19.430 1.00 19.58 152 SER B C 1
ATOM 6381 O O . SER B 1 116 ? -8.558 85.788 20.440 1.00 19.67 152 SER B O 1
ATOM 6384 N N . GLU B 1 117 ? -9.878 87.243 19.332 1.00 20.16 153 GLU B N 1
ATOM 6385 C CA . GLU B 1 117 ? -9.955 88.202 20.412 1.00 20.80 153 GLU B CA 1
ATOM 6386 C C . GLU B 1 117 ? -11.424 88.553 20.668 1.00 20.29 153 GLU B C 1
ATOM 6387 O O . GLU B 1 117 ? -12.182 88.780 19.724 1.00 19.01 153 GLU B O 1
ATOM 6393 N N . PHE B 1 118 ? -11.792 88.604 21.945 1.00 19.83 154 PHE B N 1
ATOM 6394 C CA . PHE B 1 118 ? -13.190 88.649 22.373 1.00 20.32 154 PHE B CA 1
ATOM 6395 C C . PHE B 1 118 ? -13.369 89.638 23.521 1.00 21.62 154 PHE B C 1
ATOM 6396 O O . PHE B 1 118 ? -14.032 89.346 24.512 1.00 21.82 154 PHE B O 1
ATOM 6404 N N . GLU B 1 119 ? -12.778 90.815 23.395 1.00 22.85 155 GLU B N 1
ATOM 6405 C CA . GLU B 1 119 ? -12.724 91.761 24.515 1.00 24.33 155 GLU B CA 1
ATOM 6406 C C . GLU B 1 119 ? -14.098 92.301 24.891 1.00 22.80 155 GLU B C 1
ATOM 6407 O O . GLU B 1 119 ? -14.881 92.646 24.013 1.00 21.87 155 GLU B O 1
ATOM 6413 N N . SER B 1 120 ? -14.374 92.394 26.190 1.00 23.63 156 SER B N 1
ATOM 6414 C CA . SER B 1 120 ? -15.660 92.922 26.656 1.00 25.59 156 SER B CA 1
ATOM 6415 C C . SER B 1 120 ? -15.862 94.392 26.277 1.00 26.88 156 SER B C 1
ATOM 6416 O O . SER B 1 120 ? -16.998 94.838 26.099 1.00 25.81 156 SER B O 1
ATOM 6419 N N . GLY B 1 121 ? -14.766 95.133 26.148 1.00 26.92 157 GLY B N 1
ATOM 6420 C CA . GLY B 1 121 ? -14.832 96.529 25.707 1.00 28.78 157 GLY B CA 1
ATOM 6421 C C . GLY B 1 121 ? -15.213 96.723 24.245 1.00 29.49 157 GLY B C 1
ATOM 6422 O O . GLY B 1 121 ? -15.534 97.837 23.830 1.00 31.58 157 GLY B O 1
ATOM 6423 N N . GLU B 1 122 ? -15.170 95.659 23.446 1.00 27.12 158 GLU B N 1
ATOM 6424 C CA . GLU B 1 122 ? -15.516 95.760 22.027 1.00 26.39 158 GLU B CA 1
ATOM 6425 C C . GLU B 1 122 ? -17.014 95.952 21.845 1.00 26.13 158 GLU B C 1
ATOM 6426 O O . GLU B 1 122 ? -17.796 95.121 22.294 1.00 27.09 158 GLU B O 1
ATOM 6432 N N . THR B 1 123 ? -17.414 97.031 21.169 1.00 25.61 159 THR B N 1
ATOM 6433 C CA . THR B 1 123 ? -18.831 97.297 20.920 1.00 25.10 159 THR B CA 1
ATOM 6434 C C . THR B 1 123 ? -19.349 96.471 19.737 1.00 25.57 159 THR B C 1
ATOM 6435 O O . THR B 1 123 ? -18.581 95.994 18.907 1.00 25.20 159 THR B O 1
ATOM 6439 N N . ALA B 1 124 ? -20.665 96.325 19.654 1.00 25.71 160 ALA B N 1
ATOM 6440 C CA . ALA B 1 124 ? -21.294 95.653 18.531 1.00 27.06 160 ALA B CA 1
ATOM 6441 C C . ALA B 1 124 ? -20.854 96.284 17.211 1.00 27.25 160 ALA B C 1
ATOM 6442 O O . ALA B 1 124 ? -20.559 95.590 16.244 1.00 25.85 160 ALA B O 1
ATOM 6444 N N . LEU B 1 125 ? -20.786 97.607 17.187 1.00 29.08 161 LEU B N 1
ATOM 6445 C CA . LEU B 1 125 ? -20.363 98.322 15.988 1.00 30.89 161 LEU B CA 1
ATOM 6446 C C . LEU B 1 125 ? -18.930 97.959 15.618 1.00 28.26 161 LEU B C 1
ATOM 6447 O O . LEU B 1 125 ? -18.627 97.711 14.456 1.00 28.14 161 LEU B O 1
ATOM 6452 N N . GLU B 1 126 ? -18.059 97.910 16.615 1.00 27.71 162 GLU B N 1
ATOM 6453 C CA . GLU B 1 126 ? -16.660 97.558 16.399 1.00 26.96 162 GLU B CA 1
ATOM 6454 C C . GLU B 1 126 ? -16.489 96.124 15.919 1.00 24.96 162 GLU B C 1
ATOM 6455 O O . GLU B 1 126 ? -15.659 95.865 15.044 1.00 24.85 162 GLU B O 1
ATOM 6461 N N . SER B 1 127 ? -17.273 95.197 16.477 1.00 24.01 163 SER B N 1
ATOM 6462 C CA . SER B 1 127 ? -17.273 93.801 16.006 1.00 22.46 163 SER B CA 1
ATOM 6463 C C . SER B 1 127 ? -17.706 93.732 14.544 1.00 22.76 163 SER B C 1
ATOM 6464 O O . SER B 1 127 ? -17.098 93.030 13.728 1.00 22.27 163 SER B O 1
ATOM 6467 N N . LYS B 1 128 ? -18.776 94.448 14.215 1.00 23.04 164 LYS B N 1
ATOM 6468 C CA . LYS B 1 128 ? -19.279 94.485 12.850 1.00 25.11 164 LYS B CA 1
ATOM 6469 C C . LYS B 1 128 ? -18.238 95.039 11.869 1.00 23.07 164 LYS B C 1
ATOM 6470 O O . LYS B 1 128 ? -18.059 94.520 10.768 1.00 22.75 164 LYS B O 1
ATOM 6476 N N . ALA B 1 129 ? -17.560 96.098 12.277 1.00 23.67 165 ALA B N 1
ATOM 6477 C CA . ALA B 1 129 ? -16.552 96.735 11.428 1.00 22.81 165 ALA B CA 1
ATOM 6478 C C . ALA B 1 129 ? -15.404 95.790 11.083 1.00 22.34 165 ALA B C 1
ATOM 6479 O O . ALA B 1 129 ? -14.967 95.741 9.935 1.00 21.01 165 ALA B O 1
ATOM 6481 N N . LYS B 1 130 ? -14.919 95.020 12.057 1.00 22.42 166 LYS B N 1
ATOM 6482 C CA . LYS B 1 130 ? -13.806 94.119 11.771 1.00 22.59 166 LYS B CA 1
ATOM 6483 C C . LYS B 1 130 ? -14.221 92.965 10.873 1.00 20.74 166 LYS B C 1
ATOM 6484 O O . LYS B 1 130 ? -13.460 92.553 10.006 1.00 19.45 166 LYS B O 1
ATOM 6490 N N . VAL B 1 131 ? -15.428 92.442 11.071 1.00 20.14 167 VAL B N 1
ATOM 6491 C CA . VAL B 1 131 ? -15.931 91.403 10.188 1.00 20.29 167 VAL B CA 1
ATOM 6492 C C . VAL B 1 131 ? -16.166 91.964 8.780 1.00 20.43 167 VAL B C 1
ATOM 6493 O O . VAL B 1 131 ? -15.752 91.364 7.785 1.00 20.48 167 VAL B O 1
ATOM 6497 N N . ASP B 1 132 ? -16.825 93.112 8.703 1.00 22.00 168 ASP B N 1
ATOM 6498 C CA . ASP B 1 132 ? -17.115 93.735 7.407 1.00 22.61 168 ASP B CA 1
ATOM 6499 C C . ASP B 1 132 ? -15.852 94.005 6.601 1.00 23.21 168 ASP B C 1
ATOM 6500 O O . ASP B 1 132 ? -15.824 93.776 5.389 1.00 24.18 168 ASP B O 1
ATOM 6505 N N . GLN B 1 133 ? -14.809 94.495 7.258 1.00 24.05 169 GLN B N 1
ATOM 6506 C CA . GLN B 1 133 ? -13.570 94.777 6.544 1.00 25.06 169 GLN B CA 1
ATOM 6507 C C . GLN B 1 133 ? -12.987 93.526 5.884 1.00 23.82 169 GLN B C 1
ATOM 6508 O O . GLN B 1 133 ? -12.551 93.579 4.725 1.00 23.54 169 GLN B O 1
ATOM 6518 N N . LEU B 1 134 ? -12.978 92.397 6.592 1.00 22.60 170 LEU B N 1
ATOM 6519 C CA . LEU B 1 134 ? -12.475 91.154 5.995 1.00 21.13 170 LEU B CA 1
ATOM 6520 C C . LEU B 1 134 ? -13.383 90.633 4.868 1.00 20.65 170 LEU B C 1
ATOM 6521 O O . LEU B 1 134 ? -12.904 90.148 3.843 1.00 20.81 170 LEU B O 1
ATOM 6526 N N . ALA B 1 135 ? -14.691 90.736 5.073 1.00 20.08 171 ALA B N 1
ATOM 6527 C CA . ALA B 1 135 ? -15.663 90.312 4.081 1.00 20.51 171 ALA B CA 1
ATOM 6528 C C . ALA B 1 135 ? -15.528 91.176 2.827 1.00 19.95 171 ALA B C 1
ATOM 6529 O O . ALA B 1 135 ? -15.523 90.670 1.717 1.00 20.54 171 ALA B O 1
ATOM 6531 N N . GLN B 1 136 ? -15.401 92.481 3.022 1.00 21.83 172 GLN B N 1
ATOM 6532 C CA . GLN B 1 136 ? -15.390 93.436 1.911 1.00 22.03 172 GLN B CA 1
ATOM 6533 C C . GLN B 1 136 ? -14.087 93.433 1.112 1.00 23.05 172 GLN B C 1
ATOM 6534 O O . GLN B 1 136 ? -14.109 93.468 -0.124 1.00 23.68 172 GLN B O 1
ATOM 6540 N N . ASP B 1 137 ? -12.963 93.402 1.822 1.00 23.29 173 ASP B N 1
ATOM 6541 C CA . ASP B 1 137 ? -11.636 93.506 1.205 1.00 24.02 173 ASP B CA 1
ATOM 6542 C C . ASP B 1 137 ? -11.126 92.186 0.665 1.00 23.15 173 ASP B C 1
ATOM 6543 O O . ASP B 1 137 ? -10.334 92.166 -0.285 1.00 24.37 173 ASP B O 1
ATOM 6548 N N . TYR B 1 138 ? -11.542 91.076 1.267 1.00 21.67 174 TYR B N 1
ATOM 6549 C CA . TYR B 1 138 ? -11.040 89.777 0.840 1.00 20.69 174 TYR B CA 1
ATOM 6550 C C . TYR B 1 138 ? -12.116 88.725 0.555 1.00 20.12 174 TYR B C 1
ATOM 6551 O O . TYR B 1 138 ? -11.793 87.619 0.129 1.00 20.70 174 TYR B O 1
ATOM 6560 N N . HIS B 1 139 ? -13.385 89.057 0.756 1.00 19.54 175 HIS B N 1
ATOM 6561 C CA . HIS B 1 139 ? -14.466 88.088 0.519 1.00 18.96 175 HIS B CA 1
ATOM 6562 C C . HIS B 1 139 ? -14.350 86.862 1.435 1.00 18.65 175 HIS B C 1
ATOM 6563 O O . HIS B 1 139 ? -14.786 85.765 1.079 1.00 17.76 175 HIS B O 1
ATOM 6570 N N . ILE B 1 140 ? -13.771 87.057 2.616 1.00 18.95 176 ILE B N 1
ATOM 6571 C CA . ILE B 1 140 ? -13.722 85.994 3.624 1.00 18.67 176 ILE B CA 1
ATOM 6572 C C . ILE B 1 140 ? -15.156 85.522 3.883 1.00 18.17 176 ILE B C 1
ATOM 6573 O O . ILE B 1 140 ? -16.034 86.337 4.171 1.00 19.17 176 ILE B O 1
ATOM 6578 N N . ASN B 1 141 ? -15.389 84.222 3.755 1.00 18.34 177 ASN B N 1
ATOM 6579 C CA . ASN B 1 141 ? -16.740 83.659 3.906 1.00 19.60 177 ASN B CA 1
ATOM 6580 C C . ASN B 1 141 ? -16.893 82.717 5.115 1.00 19.47 177 ASN B C 1
ATOM 6581 O O . ASN B 1 141 ? -17.983 82.194 5.376 1.00 18.80 177 ASN B O 1
ATOM 6586 N N . ALA B 1 142 ? -15.802 82.499 5.848 1.00 18.10 178 ALA B N 1
ATOM 6587 C CA . ALA B 1 142 ? -15.850 81.691 7.056 1.00 17.53 178 ALA B CA 1
ATOM 6588 C C . ALA B 1 142 ? -14.717 82.115 7.969 1.00 17.04 178 ALA B C 1
ATOM 6589 O O . ALA B 1 142 ? -13.630 82.457 7.496 1.00 17.25 178 ALA B O 1
ATOM 6591 N N . TRP B 1 143 ? -14.987 82.097 9.269 1.00 17.05 179 TRP B N 1
ATOM 6592 C CA . TRP B 1 143 ? -14.016 82.480 10.278 1.00 17.52 179 TRP B CA 1
ATOM 6593 C C . TRP B 1 143 ? -13.858 81.346 11.303 1.00 17.76 179 TRP B C 1
ATOM 6594 O O . TRP B 1 143 ? -14.852 80.859 11.859 1.00 17.01 179 TRP B O 1
ATOM 6605 N N . GLN B 1 144 ? -12.609 80.947 11.544 1.00 17.16 180 GLN B N 1
ATOM 6606 C CA . GLN B 1 144 ? -12.274 80.062 12.652 1.00 16.62 180 GLN B CA 1
ATOM 6607 C C . GLN B 1 144 ? -12.214 80.910 13.915 1.00 15.96 180 GLN B C 1
ATOM 6608 O O . GLN B 1 144 ? -11.377 81.818 14.017 1.00 15.82 180 GLN B O 1
ATOM 6614 N N . PHE B 1 145 ? -13.060 80.589 14.889 1.00 15.02 181 PHE B N 1
ATOM 6615 C CA . PHE B 1 145 ? -13.047 81.283 16.175 1.00 15.15 181 PHE B CA 1
ATOM 6616 C C . PHE B 1 145 ? -12.081 80.525 17.066 1.00 15.46 181 PHE B C 1
ATOM 6617 O O . PHE B 1 145 ? -12.326 79.364 17.420 1.00 15.99 181 PHE B O 1
ATOM 6625 N N . TYR B 1 146 ? -10.974 81.181 17.376 1.00 15.04 182 TYR B N 1
ATOM 6626 C CA . TYR B 1 146 ? -9.821 80.557 18.012 1.00 15.65 182 TYR B CA 1
ATOM 6627 C C . TYR B 1 146 ? -9.756 80.932 19.491 1.00 15.32 182 TYR B C 1
ATOM 6628 O O . TYR B 1 146 ? -9.765 82.111 19.843 1.00 16.08 182 TYR B O 1
ATOM 6637 N N . ASP B 1 147 ? -9.675 79.928 20.365 1.00 16.21 183 ASP B N 1
ATOM 6638 C CA . ASP B 1 147 ? -9.597 80.145 21.824 1.00 16.38 183 ASP B CA 1
ATOM 6639 C C . ASP B 1 147 ? -10.732 81.001 22.391 1.00 16.55 183 ASP B C 1
ATOM 6640 O O . ASP B 1 147 ? -10.536 81.857 23.263 1.00 16.55 183 ASP B O 1
ATOM 6645 N N . TRP B 1 148 ? -11.930 80.721 21.890 1.00 16.51 184 TRP B N 1
ATOM 6646 C CA . TRP B 1 148 ? -13.179 81.329 22.359 1.00 16.62 184 TRP B CA 1
ATOM 6647 C C . TRP B 1 148 ? -13.716 80.624 23.618 1.00 17.02 184 TRP B C 1
ATOM 6648 O O . TRP B 1 148 ? -14.456 81.203 24.412 1.00 17.21 184 TRP B O 1
ATOM 6659 N N . MET B 1 149 ? -13.352 79.358 23.771 1.00 16.74 185 MET B N 1
ATOM 6660 C CA . MET B 1 149 ? -13.994 78.474 24.751 1.00 16.76 185 MET B CA 1
ATOM 6661 C C . MET B 1 149 ? -13.453 78.658 26.154 1.00 16.87 185 MET B C 1
ATOM 6662 O O . MET B 1 149 ? -12.339 79.171 26.341 1.00 17.36 185 MET B O 1
ATOM 6667 N N . TRP B 1 150 ? -14.233 78.248 27.151 1.00 16.92 186 TRP B N 1
ATOM 6668 C CA . TRP B 1 150 ? -13.768 78.358 28.543 1.00 16.74 186 TRP B CA 1
ATOM 6669 C C . TRP B 1 150 ? -12.697 77.291 28.829 1.00 16.77 186 TRP B C 1
ATOM 6670 O O . TRP B 1 150 ? -11.545 77.624 29.123 1.00 17.10 186 TRP B O 1
ATOM 6681 N N . ARG B 1 151 ? -13.088 76.022 28.759 1.00 16.59 187 ARG B N 1
ATOM 6682 C CA . ARG B 1 151 ? -12.155 74.896 28.817 1.00 16.63 187 ARG B CA 1
ATOM 6683 C C . ARG B 1 151 ? -12.311 74.052 27.558 1.00 16.55 187 ARG B C 1
ATOM 6684 O O . ARG B 1 151 ? -13.390 74.009 26.954 1.00 16.95 187 ARG B O 1
ATOM 6692 N N . HIS B 1 152 ? -11.243 73.352 27.185 1.00 16.01 188 HIS B N 1
ATOM 6693 C CA . HIS B 1 152 ? -11.273 72.449 26.037 1.00 16.16 188 HIS B CA 1
ATOM 6694 C C . HIS B 1 152 ? -12.310 71.331 26.176 1.00 16.40 188 HIS B C 1
ATOM 6695 O O . HIS B 1 152 ? -12.761 70.812 25.168 1.00 15.99 188 HIS B O 1
ATOM 6702 N N . ASP B 1 153 ? -12.660 70.987 27.420 1.00 16.75 189 ASP B N 1
ATOM 6703 C CA . ASP B 1 153 ? -13.669 69.945 27.764 1.00 16.93 189 ASP B CA 1
ATOM 6704 C C . ASP B 1 153 ? -14.988 70.504 28.354 1.00 17.85 189 ASP B C 1
ATOM 6705 O O . ASP B 1 153 ? -15.855 69.748 28.827 1.00 18.71 189 ASP B O 1
ATOM 6710 N N . LYS B 1 154 ? -15.123 71.818 28.364 1.00 18.48 190 LYS B N 1
ATOM 6711 C CA . LYS B 1 154 ? -16.267 72.469 28.994 1.00 18.33 190 LYS B CA 1
ATOM 6712 C C . LYS B 1 154 ? -16.338 73.858 28.390 1.00 17.27 190 LYS B C 1
ATOM 6713 O O . LYS B 1 154 ? -15.853 74.852 28.949 1.00 15.85 190 LYS B O 1
ATOM 6719 N N . MET B 1 155 ? -16.948 73.912 27.213 1.00 17.66 191 MET B N 1
ATOM 6720 C CA . MET B 1 155 ? -16.679 75.001 26.276 1.00 17.58 191 MET B CA 1
ATOM 6721 C C . MET B 1 155 ? -17.416 76.287 26.640 1.00 18.16 191 MET B C 1
ATOM 6722 O O . MET B 1 155 ? -16.863 77.373 26.509 1.00 18.88 191 MET B O 1
ATOM 6727 N N . ILE B 1 156 ? -18.654 76.152 27.105 1.00 18.73 192 ILE B N 1
ATOM 6728 C CA . ILE B 1 156 ? -19.432 77.282 27.576 1.00 19.54 192 ILE B CA 1
ATOM 6729 C C . ILE B 1 156 ? -19.507 77.220 29.108 1.00 19.73 192 ILE B C 1
ATOM 6730 O O . ILE B 1 156 ? -19.958 76.232 29.692 1.00 19.99 192 ILE B O 1
ATOM 6735 N N . LYS B 1 157 ? -19.018 78.266 29.763 1.00 20.10 193 LYS B N 1
ATOM 6736 C CA . LYS B 1 157 ? -18.988 78.287 31.225 1.00 19.89 193 LYS B CA 1
ATOM 6737 C C . LYS B 1 157 ? -20.355 78.705 31.763 1.00 19.71 193 LYS B C 1
ATOM 6738 O O . LYS B 1 157 ? -20.864 79.761 31.416 1.00 19.94 193 LYS B O 1
ATOM 6744 N N . ARG B 1 158 ? -20.924 77.876 32.630 1.00 19.36 194 ARG B N 1
ATOM 6745 C CA . ARG B 1 158 ? -22.246 78.125 33.171 1.00 19.04 194 ARG B CA 1
ATOM 6746 C C . ARG B 1 158 ? -22.214 78.147 34.695 1.00 19.45 194 ARG B C 1
ATOM 6747 O O . ARG B 1 158 ? -21.386 77.494 35.337 1.00 18.93 194 ARG B O 1
ATOM 6755 N N . THR B 1 159 ? -23.127 78.925 35.258 1.00 19.87 195 THR B N 1
ATOM 6756 C CA . THR B 1 159 ? -23.421 78.920 36.680 1.00 21.09 195 THR B CA 1
ATOM 6757 C C . THR B 1 159 ? -24.834 78.384 36.792 1.00 21.57 195 THR B C 1
ATOM 6758 O O . THR B 1 159 ? -25.790 79.077 36.448 1.00 21.06 195 THR B O 1
ATOM 6762 N N . GLY B 1 160 ? -24.971 77.135 37.223 1.00 22.76 196 GLY B N 1
ATOM 6763 C CA . GLY B 1 160 ? -26.279 76.479 37.187 1.00 23.69 196 GLY B CA 1
ATOM 6764 C C . GLY B 1 160 ? -26.696 76.343 35.736 1.00 24.29 196 GLY B C 1
ATOM 6765 O O . GLY B 1 160 ? -26.012 75.691 34.952 1.00 26.02 196 GLY B O 1
ATOM 6766 N N . GLY B 1 161 ? -27.804 76.970 35.373 1.00 24.70 197 GLY B N 1
ATOM 6767 C CA . GLY B 1 161 ? -28.272 76.960 33.987 1.00 25.95 197 GLY B CA 1
ATOM 6768 C C . GLY B 1 161 ? -27.944 78.217 33.192 1.00 26.37 197 GLY B C 1
ATOM 6769 O O . GLY B 1 161 ? -28.274 78.301 32.009 1.00 29.68 197 GLY B O 1
ATOM 6770 N N . SER B 1 162 ? -27.289 79.175 33.840 1.00 25.08 198 SER B N 1
ATOM 6771 C CA . SER B 1 162 ? -27.040 80.502 33.282 1.00 25.29 198 SER B CA 1
ATOM 6772 C C . SER B 1 162 ? -25.650 80.583 32.639 1.00 23.77 198 SER B C 1
ATOM 6773 O O . SER B 1 162 ? -24.649 80.206 33.254 1.00 21.96 198 SER B O 1
ATOM 6776 N N . ILE B 1 163 ? -25.593 81.086 31.408 1.00 21.94 199 ILE B N 1
ATOM 6777 C CA . ILE B 1 163 ? -24.310 81.300 30.720 1.00 21.85 199 ILE B CA 1
ATOM 6778 C C . ILE B 1 163 ? -23.588 82.491 31.340 1.00 21.60 199 ILE B C 1
ATOM 6779 O O . ILE B 1 163 ? -24.167 83.572 31.446 1.00 21.80 199 ILE B O 1
ATOM 6784 N N . ASP B 1 164 ? -22.334 82.303 31.742 1.00 20.65 200 ASP B N 1
ATOM 6785 C CA . ASP B 1 164 ? -21.558 83.382 32.350 1.00 20.78 200 ASP B CA 1
ATOM 6786 C C . ASP B 1 164 ? -21.256 84.443 31.293 1.00 21.04 200 ASP B C 1
ATOM 6787 O O . ASP B 1 164 ? -20.975 84.120 30.125 1.00 20.74 200 ASP B O 1
ATOM 6792 N N . SER B 1 165 ? -21.324 85.705 31.702 1.00 20.93 201 SER B N 1
ATOM 6793 C CA . SER B 1 165 ? -21.152 86.821 30.787 1.00 21.48 201 SER B CA 1
ATOM 6794 C C . SER B 1 165 ? -19.697 86.953 30.350 1.00 19.91 201 SER B C 1
ATOM 6795 O O . SER B 1 165 ? -19.417 87.458 29.267 1.00 18.79 201 SER B O 1
ATOM 6798 N N . THR B 1 166 ? -18.773 86.532 31.206 1.00 19.74 202 THR B N 1
ATOM 6799 C CA . THR B 1 166 ? -17.367 86.432 30.820 1.00 20.46 202 THR B CA 1
ATOM 6800 C C . THR B 1 166 ? -16.754 85.186 31.423 1.00 20.48 202 THR B C 1
ATOM 6801 O O . THR B 1 166 ? -17.273 84.624 32.397 1.00 19.89 202 THR B O 1
ATOM 6805 N N . TRP B 1 167 ? -15.639 84.767 30.839 1.00 19.45 203 TRP B N 1
ATOM 6806 C CA . TRP B 1 167 ? -14.825 83.719 31.425 1.00 19.14 203 TRP B CA 1
ATOM 6807 C C . TRP B 1 167 ? -13.354 83.899 31.076 1.00 19.57 203 TRP B C 1
ATOM 6808 O O . TRP B 1 167 ? -13.020 84.577 30.092 1.00 20.09 203 TRP B O 1
ATOM 6819 N N . LEU B 1 168 ? -12.481 83.324 31.900 1.00 19.72 204 LEU B N 1
ATOM 6820 C CA . LEU B 1 168 ? -11.036 83.397 31.662 1.00 19.76 204 LEU B CA 1
ATOM 6821 C C . LEU B 1 168 ? -10.570 82.149 30.911 1.00 19.15 204 LEU B C 1
ATOM 6822 O O . LEU B 1 168 ? -10.865 81.039 31.336 1.00 20.71 204 LEU B O 1
ATOM 6827 N N . ASP B 1 169 ? -9.864 82.332 29.792 1.00 18.67 205 ASP B N 1
ATOM 6828 C CA . ASP B 1 169 ? -9.376 81.196 29.011 1.00 18.33 205 ASP B CA 1
ATOM 6829 C C . ASP B 1 169 ? -8.100 80.643 29.658 1.00 18.50 205 ASP B C 1
ATOM 6830 O O . ASP B 1 169 ? -7.724 81.079 30.747 1.00 19.56 205 ASP B O 1
ATOM 6835 N N . LEU B 1 170 ? -7.451 79.682 29.009 1.00 18.05 206 LEU B N 1
ATOM 6836 C CA . LEU B 1 170 ? -6.324 78.981 29.626 1.00 18.24 206 LEU B CA 1
ATOM 6837 C C . LEU B 1 170 ? -5.107 79.888 29.840 1.00 18.63 206 LEU B C 1
ATOM 6838 O O . LEU B 1 170 ? -4.216 79.540 30.616 1.00 18.25 206 LEU B O 1
ATOM 6843 N N . PHE B 1 171 ? -5.059 81.026 29.146 1.00 18.87 207 PHE B N 1
ATOM 6844 C CA . PHE B 1 171 ? -3.984 81.996 29.324 1.00 19.54 207 PHE B CA 1
ATOM 6845 C C . PHE B 1 171 ? -4.488 83.249 30.036 1.00 20.84 207 PHE B C 1
ATOM 6846 O O . PHE B 1 171 ? -3.904 84.323 29.902 1.00 19.77 207 PHE B O 1
ATOM 6854 N N . ASN B 1 172 ? -5.586 83.098 30.780 1.00 21.44 208 ASN B N 1
ATOM 6855 C CA . ASN B 1 172 ? -6.107 84.150 31.656 1.00 23.20 208 ASN B CA 1
ATOM 6856 C C . ASN B 1 172 ? -6.579 85.376 30.875 1.00 22.41 208 ASN B C 1
ATOM 6857 O O . ASN B 1 172 ? -6.588 86.486 31.402 1.00 21.93 208 ASN B O 1
ATOM 6862 N N . ARG B 1 173 ? -6.988 85.165 29.620 1.00 21.12 209 ARG B N 1
ATOM 6863 C CA . ARG B 1 173 ? -7.639 86.209 28.839 1.00 20.83 209 ARG B CA 1
ATOM 6864 C C . ARG B 1 173 ? -9.126 86.214 29.160 1.00 20.85 209 ARG B C 1
ATOM 6865 O O . ARG B 1 173 ? -9.735 85.154 29.272 1.00 20.90 209 ARG B O 1
ATOM 6873 N N . GLU B 1 174 ? -9.710 87.405 29.285 1.00 21.10 210 GLU B N 1
ATOM 6874 C CA . GLU B 1 174 ? -11.129 87.532 29.558 1.00 22.10 210 GLU B CA 1
ATOM 6875 C C . GLU B 1 174 ? -11.929 87.521 28.264 1.00 21.00 210 GLU B C 1
ATOM 6876 O O . GLU B 1 174 ? -11.855 88.456 27.463 1.00 20.02 210 GLU B O 1
ATOM 6882 N N . ILE B 1 175 ? -12.705 86.455 28.089 1.00 19.68 211 ILE B N 1
ATOM 6883 C CA . ILE B 1 175 ? -13.549 86.252 26.935 1.00 19.37 211 ILE B CA 1
ATOM 6884 C C . ILE B 1 175 ? -14.951 86.761 27.292 1.00 19.65 211 ILE B C 1
ATOM 6885 O O . ILE B 1 175 ? -15.507 86.383 28.324 1.00 18.23 211 ILE B O 1
ATOM 6890 N N . SER B 1 176 ? -15.521 87.591 26.428 1.00 19.44 212 SER B N 1
ATOM 6891 C CA . SER B 1 176 ? -16.844 88.154 26.641 1.00 19.51 212 SER B CA 1
ATOM 6892 C C . SER B 1 176 ? -17.872 87.447 25.775 1.00 19.61 212 SER B C 1
ATOM 6893 O O . SER B 1 176 ? -17.758 87.408 24.552 1.00 18.44 212 SER B O 1
ATOM 6896 N N . TRP B 1 177 ? -18.892 86.896 26.423 1.00 19.72 213 TRP B N 1
ATOM 6897 C CA . TRP B 1 177 ? -19.987 86.248 25.706 1.00 19.38 213 TRP B CA 1
ATOM 6898 C C . TRP B 1 177 ? -20.658 87.214 24.753 1.00 19.64 213 TRP B C 1
ATOM 6899 O O . TRP B 1 177 ? -20.913 86.866 23.600 1.00 18.91 213 TRP B O 1
ATOM 6910 N N . SER B 1 178 ? -20.934 88.433 25.215 1.00 20.45 214 SER B N 1
ATOM 6911 C CA . SER B 1 178 ? -21.651 89.397 24.377 1.00 21.17 214 SER B CA 1
ATOM 6912 C C . SER B 1 178 ? -20.823 89.752 23.147 1.00 20.50 214 SER B C 1
ATOM 6913 O O . SER B 1 178 ? -21.350 89.841 22.046 1.00 19.77 214 SER B O 1
ATOM 6916 N N . THR B 1 179 ? -19.522 89.926 23.326 1.00 20.33 215 THR B N 1
ATOM 6917 C CA . THR B 1 179 ? -18.647 90.189 22.184 1.00 20.38 215 THR B CA 1
ATOM 6918 C C . THR B 1 179 ? -18.648 89.033 21.183 1.00 20.02 215 THR B C 1
ATOM 6919 O O . THR B 1 179 ? -18.830 89.240 19.985 1.00 20.23 215 THR B O 1
ATOM 6923 N N . LEU B 1 180 ? -18.462 87.811 21.681 1.00 20.57 216 LEU B N 1
ATOM 6924 C CA . LEU B 1 180 ? -18.496 86.615 20.834 1.00 19.95 216 LEU B CA 1
ATOM 6925 C C . LEU B 1 180 ? -19.794 86.547 20.021 1.00 20.04 216 LEU B C 1
ATOM 6926 O O . LEU B 1 180 ? -19.784 86.328 18.804 1.00 19.16 216 LEU B O 1
ATOM 6931 N N . GLN B 1 181 ? -20.916 86.748 20.701 1.00 20.55 217 GLN B N 1
ATOM 6932 C CA . GLN B 1 181 ? -22.216 86.745 20.042 1.00 20.32 217 GLN B CA 1
ATOM 6933 C C . GLN B 1 181 ? -22.370 87.846 18.987 1.00 19.84 217 GLN B C 1
ATOM 6934 O O . GLN B 1 181 ? -22.941 87.603 17.927 1.00 19.83 217 GLN B O 1
ATOM 6940 N N . ASN B 1 182 ? -21.862 89.043 19.272 1.00 20.11 218 ASN B N 1
ATOM 6941 C CA . ASN B 1 182 ? -21.904 90.138 18.297 1.00 20.19 218 ASN B CA 1
ATOM 6942 C C . ASN B 1 182 ? -21.069 89.823 17.066 1.00 19.65 218 ASN B C 1
ATOM 6943 O O . ASN B 1 182 ? -21.442 90.184 15.948 1.00 18.61 218 ASN B O 1
ATOM 6948 N N . GLN B 1 183 ? -19.933 89.155 17.272 1.00 19.15 219 GLN B N 1
ATOM 6949 C CA . GLN B 1 183 ? -19.063 88.807 16.158 1.00 19.19 219 GLN B CA 1
ATOM 6950 C C . GLN B 1 183 ? -19.726 87.741 15.287 1.00 19.13 219 GLN B C 1
ATOM 6951 O O . GLN B 1 183 ? -19.679 87.821 14.058 1.00 20.18 219 GLN B O 1
ATOM 6957 N N . ILE B 1 184 ? -20.335 86.743 15.923 1.00 18.69 220 ILE B N 1
ATOM 6958 C CA . ILE B 1 184 ? -21.027 85.686 15.185 1.00 18.98 220 ILE B CA 1
ATOM 6959 C C . ILE B 1 184 ? -22.189 86.276 14.382 1.00 18.89 220 ILE B C 1
ATOM 6960 O O . ILE B 1 184 ? -22.388 85.898 13.224 1.00 19.02 220 ILE B O 1
ATOM 6965 N N . ASP B 1 185 ? -22.938 87.201 14.982 1.00 19.57 221 ASP B N 1
ATOM 6966 C CA . ASP B 1 185 ? -24.022 87.906 14.253 1.00 20.87 221 ASP B CA 1
ATOM 6967 C C . ASP B 1 185 ? -23.465 88.632 13.017 1.00 20.71 221 ASP B C 1
ATOM 6968 O O . ASP B 1 185 ? -24.040 88.553 11.926 1.00 20.23 221 ASP B O 1
ATOM 6973 N N . ALA B 1 186 ? -22.349 89.339 13.199 1.00 20.52 222 ALA B N 1
ATOM 6974 C CA . ALA B 1 186 ? -21.739 90.112 12.120 1.00 20.64 222 ALA B CA 1
ATOM 6975 C C . ALA B 1 186 ? -21.282 89.210 10.986 1.00 20.30 222 ALA B C 1
ATOM 6976 O O . ALA B 1 186 ? -21.431 89.549 9.815 1.00 19.66 222 ALA B O 1
ATOM 6978 N N . VAL B 1 187 ? -20.710 88.058 11.345 1.00 19.08 223 VAL B N 1
ATOM 6979 C CA . VAL B 1 187 ? -20.349 87.035 10.382 1.00 18.59 223 VAL B CA 1
ATOM 6980 C C . VAL B 1 187 ? -21.581 86.596 9.601 1.00 18.83 223 VAL B C 1
ATOM 6981 O O . VAL B 1 187 ? -21.552 86.529 8.367 1.00 19.88 223 VAL B O 1
ATOM 6985 N N . HIS B 1 188 ? -22.668 86.308 10.301 1.00 19.37 224 HIS B N 1
ATOM 6986 C CA . HIS B 1 188 ? -23.887 85.877 9.617 1.00 19.85 224 HIS B CA 1
ATOM 6987 C C . HIS B 1 188 ? -24.444 86.976 8.698 1.00 20.75 224 HIS B C 1
ATOM 6988 O O . HIS B 1 188 ? -24.983 86.677 7.634 1.00 20.36 224 HIS B O 1
ATOM 6995 N N . ASP B 1 189 ? -24.285 88.233 9.096 1.00 22.10 225 ASP B N 1
ATOM 6996 C CA . ASP B 1 189 ? -24.805 89.373 8.308 1.00 24.15 225 ASP B CA 1
ATOM 6997 C C . ASP B 1 189 ? -24.128 89.547 6.946 1.00 23.97 225 ASP B C 1
ATOM 6998 O O . ASP B 1 189 ? -24.707 90.151 6.048 1.00 24.69 225 ASP B O 1
ATOM 7003 N N . VAL B 1 190 ? -22.906 89.034 6.795 1.00 22.23 226 VAL B N 1
ATOM 7004 C CA . VAL B 1 190 ? -22.210 89.038 5.505 1.00 21.72 226 VAL B CA 1
ATOM 7005 C C . VAL B 1 190 ? -22.310 87.688 4.788 1.00 20.74 226 VAL B C 1
ATOM 7006 O O . VAL B 1 190 ? -21.559 87.421 3.851 1.00 20.28 226 VAL B O 1
ATOM 7010 N N . ASN B 1 191 ? -23.274 86.862 5.208 1.00 21.07 227 ASN B N 1
ATOM 7011 C CA . ASN B 1 191 ? -23.444 85.472 4.739 1.00 21.37 227 ASN B CA 1
ATOM 7012 C C . ASN B 1 191 ? -22.209 84.611 5.012 1.00 20.98 227 ASN B C 1
ATOM 7013 O O . ASN B 1 191 ? -21.920 83.681 4.268 1.00 20.70 227 ASN B O 1
ATOM 7018 N N . GLY B 1 192 ? -21.496 84.935 6.084 1.00 21.25 228 GLY B N 1
ATOM 7019 C CA . GLY B 1 192 ? -20.365 84.120 6.523 1.00 20.40 228 GLY B CA 1
ATOM 7020 C C . GLY B 1 192 ? -20.797 82.992 7.441 1.00 20.06 228 GLY B C 1
ATOM 7021 O O . GLY B 1 192 ? -21.912 82.993 7.975 1.00 18.93 228 GLY B O 1
ATOM 7022 N N . LYS B 1 193 ? -19.901 82.030 7.633 1.00 19.44 229 LYS B N 1
ATOM 7023 C CA . LYS B 1 193 ? -20.103 80.977 8.624 1.00 20.08 229 LYS B CA 1
ATOM 7024 C C . LYS B 1 193 ? -19.027 81.033 9.712 1.00 19.99 229 LYS B C 1
ATOM 7025 O O . LYS B 1 193 ? -17.871 81.401 9.456 1.00 19.14 229 LYS B O 1
ATOM 7031 N N . ALA B 1 194 ? -19.430 80.678 10.925 1.00 18.99 230 ALA B N 1
ATOM 7032 C CA . ALA B 1 194 ? -18.565 80.733 12.092 1.00 18.91 230 ALA B CA 1
ATOM 7033 C C . ALA B 1 194 ? -18.217 79.310 12.502 1.00 18.16 230 ALA B C 1
ATOM 7034 O O . ALA B 1 194 ? -19.103 78.516 12.829 1.00 19.62 230 ALA B O 1
ATOM 7036 N N . MET B 1 195 ? -16.929 78.986 12.452 1.00 17.65 231 MET B N 1
ATOM 7037 C CA . MET B 1 195 ? -16.432 77.663 12.796 1.00 16.97 231 MET B CA 1
ATOM 7038 C C . MET B 1 195 ? -15.780 77.725 14.174 1.00 16.73 231 MET B C 1
ATOM 7039 O O . MET B 1 195 ? -14.844 78.500 14.385 1.00 16.33 231 MET B O 1
ATOM 7044 N N . ALA B 1 196 ? -16.284 76.920 15.113 1.00 15.75 232 ALA B N 1
ATOM 7045 C CA . ALA B 1 196 ? -15.736 76.886 16.463 1.00 15.61 232 ALA B CA 1
ATOM 7046 C C . ALA B 1 196 ? -14.498 75.991 16.536 1.00 15.91 232 ALA B C 1
ATOM 7047 O O . ALA B 1 196 ? -14.572 74.793 16.241 1.00 16.05 232 ALA B O 1
ATOM 7049 N N . TYR B 1 197 ? -13.374 76.565 16.939 1.00 15.92 233 TYR B N 1
ATOM 7050 C CA . TYR B 1 197 ? -12.193 75.770 17.293 1.00 17.05 233 TYR B CA 1
ATOM 7051 C C . TYR B 1 197 ? -12.565 74.815 18.433 1.00 17.08 233 TYR B C 1
ATOM 7052 O O . TYR B 1 197 ? -13.103 75.256 19.453 1.00 17.17 233 TYR B O 1
ATOM 7061 N N . ALA B 1 198 ? -12.286 73.525 18.252 1.00 17.08 234 ALA B N 1
ATOM 7062 C CA . ALA B 1 198 ? -12.424 72.544 19.329 1.00 17.51 234 ALA B CA 1
ATOM 7063 C C . ALA B 1 198 ? -11.465 71.384 19.102 1.00 18.31 234 ALA B C 1
ATOM 7064 O O . ALA B 1 198 ? -11.316 70.909 17.976 1.00 18.36 234 ALA B O 1
ATOM 7066 N N . MET B 1 199 ? -10.800 70.932 20.164 1.00 18.24 235 MET B N 1
ATOM 7067 C CA . MET B 1 199 ? -9.897 69.794 20.025 1.00 18.00 235 MET B CA 1
ATOM 7068 C C . MET B 1 199 ? -10.688 68.501 19.832 1.00 16.92 235 MET B C 1
ATOM 7069 O O . MET B 1 199 ? -11.826 68.369 20.280 1.00 16.55 235 MET B O 1
ATOM 7074 N N . ILE B 1 200 ? -10.076 67.576 19.111 1.00 16.06 236 ILE B N 1
ATOM 7075 C CA . ILE B 1 200 ? -10.596 66.231 18.917 1.00 16.01 236 ILE B CA 1
ATOM 7076 C C . ILE B 1 200 ? -10.524 65.362 20.193 1.00 16.25 236 ILE B C 1
ATOM 7077 O O . ILE B 1 200 ? -11.345 64.453 20.387 1.00 16.39 236 ILE B O 1
ATOM 7082 N N . TYR B 1 201 ? -9.552 65.647 21.057 1.00 16.26 237 TYR B N 1
ATOM 7083 C CA . TYR B 1 201 ? -9.195 64.723 22.135 1.00 16.10 237 TYR B CA 1
ATOM 7084 C C . TYR B 1 201 ? -8.604 65.336 23.397 1.00 16.14 237 TYR B C 1
ATOM 7085 O O . TYR B 1 201 ? -7.890 64.636 24.138 1.00 17.27 237 TYR B O 1
ATOM 7094 N N . ALA B 1 202 ? -8.913 66.605 23.672 1.00 16.34 238 ALA B N 1
ATOM 7095 C CA . ALA B 1 202 ? -8.323 67.323 24.811 1.00 16.60 238 ALA B CA 1
ATOM 7096 C C . ALA B 1 202 ? -9.308 67.660 25.926 1.00 16.81 238 ALA B C 1
ATOM 7097 O O . ALA B 1 202 ? -10.382 68.212 25.675 1.00 17.39 238 ALA B O 1
ATOM 7099 N N . SER B 1 203 ? -8.925 67.328 27.158 1.00 16.88 239 SER B N 1
ATOM 7100 C CA . SER B 1 203 ? -9.487 67.940 28.346 1.00 17.06 239 SER B CA 1
ATOM 7101 C C . SER B 1 203 ? -8.461 68.898 28.905 1.00 17.05 239 SER B C 1
ATOM 7102 O O . SER B 1 203 ? -7.319 68.944 28.438 1.00 18.18 239 SER B O 1
ATOM 7105 N N . ARG B 1 204 ? -8.874 69.681 29.888 1.00 16.73 240 ARG B N 1
ATOM 7106 C CA . ARG B 1 204 ? -7.959 70.450 30.713 1.00 17.09 240 ARG B CA 1
ATOM 7107 C C . ARG B 1 204 ? -7.629 69.640 31.974 1.00 17.73 240 ARG B C 1
ATOM 7108 O O . ARG B 1 204 ? -8.114 68.507 32.138 1.00 18.46 240 ARG B O 1
ATOM 7116 N N . GLU B 1 205 ? -6.786 70.200 32.840 1.00 17.99 241 GLU B N 1
ATOM 7117 C CA . GLU B 1 205 ? -6.443 69.562 34.123 1.00 18.97 241 GLU B CA 1
ATOM 7118 C C . GLU B 1 205 ? -7.662 69.433 35.054 1.00 19.83 241 GLU B C 1
ATOM 7119 O O . GLU B 1 205 ? -8.660 70.126 34.885 1.00 20.02 241 GLU B O 1
ATOM 7125 N N . ASN B 1 206 ? -7.576 68.543 36.037 1.00 21.88 242 ASN B N 1
ATOM 7126 C CA . ASN B 1 206 ? -8.659 68.396 37.019 1.00 23.40 242 ASN B CA 1
ATOM 7127 C C . ASN B 1 206 ? -9.985 68.054 36.322 1.00 21.25 242 ASN B C 1
ATOM 7128 O O . ASN B 1 206 ? -10.994 68.738 36.510 1.00 21.05 242 ASN B O 1
ATOM 7136 N N . TYR B 1 207 ? -9.955 67.028 35.482 1.00 19.71 243 TYR B N 1
ATOM 7137 C CA . TYR B 1 207 ? -11.111 66.680 34.670 1.00 19.21 243 TYR B CA 1
ATOM 7138 C C . TYR B 1 207 ? -12.048 65.682 35.335 1.00 19.45 243 TYR B C 1
ATOM 7139 O O . TYR B 1 207 ? -13.197 65.543 34.923 1.00 18.42 243 TYR B O 1
ATOM 7148 N N . SER B 1 208 ? -11.562 64.979 36.354 1.00 20.75 244 SER B N 1
ATOM 7149 C CA . SER B 1 208 ? -12.374 63.968 37.038 1.00 21.89 244 SER B CA 1
ATOM 7150 C C . SER B 1 208 ? -13.671 64.548 37.624 1.00 21.45 244 SER B C 1
ATOM 7151 O O . SER B 1 208 ? -14.714 63.925 37.525 1.00 21.61 244 SER B O 1
ATOM 7154 N N . PRO B 1 209 ? -13.619 65.749 38.215 1.00 22.07 245 PRO B N 1
ATOM 7155 C CA . PRO B 1 209 ? -14.864 66.328 38.723 1.00 21.67 245 PRO B CA 1
ATOM 7156 C C . PRO B 1 209 ? -15.904 66.708 37.660 1.00 20.60 245 PRO B C 1
ATOM 7157 O O . PRO B 1 209 ? -17.048 67.014 38.018 1.00 19.50 245 PRO B O 1
ATOM 7161 N N . LEU B 1 210 ? -15.512 66.702 36.379 1.00 19.37 246 LEU B N 1
ATOM 7162 C CA . LEU B 1 210 ? -16.441 66.900 35.262 1.00 19.16 246 LEU B CA 1
ATOM 7163 C C . LEU B 1 210 ? -17.030 65.578 34.772 1.00 18.45 246 LEU B C 1
ATOM 7164 O O . LEU B 1 210 ? -17.805 65.560 33.813 1.00 17.12 246 LEU B O 1
ATOM 7169 N N . GLY B 1 211 ? -16.664 64.475 35.423 1.00 18.83 247 GLY B N 1
ATOM 7170 C CA . GLY B 1 211 ? -17.215 63.160 35.088 1.00 18.49 247 GLY B CA 1
ATOM 7171 C C . GLY B 1 211 ? -16.491 62.483 33.947 1.00 18.81 247 GLY B C 1
ATOM 7172 O O . GLY B 1 211 ? -16.998 61.512 33.358 1.00 19.59 247 GLY B O 1
ATOM 7173 N N . ILE B 1 212 ? -15.315 63.014 33.619 1.00 18.07 248 ILE B N 1
ATOM 7174 C CA . ILE B 1 212 ? -14.470 62.489 32.568 1.00 18.00 248 ILE B CA 1
ATOM 7175 C C . ILE B 1 212 ? -13.536 61.476 33.220 1.00 18.49 248 ILE B C 1
ATOM 7176 O O . ILE B 1 212 ? -12.882 61.777 34.226 1.00 19.63 248 ILE B O 1
ATOM 7181 N N . SER B 1 213 ? -13.481 60.284 32.648 1.00 18.75 249 SER B N 1
ATOM 7182 C CA . SER B 1 213 ? -12.718 59.181 33.232 1.00 18.92 249 SER B CA 1
ATOM 7183 C C . SER B 1 213 ? -11.328 59.047 32.606 1.00 18.98 249 SER B C 1
ATOM 7184 O O . SER B 1 213 ? -11.199 59.080 31.381 1.00 18.40 249 SER B O 1
ATOM 7187 N N . PRO B 1 214 ? -10.282 58.854 33.446 1.00 19.69 250 PRO B N 1
ATOM 7188 C CA . PRO B 1 214 ? -8.947 58.501 32.931 1.00 19.66 250 PRO B CA 1
ATOM 7189 C C . PRO B 1 214 ? -8.963 57.271 32.032 1.00 19.63 250 PRO B C 1
ATOM 7190 O O . PRO B 1 214 ? -8.098 57.133 31.158 1.00 20.22 250 PRO B O 1
ATOM 7194 N N . THR B 1 215 ? -9.940 56.386 32.222 1.00 19.65 251 THR B N 1
ATOM 7195 C CA . THR B 1 215 ? -10.027 55.170 31.405 1.00 19.27 251 THR B CA 1
ATOM 7196 C C . THR B 1 215 ? -10.323 55.442 29.930 1.00 18.17 251 THR B C 1
ATOM 7197 O O . THR B 1 215 ? -10.169 54.545 29.104 1.00 17.76 251 THR B O 1
ATOM 7201 N N . TRP B 1 216 ? -10.737 56.664 29.597 1.00 17.92 252 TRP B N 1
ATOM 7202 C CA . TRP B 1 216 ? -10.978 57.036 28.203 1.00 17.88 252 TRP B CA 1
ATOM 7203 C C . TRP B 1 216 ? -9.743 57.631 27.529 1.00 17.99 252 TRP B C 1
ATOM 7204 O O . TRP B 1 216 ? -9.784 57.949 26.328 1.00 18.23 252 TRP B O 1
ATOM 7215 N N . GLY B 1 217 ? -8.662 57.781 28.289 1.00 18.27 253 GLY B N 1
ATOM 7216 C CA . GLY B 1 217 ? -7.492 58.540 27.842 1.00 18.26 253 GLY B CA 1
ATOM 7217 C C . GLY B 1 217 ? -6.509 57.734 27.005 1.00 18.84 253 GLY B C 1
ATOM 7218 O O . GLY B 1 217 ? -6.671 56.525 26.821 1.00 18.75 253 GLY B O 1
ATOM 7219 N N . ILE B 1 218 ? -5.503 58.418 26.471 1.00 18.65 254 ILE B N 1
ATOM 7220 C CA . ILE B 1 218 ? -4.382 57.738 25.820 1.00 19.16 254 ILE B CA 1
ATOM 7221 C C . ILE B 1 218 ? -3.124 57.987 26.628 1.00 19.02 254 ILE B C 1
ATOM 7222 O O . ILE B 1 218 ? -2.979 59.039 27.251 1.00 18.89 254 ILE B O 1
ATOM 7227 N N . TYR B 1 219 ? -2.237 56.995 26.622 1.00 19.91 255 TYR B N 1
ATOM 7228 C CA . TYR B 1 219 ? -1.104 56.939 27.537 1.00 20.13 255 TYR B CA 1
ATOM 7229 C C . TYR B 1 219 ? 0.210 56.650 26.810 1.00 20.60 255 TYR B C 1
ATOM 7230 O O . TYR B 1 219 ? 0.238 55.957 25.795 1.00 21.89 255 TYR B O 1
ATOM 7239 N N . GLU B 1 220 ? 1.286 57.184 27.366 1.00 23.15 256 GLU B N 1
ATOM 7240 C CA . GLU B 1 220 ? 2.639 57.038 26.822 1.00 26.21 256 GLU B CA 1
ATOM 7241 C C . GLU B 1 220 ? 3.269 55.688 27.149 1.00 26.20 256 GLU B C 1
ATOM 7242 O O . GLU B 1 220 ? 4.338 55.373 26.649 1.00 28.01 256 GLU B O 1
ATOM 7248 N N . ASP B 1 221 ? 2.629 54.916 28.013 1.00 25.93 257 ASP B N 1
ATOM 7249 C CA . ASP B 1 221 ? 3.163 53.623 28.453 1.00 26.07 257 ASP B CA 1
ATOM 7250 C C . ASP B 1 221 ? 2.028 52.611 28.521 1.00 25.54 257 ASP B C 1
ATOM 7251 O O . ASP B 1 221 ? 0.858 52.980 28.380 1.00 26.15 257 ASP B O 1
ATOM 7256 N N . SER B 1 222 ? 2.370 51.342 28.743 1.00 24.73 258 SER B N 1
ATOM 7257 C CA . SER B 1 222 ? 1.380 50.273 28.779 1.00 24.45 258 SER B CA 1
ATOM 7258 C C . SER B 1 222 ? 0.779 50.046 30.166 1.00 24.27 258 SER B C 1
ATOM 7259 O O . SER B 1 222 ? -0.005 49.124 30.332 1.00 25.93 258 SER B O 1
ATOM 7262 N N . SER B 1 223 ? 1.124 50.875 31.145 1.00 24.64 259 SER B N 1
ATOM 7263 C CA . SER B 1 223 ? 0.665 50.684 32.539 1.00 26.03 259 SER B CA 1
ATOM 7264 C C . SER B 1 223 ? -0.188 51.857 33.035 1.00 25.31 259 SER B C 1
ATOM 7265 O O . SER B 1 223 ? -0.290 52.103 34.245 1.00 23.80 259 SER B O 1
ATOM 7268 N N . HIS B 1 224 ? -0.810 52.569 32.093 1.00 24.63 260 HIS B N 1
ATOM 7269 C CA . HIS B 1 224 ? -1.531 53.832 32.372 1.00 24.36 260 HIS B CA 1
ATOM 7270 C C . HIS B 1 224 ? -0.893 54.705 33.452 1.00 23.63 260 HIS B C 1
ATOM 7271 O O . HIS B 1 224 ? -1.568 55.240 34.333 1.00 24.17 260 HIS B O 1
ATOM 7278 N N . THR B 1 225 ? 0.425 54.877 33.357 1.00 24.04 261 THR B N 1
ATOM 7279 C CA . THR B 1 225 ? 1.152 55.673 34.327 1.00 25.46 261 THR B CA 1
ATOM 7280 C C . THR B 1 225 ? 1.144 57.152 33.944 1.00 25.43 261 THR B C 1
ATOM 7281 O O . THR B 1 225 ? 0.836 58.000 34.775 1.00 25.57 261 THR B O 1
ATOM 7285 N N . ASN B 1 226 ? 1.482 57.460 32.690 1.00 24.96 262 ASN B N 1
ATOM 7286 C CA . ASN B 1 226 ? 1.554 58.852 32.247 1.00 24.88 262 ASN B CA 1
ATOM 7287 C C . ASN B 1 226 ? 0.667 59.076 31.028 1.00 22.19 262 ASN B C 1
ATOM 7288 O O . ASN B 1 226 ? 0.922 58.547 29.942 1.00 22.36 262 ASN B O 1
ATOM 7293 N N . GLN B 1 227 ? -0.397 59.837 31.236 1.00 21.63 263 GLN B N 1
ATOM 7294 C CA . GLN B 1 227 ? -1.320 60.182 30.166 1.00 20.44 263 GLN B CA 1
ATOM 7295 C C . GLN B 1 227 ? -0.643 61.189 29.242 1.00 19.25 263 GLN B C 1
ATOM 7296 O O . GLN B 1 227 ? 0.050 62.088 29.703 1.00 19.34 263 GLN B O 1
ATOM 7302 N N . PHE B 1 228 ? -0.847 61.045 27.940 1.00 20.12 264 PHE B N 1
ATOM 7303 C CA . PHE B 1 228 ? -0.362 62.048 27.007 1.00 20.29 264 PHE B CA 1
ATOM 7304 C C . PHE B 1 228 ? -0.902 63.409 27.426 1.00 20.52 264 PHE B C 1
ATOM 7305 O O . PHE B 1 228 ? -2.083 63.539 27.773 1.00 18.98 264 PHE B O 1
ATOM 7313 N N . ASP B 1 229 ? -0.044 64.426 27.410 1.00 20.08 265 ASP B N 1
ATOM 7314 C CA . ASP B 1 229 ? -0.480 65.754 27.815 1.00 20.09 265 ASP B CA 1
ATOM 7315 C C . ASP B 1 229 ? 0.050 66.856 26.913 1.00 19.44 265 ASP B C 1
ATOM 7316 O O . ASP B 1 229 ? 0.751 66.601 25.931 1.00 20.36 265 ASP B O 1
ATOM 7321 N N . VAL B 1 230 ? -0.346 68.075 27.239 1.00 18.95 266 VAL B N 1
ATOM 7322 C CA . VAL B 1 230 ? 0.332 69.276 26.767 1.00 18.79 266 VAL B CA 1
ATOM 7323 C C . VAL B 1 230 ? 0.556 70.101 28.015 1.00 19.20 266 VAL B C 1
ATOM 7324 O O . VAL B 1 230 ? -0.387 70.370 28.756 1.00 18.52 266 VAL B O 1
ATOM 7328 N N . ASP B 1 231 ? 1.802 70.492 28.242 1.00 19.64 267 ASP B N 1
ATOM 7329 C CA . ASP B 1 231 ? 2.216 71.129 29.485 1.00 20.80 267 ASP B CA 1
ATOM 7330 C C . ASP B 1 231 ? 2.588 72.572 29.176 1.00 20.07 267 ASP B C 1
ATOM 7331 O O . ASP B 1 231 ? 3.585 72.826 28.496 1.00 20.20 267 ASP B O 1
ATOM 7336 N N . PHE B 1 232 ? 1.787 73.512 29.670 1.00 20.05 268 PHE B N 1
ATOM 7337 C CA . PHE B 1 232 ? 1.936 74.927 29.300 1.00 20.90 268 PHE B CA 1
ATOM 7338 C C . PHE B 1 232 ? 2.956 75.664 30.159 1.00 21.96 268 PHE B C 1
ATOM 7339 O O . PHE B 1 232 ? 3.176 76.859 29.975 1.00 22.02 268 PHE B O 1
ATOM 7347 N N . GLY B 1 233 ? 3.568 74.957 31.103 1.00 23.67 269 GLY B N 1
ATOM 7348 C CA . GLY B 1 233 ? 4.795 75.451 31.747 1.00 24.39 269 GLY B CA 1
ATOM 7349 C C . GLY B 1 233 ? 4.621 76.119 33.098 1.00 26.38 269 GLY B C 1
ATOM 7350 O O . GLY B 1 233 ? 5.601 76.610 33.661 1.00 26.83 269 GLY B O 1
ATOM 7351 N N . ASP B 1 234 ? 3.398 76.140 33.627 1.00 26.22 270 ASP B N 1
ATOM 7352 C CA . ASP B 1 234 ? 3.139 76.754 34.934 1.00 26.67 270 ASP B CA 1
ATOM 7353 C C . ASP B 1 234 ? 2.915 75.754 36.057 1.00 26.94 270 ASP B C 1
ATOM 7354 O O . ASP B 1 234 ? 2.565 76.145 37.160 1.00 29.82 270 ASP B O 1
ATOM 7359 N N . GLY B 1 235 ? 3.128 74.472 35.779 1.00 28.29 271 GLY B N 1
ATOM 7360 C CA . GLY B 1 235 ? 2.918 73.415 36.762 1.00 29.90 271 GLY B CA 1
ATOM 7361 C C . GLY B 1 235 ? 1.465 73.165 37.151 1.00 29.98 271 GLY B C 1
ATOM 7362 O O . GLY B 1 235 ? 1.204 72.453 38.127 1.00 28.36 271 GLY B O 1
ATOM 7363 N N . SER B 1 236 ? 0.527 73.715 36.374 1.00 27.88 272 SER B N 1
ATOM 7364 C CA . SER B 1 236 ? -0.889 73.712 36.730 1.00 26.66 272 SER B CA 1
ATOM 7365 C C . SER B 1 236 ? -1.845 73.597 35.523 1.00 24.92 272 SER B C 1
ATOM 7366 O O . SER B 1 236 ? -2.838 72.870 35.585 1.00 23.41 272 SER B O 1
ATOM 7369 N N . THR B 1 237 ? -1.547 74.311 34.440 1.00 22.68 273 THR B N 1
ATOM 7370 C CA . THR B 1 237 ? -2.400 74.321 33.240 1.00 21.07 273 THR B CA 1
ATOM 7371 C C . THR B 1 237 ? -1.890 73.293 32.255 1.00 20.88 273 THR B C 1
ATOM 7372 O O . THR B 1 237 ? -0.731 73.358 31.830 1.00 21.09 273 THR B O 1
ATOM 7376 N N . TYR B 1 238 ? -2.745 72.332 31.912 1.00 19.20 274 TYR B N 1
ATOM 7377 C CA . TYR B 1 238 ? -2.406 71.250 30.995 1.00 18.32 274 TYR B CA 1
ATOM 7378 C C . TYR B 1 238 ? -3.585 70.922 30.092 1.00 17.29 274 TYR B C 1
ATOM 7379 O O . TYR B 1 238 ? -4.730 71.175 30.452 1.00 16.59 274 TYR B O 1
ATOM 7388 N N . LEU B 1 239 ? -3.290 70.342 28.939 1.00 16.83 275 LEU B N 1
ATOM 7389 C CA . LEU B 1 239 ? -4.244 69.505 28.234 1.00 16.62 275 LEU B CA 1
ATOM 7390 C C . LEU B 1 239 ? -3.893 68.056 28.528 1.00 16.90 275 LEU B C 1
ATOM 7391 O O . LEU B 1 239 ? -2.713 67.702 28.660 1.00 16.88 275 LEU B O 1
ATOM 7396 N N . TYR B 1 240 ? -4.919 67.216 28.630 1.00 17.48 276 TYR B N 1
ATOM 7397 C CA . TYR B 1 240 ? -4.755 65.772 28.678 1.00 17.42 276 TYR B CA 1
ATOM 7398 C C . TYR B 1 240 ? -5.464 65.163 27.481 1.00 17.95 276 TYR B C 1
ATOM 7399 O O . TYR B 1 240 ? -6.537 65.630 27.085 1.00 17.79 276 TYR B O 1
ATOM 7408 N N . MET B 1 241 ? -4.838 64.147 26.888 1.00 17.63 277 MET B N 1
ATOM 7409 C CA . MET B 1 241 ? -5.292 63.581 25.627 1.00 18.09 277 MET B CA 1
ATOM 7410 C C . MET B 1 241 ? -6.098 62.298 25.821 1.00 17.98 277 MET B C 1
ATOM 7411 O O . MET B 1 241 ? -5.788 61.465 26.688 1.00 17.86 277 MET B O 1
ATOM 7416 N N . PHE B 1 242 ? -7.108 62.140 24.971 1.00 17.29 278 PHE B N 1
ATOM 7417 C CA . PHE B 1 242 ? -8.036 61.037 25.033 1.00 17.56 278 PHE B CA 1
ATOM 7418 C C . PHE B 1 242 ? -8.081 60.278 23.718 1.00 18.41 278 PHE B C 1
ATOM 7419 O O . PHE B 1 242 ? -7.552 60.746 22.700 1.00 18.71 278 PHE B O 1
ATOM 7427 N N . ASP B 1 243 ? -8.675 59.088 23.752 1.00 18.36 279 ASP B N 1
ATOM 7428 C CA . ASP B 1 243 ? -8.752 58.217 22.589 1.00 19.15 279 ASP B CA 1
ATOM 7429 C C . ASP B 1 243 ? -9.931 58.626 21.684 1.00 19.17 279 ASP B C 1
ATOM 7430 O O . ASP B 1 243 ? -11.093 58.476 22.071 1.00 18.31 279 ASP B O 1
ATOM 7435 N N . PRO B 1 244 ? -9.636 59.136 20.472 1.00 18.32 280 PRO B N 1
ATOM 7436 C CA . PRO B 1 244 ? -10.730 59.547 19.579 1.00 18.27 280 PRO B CA 1
ATOM 7437 C C . PRO B 1 244 ? -11.735 58.433 19.217 1.00 19.06 280 PRO B C 1
ATOM 7438 O O . PRO B 1 244 ? -12.884 58.719 18.895 1.00 18.20 280 PRO B O 1
ATOM 7442 N N . GLN B 1 245 ? -11.311 57.177 19.267 1.00 19.77 281 GLN B N 1
ATOM 7443 C CA . GLN B 1 245 ? -12.225 56.073 18.969 1.00 21.13 281 GLN B CA 1
ATOM 7444 C C . GLN B 1 245 ? -13.033 55.615 20.175 1.00 20.23 281 GLN B C 1
ATOM 7445 O O . GLN B 1 245 ? -13.930 54.791 20.027 1.00 21.20 281 GLN B O 1
ATOM 7451 N N . ASN B 1 246 ? -12.706 56.120 21.357 1.00 19.42 282 ASN B N 1
ATOM 7452 C CA . ASN B 1 246 ? -13.390 55.697 22.569 1.00 18.75 282 ASN B CA 1
ATOM 7453 C C . ASN B 1 246 ? -14.819 56.219 22.539 1.00 18.14 282 ASN B C 1
ATOM 7454 O O . ASN B 1 246 ? -15.019 57.417 22.350 1.00 17.84 282 ASN B O 1
ATOM 7459 N N . PRO B 1 247 ? -15.813 55.325 22.721 1.00 18.53 283 PRO B N 1
ATOM 7460 C CA . PRO B 1 247 ? -17.212 55.727 22.588 1.00 17.97 283 PRO B CA 1
ATOM 7461 C C . PRO B 1 247 ? -17.665 56.682 23.679 1.00 18.05 283 PRO B C 1
ATOM 7462 O O . PRO B 1 247 ? -18.557 57.491 23.439 1.00 17.33 283 PRO B O 1
ATOM 7466 N N . ASN B 1 248 ? -17.066 56.598 24.865 1.00 17.99 284 ASN B N 1
ATOM 7467 C CA . ASN B 1 248 ? -17.429 57.504 25.946 1.00 18.28 284 ASN B CA 1
ATOM 7468 C C . ASN B 1 248 ? -16.831 58.894 25.742 1.00 18.05 284 ASN B C 1
ATOM 7469 O O . ASN B 1 248 ? -17.477 59.906 26.028 1.00 17.92 284 ASN B O 1
ATOM 7474 N N . TRP B 1 249 ? -15.603 58.943 25.236 1.00 17.70 285 TRP B N 1
ATOM 7475 C CA . TRP B 1 249 ? -14.986 60.221 24.923 1.00 17.30 285 TRP B CA 1
ATOM 7476 C C . TRP B 1 249 ? -15.774 60.882 23.781 1.00 17.40 285 TRP B C 1
ATOM 7477 O O . TRP B 1 249 ? -16.076 62.060 23.866 1.00 17.17 285 TRP B O 1
ATOM 7488 N N . GLN B 1 250 ? -16.141 60.115 22.752 1.00 17.83 286 GLN B N 1
ATOM 7489 C CA . GLN B 1 250 ? -16.973 60.650 21.660 1.00 18.04 286 GLN B CA 1
ATOM 7490 C C . GLN B 1 250 ? -18.280 61.220 22.203 1.00 18.38 286 GLN B C 1
ATOM 7491 O O . GLN B 1 250 ? -18.639 62.358 21.911 1.00 17.47 286 GLN B O 1
ATOM 7497 N N . ASN B 1 251 ? -18.978 60.440 23.020 1.00 18.80 287 ASN B N 1
ATOM 7498 C CA . ASN B 1 251 ? -20.221 60.918 23.623 1.00 19.73 287 ASN B CA 1
ATOM 7499 C C . ASN B 1 251 ? -20.017 62.258 24.318 1.00 18.19 287 ASN B C 1
ATOM 7500 O O . ASN B 1 251 ? -20.745 63.224 24.066 1.00 17.28 287 ASN B O 1
ATOM 7505 N N . TYR B 1 252 ? -19.005 62.317 25.180 1.00 17.44 288 TYR B N 1
ATOM 7506 C CA . TYR B 1 252 ? -18.736 63.509 25.978 1.00 16.82 288 TYR B CA 1
ATOM 7507 C C . TYR B 1 252 ? -18.435 64.732 25.109 1.00 16.68 288 TYR B C 1
ATOM 7508 O O . TYR B 1 252 ? -19.092 65.785 25.216 1.00 16.20 288 TYR B O 1
ATOM 7517 N N . ILE B 1 253 ? -17.425 64.603 24.256 1.00 16.54 289 ILE B N 1
ATOM 7518 C CA . ILE B 1 253 ? -16.953 65.754 23.500 1.00 16.33 289 ILE B CA 1
ATOM 7519 C C . ILE B 1 253 ? -17.875 66.131 22.332 1.00 16.04 289 ILE B C 1
ATOM 7520 O O . ILE B 1 253 ? -18.003 67.315 22.021 1.00 15.84 289 ILE B O 1
ATOM 7525 N N . HIS B 1 254 ? -18.519 65.154 21.693 1.00 15.77 290 HIS B N 1
ATOM 7526 C CA . HIS B 1 254 ? -19.533 65.489 20.683 1.00 15.79 290 HIS B CA 1
ATOM 7527 C C . HIS B 1 254 ? -20.697 66.260 21.310 1.00 15.87 290 HIS B C 1
ATOM 7528 O O . HIS B 1 254 ? -21.259 67.165 20.687 1.00 15.29 290 HIS B O 1
ATOM 7535 N N . ALA B 1 255 ? -21.051 65.924 22.548 1.00 16.06 291 ALA B N 1
ATOM 7536 C CA . ALA B 1 255 ? -22.054 66.698 23.267 1.00 16.01 291 ALA B CA 1
ATOM 7537 C C . ALA B 1 255 ? -21.610 68.156 23.452 1.00 16.40 291 ALA B C 1
ATOM 7538 O O . ALA B 1 255 ? -22.409 69.074 23.244 1.00 15.02 291 ALA B O 1
ATOM 7540 N N . GLU B 1 256 ? -20.332 68.377 23.788 1.00 16.25 292 GLU B N 1
ATOM 7541 C CA . GLU B 1 256 ? -19.781 69.736 23.824 1.00 16.81 292 GLU B CA 1
ATOM 7542 C C . GLU B 1 256 ? -19.858 70.454 22.468 1.00 16.75 292 GLU B C 1
ATOM 7543 O O . GLU B 1 256 ? -20.152 71.643 22.428 1.00 16.66 292 GLU B O 1
ATOM 7549 N N . TYR B 1 257 ? -19.556 69.751 21.377 1.00 16.08 293 TYR B N 1
ATOM 7550 C CA . TYR B 1 257 ? -19.649 70.332 20.041 1.00 16.70 293 TYR B CA 1
ATOM 7551 C C . TYR B 1 257 ? -21.079 70.826 19.778 1.00 16.71 293 TYR B C 1
ATOM 7552 O O . TYR B 1 257 ? -21.283 71.953 19.330 1.00 16.64 293 TYR B O 1
ATOM 7561 N N . ILE B 1 258 ? -22.057 69.973 20.063 1.00 16.65 294 ILE B N 1
ATOM 7562 C CA . ILE B 1 258 ? -23.464 70.292 19.821 1.00 17.32 294 ILE B CA 1
ATOM 7563 C C . ILE B 1 258 ? -23.947 71.437 20.720 1.00 17.63 294 ILE B C 1
ATOM 7564 O O . ILE B 1 258 ? -24.669 72.319 20.258 1.00 17.47 294 ILE B O 1
ATOM 7569 N N . ASP B 1 259 ? -23.550 71.424 21.990 1.00 17.76 295 ASP B N 1
ATOM 7570 C CA . ASP B 1 259 ? -23.780 72.555 22.903 1.00 17.72 295 ASP B CA 1
ATOM 7571 C C . ASP B 1 259 ? -23.260 73.880 22.299 1.00 17.65 295 ASP B C 1
ATOM 7572 O O . ASP B 1 259 ? -23.954 74.894 22.297 1.00 16.50 295 ASP B O 1
ATOM 7577 N N . SER B 1 260 ? -22.033 73.863 21.790 1.00 17.21 296 SER B N 1
ATOM 7578 C CA . SER B 1 260 ? -21.452 75.044 21.158 1.00 16.78 296 SER B CA 1
ATOM 7579 C C . SER B 1 260 ? -22.281 75.518 19.959 1.00 17.06 296 SER B C 1
ATOM 7580 O O . SER B 1 260 ? -22.548 76.710 19.832 1.00 17.63 296 SER B O 1
ATOM 7583 N N . ILE B 1 261 ? -22.691 74.590 19.092 1.00 17.13 297 ILE B N 1
ATOM 7584 C CA . ILE B 1 261 ? -23.519 74.937 17.925 1.00 17.28 297 ILE B CA 1
ATOM 7585 C C . ILE B 1 261 ? -24.834 75.576 18.379 1.00 17.16 297 ILE B C 1
ATOM 7586 O O . ILE B 1 261 ? -25.200 76.671 17.931 1.00 17.54 297 ILE B O 1
ATOM 7591 N N . ASN B 1 262 ? -25.546 74.896 19.269 1.00 16.95 298 ASN B N 1
ATOM 7592 C CA . ASN B 1 262 ? -26.902 75.323 19.640 1.00 17.20 298 ASN B CA 1
ATOM 7593 C C . ASN B 1 262 ? -26.956 76.541 20.555 1.00 17.50 298 ASN B C 1
ATOM 7594 O O . ASN B 1 262 ? -27.838 77.397 20.403 1.00 18.08 298 ASN B O 1
ATOM 7599 N N . THR B 1 263 ? -26.004 76.627 21.479 1.00 17.01 299 THR B N 1
ATOM 7600 C CA . THR B 1 263 ? -25.983 77.693 22.465 1.00 18.11 299 THR B CA 1
ATOM 7601 C C . THR B 1 263 ? -25.319 78.958 21.936 1.00 18.55 299 THR B C 1
ATOM 7602 O O . THR B 1 263 ? -25.844 80.058 22.136 1.00 18.65 299 THR B O 1
ATOM 7606 N N . ALA B 1 264 ? -24.181 78.809 21.260 1.00 19.15 300 ALA B N 1
ATOM 7607 C CA . ALA B 1 264 ? -23.431 79.971 20.744 1.00 18.90 300 ALA B CA 1
ATOM 7608 C C . ALA B 1 264 ? -23.813 80.401 19.326 1.00 19.04 300 ALA B C 1
ATOM 7609 O O . ALA B 1 264 ? -23.543 81.540 18.934 1.00 19.87 300 ALA B O 1
ATOM 7611 N N . GLY B 1 265 ? -24.456 79.521 18.565 1.00 18.44 301 GLY B N 1
ATOM 7612 C CA . GLY B 1 265 ? -24.846 79.845 17.208 1.00 18.40 301 GLY B CA 1
ATOM 7613 C C . GLY B 1 265 ? -23.752 79.660 16.172 1.00 18.08 301 GLY B C 1
ATOM 7614 O O . GLY B 1 265 ? -23.821 80.257 15.114 1.00 18.91 301 GLY B O 1
ATOM 7615 N N . PHE B 1 266 ? -22.750 78.827 16.457 1.00 17.03 302 PHE B N 1
ATOM 7616 C CA . PHE B 1 266 ? -21.752 78.454 15.460 1.00 16.74 302 PHE B CA 1
ATOM 7617 C C . PHE B 1 266 ? -22.389 77.651 14.330 1.00 16.92 302 PHE B C 1
ATOM 7618 O O . PHE B 1 266 ? -23.468 77.069 14.497 1.00 17.71 302 PHE B O 1
ATOM 7626 N N . ASP B 1 267 ? -21.712 77.615 13.189 1.00 17.25 303 ASP B N 1
ATOM 7627 C CA . ASP B 1 267 ? -22.191 76.921 11.989 1.00 17.74 303 ASP B CA 1
ATOM 7628 C C . ASP B 1 267 ? -21.454 75.622 11.718 1.00 17.50 303 ASP B C 1
ATOM 7629 O O . ASP B 1 267 ? -21.751 74.900 10.756 1.00 16.72 303 ASP B O 1
ATOM 7634 N N . GLY B 1 268 ? -20.495 75.312 12.580 1.00 17.30 304 GLY B N 1
ATOM 7635 C CA . GLY B 1 268 ? -19.683 74.127 12.400 1.00 17.43 304 GLY B CA 1
ATOM 7636 C C . GLY B 1 268 ? -18.550 74.087 13.399 1.00 16.51 304 GLY B C 1
ATOM 7637 O O . GLY B 1 268 ? -18.420 74.986 14.247 1.00 16.68 304 GLY B O 1
ATOM 7638 N N . ILE B 1 269 ? -17.754 73.027 13.311 1.00 16.69 305 ILE B N 1
ATOM 7639 C CA . ILE B 1 269 ? -16.629 72.816 14.223 1.00 16.30 305 ILE B CA 1
ATOM 7640 C C . ILE B 1 269 ? -15.342 72.713 13.422 1.00 16.11 305 ILE B C 1
ATOM 7641 O O . ILE B 1 269 ? -15.237 71.905 12.488 1.00 15.97 305 ILE B O 1
ATOM 7646 N N . HIS B 1 270 ? -14.365 73.524 13.804 1.00 15.86 306 HIS B N 1
ATOM 7647 C CA . HIS B 1 270 ? -13.017 73.396 13.309 1.00 16.14 306 HIS B CA 1
ATOM 7648 C C . HIS B 1 270 ? -12.296 72.445 14.267 1.00 16.35 306 HIS B C 1
ATOM 7649 O O . HIS B 1 270 ? -11.880 72.861 15.346 1.00 15.37 306 HIS B O 1
ATOM 7656 N N . VAL B 1 271 ? -12.175 71.175 13.887 1.00 16.41 307 VAL B N 1
ATOM 7657 C CA . VAL B 1 271 ? -11.618 70.175 14.799 1.00 16.57 307 VAL B CA 1
ATOM 7658 C C . VAL B 1 271 ? -10.096 70.239 14.748 1.00 16.67 307 VAL B C 1
ATOM 7659 O O . VAL B 1 271 ? -9.486 70.221 13.679 1.00 16.63 307 VAL B O 1
ATOM 7663 N N . ALA B 1 272 ? -9.498 70.330 15.924 1.00 16.76 308 ALA B N 1
ATOM 7664 C CA . ALA B 1 272 ? -8.087 70.583 16.061 1.00 17.07 308 ALA B CA 1
ATOM 7665 C C . ALA B 1 272 ? -7.371 69.382 16.708 1.00 17.20 308 ALA B C 1
ATOM 7666 O O . ALA B 1 272 ? -7.994 68.499 17.289 1.00 16.56 308 ALA B O 1
ATOM 7668 N N . GLN B 1 273 ? -6.056 69.368 16.583 1.00 17.06 309 GLN B N 1
ATOM 7669 C CA . GLN B 1 273 ? -5.214 68.338 17.213 1.00 16.94 309 GLN B CA 1
ATOM 7670 C C . GLN B 1 273 ? -3.812 68.901 17.398 1.00 17.49 309 GLN B C 1
ATOM 7671 O O . GLN B 1 273 ? -3.527 70.010 16.941 1.00 16.69 309 GLN B O 1
ATOM 7677 N N . MET B 1 274 ? -2.946 68.137 18.068 1.00 17.79 310 MET B N 1
ATOM 7678 C CA . MET B 1 274 ? -1.571 68.572 18.325 1.00 18.74 310 MET B CA 1
ATOM 7679 C C . MET B 1 274 ? -0.578 67.988 17.326 1.00 18.98 310 MET B C 1
ATOM 7680 O O . MET B 1 274 ? 0.571 68.381 17.311 1.00 20.18 310 MET B O 1
ATOM 7685 N N . GLY B 1 275 ? -1.016 67.033 16.518 1.00 19.76 311 GLY B N 1
ATOM 7686 C CA . GLY B 1 275 ? -0.146 66.397 15.550 1.00 19.79 311 GLY B CA 1
ATOM 7687 C C . GLY B 1 275 ? 0.451 65.109 16.071 1.00 20.36 311 GLY B C 1
ATOM 7688 O O . GLY B 1 275 ? 0.073 64.603 17.137 1.00 18.83 311 GLY B O 1
ATOM 7689 N N . GLN B 1 276 ? 1.404 64.604 15.299 1.00 20.38 312 GLN B N 1
ATOM 7690 C CA . GLN B 1 276 ? 1.942 63.268 15.466 1.00 20.70 312 GLN B CA 1
ATOM 7691 C C . GLN B 1 276 ? 2.379 62.962 16.894 1.00 20.81 312 GLN B C 1
ATOM 7692 O O . GLN B 1 276 ? 3.117 63.726 17.525 1.00 20.49 312 GLN B O 1
ATOM 7698 N N . ARG B 1 277 ? 1.878 61.841 17.392 1.00 21.61 313 ARG B N 1
ATOM 7699 C CA . ARG B 1 277 ? 2.321 61.265 18.657 1.00 23.43 313 ARG B CA 1
ATOM 7700 C C . ARG B 1 277 ? 2.475 59.779 18.395 1.00 25.04 313 ARG B C 1
ATOM 7701 O O . ARG B 1 277 ? 1.608 59.160 17.761 1.00 26.11 313 ARG B O 1
ATOM 7709 N N . SER B 1 278 ? 3.589 59.215 18.848 1.00 28.10 314 SER B N 1
ATOM 7710 C CA . SER B 1 278 ? 3.894 57.807 18.605 1.00 31.00 314 SER B CA 1
ATOM 7711 C C . SER B 1 278 ? 3.973 57.040 19.909 1.00 29.79 314 SER B C 1
ATOM 7712 O O . SER B 1 278 ? 4.029 57.625 20.996 1.00 28.77 314 SER B O 1
ATOM 7716 N N . ASN B 1 279 ? 4.019 55.718 19.781 1.00 30.85 315 ASN B N 1
ATOM 7717 C CA . ASN B 1 279 ? 4.084 54.833 20.935 1.00 31.21 315 ASN B CA 1
ATOM 7718 C C . ASN B 1 279 ? 2.922 55.124 21.880 1.00 27.98 315 ASN B C 1
ATOM 7719 O O . ASN B 1 279 ? 3.103 55.405 23.067 1.00 27.76 315 ASN B O 1
ATOM 7724 N N . VAL B 1 280 ? 1.721 55.062 21.313 1.00 26.39 316 VAL B N 1
ATOM 7725 C CA . VAL B 1 280 ? 0.495 55.358 22.051 1.00 24.21 316 VAL B CA 1
ATOM 7726 C C . VAL B 1 280 ? -0.170 54.077 22.538 1.00 22.59 316 VAL B C 1
ATOM 7727 O O . VAL B 1 280 ? -0.176 53.060 21.846 1.00 21.92 316 VAL B O 1
ATOM 7731 N N . TYR B 1 281 ? -0.751 54.164 23.727 1.00 21.58 317 TYR B N 1
ATOM 7732 C CA . TYR B 1 281 ? -1.483 53.080 24.358 1.00 22.72 317 TYR B CA 1
ATOM 7733 C C . TYR B 1 281 ? -2.831 53.593 24.852 1.00 21.70 317 TYR B C 1
ATOM 7734 O O . TYR B 1 281 ? -2.944 54.746 25.216 1.00 21.17 317 TYR B O 1
ATOM 7743 N N . ASP B 1 282 ? -3.831 52.719 24.879 1.00 22.14 318 ASP B N 1
ATOM 7744 C CA . ASP B 1 282 ? -5.076 53.007 25.579 1.00 22.63 318 ASP B CA 1
ATOM 7745 C C . ASP B 1 282 ? -4.882 52.714 27.071 1.00 22.70 318 ASP B C 1
ATOM 7746 O O . ASP B 1 282 ? -3.796 52.291 27.497 1.00 21.98 318 ASP B O 1
ATOM 7751 N N . TYR B 1 283 ? -5.908 52.972 27.869 1.00 22.19 319 TYR B N 1
ATOM 7752 C CA . TYR B 1 283 ? -5.802 52.776 29.320 1.00 22.77 319 TYR B CA 1
ATOM 7753 C C . TYR B 1 283 ? -5.394 51.343 29.685 1.00 22.64 319 TYR B C 1
ATOM 7754 O O . TYR B 1 283 ? -4.551 51.133 30.552 1.00 22.41 319 TYR B O 1
ATOM 7763 N N . ASN B 1 284 ? -5.987 50.370 29.012 1.00 24.23 320 ASN B N 1
ATOM 7764 C CA . ASN B 1 284 ? -5.737 48.964 29.323 1.00 26.00 320 ASN B CA 1
ATOM 7765 C C . ASN B 1 284 ? -4.383 48.446 28.816 1.00 27.01 320 ASN B C 1
ATOM 7766 O O . ASN B 1 284 ? -4.053 47.272 29.027 1.00 25.74 320 ASN B O 1
ATOM 7771 N N . GLY B 1 285 ? -3.609 49.311 28.159 1.00 25.83 321 GLY B N 1
ATOM 7772 C CA . GLY B 1 285 ? -2.249 48.979 27.770 1.00 26.78 321 GLY B CA 1
ATOM 7773 C C . GLY B 1 285 ? -2.081 48.407 26.380 1.00 27.27 321 GLY B C 1
ATOM 7774 O O . GLY B 1 285 ? -0.991 47.945 26.038 1.00 27.76 321 GLY B O 1
ATOM 7775 N N . ASN B 1 286 ? -3.146 48.420 25.582 1.00 26.69 322 ASN B N 1
ATOM 7776 C CA . ASN B 1 286 ? -3.067 47.975 24.197 1.00 27.67 322 ASN B CA 1
ATOM 7777 C C . ASN B 1 286 ? -2.363 49.038 23.377 1.00 27.80 322 ASN B C 1
ATOM 7778 O O . ASN B 1 286 ? -2.599 50.234 23.557 1.00 25.61 322 ASN B O 1
ATOM 7783 N N . SER B 1 287 ? -1.479 48.588 22.496 1.00 27.50 323 SER B N 1
ATOM 7784 C CA . SER B 1 287 ? -0.784 49.470 21.585 1.00 27.15 323 SER B CA 1
ATOM 7785 C C . SER B 1 287 ? -1.775 49.903 20.523 1.00 25.56 323 SER B C 1
ATOM 7786 O O . SER B 1 287 ? -2.474 49.071 19.958 1.00 25.13 323 SER B O 1
ATOM 7789 N N . ILE B 1 288 ? -1.844 51.204 20.259 1.00 25.18 324 ILE B N 1
ATOM 7790 C CA . ILE B 1 288 ? -2.759 51.723 19.240 1.00 24.56 324 ILE B CA 1
ATOM 7791 C C . ILE B 1 288 ? -2.071 52.722 18.313 1.00 23.90 324 ILE B C 1
ATOM 7792 O O . ILE B 1 288 ? -1.226 53.507 18.746 1.00 23.48 324 ILE B O 1
ATOM 7797 N N . ASP B 1 289 ? -2.427 52.652 17.034 1.00 23.28 325 ASP B N 1
ATOM 7798 C CA . ASP B 1 289 ? -1.957 53.595 16.031 1.00 24.04 325 ASP B CA 1
ATOM 7799 C C . ASP B 1 289 ? -2.930 54.771 16.021 1.00 23.20 325 ASP B C 1
ATOM 7800 O O . ASP B 1 289 ? -4.040 54.650 15.526 1.00 23.11 325 ASP B O 1
ATOM 7805 N N . LEU B 1 290 ? -2.511 55.901 16.580 1.00 22.79 326 LEU B N 1
ATOM 7806 C CA . LEU B 1 290 ? -3.382 57.075 16.714 1.00 22.15 326 LEU B CA 1
ATOM 7807 C C . LEU B 1 290 ? -3.756 57.695 15.361 1.00 22.58 326 LEU B C 1
ATOM 7808 O O . LEU B 1 290 ? -4.824 58.280 15.225 1.00 21.45 326 LEU B O 1
ATOM 7813 N N . SER B 1 291 ? -2.890 57.534 14.355 1.00 22.01 327 SER B N 1
ATOM 7814 C CA . SER B 1 291 ? -3.075 58.199 13.069 1.00 21.07 327 SER B CA 1
ATOM 7815 C C . SER B 1 291 ? -4.328 57.793 12.318 1.00 20.98 327 SER B C 1
ATOM 7816 O O . SER B 1 291 ? -4.784 58.531 11.453 1.00 21.05 327 SER B O 1
ATOM 7819 N N . THR B 1 292 ? -4.879 56.627 12.629 1.00 21.35 328 THR B N 1
ATOM 7820 C CA . THR B 1 292 ? -6.045 56.133 11.929 1.00 21.48 328 THR B CA 1
ATOM 7821 C C . THR B 1 292 ? -7.310 56.230 12.767 1.00 21.01 328 THR B C 1
ATOM 7822 O O . THR B 1 292 ? -8.359 55.743 12.343 1.00 21.01 328 THR B O 1
ATOM 7826 N N . ARG B 1 293 ? -7.219 56.862 13.939 1.00 20.73 329 ARG B N 1
ATOM 7827 C CA . ARG B 1 293 ? -8.351 56.918 14.876 1.00 20.57 329 ARG B CA 1
ATOM 7828 C C . ARG B 1 293 ? -9.166 58.210 14.780 1.00 20.06 329 ARG B C 1
ATOM 7829 O O . ARG B 1 293 ? -10.163 58.370 15.501 1.00 20.31 329 ARG B O 1
ATOM 7837 N N . PHE B 1 294 ? -8.791 59.105 13.866 1.00 19.58 330 PHE B N 1
ATOM 7838 C CA . PHE B 1 294 ? -9.490 60.383 13.724 1.00 19.73 330 PHE B CA 1
ATOM 7839 C C . PHE B 1 294 ? -10.699 60.268 12.800 1.00 20.44 330 PHE B C 1
ATOM 7840 O O . PHE B 1 294 ? -11.748 60.835 13.076 1.00 18.83 330 PHE B O 1
ATOM 7848 N N . SER B 1 295 ? -10.542 59.543 11.698 1.00 21.51 331 SER B N 1
ATOM 7849 C CA . SER B 1 295 ? -11.624 59.368 10.737 1.00 22.02 331 SER B CA 1
ATOM 7850 C C . SER B 1 295 ? -12.923 58.806 11.345 1.00 20.95 331 SER B C 1
ATOM 7851 O O . SER B 1 295 ? -13.982 59.328 11.061 1.00 19.33 331 SER B O 1
ATOM 7854 N N . PRO B 1 296 ? -12.848 57.763 12.188 1.00 21.09 332 PRO B N 1
ATOM 7855 C CA . PRO B 1 296 ? -14.109 57.299 12.799 1.00 20.96 332 PRO B CA 1
ATOM 7856 C C . PRO B 1 296 ? -14.767 58.339 13.719 1.00 19.81 332 PRO B C 1
ATOM 7857 O O . PRO B 1 296 ? -15.988 58.478 13.715 1.00 19.32 332 PRO B O 1
ATOM 7861 N N . PHE B 1 297 ? -13.957 59.054 14.488 1.00 19.01 333 PHE B N 1
ATOM 7862 C CA . PHE B 1 297 ? -14.427 60.176 15.297 1.00 18.22 333 PHE B CA 1
ATOM 7863 C C . PHE B 1 297 ? -15.117 61.237 14.440 1.00 18.26 333 PHE B C 1
ATOM 7864 O O . PHE B 1 297 ? -16.195 61.721 14.792 1.00 18.17 333 PHE B O 1
ATOM 7872 N N . LEU B 1 298 ? -14.471 61.618 13.336 1.00 18.62 334 LEU B N 1
ATOM 7873 C CA . LEU B 1 298 ? -14.961 62.698 12.497 1.00 17.99 334 LEU B CA 1
ATOM 7874 C C . LEU B 1 298 ? -16.224 62.304 11.757 1.00 18.70 334 LEU B C 1
ATOM 7875 O O . LEU B 1 298 ? -17.124 63.142 11.584 1.00 17.78 334 LEU B O 1
ATOM 7880 N N . ASP B 1 299 ? -16.289 61.043 11.320 1.00 18.21 335 ASP B N 1
ATOM 7881 C CA . ASP B 1 299 ? -17.492 60.527 10.686 1.00 19.24 335 ASP B CA 1
ATOM 7882 C C . ASP B 1 299 ? -18.670 60.617 11.654 1.00 18.77 335 ASP B C 1
ATOM 7883 O O . ASP B 1 299 ? -19.775 61.019 11.268 1.00 18.39 335 ASP B O 1
ATOM 7888 N N . GLN B 1 300 ? -18.425 60.239 12.902 1.00 17.89 336 GLN B N 1
ATOM 7889 C CA . GLN B 1 300 ? -19.469 60.291 13.928 1.00 18.54 336 GLN B CA 1
ATOM 7890 C C . GLN B 1 300 ? -19.854 61.717 14.315 1.00 18.39 336 GLN B C 1
ATOM 7891 O O . GLN B 1 300 ? -21.048 62.012 14.525 1.00 18.06 336 GLN B O 1
ATOM 7897 N N . ALA B 1 301 ? -18.861 62.601 14.409 1.00 17.64 337 ALA B N 1
ATOM 7898 C CA . ALA B 1 301 ? -19.127 64.023 14.653 1.00 17.87 337 ALA B CA 1
ATOM 7899 C C . ALA B 1 301 ? -20.004 64.610 13.552 1.00 18.06 337 ALA B C 1
ATOM 7900 O O . ALA B 1 301 ? -20.965 65.338 13.834 1.00 17.68 337 ALA B O 1
ATOM 7902 N N . LYS B 1 302 ? -19.691 64.274 12.303 1.00 18.91 338 LYS B N 1
ATOM 7903 C CA . LYS B 1 302 ? -20.483 64.759 11.170 1.00 19.29 338 LYS B CA 1
ATOM 7904 C C . LYS B 1 302 ? -21.916 64.248 11.252 1.00 18.79 338 LYS B C 1
ATOM 7905 O O . LYS B 1 302 ? -22.859 64.993 11.014 1.00 18.92 338 LYS B O 1
ATOM 7911 N N . SER B 1 303 ? -22.072 62.981 11.600 1.00 19.15 339 SER B N 1
ATOM 7912 C CA . SER B 1 303 ? -23.402 62.391 11.725 1.00 18.85 339 SER B CA 1
ATOM 7913 C C . SER B 1 303 ? -24.264 63.154 12.743 1.00 18.58 339 SER B C 1
ATOM 7914 O O . SER B 1 303 ? -25.391 63.523 12.433 1.00 18.00 339 SER B O 1
ATOM 7917 N N . VAL B 1 304 ? -23.746 63.408 13.941 1.00 18.81 340 VAL B N 1
ATOM 7918 C CA . VAL B 1 304 ? -24.553 64.081 14.959 1.00 18.43 340 VAL B CA 1
ATOM 7919 C C . VAL B 1 304 ? -24.755 65.552 14.641 1.00 18.38 340 VAL B C 1
ATOM 7920 O O . VAL B 1 304 ? -25.816 66.105 14.929 1.00 17.35 340 VAL B O 1
ATOM 7924 N N . LEU B 1 305 ? -23.750 66.183 14.041 1.00 17.43 341 LEU B N 1
ATOM 7925 C CA . LEU B 1 305 ? -23.889 67.562 13.587 1.00 17.90 341 LEU B CA 1
ATOM 7926 C C . LEU B 1 305 ? -25.005 67.700 12.534 1.00 17.77 341 LEU B C 1
ATOM 7927 O O . LEU B 1 305 ? -25.830 68.609 12.610 1.00 18.54 341 LEU B O 1
ATOM 7932 N N . SER B 1 306 ? -25.020 66.800 11.556 1.00 18.18 342 SER B N 1
ATOM 7933 C CA . SER B 1 306 ? -26.012 66.860 10.486 1.00 18.29 342 SER B CA 1
ATOM 7934 C C . SER B 1 306 ? -27.403 66.530 11.021 1.00 18.71 342 SER B C 1
ATOM 7935 O O . SER B 1 306 ? -28.385 67.162 10.635 1.00 18.52 342 SER B O 1
ATOM 7938 N N . ALA B 1 307 ? -27.496 65.552 11.912 1.00 18.44 343 ALA B N 1
ATOM 7939 C CA . ALA B 1 307 ? -28.781 65.256 12.549 1.00 18.76 343 ALA B CA 1
ATOM 7940 C C . ALA B 1 307 ? -29.287 66.467 13.318 1.00 18.81 343 ALA B C 1
ATOM 7941 O O . ALA B 1 307 ? -30.473 66.793 13.258 1.00 17.50 343 ALA B O 1
ATOM 7943 N N . ASN B 1 308 ? -28.398 67.126 14.055 1.00 18.28 344 ASN B N 1
ATOM 7944 C CA . ASN B 1 308 ? -28.789 68.270 14.890 1.00 18.03 344 ASN B CA 1
ATOM 7945 C C . ASN B 1 308 ? -29.310 69.461 14.080 1.00 18.60 344 ASN B C 1
ATOM 7946 O O . ASN B 1 308 ? -30.353 70.037 14.398 1.00 17.89 344 ASN B O 1
ATOM 7951 N N . ASN B 1 309 ? -28.578 69.829 13.037 1.00 18.95 345 ASN B N 1
ATOM 7952 C CA . ASN B 1 309 ? -28.932 70.989 12.222 1.00 19.46 345 ASN B CA 1
ATOM 7953 C C . ASN B 1 309 ? -28.162 70.937 10.898 1.00 20.66 345 ASN B C 1
ATOM 7954 O O . ASN B 1 309 ? -26.968 71.275 10.863 1.00 18.98 345 ASN B O 1
ATOM 7959 N N . PRO B 1 310 ? -28.840 70.532 9.802 1.00 21.86 346 PRO B N 1
ATOM 7960 C CA . PRO B 1 310 ? -28.157 70.432 8.510 1.00 22.98 346 PRO B CA 1
ATOM 7961 C C . PRO B 1 310 ? -27.625 71.765 7.973 1.00 22.48 346 PRO B C 1
ATOM 7962 O O . PRO B 1 310 ? -26.812 71.752 7.059 1.00 24.52 346 PRO B O 1
ATOM 7966 N N . ALA B 1 311 ? -28.066 72.889 8.533 1.00 22.61 347 ALA B N 1
ATOM 7967 C CA . ALA B 1 311 ? -27.520 74.206 8.162 1.00 23.52 347 ALA B CA 1
ATOM 7968 C C . ALA B 1 311 ? -26.322 74.630 9.015 1.00 23.23 347 ALA B C 1
ATOM 7969 O O . ALA B 1 311 ? -25.677 75.642 8.727 1.00 22.83 347 ALA B O 1
ATOM 7971 N N . ARG B 1 312 ? -26.041 73.879 10.073 1.00 23.43 348 ARG B N 1
ATOM 7972 C CA . ARG B 1 312 ? -24.967 74.231 11.001 1.00 23.47 348 ARG B CA 1
ATOM 7973 C C . ARG B 1 312 ? -24.147 73.000 11.328 1.00 21.56 348 ARG B C 1
ATOM 7974 O O . ARG B 1 312 ? -23.824 72.753 12.490 1.00 21.40 348 ARG B O 1
ATOM 7982 N N . ASP B 1 313 ? -23.782 72.260 10.280 1.00 20.34 349 ASP B N 1
ATOM 7983 C CA . ASP B 1 313 ? -23.102 70.975 10.402 1.00 19.55 349 ASP B CA 1
ATOM 7984 C C . ASP B 1 313 ? -21.729 70.921 9.713 1.00 18.56 349 ASP B C 1
ATOM 7985 O O . ASP B 1 313 ? -21.219 69.834 9.429 1.00 18.87 349 ASP B O 1
ATOM 7990 N N . ASN B 1 314 ? -21.126 72.080 9.481 1.00 17.47 350 ASN B N 1
ATOM 7991 C CA . ASN B 1 314 ? -19.872 72.158 8.741 1.00 18.12 350 ASN B CA 1
ATOM 7992 C C . ASN B 1 314 ? -18.723 71.598 9.574 1.00 18.04 350 ASN B C 1
ATOM 7993 O O . ASN B 1 314 ? -18.675 71.802 10.789 1.00 17.69 350 ASN B O 1
ATOM 7998 N N . LEU B 1 315 ? -17.821 70.865 8.929 1.00 17.84 351 LEU B N 1
ATOM 7999 C CA . LEU B 1 315 ? -16.783 70.149 9.657 1.00 17.75 351 LEU B CA 1
ATOM 8000 C C . LEU B 1 315 ? -15.483 70.094 8.879 1.00 17.49 351 LEU B C 1
ATOM 8001 O O . LEU B 1 315 ? -15.473 69.708 7.707 1.00 17.83 351 LEU B O 1
ATOM 8006 N N . THR B 1 316 ? -14.394 70.495 9.525 1.00 16.99 352 THR B N 1
ATOM 8007 C CA . THR B 1 316 ? -13.057 70.209 9.016 1.00 17.45 352 THR B CA 1
ATOM 8008 C C . THR B 1 316 ? -12.161 69.738 10.160 1.00 17.36 352 THR B C 1
ATOM 8009 O O . THR B 1 316 ? -12.560 69.777 11.332 1.00 17.04 352 THR B O 1
ATOM 8013 N N . TYR B 1 317 ? -10.961 69.283 9.808 1.00 16.75 353 TYR B N 1
ATOM 8014 C CA . TYR B 1 317 ? -10.010 68.774 10.792 1.00 16.36 353 TYR B CA 1
ATOM 8015 C C . TYR B 1 317 ? -8.610 69.186 10.373 1.00 16.59 353 TYR B C 1
ATOM 8016 O O . TYR B 1 317 ? -8.248 69.068 9.201 1.00 16.90 353 TYR B O 1
ATOM 8025 N N . ASN B 1 318 ? -7.809 69.632 11.324 1.00 16.87 354 ASN B N 1
ATOM 8026 C CA . ASN B 1 318 ? -6.437 69.998 10.987 1.00 17.20 354 ASN B CA 1
ATOM 8027 C C . ASN B 1 318 ? -5.520 68.783 10.836 1.00 17.12 354 ASN B C 1
ATOM 8028 O O . ASN B 1 318 ? -5.157 68.135 11.828 1.00 16.66 354 ASN B O 1
ATOM 8033 N N . ILE B 1 319 ? -5.153 68.485 9.587 1.00 17.36 355 ILE B N 1
ATOM 8034 C CA . ILE B 1 319 ? -4.048 67.565 9.294 1.00 17.54 355 ILE B CA 1
ATOM 8035 C C . ILE B 1 319 ? -2.745 68.328 9.567 1.00 17.58 355 ILE B C 1
ATOM 8036 O O . ILE B 1 319 ? -2.222 69.042 8.704 1.00 17.12 355 ILE B O 1
ATOM 8041 N N . VAL B 1 320 ? -2.234 68.173 10.784 1.00 16.68 356 VAL B N 1
ATOM 8042 C CA . VAL B 1 320 ? -1.009 68.867 11.226 1.00 17.03 356 VAL B CA 1
ATOM 8043 C C . VAL B 1 320 ? 0.250 68.270 10.594 1.00 17.10 356 VAL B C 1
ATOM 8044 O O . VAL B 1 320 ? 0.378 67.058 10.513 1.00 18.17 356 VAL B O 1
ATOM 8048 N N . ASP B 1 321 ? 1.179 69.134 10.183 1.00 18.47 357 ASP B N 1
ATOM 8049 C CA . ASP B 1 321 ? 2.470 68.742 9.582 1.00 19.00 357 ASP B CA 1
ATOM 8050 C C . ASP B 1 321 ? 2.285 68.135 8.186 1.00 19.68 357 ASP B C 1
ATOM 8051 O O . ASP B 1 321 ? 2.749 67.031 7.889 1.00 19.42 357 ASP B O 1
ATOM 8056 N N . GLY B 1 322 ? 1.608 68.889 7.325 1.00 19.50 358 GLY B N 1
ATOM 8057 C CA . GLY B 1 322 ? 1.279 68.433 5.989 1.00 19.55 358 GLY B CA 1
ATOM 8058 C C . GLY B 1 322 ? 2.484 68.118 5.106 1.00 19.38 358 GLY B C 1
ATOM 8059 O O . GLY B 1 322 ? 3.407 68.915 5.008 1.00 20.16 358 GLY B O 1
ATOM 8060 N N . THR B 1 323 ? 2.441 66.951 4.469 1.00 19.80 359 THR B N 1
ATOM 8061 C CA . THR B 1 323 ? 3.390 66.545 3.440 1.00 20.53 359 THR B CA 1
ATOM 8062 C C . THR B 1 323 ? 2.820 65.324 2.724 1.00 20.87 359 THR B C 1
ATOM 8063 O O . THR B 1 323 ? 1.912 64.667 3.224 1.00 20.59 359 THR B O 1
ATOM 8067 N N . VAL B 1 324 ? 3.356 65.013 1.548 1.00 21.92 360 VAL B N 1
ATOM 8068 C CA . VAL B 1 324 ? 2.917 63.832 0.813 1.00 22.07 360 VAL B CA 1
ATOM 8069 C C . VAL B 1 324 ? 3.076 62.587 1.701 1.00 22.39 360 VAL B C 1
ATOM 8070 O O . VAL B 1 324 ? 4.130 62.378 2.304 1.00 22.37 360 VAL B O 1
ATOM 8074 N N . ASN B 1 325 ? 2.005 61.806 1.808 1.00 22.92 361 ASN B N 1
ATOM 8075 C CA . ASN B 1 325 ? 1.940 60.607 2.653 1.00 23.48 361 ASN B CA 1
ATOM 8076 C C . ASN B 1 325 ? 2.302 60.861 4.122 1.00 23.29 361 ASN B C 1
ATOM 8077 O O . ASN B 1 325 ? 2.776 59.969 4.823 1.00 24.05 361 ASN B O 1
ATOM 8082 N N . GLY B 1 326 ? 2.048 62.078 4.585 1.00 22.56 362 GLY B N 1
ATOM 8083 C CA . GLY B 1 326 ? 2.362 62.481 5.953 1.00 21.93 362 GLY B CA 1
ATOM 8084 C C . GLY B 1 326 ? 1.477 61.832 7.000 1.00 21.23 362 GLY B C 1
ATOM 8085 O O . GLY B 1 326 ? 0.619 61.009 6.692 1.00 20.76 362 GLY B O 1
ATOM 8086 N N . TRP B 1 327 ? 1.689 62.220 8.248 1.00 21.07 363 TRP B N 1
ATOM 8087 C CA . TRP B 1 327 ? 1.040 61.563 9.368 1.00 20.90 363 TRP B CA 1
ATOM 8088 C C . TRP B 1 327 ? -0.464 61.827 9.347 1.00 20.55 363 TRP B C 1
ATOM 8089 O O . TRP B 1 327 ? -0.890 62.971 9.395 1.00 20.82 363 TRP B O 1
ATOM 8100 N N . ALA B 1 328 ? -1.242 60.751 9.253 1.00 20.01 364 ALA B N 1
ATOM 8101 C CA . ALA B 1 328 ? -2.719 60.802 9.184 1.00 21.13 364 ALA B CA 1
ATOM 8102 C C . ALA B 1 328 ? -3.254 61.417 7.887 1.00 21.25 364 ALA B C 1
ATOM 8103 O O . ALA B 1 328 ? -4.471 61.573 7.733 1.00 21.51 364 ALA B O 1
ATOM 8105 N N . VAL B 1 329 ? -2.355 61.738 6.950 1.00 21.36 365 VAL B N 1
ATOM 8106 C CA . VAL B 1 329 ? -2.745 62.410 5.710 1.00 21.64 365 VAL B CA 1
ATOM 8107 C C . VAL B 1 329 ? -3.701 61.536 4.898 1.00 21.61 365 VAL B C 1
ATOM 8108 O O . VAL B 1 329 ? -4.821 61.955 4.574 1.00 21.25 365 VAL B O 1
ATOM 8112 N N . ASN B 1 330 ? -3.272 60.319 4.576 1.00 22.36 366 ASN B N 1
ATOM 8113 C CA . ASN B 1 330 ? -4.085 59.453 3.741 1.00 23.56 366 ASN B CA 1
ATOM 8114 C C . ASN B 1 330 ? -5.388 59.035 4.417 1.00 22.94 366 ASN B C 1
ATOM 8115 O O . ASN B 1 330 ? -6.446 59.049 3.788 1.00 21.81 366 ASN B O 1
ATOM 8120 N N . ASP B 1 331 ? -5.333 58.680 5.693 1.00 22.72 367 ASP B N 1
ATOM 8121 C CA . ASP B 1 331 ? -6.548 58.230 6.340 1.00 23.09 367 ASP B CA 1
ATOM 8122 C C . ASP B 1 331 ? -7.615 59.334 6.422 1.00 22.26 367 ASP B C 1
ATOM 8123 O O . ASP B 1 331 ? -8.786 59.097 6.116 1.00 22.59 367 ASP B O 1
ATOM 8128 N N . VAL B 1 332 ? -7.217 60.531 6.831 1.00 21.18 368 VAL B N 1
ATOM 8129 C CA . VAL B 1 332 ? -8.170 61.631 6.986 1.00 21.41 368 VAL B CA 1
ATOM 8130 C C . VAL B 1 332 ? -8.674 62.113 5.621 1.00 21.71 368 VAL B C 1
ATOM 8131 O O . VAL B 1 332 ? -9.885 62.204 5.406 1.00 21.01 368 VAL B O 1
ATOM 8135 N N . SER B 1 333 ? -7.749 62.408 4.707 1.00 21.59 369 SER B N 1
ATOM 8136 C CA . SER B 1 333 ? -8.131 62.967 3.411 1.00 22.36 369 SER B CA 1
ATOM 8137 C C . SER B 1 333 ? -8.997 61.992 2.588 1.00 23.08 369 SER B C 1
ATOM 8138 O O . SER B 1 333 ? -9.945 62.413 1.920 1.00 22.45 369 SER B O 1
ATOM 8141 N N . LYS B 1 334 ? -8.689 60.697 2.657 1.00 23.84 370 LYS B N 1
ATOM 8142 C CA . LYS B 1 334 ? -9.458 59.694 1.916 1.00 25.02 370 LYS B CA 1
ATOM 8143 C C . LYS B 1 334 ? -10.758 59.264 2.606 1.00 25.26 370 LYS B C 1
ATOM 8144 O O . LYS B 1 334 ? -11.752 59.015 1.925 1.00 26.45 370 LYS B O 1
ATOM 8150 N N . ASN B 1 335 ? -10.753 59.163 3.936 1.00 24.72 371 ASN B N 1
ATOM 8151 C CA . ASN B 1 335 ? -11.847 58.489 4.656 1.00 25.29 371 ASN B CA 1
ATOM 8152 C C . ASN B 1 335 ? -12.713 59.330 5.588 1.00 24.94 371 ASN B C 1
ATOM 8153 O O . ASN B 1 335 ? -13.796 58.887 5.955 1.00 27.93 371 ASN B O 1
ATOM 8158 N N . ALA B 1 336 ? -12.250 60.503 6.003 1.00 23.38 372 ALA B N 1
ATOM 8159 C CA . ALA B 1 336 ? -13.008 61.297 6.971 1.00 22.54 372 ALA B CA 1
ATOM 8160 C C . ALA B 1 336 ? -14.109 62.099 6.271 1.00 22.52 372 ALA B C 1
ATOM 8161 O O . ALA B 1 336 ? -13.888 62.695 5.226 1.00 22.09 372 ALA B O 1
ATOM 8163 N N . ASP B 1 337 ? -15.288 62.136 6.876 1.00 22.38 373 ASP B N 1
ATOM 8164 C CA . ASP B 1 337 ? -16.440 62.819 6.299 1.00 22.97 373 ASP B CA 1
ATOM 8165 C C . ASP B 1 337 ? -16.393 64.322 6.546 1.00 22.14 373 ASP B C 1
ATOM 8166 O O . ASP B 1 337 ? -17.232 64.856 7.275 1.00 22.61 373 ASP B O 1
ATOM 8174 N N . LEU B 1 338 ? -15.419 64.992 5.923 1.00 20.73 374 LEU B N 1
ATOM 8175 C CA . LEU B 1 338 ? -15.176 66.423 6.113 1.00 20.36 374 LEU B CA 1
ATOM 8176 C C . LEU B 1 338 ? -15.716 67.215 4.924 1.00 20.71 374 LEU B C 1
ATOM 8177 O O . LEU B 1 338 ? -15.674 66.739 3.783 1.00 20.62 374 LEU B O 1
ATOM 8182 N N . ASP B 1 339 ? -16.230 68.409 5.184 1.00 20.18 375 ASP B N 1
ATOM 8183 C CA . ASP B 1 339 ? -16.775 69.246 4.109 1.00 21.14 375 ASP B CA 1
ATOM 8184 C C . ASP B 1 339 ? -15.673 69.852 3.247 1.00 20.57 375 ASP B C 1
ATOM 8185 O O . ASP B 1 339 ? -15.840 69.992 2.037 1.00 20.83 375 ASP B O 1
ATOM 8190 N N . PHE B 1 340 ? -14.572 70.235 3.888 1.00 19.35 376 PHE B N 1
ATOM 8191 C CA . PHE B 1 340 ? -13.349 70.615 3.196 1.00 19.39 376 PHE B CA 1
ATOM 8192 C C . PHE B 1 340 ? -12.135 70.172 4.007 1.00 18.98 376 PHE B C 1
ATOM 8193 O O . PHE B 1 340 ? -12.243 69.921 5.201 1.00 18.25 376 PHE B O 1
ATOM 8201 N N . LEU B 1 341 ? -10.998 70.075 3.327 1.00 18.73 377 LEU B N 1
ATOM 8202 C CA . LEU B 1 341 ? -9.747 69.665 3.949 1.00 19.35 377 LEU B CA 1
ATOM 8203 C C . LEU B 1 341 ? -8.932 70.868 4.421 1.00 18.55 377 LEU B C 1
ATOM 8204 O O . LEU B 1 341 ? -8.922 71.929 3.798 1.00 18.70 377 LEU B O 1
ATOM 8209 N N . TYR B 1 342 ? -8.256 70.687 5.548 1.00 18.07 378 TYR B N 1
ATOM 8210 C CA . TYR B 1 342 ? -7.433 71.722 6.134 1.00 17.72 378 TYR B CA 1
ATOM 8211 C C . TYR B 1 342 ? -6.135 71.077 6.586 1.00 17.97 378 TYR B C 1
ATOM 8212 O O . TYR B 1 342 ? -6.146 70.015 7.218 1.00 18.06 378 TYR B O 1
ATOM 8221 N N . SER B 1 343 ? -5.023 71.723 6.272 1.00 18.04 379 SER B N 1
ATOM 8222 C CA . SER B 1 343 ? -3.735 71.213 6.714 1.00 18.40 379 SER B CA 1
ATOM 8223 C C . SER B 1 343 ? -2.778 72.328 7.082 1.00 18.15 379 SER B C 1
ATOM 8224 O O . SER B 1 343 ? -2.656 73.332 6.386 1.00 19.10 379 SER B O 1
ATOM 8227 N N . GLU B 1 344 ? -2.085 72.127 8.189 1.00 17.82 380 GLU B N 1
ATOM 8228 C CA . GLU B 1 344 ? -1.121 73.081 8.666 1.00 17.42 380 GLU B CA 1
ATOM 8229 C C . GLU B 1 344 ? 0.262 72.562 8.291 1.00 18.04 380 GLU B C 1
ATOM 8230 O O . GLU B 1 344 ? 0.600 71.406 8.597 1.00 17.40 380 GLU B O 1
ATOM 8236 N N . ILE B 1 345 ? 1.033 73.415 7.625 1.00 17.88 381 ILE B N 1
ATOM 8237 C CA . ILE B 1 345 ? 2.316 73.029 7.042 1.00 18.02 381 ILE B CA 1
ATOM 8238 C C . ILE B 1 345 ? 3.430 73.442 7.992 1.00 17.84 381 ILE B C 1
ATOM 8239 O O . ILE B 1 345 ? 3.511 74.596 8.404 1.00 17.81 381 ILE B O 1
ATOM 8244 N N . TRP B 1 346 ? 4.281 72.488 8.351 1.00 18.84 382 TRP B N 1
ATOM 8245 C CA . TRP B 1 346 ? 5.431 72.790 9.177 1.00 18.72 382 TRP B CA 1
ATOM 8246 C C . TRP B 1 346 ? 6.698 72.682 8.317 1.00 19.47 382 TRP B C 1
ATOM 8247 O O . TRP B 1 346 ? 6.880 73.533 7.452 1.00 18.76 382 TRP B O 1
ATOM 8258 N N . TYR B 1 347 ? 7.536 71.662 8.500 1.00 21.61 383 TYR B N 1
ATOM 8259 C CA . TYR B 1 347 ? 8.850 71.656 7.830 1.00 21.97 383 TYR B CA 1
ATOM 8260 C C . TYR B 1 347 ? 9.113 70.435 6.957 1.00 22.69 383 TYR B C 1
ATOM 8261 O O . TYR B 1 347 ? 10.270 70.116 6.655 1.00 23.28 383 TYR B O 1
ATOM 8270 N N . LEU B 1 348 ? 8.052 69.757 6.525 1.00 22.08 384 LEU B N 1
ATOM 8271 C CA . LEU B 1 348 ? 8.197 68.610 5.646 1.00 22.74 384 LEU B CA 1
ATOM 8272 C C . LEU B 1 348 ? 7.777 68.860 4.191 1.00 22.59 384 LEU B C 1
ATOM 8273 O O . LEU B 1 348 ? 7.825 67.932 3.384 1.00 22.45 384 LEU B O 1
ATOM 8278 N N . SER B 1 349 ? 7.397 70.100 3.873 1.00 22.32 385 SER B N 1
ATOM 8279 C CA . SER B 1 349 ? 7.079 70.515 2.501 1.00 22.39 385 SER B CA 1
ATOM 8280 C C . SER B 1 349 ? 7.695 71.893 2.218 1.00 22.81 385 SER B C 1
ATOM 8281 O O . SER B 1 349 ? 7.015 72.816 1.749 1.00 21.75 385 SER B O 1
ATOM 8284 N N . ASP B 1 350 ? 8.991 72.032 2.518 1.00 22.65 386 ASP B N 1
ATOM 8285 C CA . ASP B 1 350 ? 9.623 73.359 2.543 1.00 22.93 386 ASP B CA 1
ATOM 8286 C C . ASP B 1 350 ? 9.727 74.016 1.158 1.00 22.94 386 ASP B C 1
ATOM 8287 O O . ASP B 1 350 ? 9.748 75.241 1.058 1.00 23.79 386 ASP B O 1
ATOM 8292 N N . SER B 1 351 ? 9.804 73.219 0.103 1.00 23.48 387 SER B N 1
ATOM 8293 C CA . SER B 1 351 ? 9.907 73.775 -1.246 1.00 24.00 387 SER B CA 1
ATOM 8294 C C . SER B 1 351 ? 8.519 74.025 -1.830 1.00 24.43 387 SER B C 1
ATOM 8295 O O . SER B 1 351 ? 7.556 73.355 -1.454 1.00 23.35 387 SER B O 1
ATOM 8298 N N . TYR B 1 352 ? 8.422 74.982 -2.756 1.00 23.44 388 TYR B N 1
ATOM 8299 C CA . TYR B 1 352 ? 7.172 75.218 -3.469 1.00 22.74 388 TYR B CA 1
ATOM 8300 C C . TYR B 1 352 ? 6.669 73.939 -4.116 1.00 23.15 388 TYR B C 1
ATOM 8301 O O . TYR B 1 352 ? 5.480 73.634 -4.061 1.00 22.98 388 TYR B O 1
ATOM 8310 N N . ASN B 1 353 ? 7.575 73.189 -4.748 1.00 23.73 389 ASN B N 1
ATOM 8311 C CA . ASN B 1 353 ? 7.178 71.976 -5.458 1.00 24.70 389 ASN B CA 1
ATOM 8312 C C . ASN B 1 353 ? 6.671 70.900 -4.503 1.00 24.37 389 ASN B C 1
ATOM 8313 O O . ASN B 1 353 ? 5.712 70.193 -4.805 1.00 24.26 389 ASN B O 1
ATOM 8318 N N . GLN B 1 354 ? 7.337 70.760 -3.365 1.00 24.07 390 GLN B N 1
ATOM 8319 C CA . GLN B 1 354 ? 6.895 69.806 -2.345 1.00 24.54 390 GLN B CA 1
ATOM 8320 C C . GLN B 1 354 ? 5.477 70.119 -1.885 1.00 22.73 390 GLN B C 1
ATOM 8321 O O . GLN B 1 354 ? 4.653 69.229 -1.729 1.00 22.87 390 GLN B O 1
ATOM 8327 N N . LEU B 1 355 ? 5.200 71.389 -1.671 1.00 23.65 391 LEU B N 1
ATOM 8328 C CA . LEU B 1 355 ? 3.890 71.790 -1.172 1.00 24.61 391 LEU B CA 1
ATOM 8329 C C . LEU B 1 355 ? 2.840 71.663 -2.279 1.00 25.35 391 LEU B C 1
ATOM 8330 O O . LEU B 1 355 ? 1.722 71.215 -2.029 1.00 24.40 391 LEU B O 1
ATOM 8335 N N . LYS B 1 356 ? 3.216 72.010 -3.508 1.00 25.40 392 LYS B N 1
ATOM 8336 C CA . LYS B 1 356 ? 2.346 71.752 -4.669 1.00 26.50 392 LYS B CA 1
ATOM 8337 C C . LYS B 1 356 ? 1.919 70.287 -4.753 1.00 24.85 392 LYS B C 1
ATOM 8338 O O . LYS B 1 356 ? 0.742 69.996 -4.953 1.00 25.22 392 LYS B O 1
ATOM 8344 N N . ASN B 1 357 ? 2.876 69.367 -4.611 1.00 24.30 393 ASN B N 1
ATOM 8345 C CA . ASN B 1 357 ? 2.581 67.935 -4.658 1.00 23.65 393 ASN B CA 1
ATOM 8346 C C . ASN B 1 357 ? 1.658 67.506 -3.517 1.00 22.92 393 ASN B C 1
ATOM 8347 O O . ASN B 1 357 ? 0.782 66.647 -3.695 1.00 23.18 393 ASN B O 1
ATOM 8352 N N . TYR B 1 358 ? 1.854 68.100 -2.349 1.00 21.22 394 TYR B N 1
ATOM 8353 C CA . TYR B 1 358 ? 1.020 67.769 -1.203 1.00 21.28 394 TYR B CA 1
ATOM 8354 C C . TYR B 1 358 ? -0.414 68.251 -1.451 1.00 21.05 394 TYR B C 1
ATOM 8355 O O . TYR B 1 358 ? -1.373 67.515 -1.216 1.00 21.53 394 TYR B O 1
ATOM 8364 N N . ILE B 1 359 ? -0.553 69.476 -1.945 1.00 21.55 395 ILE B N 1
ATOM 8365 C CA . ILE B 1 359 ? -1.885 69.994 -2.287 1.00 22.90 395 ILE B CA 1
ATOM 8366 C C . ILE B 1 359 ? -2.558 69.073 -3.290 1.00 23.54 395 ILE B C 1
ATOM 8367 O O . ILE B 1 359 ? -3.735 68.740 -3.151 1.00 24.14 395 ILE B O 1
ATOM 8372 N N . GLU B 1 360 ? -1.803 68.626 -4.287 1.00 25.16 396 GLU B N 1
ATOM 8373 C CA . GLU B 1 360 ? -2.348 67.721 -5.286 1.00 25.71 396 GLU B CA 1
ATOM 8374 C C . GLU B 1 360 ? -2.783 66.396 -4.703 1.00 24.67 396 GLU B C 1
ATOM 8375 O O . GLU B 1 360 ? -3.790 65.831 -5.148 1.00 25.15 396 GLU B O 1
ATOM 8381 N N . GLN B 1 361 ? -2.051 65.892 -3.709 1.00 23.71 397 GLN B N 1
ATOM 8382 C CA . GLN B 1 361 ? -2.460 64.658 -3.042 1.00 23.54 397 GLN B CA 1
ATOM 8383 C C . GLN B 1 361 ? -3.755 64.844 -2.258 1.00 23.45 397 GLN B C 1
ATOM 8384 O O . GLN B 1 361 ? -4.628 63.973 -2.289 1.00 22.59 397 GLN B O 1
ATOM 8390 N N . LEU B 1 362 ? -3.876 65.957 -1.534 1.00 23.56 398 LEU B N 1
ATOM 8391 C CA . LEU B 1 362 ? -5.104 66.209 -0.771 1.00 23.40 398 LEU B CA 1
ATOM 8392 C C . LEU B 1 362 ? -6.310 66.319 -1.708 1.00 24.69 398 LEU B C 1
ATOM 8393 O O . LEU B 1 362 ? -7.391 65.783 -1.423 1.00 23.30 398 LEU B O 1
ATOM 8398 N N . ARG B 1 363 ? -6.108 67.016 -2.826 1.00 25.20 399 ARG B N 1
ATOM 8399 C CA . ARG B 1 363 ? -7.156 67.182 -3.829 1.00 26.78 399 ARG B CA 1
ATOM 8400 C C . ARG B 1 363 ? -7.554 65.825 -4.408 1.00 26.26 399 ARG B C 1
ATOM 8401 O O . ARG B 1 363 ? -8.739 65.514 -4.491 1.00 27.61 399 ARG B O 1
ATOM 8409 N N . ALA B 1 364 ? -6.566 65.009 -4.777 1.00 26.17 400 ALA B N 1
ATOM 8410 C CA . ALA B 1 364 ? -6.830 63.669 -5.304 1.00 25.96 400 ALA B CA 1
ATOM 8411 C C . ALA B 1 364 ? -7.533 62.799 -4.281 1.00 25.93 400 ALA B C 1
ATOM 8412 O O . ALA B 1 364 ? -8.571 62.189 -4.574 1.00 26.64 400 ALA B O 1
ATOM 8414 N N . ASN B 1 365 ? -6.963 62.739 -3.083 1.00 24.48 401 ASN B N 1
ATOM 8415 C CA . ASN B 1 365 ? -7.501 61.894 -2.020 1.00 24.28 401 ASN B CA 1
ATOM 8416 C C . ASN B 1 365 ? -8.919 62.284 -1.618 1.00 23.78 401 ASN B C 1
ATOM 8417 O O . ASN B 1 365 ? -9.752 61.423 -1.339 1.00 23.14 401 ASN B O 1
ATOM 8422 N N . GLY B 1 366 ? -9.183 63.580 -1.567 1.00 25.13 402 GLY B N 1
ATOM 8423 C CA . GLY B 1 366 ? -10.477 64.076 -1.113 1.00 26.11 402 GLY B CA 1
ATOM 8424 C C . GLY B 1 366 ? -11.547 64.085 -2.188 1.00 26.93 402 GLY B C 1
ATOM 8425 O O . GLY B 1 366 ? -12.696 64.407 -1.903 1.00 26.06 402 GLY B O 1
ATOM 8426 N N . GLY B 1 367 ? -11.188 63.726 -3.423 1.00 28.57 403 GLY B N 1
ATOM 8427 C CA . GLY B 1 367 ? -12.129 63.800 -4.547 1.00 29.30 403 GLY B CA 1
ATOM 8428 C C . GLY B 1 367 ? -12.396 65.232 -4.969 1.00 29.77 403 GLY B C 1
ATOM 8429 O O . GLY B 1 367 ? -13.516 65.597 -5.316 1.00 29.84 403 GLY B O 1
ATOM 8430 N N . ASN B 1 368 ? -11.351 66.043 -4.922 1.00 30.42 404 ASN B N 1
ATOM 8431 C CA . ASN B 1 368 ? -11.424 67.473 -5.218 1.00 32.07 404 ASN B CA 1
ATOM 8432 C C . ASN B 1 368 ? -12.380 68.278 -4.345 1.00 30.41 404 ASN B C 1
ATOM 8433 O O . ASN B 1 368 ? -12.967 69.259 -4.803 1.00 28.40 404 ASN B O 1
ATOM 8438 N N . LYS B 1 369 ? -12.500 67.877 -3.077 1.00 28.66 405 LYS B N 1
ATOM 8439 C CA . LYS B 1 369 ? -12.958 68.789 -2.036 1.00 27.80 405 LYS B CA 1
ATOM 8440 C C . LYS B 1 369 ? -11.988 69.961 -1.978 1.00 25.87 405 LYS B C 1
ATOM 8441 O O . LYS B 1 369 ? -10.832 69.843 -2.394 1.00 25.59 405 LYS B O 1
ATOM 8447 N N . ALA B 1 370 ? -12.449 71.091 -1.458 1.00 23.78 406 ALA B N 1
ATOM 8448 C CA . ALA B 1 370 ? -11.571 72.247 -1.282 1.00 22.72 406 ALA B CA 1
ATOM 8449 C C . ALA B 1 370 ? -10.487 71.964 -0.236 1.00 21.93 406 ALA B C 1
ATOM 8450 O O . ALA B 1 370 ? -10.673 71.140 0.673 1.00 20.90 406 ALA B O 1
ATOM 8452 N N . VAL B 1 371 ? -9.362 72.653 -0.391 1.00 21.22 407 VAL B N 1
ATOM 8453 C CA . VAL B 1 371 ? -8.199 72.516 0.487 1.00 20.70 407 VAL B CA 1
ATOM 8454 C C . VAL B 1 371 ? -7.795 73.892 0.992 1.00 20.92 407 VAL B C 1
ATOM 8455 O O . VAL B 1 371 ? -7.604 74.813 0.196 1.00 20.18 407 VAL B O 1
ATOM 8459 N N . VAL B 1 372 ? -7.668 74.020 2.316 1.00 20.12 408 VAL B N 1
ATOM 8460 C CA . VAL B 1 372 ? -7.209 75.241 2.965 1.00 19.53 408 VAL B CA 1
ATOM 8461 C C . VAL B 1 372 ? -5.935 74.917 3.729 1.00 20.21 408 VAL B C 1
ATOM 8462 O O . VAL B 1 372 ? -5.894 73.940 4.476 1.00 20.72 408 VAL B O 1
ATOM 8466 N N . LEU B 1 373 ? -4.905 75.735 3.541 1.00 19.73 409 LEU B N 1
ATOM 8467 C CA . LEU B 1 373 ? -3.639 75.563 4.253 1.00 19.92 409 LEU B CA 1
ATOM 8468 C C . LEU B 1 373 ? -3.388 76.641 5.285 1.00 18.91 409 LEU B C 1
ATOM 8469 O O . LEU B 1 373 ? -3.619 77.815 5.042 1.00 20.90 409 LEU B O 1
ATOM 8474 N N . ALA B 1 374 ? -2.909 76.231 6.454 1.00 19.63 410 ALA B N 1
ATOM 8475 C CA . ALA B 1 374 ? -2.331 77.153 7.404 1.00 18.65 410 ALA B CA 1
ATOM 8476 C C . ALA B 1 374 ? -0.840 77.026 7.157 1.00 18.61 410 ALA B C 1
ATOM 8477 O O . ALA B 1 374 ? -0.299 75.923 7.162 1.00 18.53 410 ALA B O 1
ATOM 8479 N N . ALA B 1 375 ? -0.197 78.157 6.902 1.00 18.99 411 ALA B N 1
ATOM 8480 C CA . ALA B 1 375 ? 1.192 78.176 6.476 1.00 18.94 411 ALA B CA 1
ATOM 8481 C C . ALA B 1 375 ? 1.716 79.564 6.798 1.00 18.77 411 ALA B C 1
ATOM 8482 O O . ALA B 1 375 ? 1.600 80.490 5.979 1.00 18.47 411 ALA B O 1
ATOM 8484 N N . TYR B 1 376 ? 2.272 79.694 8.008 1.00 18.23 412 TYR B N 1
ATOM 8485 C CA . TYR B 1 376 ? 2.536 80.992 8.633 1.00 18.42 412 TYR B CA 1
ATOM 8486 C C . TYR B 1 376 ? 3.755 81.603 8.003 1.00 18.49 412 TYR B C 1
ATOM 8487 O O . TYR B 1 376 ? 4.869 81.086 8.112 1.00 18.85 412 TYR B O 1
ATOM 8496 N N . MET B 1 377 ? 3.528 82.710 7.324 1.00 18.90 413 MET B N 1
ATOM 8497 C CA . MET B 1 377 ? 4.555 83.270 6.474 1.00 19.88 413 MET B CA 1
ATOM 8498 C C . MET B 1 377 ? 5.631 83.956 7.301 1.00 19.87 413 MET B C 1
ATOM 8499 O O . MET B 1 377 ? 5.337 84.669 8.260 1.00 19.28 413 MET B O 1
ATOM 8504 N N . ASN B 1 378 ? 6.885 83.717 6.913 1.00 20.93 414 ASN B N 1
ATOM 8505 C CA . ASN B 1 378 ? 8.048 84.356 7.539 1.00 20.51 414 ASN B CA 1
ATOM 8506 C C . ASN B 1 378 ? 8.157 84.009 9.036 1.00 20.82 414 ASN B C 1
ATOM 8507 O O . ASN B 1 378 ? 8.687 84.789 9.831 1.00 21.99 414 ASN B O 1
ATOM 8512 N N . TYR B 1 379 ? 7.683 82.815 9.389 1.00 21.00 415 TYR B N 1
ATOM 8513 C CA . TYR B 1 379 ? 7.508 82.389 10.779 1.00 21.41 415 TYR B CA 1
ATOM 8514 C C . TYR B 1 379 ? 8.755 82.550 11.655 1.00 23.43 415 TYR B C 1
ATOM 8515 O O . TYR B 1 379 ? 8.667 83.010 12.790 1.00 23.80 415 TYR B O 1
ATOM 8524 N N . ALA B 1 380 ? 9.907 82.143 11.150 1.00 25.44 416 ALA B N 1
ATOM 8525 C CA . ALA B 1 380 ? 11.130 82.216 11.960 1.00 28.12 416 ALA B CA 1
ATOM 8526 C C . ALA B 1 380 ? 11.912 83.521 11.775 1.00 28.68 416 ALA B C 1
ATOM 8527 O O . ALA B 1 380 ? 12.900 83.757 12.469 1.00 30.69 416 ALA B O 1
ATOM 8529 N N . ASP B 1 381 ? 11.476 84.367 10.850 1.00 27.64 417 ASP B N 1
ATOM 8530 C CA . ASP B 1 381 ? 12.248 85.540 10.459 1.00 27.31 417 ASP B CA 1
ATOM 8531 C C . ASP B 1 381 ? 11.882 86.744 11.296 1.00 26.34 417 ASP B C 1
ATOM 8532 O O . ASP B 1 381 ? 10.705 87.112 11.375 1.00 25.86 417 ASP B O 1
ATOM 8537 N N . ASN B 1 382 ? 12.885 87.376 11.910 1.00 24.90 418 ASN B N 1
ATOM 8538 C CA . ASN B 1 382 ? 12.695 88.686 12.527 1.00 24.05 418 ASN B CA 1
ATOM 8539 C C . ASN B 1 382 ? 12.693 89.775 11.446 1.00 24.73 418 ASN B C 1
ATOM 8540 O O . ASN B 1 382 ? 13.569 90.651 11.405 1.00 25.41 418 ASN B O 1
ATOM 8545 N N . ALA B 1 383 ? 11.678 89.724 10.589 1.00 24.83 419 ALA B N 1
ATOM 8546 C CA . ALA B 1 383 ? 11.603 90.536 9.378 1.00 25.14 419 ALA B CA 1
ATOM 8547 C C . ALA B 1 383 ? 11.007 91.915 9.630 1.00 24.63 419 ALA B C 1
ATOM 8548 O O . ALA B 1 383 ? 10.068 92.066 10.403 1.00 21.60 419 ALA B O 1
ATOM 8550 N N . GLY B 1 384 ? 11.572 92.913 8.952 1.00 24.17 420 GLY B N 1
ATOM 8551 C CA . GLY B 1 384 ? 11.138 94.295 9.069 1.00 24.30 420 GLY B CA 1
ATOM 8552 C C . GLY B 1 384 ? 12.316 95.235 9.255 1.00 25.16 420 GLY B C 1
ATOM 8553 O O . GLY B 1 384 ? 13.458 94.791 9.356 1.00 25.85 420 GLY B O 1
ATOM 8554 N N . THR B 1 385 ? 12.023 96.529 9.315 1.00 26.02 421 THR B N 1
ATOM 8555 C CA . THR B 1 385 ? 13.034 97.561 9.543 1.00 25.82 421 THR B CA 1
ATOM 8556 C C . THR B 1 385 ? 13.618 97.446 10.951 1.00 25.27 421 THR B C 1
ATOM 8557 O O . THR B 1 385 ? 12.884 97.463 11.938 1.00 23.50 421 THR B O 1
ATOM 8561 N N . ARG B 1 386 ? 14.945 97.349 11.028 1.00 23.84 422 ARG B N 1
ATOM 8562 C CA . ARG B 1 386 ? 15.638 97.130 12.285 1.00 24.21 422 ARG B CA 1
ATOM 8563 C C . ARG B 1 386 ? 16.339 98.388 12.785 1.00 24.67 422 ARG B C 1
ATOM 8564 O O . ARG B 1 386 ? 16.996 99.101 12.008 1.00 24.87 422 ARG B O 1
ATOM 8572 N N . TYR B 1 387 ? 16.212 98.628 14.082 1.00 23.42 423 TYR B N 1
ATOM 8573 C CA . TYR B 1 387 ? 16.913 99.704 14.775 1.00 23.36 423 TYR B CA 1
ATOM 8574 C C . TYR B 1 387 ? 17.790 99.041 15.842 1.00 23.53 423 TYR B C 1
ATOM 8575 O O . TYR B 1 387 ? 17.276 98.427 16.776 1.00 22.69 423 TYR B O 1
ATOM 8584 N N . GLU B 1 388 ? 19.110 99.129 15.692 1.00 23.39 424 GLU B N 1
ATOM 8585 C CA . GLU B 1 388 ? 20.014 98.486 16.650 1.00 24.11 424 GLU B CA 1
ATOM 8586 C C . GLU B 1 388 ? 19.984 99.201 18.003 1.00 23.43 424 GLU B C 1
ATOM 8587 O O . GLU B 1 388 ? 19.993 100.431 18.053 1.00 23.26 424 GLU B O 1
ATOM 8593 N N . ALA B 1 389 ? 19.928 98.440 19.097 1.00 23.20 425 ALA B N 1
ATOM 8594 C CA . ALA B 1 389 ? 19.813 99.038 20.432 1.00 23.10 425 ALA B CA 1
ATOM 8595 C C . ALA B 1 389 ? 21.036 99.859 20.806 1.00 24.21 425 ALA B C 1
ATOM 8596 O O . ALA B 1 389 ? 20.912 100.923 21.428 1.00 23.67 425 ALA B O 1
ATOM 8598 N N . GLU B 1 390 ? 22.210 99.352 20.433 1.00 25.76 426 GLU B N 1
ATOM 8599 C CA . GLU B 1 390 ? 23.488 100.053 20.649 1.00 26.93 426 GLU B CA 1
ATOM 8600 C C . GLU B 1 390 ? 23.602 101.374 19.893 1.00 27.71 426 GLU B C 1
ATOM 8601 O O . GLU B 1 390 ? 24.478 102.184 20.203 1.00 29.56 426 GLU B O 1
ATOM 8607 N N . SER B 1 391 ? 22.735 101.593 18.905 1.00 26.77 427 SER B N 1
ATOM 8608 C CA . SER B 1 391 ? 22.702 102.847 18.156 1.00 26.81 427 SER B CA 1
ATOM 8609 C C . SER B 1 391 ? 21.588 103.785 18.628 1.00 25.94 427 SER B C 1
ATOM 8610 O O . SER B 1 391 ? 21.415 104.874 18.088 1.00 25.24 427 SER B O 1
ATOM 8613 N N . ALA B 1 392 ? 20.839 103.362 19.640 1.00 25.31 428 ALA B N 1
ATOM 8614 C CA . ALA B 1 392 ? 19.735 104.155 20.178 1.00 25.71 428 ALA B CA 1
ATOM 8615 C C . ALA B 1 392 ? 20.227 105.106 21.278 1.00 26.41 428 ALA B C 1
ATOM 8616 O O . ALA B 1 392 ? 21.401 105.089 21.635 1.00 27.90 428 ALA B O 1
ATOM 8618 N N . SER B 1 393 ? 19.328 105.932 21.808 1.00 27.42 429 SER B N 1
ATOM 8619 C CA . SER B 1 393 ? 19.659 106.823 22.930 1.00 27.33 429 SER B CA 1
ATOM 8620 C C . SER B 1 393 ? 19.556 106.063 24.240 1.00 28.14 429 SER B C 1
ATOM 8621 O O . SER B 1 393 ? 18.475 105.589 24.615 1.00 29.76 429 SER B O 1
ATOM 8626 N N . MET B 1 394 ? 20.681 105.963 24.935 1.00 27.20 430 MET B N 1
ATOM 8627 C CA . MET B 1 394 ? 20.816 105.085 26.087 1.00 27.75 430 MET B CA 1
ATOM 8628 C C . MET B 1 394 ? 20.975 105.906 27.349 1.00 27.87 430 MET B C 1
ATOM 8629 O O . MET B 1 394 ? 21.753 106.854 27.363 1.00 28.36 430 MET B O 1
ATOM 8634 N N . THR B 1 395 ? 20.254 105.526 28.399 1.00 27.19 431 THR B N 1
ATOM 8635 C CA . THR B 1 395 ? 20.383 106.156 29.715 1.00 27.52 431 THR B CA 1
ATOM 8636 C C . THR B 1 395 ? 20.805 105.111 30.751 1.00 28.57 431 THR B C 1
ATOM 8637 O O . THR B 1 395 ? 20.103 104.125 30.966 1.00 28.35 431 THR B O 1
ATOM 8641 N N . ASN B 1 396 ? 21.972 105.325 31.360 1.00 27.93 432 ASN B N 1
ATOM 8642 C CA . ASN B 1 396 ? 22.502 104.491 32.449 1.00 29.13 432 ASN B CA 1
ATOM 8643 C C . ASN B 1 396 ? 22.840 103.035 32.120 1.00 31.51 432 ASN B C 1
ATOM 8644 O O . ASN B 1 396 ? 23.326 102.308 32.980 1.00 35.51 432 ASN B O 1
ATOM 8649 N N . VAL B 1 397 ? 22.618 102.614 30.882 1.00 30.81 433 VAL B N 1
ATOM 8650 C CA . VAL B 1 397 ? 22.936 101.251 30.480 1.00 31.37 433 VAL B CA 1
ATOM 8651 C C . VAL B 1 397 ? 24.290 101.274 29.781 1.00 33.11 433 VAL B C 1
ATOM 8652 O O . VAL B 1 397 ? 24.889 102.334 29.634 1.00 36.51 433 VAL B O 1
ATOM 8656 N N . SER B 1 398 ? 24.755 100.106 29.346 1.00 32.50 434 SER B N 1
ATOM 8657 C CA . SER B 1 398 ? 26.045 99.967 28.677 1.00 32.26 434 SER B CA 1
ATOM 8658 C C . SER B 1 398 ? 25.865 99.166 27.393 1.00 30.15 434 SER B C 1
ATOM 8659 O O . SER B 1 398 ? 24.753 98.724 27.076 1.00 28.24 434 SER B O 1
ATOM 8662 N N . THR B 1 399 ? 26.944 99.014 26.634 1.00 30.18 435 THR B N 1
ATOM 8663 C CA . THR B 1 399 ? 26.943 98.114 25.481 1.00 29.84 435 THR B CA 1
ATOM 8664 C C . THR B 1 399 ? 28.055 97.098 25.609 1.00 29.52 435 THR B C 1
ATOM 8665 O O . THR B 1 399 ? 29.039 97.313 26.318 1.00 29.28 435 THR B O 1
ATOM 8669 N N . ASN B 1 400 ? 27.901 95.987 24.908 1.00 28.84 436 ASN B N 1
ATOM 8670 C CA . ASN B 1 400 ? 28.846 94.892 25.013 1.00 28.43 436 ASN B CA 1
ATOM 8671 C C . ASN B 1 400 ? 28.785 94.007 23.778 1.00 28.17 436 ASN B C 1
ATOM 8672 O O . ASN B 1 400 ? 27.960 94.227 22.879 1.00 27.43 436 ASN B O 1
ATOM 8677 N N . THR B 1 401 ? 29.676 93.023 23.737 1.00 28.62 437 THR B N 1
ATOM 8678 C CA . THR B 1 401 ? 29.803 92.112 22.605 1.00 30.16 437 THR B CA 1
ATOM 8679 C C . THR B 1 401 ? 30.138 90.687 23.059 1.00 30.65 437 THR B C 1
ATOM 8680 O O . THR B 1 401 ? 30.558 89.856 22.250 1.00 31.53 437 THR B O 1
ATOM 8684 N N . ASN B 1 402 ? 29.921 90.399 24.341 1.00 29.68 438 ASN B N 1
ATOM 8685 C CA . ASN B 1 402 ? 30.452 89.189 24.955 1.00 30.32 438 ASN B CA 1
ATOM 8686 C C . ASN B 1 402 ? 29.458 88.030 25.006 1.00 29.94 438 ASN B C 1
ATOM 8687 O O . ASN B 1 402 ? 29.682 87.061 25.722 1.00 30.23 438 ASN B O 1
ATOM 8692 N N . HIS B 1 403 ? 28.356 88.142 24.269 1.00 27.92 439 HIS B N 1
ATOM 8693 C CA . HIS B 1 403 ? 27.441 87.017 24.051 1.00 28.80 439 HIS B CA 1
ATOM 8694 C C . HIS B 1 403 ? 27.137 86.967 22.569 1.00 28.56 439 HIS B C 1
ATOM 8695 O O . HIS B 1 403 ? 26.486 87.859 22.031 1.00 29.40 439 HIS B O 1
ATOM 8702 N N . ALA B 1 404 ? 27.637 85.931 21.906 1.00 29.20 440 ALA B N 1
ATOM 8703 C CA . ALA B 1 404 ? 27.622 85.868 20.452 1.00 29.38 440 ALA B CA 1
ATOM 8704 C C . ALA B 1 404 ? 26.200 85.773 19.923 1.00 28.89 440 ALA B C 1
ATOM 8705 O O . ALA B 1 404 ? 25.303 85.311 20.629 1.00 29.12 440 ALA B O 1
ATOM 8707 N N . GLY B 1 405 ? 26.007 86.237 18.691 1.00 27.59 441 GLY B N 1
ATOM 8708 C CA . GLY B 1 405 ? 24.729 86.100 17.990 1.00 28.35 441 GLY B CA 1
ATOM 8709 C C . GLY B 1 405 ? 23.961 87.393 17.790 1.00 27.31 441 GLY B C 1
ATOM 8710 O O . GLY B 1 405 ? 22.967 87.411 17.068 1.00 27.08 441 GLY B O 1
ATOM 8711 N N . TYR B 1 406 ? 24.400 88.466 18.447 1.00 26.32 442 TYR B N 1
ATOM 8712 C CA . TYR B 1 406 ? 23.816 89.801 18.250 1.00 26.92 442 TYR B CA 1
ATOM 8713 C C . TYR B 1 406 ? 23.964 90.272 16.803 1.00 27.18 442 TYR B C 1
ATOM 8714 O O . TYR B 1 406 ? 24.863 89.817 16.082 1.00 28.28 442 TYR B O 1
ATOM 8723 N N . THR B 1 407 ? 23.075 91.170 16.382 1.00 26.98 443 THR B N 1
ATOM 8724 C CA . THR B 1 407 ? 23.207 91.864 15.109 1.00 27.75 443 THR B CA 1
ATOM 8725 C C . THR B 1 407 ? 23.864 93.226 15.336 1.00 28.06 443 THR B C 1
ATOM 8726 O O . THR B 1 407 ? 23.908 93.723 16.461 1.00 27.01 443 THR B O 1
ATOM 8730 N N . GLY B 1 408 ? 24.368 93.823 14.263 1.00 28.60 444 GLY B N 1
ATOM 8731 C CA . GLY B 1 408 ? 25.072 95.097 14.362 1.00 29.24 444 GLY B CA 1
ATOM 8732 C C . GLY B 1 408 ? 26.392 94.933 15.090 1.00 29.41 444 GLY B C 1
ATOM 8733 O O . GLY B 1 408 ? 27.007 93.878 15.021 1.00 30.53 444 GLY B O 1
ATOM 8734 N N . SER B 1 409 ? 26.807 95.967 15.818 1.00 30.74 445 SER B N 1
ATOM 8735 C CA . SER B 1 409 ? 28.142 96.008 16.442 1.00 30.73 445 SER B CA 1
ATOM 8736 C C . SER B 1 409 ? 28.147 95.552 17.904 1.00 29.72 445 SER B C 1
ATOM 8737 O O . SER B 1 409 ? 29.210 95.412 18.520 1.00 30.33 445 SER B O 1
ATOM 8740 N N . GLY B 1 410 ? 26.964 95.313 18.463 1.00 27.81 446 GLY B N 1
ATOM 8741 C CA . GLY B 1 410 ? 26.863 94.814 19.828 1.00 26.20 446 GLY B CA 1
ATOM 8742 C C . GLY B 1 410 ? 25.428 94.747 20.313 1.00 25.09 446 GLY B C 1
ATOM 8743 O O . GLY B 1 410 ? 24.508 94.491 19.545 1.00 25.64 446 GLY B O 1
ATOM 8744 N N . PHE B 1 411 ? 25.249 94.967 21.602 1.00 24.30 447 PHE B N 1
ATOM 8745 C CA . PHE B 1 411 ? 23.936 94.988 22.208 1.00 23.40 447 PHE B CA 1
ATOM 8746 C C . PHE B 1 411 ? 24.039 95.789 23.487 1.00 22.92 447 PHE B C 1
ATOM 8747 O O . PHE B 1 411 ? 25.143 96.078 23.952 1.00 24.31 447 PHE B O 1
ATOM 8755 N N . VAL B 1 412 ? 22.892 96.146 24.047 1.00 23.12 448 VAL B N 1
ATOM 8756 C CA . VAL B 1 412 ? 22.829 96.849 25.316 1.00 23.42 448 VAL B CA 1
ATOM 8757 C C . VAL B 1 412 ? 22.812 95.848 26.447 1.00 24.21 448 VAL B C 1
ATOM 8758 O O . VAL B 1 412 ? 22.051 94.874 26.414 1.00 23.56 448 VAL B O 1
ATOM 8762 N N . ASP B 1 413 ? 23.645 96.084 27.457 1.00 24.61 449 ASP B N 1
ATOM 8763 C CA . ASP B 1 413 ? 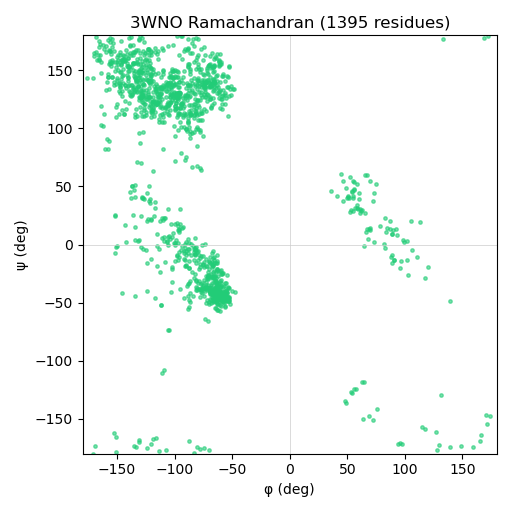23.611 95.288 28.675 1.00 26.24 449 ASP B CA 1
ATOM 8764 C C . ASP B 1 413 ? 23.588 96.207 29.904 1.00 27.22 449 ASP B C 1
ATOM 8765 O O . ASP B 1 413 ? 23.339 97.402 29.766 1.00 26.13 449 ASP B O 1
ATOM 8770 N N . GLN B 1 414 ? 23.805 95.651 31.096 1.00 29.24 450 GLN B N 1
ATOM 8771 C CA . GLN B 1 414 ? 23.654 96.413 32.340 1.00 30.45 450 GLN B CA 1
ATOM 8772 C C . GLN B 1 414 ? 22.288 97.131 32.349 1.00 29.75 450 GLN B C 1
ATOM 8773 O O . GLN B 1 414 ? 22.185 98.303 32.737 1.00 30.07 450 GLN B O 1
ATOM 8779 N N . PHE B 1 415 ? 21.253 96.417 31.895 1.00 27.26 451 PHE B N 1
ATOM 8780 C CA . PHE B 1 415 ? 19.894 96.942 31.778 1.00 26.23 451 PHE B CA 1
ATOM 8781 C C . PHE B 1 415 ? 19.069 96.224 32.841 1.00 26.50 451 PHE B C 1
ATOM 8782 O O . PHE B 1 415 ? 18.385 95.237 32.557 1.00 25.38 451 PHE B O 1
ATOM 8790 N N . ALA B 1 416 ? 19.153 96.726 34.067 1.00 26.12 452 ALA B N 1
ATOM 8791 C CA . ALA B 1 416 ? 18.788 95.952 35.246 1.00 26.91 452 ALA B CA 1
ATOM 8792 C C . ALA B 1 416 ? 18.264 96.756 36.438 1.00 27.73 452 ALA B C 1
ATOM 8793 O O . ALA B 1 416 ? 17.880 96.154 37.437 1.00 27.80 452 ALA B O 1
ATOM 8795 N N . SER B 1 417 ? 18.219 98.087 36.332 1.00 27.43 453 SER B N 1
ATOM 8796 C CA . SER B 1 417 ? 17.968 98.961 37.488 1.00 27.79 453 SER B CA 1
ATOM 8797 C C . SER B 1 417 ? 17.049 100.120 37.159 1.00 27.55 453 SER B C 1
ATOM 8798 O O . SER B 1 417 ? 17.054 100.631 36.038 1.00 24.92 453 SER B O 1
ATOM 8801 N N . THR B 1 418 ? 16.289 100.560 38.157 1.00 27.56 454 THR B N 1
ATOM 8802 C CA . THR B 1 418 ? 15.421 101.721 38.007 1.00 28.78 454 THR B CA 1
ATOM 8803 C C . THR B 1 418 ? 16.216 102.897 37.453 1.00 27.86 454 THR B C 1
ATOM 8804 O O . THR B 1 418 ? 17.325 103.140 37.899 1.00 27.60 454 THR B O 1
ATOM 8808 N N . GLY B 1 419 ? 15.662 103.588 36.457 1.00 28.25 455 GLY B N 1
ATOM 8809 C CA . GLY B 1 419 ? 16.369 104.673 35.768 1.00 28.48 455 GLY B CA 1
ATOM 8810 C C . GLY B 1 419 ? 17.058 104.300 34.455 1.00 28.90 455 GLY B C 1
ATOM 8811 O O . GLY B 1 419 ? 17.450 105.185 33.689 1.00 28.04 455 GLY B O 1
ATOM 8812 N N . ASP B 1 420 ? 17.213 103.002 34.186 1.00 26.66 456 ASP B N 1
ATOM 8813 C CA . ASP B 1 420 ? 17.787 102.545 32.917 1.00 26.20 456 ASP B CA 1
ATOM 8814 C C . ASP B 1 420 ? 16.783 102.747 31.786 1.00 25.40 456 ASP B C 1
ATOM 8815 O O . ASP B 1 420 ? 15.601 102.494 31.963 1.00 24.59 456 ASP B O 1
ATOM 8820 N N . LYS B 1 421 ? 17.253 103.198 30.626 1.00 26.30 457 LYS B N 1
ATOM 8821 C CA . LYS B 1 421 ? 16.381 103.386 29.460 1.00 26.68 457 LYS B CA 1
ATOM 8822 C C . LYS B 1 421 ? 17.131 103.170 28.165 1.00 24.87 457 LYS B C 1
ATOM 8823 O O . LYS B 1 421 ? 18.334 103.443 28.075 1.00 26.15 457 LYS B O 1
ATOM 8829 N N . VAL B 1 422 ? 16.403 102.711 27.151 1.00 23.31 458 VAL B N 1
ATOM 8830 C CA . VAL B 1 422 ? 16.861 102.745 25.776 1.00 22.80 458 VAL B CA 1
ATOM 8831 C C . VAL B 1 422 ? 15.727 103.370 24.963 1.00 23.56 458 VAL B C 1
ATOM 8832 O O . VAL B 1 422 ? 14.580 102.917 25.035 1.00 21.72 458 VAL B O 1
ATOM 8836 N N . SER B 1 423 ? 16.048 104.410 24.194 1.00 23.56 459 SER B N 1
ATOM 8837 C CA . SER B 1 423 ? 15.037 105.129 23.426 1.00 23.98 459 SER B CA 1
ATOM 8838 C C . SER B 1 423 ? 15.390 105.101 21.951 1.00 24.22 459 SER B C 1
ATOM 8839 O O . SER B 1 423 ? 16.443 105.610 21.552 1.00 25.16 459 SER B O 1
ATOM 8842 N N . PHE B 1 424 ? 14.508 104.496 21.153 1.00 23.30 460 PHE B N 1
ATOM 8843 C CA . PHE B 1 424 ? 14.696 104.350 19.714 1.00 24.46 460 PHE B CA 1
ATOM 8844 C C . PHE B 1 424 ? 13.971 105.469 18.973 1.00 24.32 460 PHE B C 1
ATOM 8845 O O . PHE B 1 424 ? 12.785 105.704 19.211 1.00 24.98 460 PHE B O 1
ATOM 8853 N N . ALA B 1 425 ? 14.673 106.135 18.060 1.00 24.47 461 ALA B N 1
ATOM 8854 C CA . ALA B 1 425 ? 14.068 107.170 17.218 1.00 24.62 461 ALA B CA 1
ATOM 8855 C C . ALA B 1 425 ? 13.643 106.529 15.918 1.00 25.10 461 ALA B C 1
ATOM 8856 O O . ALA B 1 425 ? 14.474 106.281 15.053 1.00 26.22 461 ALA B O 1
ATOM 8858 N N . ILE B 1 426 ? 12.355 106.237 15.777 1.00 25.14 462 ILE B N 1
ATOM 8859 C CA . ILE B 1 426 ? 11.889 105.485 14.618 1.00 25.58 462 ILE B CA 1
ATOM 8860 C C . ILE B 1 426 ? 11.070 106.353 13.677 1.00 26.68 462 ILE B C 1
ATOM 8861 O O . ILE B 1 426 ? 10.669 107.455 14.023 1.00 28.39 462 ILE B O 1
ATOM 8866 N N . ASN B 1 427 ? 10.833 105.830 12.484 1.00 28.46 463 ASN B N 1
ATOM 8867 C CA . ASN B 1 427 ? 9.946 106.459 11.520 1.00 29.24 463 ASN B CA 1
ATOM 8868 C C . ASN B 1 427 ? 8.893 105.486 11.002 1.00 27.71 463 ASN B C 1
ATOM 8869 O O . ASN B 1 427 ? 9.231 104.391 10.541 1.00 28.07 463 ASN B O 1
ATOM 8874 N N . ALA B 1 428 ? 7.628 105.895 11.081 1.00 26.97 464 ALA B N 1
ATOM 8875 C CA . ALA B 1 428 ? 6.522 105.179 10.454 1.00 27.58 464 ALA B CA 1
ATOM 8876 C C . ALA B 1 428 ? 6.276 105.753 9.055 1.00 28.68 464 ALA B C 1
ATOM 8877 O O . ALA B 1 428 ? 5.814 106.897 8.937 1.00 27.77 464 ALA B O 1
ATOM 8879 N N . PRO B 1 429 ? 6.563 104.966 7.994 1.00 30.49 465 PRO B N 1
ATOM 8880 C CA . PRO B 1 429 ? 6.431 105.486 6.621 1.00 30.91 465 PRO B CA 1
ATOM 8881 C C . PRO B 1 429 ? 4.993 105.781 6.212 1.00 31.97 465 PRO B C 1
ATOM 8882 O O . PRO B 1 429 ? 4.764 106.490 5.226 1.00 31.92 465 PRO B O 1
ATOM 8886 N N . GLU B 1 430 ? 4.037 105.238 6.963 1.00 30.29 466 GLU B N 1
ATOM 8887 C CA . GLU B 1 430 ? 2.623 105.459 6.717 1.00 29.51 466 GLU B CA 1
ATOM 8888 C C . GLU B 1 430 ? 1.903 105.200 8.021 1.00 29.11 466 GLU B C 1
ATOM 8889 O O . GLU B 1 430 ? 2.411 104.468 8.868 1.00 27.91 466 GLU B O 1
ATOM 8895 N N . ALA B 1 431 ? 0.726 105.793 8.189 1.00 28.58 467 ALA B N 1
ATOM 8896 C CA . ALA B 1 431 ? -0.073 105.539 9.377 1.00 28.99 467 ALA B CA 1
ATOM 8897 C C . ALA B 1 431 ? -0.535 104.080 9.404 1.00 28.32 467 ALA B C 1
ATOM 8898 O O . ALA B 1 431 ? -0.728 103.458 8.352 1.00 28.77 467 ALA B O 1
ATOM 8900 N N . GLY B 1 432 ? -0.689 103.534 10.607 1.00 28.85 468 GLY B N 1
ATOM 8901 C CA . GLY B 1 432 ? -1.200 102.168 10.781 1.00 28.25 468 GLY B CA 1
ATOM 8902 C C . GLY B 1 432 ? -0.619 101.487 12.001 1.00 27.86 468 GLY B C 1
ATOM 8903 O O . GLY B 1 432 ? 0.079 102.110 12.800 1.00 27.57 468 GLY B O 1
ATOM 8904 N N . ASP B 1 433 ? -0.919 100.203 12.152 1.00 27.40 469 ASP B N 1
ATOM 8905 C CA . ASP B 1 433 ? -0.388 99.437 13.265 1.00 26.88 469 ASP B CA 1
ATOM 8906 C C . ASP B 1 433 ? 1.035 99.009 12.967 1.00 24.67 469 ASP B C 1
ATOM 8907 O O . ASP B 1 433 ? 1.353 98.631 11.839 1.00 24.95 469 ASP B O 1
ATOM 8912 N N . TYR B 1 434 ? 1.871 99.049 13.998 1.00 23.98 470 TYR B N 1
ATOM 8913 C CA . TYR B 1 434 ? 3.254 98.584 13.928 1.00 22.74 470 TYR B CA 1
ATOM 8914 C C . TYR B 1 434 ? 3.559 97.577 15.037 1.00 21.71 470 TYR B C 1
ATOM 8915 O O . TYR B 1 434 ? 3.223 97.800 16.207 1.00 21.75 470 TYR B O 1
ATOM 8924 N N . SER B 1 435 ? 4.196 96.477 14.646 1.00 20.92 471 SER B N 1
ATOM 8925 C CA . SER B 1 435 ? 4.625 95.434 15.569 1.00 21.89 471 SER B CA 1
ATOM 8926 C C . SER B 1 435 ? 6.028 95.781 16.089 1.00 21.19 471 SER B C 1
ATOM 8927 O O . SER B 1 435 ? 7.006 95.746 15.336 1.00 21.19 471 SER B O 1
ATOM 8930 N N . LEU B 1 436 ? 6.109 96.157 17.357 1.00 21.60 472 LEU B N 1
ATOM 8931 C CA . LEU B 1 436 ? 7.375 96.520 17.967 1.00 21.74 472 LEU B CA 1
ATOM 8932 C C . LEU B 1 436 ? 7.984 95.246 18.514 1.00 21.74 472 LEU B C 1
ATOM 8933 O O . LEU B 1 436 ? 7.505 94.708 19.509 1.00 21.32 472 LEU B O 1
ATOM 8938 N N . VAL B 1 437 ? 9.021 94.755 17.840 1.00 21.34 473 VAL B N 1
ATOM 8939 C CA . VAL B 1 437 ? 9.611 93.452 18.127 1.00 20.80 473 VAL B CA 1
ATOM 8940 C C . VAL B 1 437 ? 11.015 93.620 18.710 1.00 21.14 473 VAL B C 1
ATOM 8941 O O . VAL B 1 437 ? 11.905 94.149 18.049 1.00 21.19 473 VAL B O 1
ATOM 8945 N N . PHE B 1 438 ? 11.222 93.143 19.930 1.00 21.13 474 PHE B N 1
ATOM 8946 C CA . PHE B 1 438 ? 12.521 93.257 20.569 1.00 21.63 474 PHE B CA 1
ATOM 8947 C C . PHE B 1 438 ? 13.283 91.937 20.558 1.00 21.79 474 PHE B C 1
ATOM 8948 O O . PHE B 1 438 ? 12.747 90.900 20.944 1.00 22.41 474 PHE B O 1
ATOM 8956 N N . ARG B 1 439 ? 14.534 91.983 20.107 1.00 20.99 475 ARG B N 1
ATOM 8957 C CA . ARG B 1 439 ? 15.421 90.842 20.206 1.00 21.10 475 ARG B CA 1
ATOM 8958 C C . ARG B 1 439 ? 16.269 91.040 21.461 1.00 20.93 475 ARG B C 1
ATOM 8959 O O . ARG B 1 439 ? 16.841 92.112 21.667 1.00 20.11 475 ARG B O 1
ATOM 8967 N N . TYR B 1 440 ? 16.347 89.997 22.284 1.00 20.34 476 TYR B N 1
ATOM 8968 C CA . TYR B 1 440 ? 16.877 90.107 23.626 1.00 20.45 476 TYR B CA 1
ATOM 8969 C C . TYR B 1 440 ? 17.451 88.787 24.148 1.00 20.73 476 TYR B C 1
ATOM 8970 O O . TYR B 1 440 ? 17.270 87.710 23.559 1.00 20.63 476 TYR B O 1
ATOM 8979 N N . GLY B 1 441 ? 18.133 88.901 25.278 1.00 21.20 477 GLY B N 1
ATOM 8980 C CA . GLY B 1 441 ? 18.580 87.767 26.067 1.00 21.15 477 GLY B CA 1
ATOM 8981 C C . GLY B 1 441 ? 18.158 87.981 27.501 1.00 20.90 477 GLY B C 1
ATOM 8982 O O . GLY B 1 441 ? 17.983 89.115 27.938 1.00 21.96 477 GLY B O 1
ATOM 8983 N N . ASN B 1 442 ? 17.950 86.878 28.215 1.00 21.32 478 ASN B N 1
ATOM 8984 C CA . ASN B 1 442 ? 17.610 86.878 29.630 1.00 21.45 478 ASN B CA 1
ATOM 8985 C C . ASN B 1 442 ? 17.891 85.500 30.223 1.00 22.62 478 ASN B C 1
ATOM 8986 O O . ASN B 1 442 ? 17.207 84.531 29.877 1.00 23.18 478 ASN B O 1
ATOM 8991 N N . ASN B 1 443 ? 18.890 85.435 31.097 1.00 23.82 479 ASN B N 1
ATOM 8992 C CA . ASN B 1 443 ? 19.213 84.237 31.880 1.00 24.59 479 ASN B CA 1
ATOM 8993 C C . ASN B 1 443 ? 19.273 84.574 33.378 1.00 24.27 479 ASN B C 1
ATOM 8994 O O . ASN B 1 443 ? 20.134 84.084 34.124 1.00 24.09 479 ASN B O 1
ATOM 8999 N N . THR B 1 444 ? 18.353 85.424 33.815 1.00 23.97 480 THR B N 1
ATOM 9000 C CA . THR B 1 444 ? 18.263 85.790 35.220 1.00 24.17 480 THR B CA 1
ATOM 9001 C C . THR B 1 444 ? 17.647 84.688 36.087 1.00 23.95 480 THR B C 1
ATOM 9002 O O . THR B 1 444 ? 17.775 84.733 37.300 1.00 23.30 480 THR B O 1
ATOM 9006 N N . GLY B 1 445 ? 16.957 83.731 35.471 1.00 23.50 481 GLY B N 1
ATOM 9007 C CA . GLY B 1 445 ? 16.289 82.663 36.208 1.00 23.70 481 GLY B CA 1
ATOM 9008 C C . GLY B 1 445 ? 14.784 82.812 36.257 1.00 24.03 481 GLY B C 1
ATOM 9009 O O . GLY B 1 445 ? 14.085 81.932 36.746 1.00 24.00 481 GLY B O 1
ATOM 9010 N N . ALA B 1 446 ? 14.282 83.921 35.727 1.00 23.75 482 ALA B N 1
ATOM 9011 C CA . ALA B 1 446 ? 12.852 84.202 35.732 1.00 24.13 482 ALA B CA 1
ATOM 9012 C C . ALA B 1 446 ? 12.529 85.236 34.650 1.00 23.86 482 ALA B C 1
ATOM 9013 O O . ALA B 1 446 ? 13.430 85.811 34.030 1.00 22.23 482 ALA B O 1
ATOM 9015 N N . ASN B 1 447 ? 11.243 85.450 34.404 1.00 24.45 483 ASN B N 1
ATOM 9016 C CA . ASN B 1 447 ? 10.832 86.494 33.473 1.00 25.21 483 ASN B CA 1
ATOM 9017 C C . ASN B 1 447 ? 11.420 87.833 33.913 1.00 23.96 483 ASN B C 1
ATOM 9018 O O . ASN B 1 447 ? 11.492 88.125 35.105 1.00 24.17 483 ASN B O 1
ATOM 9023 N N . SER B 1 448 ? 11.848 88.629 32.943 1.00 22.56 484 SER B N 1
ATOM 9024 C CA . SER B 1 448 ? 12.259 89.999 33.191 1.00 21.87 484 SER B CA 1
ATOM 9025 C C . SER B 1 448 ? 11.201 90.917 32.571 1.00 21.62 484 SER B C 1
ATOM 9026 O O . SER B 1 448 ? 10.548 90.547 31.592 1.00 22.08 484 SER B O 1
ATOM 9029 N N . THR B 1 449 ? 11.008 92.096 33.153 1.00 21.92 485 THR B N 1
ATOM 9030 C CA . THR B 1 449 ? 10.027 93.042 32.628 1.00 22.53 485 THR B CA 1
ATOM 9031 C C . THR B 1 449 ? 10.618 94.432 32.435 1.00 21.50 485 THR B C 1
ATOM 9032 O O . THR B 1 449 ? 11.530 94.842 33.158 1.00 20.73 485 THR B O 1
ATOM 9036 N N . LEU B 1 450 ? 10.097 95.134 31.432 1.00 21.85 486 LEU B N 1
ATOM 9037 C CA . LEU B 1 450 ? 10.438 96.530 31.170 1.00 21.92 486 LEU B CA 1
ATOM 9038 C C . LEU B 1 450 ? 9.161 97.226 30.752 1.00 22.42 486 LEU B C 1
ATOM 9039 O O . LEU B 1 450 ? 8.240 96.590 30.215 1.00 21.80 486 LEU B O 1
ATOM 9044 N N . ASN B 1 451 ? 9.106 98.533 30.980 1.00 22.89 487 ASN B N 1
ATOM 9045 C CA . ASN B 1 451 ? 7.934 99.314 30.611 1.00 23.20 487 ASN B CA 1
ATOM 9046 C C . ASN B 1 451 ? 8.130 99.994 29.266 1.00 22.79 487 ASN B C 1
ATOM 9047 O O . ASN B 1 451 ? 9.116 100.709 29.057 1.00 23.25 487 ASN B O 1
ATOM 9052 N N . LEU B 1 452 ? 7.185 99.755 28.361 1.00 22.07 488 LEU B N 1
ATOM 9053 C CA . LEU B 1 452 ? 7.218 100.309 27.016 1.00 22.49 488 LEU B CA 1
ATOM 9054 C C . LEU B 1 452 ? 6.524 101.661 27.022 1.00 23.22 488 LEU B C 1
ATOM 9055 O O . LEU B 1 452 ? 5.382 101.760 27.484 1.00 22.85 488 LEU B O 1
ATOM 9060 N N . TYR B 1 453 ? 7.211 102.666 26.488 1.00 23.46 489 TYR B N 1
ATOM 9061 C CA . TYR B 1 453 ? 6.655 104.001 26.261 1.00 24.70 489 TYR B CA 1
ATOM 9062 C C . TYR B 1 453 ? 6.742 104.343 24.786 1.00 24.55 489 TYR B C 1
ATOM 9063 O O . TYR B 1 453 ? 7.748 104.061 24.144 1.00 24.41 489 TYR B O 1
ATOM 9072 N N . VAL B 1 454 ? 5.680 104.942 24.251 1.00 24.69 490 VAL B N 1
ATOM 9073 C CA . VAL B 1 454 ? 5.657 105.427 22.881 1.00 24.86 490 VAL B CA 1
ATOM 9074 C C . VAL B 1 454 ? 5.360 106.928 22.937 1.00 26.59 490 VAL B C 1
ATOM 9075 O O . VAL B 1 454 ? 4.365 107.340 23.543 1.00 24.39 490 VAL B O 1
ATOM 9079 N N . ASP B 1 455 ? 6.249 107.734 22.351 1.00 27.64 491 ASP B N 1
ATOM 9080 C CA . ASP B 1 455 ? 6.117 109.201 22.356 1.00 28.91 491 ASP B CA 1
ATOM 9081 C C . ASP B 1 455 ? 5.900 109.771 23.754 1.00 30.10 491 ASP B C 1
ATOM 9082 O O . ASP B 1 455 ? 5.111 110.697 23.945 1.00 30.86 491 ASP B O 1
ATOM 9087 N N . GLY B 1 456 ? 6.611 109.212 24.727 1.00 29.34 492 GLY B N 1
ATOM 9088 C CA . GLY B 1 456 ? 6.556 109.685 26.107 1.00 28.97 492 GLY B CA 1
ATOM 9089 C C . GLY B 1 456 ? 5.400 109.172 26.950 1.00 28.89 492 GLY B C 1
ATOM 9090 O O . GLY B 1 456 ? 5.331 109.489 28.126 1.00 30.45 492 GLY B O 1
ATOM 9091 N N . ASN B 1 457 ? 4.492 108.387 26.374 1.00 28.58 493 ASN B N 1
ATOM 9092 C CA . ASN B 1 457 ? 3.385 107.814 27.141 1.00 29.49 493 ASN B CA 1
ATOM 9093 C C . ASN B 1 457 ? 3.565 106.314 27.382 1.00 30.18 493 ASN B C 1
ATOM 9094 O O . ASN B 1 457 ? 3.918 105.573 26.464 1.00 30.38 493 ASN B O 1
ATOM 9099 N N . PHE B 1 458 ? 3.300 105.882 28.614 1.00 30.67 494 PHE B N 1
ATOM 9100 C CA . PHE B 1 458 ? 3.336 104.463 28.965 1.00 31.30 494 PHE B CA 1
ATOM 9101 C C . PHE B 1 458 ? 2.296 103.695 28.162 1.00 31.02 494 PHE B C 1
ATOM 9102 O O . PHE B 1 458 ? 1.154 104.136 28.028 1.00 30.10 494 PHE B O 1
ATOM 9110 N N . VAL B 1 459 ? 2.704 102.544 27.631 1.00 29.24 495 VAL B N 1
ATOM 9111 C CA . VAL B 1 459 ? 1.836 101.712 26.817 1.00 28.57 495 VAL B CA 1
ATOM 9112 C C . VAL B 1 459 ? 1.576 100.335 27.451 1.00 28.52 495 VAL B C 1
ATOM 9113 O O . VAL B 1 459 ? 0.444 99.874 27.476 1.00 28.80 495 VAL B O 1
ATOM 9117 N N . GLN B 1 460 ? 2.611 99.671 27.948 1.00 26.50 496 GLN B N 1
ATOM 9118 C CA . GLN B 1 460 ? 2.459 98.286 28.415 1.00 27.54 496 GLN B CA 1
ATOM 9119 C C . GLN B 1 460 ? 3.720 97.856 29.126 1.00 26.38 496 GLN B C 1
ATOM 9120 O O . GLN B 1 460 ? 4.806 98.248 28.716 1.00 26.56 496 GLN B O 1
ATOM 9126 N N . LYS B 1 461 ? 3.585 97.071 30.191 1.00 26.03 497 LYS B N 1
ATOM 9127 C CA . LYS B 1 461 ? 4.728 96.346 30.739 1.00 25.75 497 LYS B CA 1
ATOM 9128 C C . LYS B 1 461 ? 4.957 95.104 29.879 1.00 23.99 497 LYS B C 1
ATOM 9129 O O . LYS B 1 461 ? 4.045 94.313 29.700 1.00 24.31 497 LYS B O 1
ATOM 9135 N N . LEU B 1 462 ? 6.163 94.943 29.342 1.00 22.97 498 LEU B N 1
ATOM 9136 C CA . LEU B 1 462 ? 6.481 93.789 28.487 1.00 22.87 498 LEU B CA 1
ATOM 9137 C C . LEU B 1 462 ? 7.274 92.757 29.272 1.00 21.88 498 LEU B C 1
ATOM 9138 O O . LEU B 1 462 ? 8.027 93.119 30.177 1.00 20.69 498 LEU B O 1
ATOM 9143 N N . TYR B 1 463 ? 7.094 91.487 28.905 1.00 21.31 499 TYR B N 1
ATOM 9144 C CA . TYR B 1 463 ? 7.776 90.365 29.541 1.00 22.07 499 TYR B CA 1
ATOM 9145 C C . TYR B 1 463 ? 8.816 89.797 28.576 1.00 21.27 499 TYR B C 1
ATOM 9146 O O . TYR B 1 463 ? 8.567 89.660 27.375 1.00 20.92 499 TYR B O 1
ATOM 9155 N N . PHE B 1 464 ? 9.985 89.511 29.126 1.00 20.66 500 PHE B N 1
ATOM 9156 C CA . PHE B 1 464 ? 11.110 88.960 28.391 1.00 21.06 500 PHE B CA 1
ATOM 9157 C C . PHE B 1 464 ? 11.429 87.629 29.066 1.00 21.59 500 PHE B C 1
ATOM 9158 O O . PHE B 1 464 ? 11.775 87.580 30.250 1.00 22.08 500 PHE B O 1
ATOM 9166 N N . PHE B 1 465 ? 11.263 86.548 28.317 1.00 22.81 501 PHE B N 1
ATOM 9167 C CA . PHE B 1 465 ? 11.232 85.218 28.911 1.00 23.42 501 PHE B CA 1
ATOM 9168 C C . PHE B 1 465 ? 12.631 84.736 29.247 1.00 23.64 501 PHE B C 1
ATOM 9169 O O . PHE B 1 465 ? 13.588 85.093 28.571 1.00 22.87 501 PHE B O 1
ATOM 9177 N N . ASN B 1 466 ? 12.724 83.940 30.311 1.00 24.00 502 ASN B N 1
ATOM 9178 C CA . ASN B 1 466 ? 13.989 83.383 30.774 1.00 24.41 502 ASN B CA 1
ATOM 9179 C C . ASN B 1 466 ? 14.483 82.294 29.835 1.00 25.22 502 ASN B C 1
ATOM 9180 O O . ASN B 1 466 ? 13.693 81.490 29.340 1.00 25.04 502 ASN B O 1
ATOM 9185 N N . GLN B 1 467 ? 15.788 82.282 29.603 1.00 24.79 503 GLN B N 1
ATOM 9186 C CA . GLN B 1 467 ? 16.454 81.247 28.829 1.00 26.46 503 GLN B CA 1
ATOM 9187 C C . GLN B 1 467 ? 17.493 80.591 29.740 1.00 26.31 503 GLN B C 1
ATOM 9188 O O . GLN B 1 467 ? 17.812 81.127 30.809 1.00 24.75 503 GLN B O 1
ATOM 9194 N N . SER B 1 468 ? 18.031 79.440 29.330 1.00 27.02 504 SER B N 1
ATOM 9195 C CA . SER B 1 468 ? 19.037 78.738 30.144 1.00 27.43 504 SER B CA 1
ATOM 9196 C C . SER B 1 468 ? 20.451 79.296 29.980 1.00 27.02 504 SER B C 1
ATOM 9197 O O . SER B 1 468 ? 21.373 78.854 30.671 1.00 27.61 504 SER B O 1
ATOM 9200 N N . SER B 1 469 ? 20.623 80.252 29.067 1.00 26.54 505 SER B N 1
ATOM 9201 C CA . SER B 1 469 ? 21.927 80.846 28.798 1.00 26.30 505 SER B CA 1
ATOM 9202 C C . SER B 1 469 ? 21.790 82.276 28.296 1.00 25.76 505 SER B C 1
ATOM 9203 O O . SER B 1 469 ? 20.830 82.601 27.610 1.00 24.31 505 SER B O 1
ATOM 9206 N N . TRP B 1 470 ? 22.776 83.109 28.605 1.00 25.05 506 TRP B N 1
ATOM 9207 C CA . TRP B 1 470 ? 22.831 84.466 28.055 1.00 25.65 506 TRP B CA 1
ATOM 9208 C C . TRP B 1 470 ? 23.205 84.444 26.578 1.00 25.81 506 TRP B C 1
ATOM 9209 O O . TRP B 1 470 ? 23.072 85.456 25.882 1.00 25.51 506 TRP B O 1
ATOM 9220 N N . GLY B 1 471 ? 23.665 83.287 26.090 1.00 25.52 507 GLY B N 1
ATOM 9221 C CA . GLY B 1 471 ? 23.968 83.116 24.674 1.00 25.46 507 GLY B CA 1
ATOM 9222 C C . GLY B 1 471 ? 22.758 82.866 23.803 1.00 25.44 507 GLY B C 1
ATOM 9223 O O . GLY B 1 471 ? 22.883 82.816 22.588 1.00 25.73 507 GLY B O 1
ATOM 9224 N N . THR B 1 472 ? 21.577 82.722 24.408 1.00 25.23 508 THR B N 1
ATOM 9225 C CA . THR B 1 472 ? 20.366 82.428 23.656 1.00 25.70 508 THR B CA 1
ATOM 9226 C C . THR B 1 472 ? 19.577 83.710 23.378 1.00 25.46 508 THR B C 1
ATOM 9227 O O . THR B 1 472 ? 19.048 84.320 24.300 1.00 27.36 508 THR B O 1
ATOM 9231 N N . TRP B 1 473 ? 19.516 84.119 22.112 1.00 23.56 509 TRP B N 1
ATOM 9232 C CA . TRP B 1 473 ? 18.748 85.297 21.713 1.00 23.38 509 TRP B CA 1
ATOM 9233 C C . TRP B 1 473 ? 17.347 84.896 21.259 1.00 23.95 509 TRP B C 1
ATOM 9234 O O . TRP B 1 473 ? 17.174 83.859 20.620 1.00 22.80 509 TRP B O 1
ATOM 9245 N N . LYS B 1 474 ? 16.350 85.704 21.605 1.00 22.80 510 LYS B N 1
ATOM 9246 C CA . LYS B 1 474 ? 14.973 85.482 21.159 1.00 23.55 510 LYS B CA 1
ATOM 9247 C C . LYS B 1 474 ? 14.398 86.784 20.660 1.00 22.78 510 LYS B C 1
ATOM 9248 O O . LYS B 1 474 ? 14.876 87.842 21.049 1.00 21.88 510 LYS B O 1
ATOM 9254 N N . HIS B 1 475 ? 13.380 86.728 19.797 1.00 22.98 511 HIS B N 1
ATOM 9255 C CA . HIS B 1 475 ? 12.670 87.952 19.399 1.00 22.74 511 HIS B CA 1
ATOM 9256 C C . HIS B 1 475 ? 11.162 87.792 19.569 1.00 22.86 511 HIS B C 1
ATOM 9257 O O . HIS B 1 475 ? 10.380 88.264 18.752 1.00 21.68 511 HIS B O 1
ATOM 9264 N N . ASP B 1 476 ? 10.779 87.161 20.677 1.00 23.47 512 ASP B N 1
ATOM 9265 C CA . ASP B 1 476 ? 9.384 86.842 20.966 1.00 24.41 512 ASP B CA 1
ATOM 9266 C C . ASP B 1 476 ? 8.791 87.794 22.002 1.00 24.12 512 ASP B C 1
ATOM 9267 O O . ASP B 1 476 ? 7.762 87.499 22.611 1.00 24.31 512 ASP B O 1
ATOM 9272 N N . ALA B 1 477 ? 9.448 88.935 22.204 1.00 22.42 513 ALA B N 1
ATOM 9273 C CA . ALA B 1 477 ? 8.899 90.008 23.027 1.00 22.61 513 ALA B CA 1
ATOM 9274 C C . ALA B 1 477 ? 8.423 91.103 22.087 1.00 23.11 513 ALA B C 1
ATOM 9275 O O . ALA B 1 477 ? 9.225 91.771 21.422 1.00 23.20 513 ALA B O 1
ATOM 9277 N N . TRP B 1 478 ? 7.107 91.282 22.014 1.00 22.92 514 TRP B N 1
ATOM 9278 C CA . TRP B 1 478 ? 6.536 92.189 21.032 1.00 22.97 514 TRP B CA 1
ATOM 9279 C C . TRP B 1 478 ? 5.313 92.894 21.583 1.00 23.49 514 TRP B C 1
ATOM 9280 O O . TRP B 1 478 ? 4.715 92.464 22.574 1.00 21.71 514 TRP B O 1
ATOM 9291 N N . TYR B 1 479 ? 4.946 93.977 20.916 1.00 22.91 515 TYR B N 1
ATOM 9292 C CA . TYR B 1 479 ? 3.723 94.695 21.210 1.00 24.32 515 TYR B CA 1
ATOM 9293 C C . TYR B 1 479 ? 3.352 95.525 19.991 1.00 23.86 515 TYR B C 1
ATOM 9294 O O . TYR B 1 479 ? 4.206 96.193 19.410 1.00 22.56 515 TYR B O 1
ATOM 9303 N N . GLN B 1 480 ? 2.086 95.458 19.589 1.00 23.00 516 GLN B N 1
ATOM 9304 C CA . GLN B 1 480 ? 1.605 96.182 18.426 1.00 22.84 516 GLN B CA 1
ATOM 9305 C C . GLN B 1 480 ? 0.872 97.460 18.846 1.00 23.88 516 GLN B C 1
ATOM 9306 O O . GLN B 1 480 ? 0.006 97.423 19.721 1.00 23.44 516 GLN B O 1
ATOM 9312 N N . VAL B 1 481 ? 1.234 98.581 18.221 1.00 24.17 517 VAL B N 1
ATOM 9313 C CA . VAL B 1 481 ? 0.678 99.894 18.549 1.00 25.86 517 VAL B CA 1
ATOM 9314 C C . VAL B 1 481 ? 0.299 100.638 17.279 1.00 26.52 517 VAL B C 1
ATOM 9315 O O . VAL B 1 481 ? 0.949 100.457 16.252 1.00 24.86 517 VAL B O 1
ATOM 9319 N N . PRO B 1 482 ? -0.740 101.489 17.349 1.00 28.22 518 PRO B N 1
ATOM 9320 C CA . PRO B 1 482 ? -1.068 102.336 16.204 1.00 28.32 518 PRO B CA 1
ATOM 9321 C C . PRO B 1 482 ? -0.156 103.550 16.153 1.00 28.10 518 PRO B C 1
ATOM 9322 O O . PRO B 1 482 ? 0.078 104.175 17.177 1.00 27.91 518 PRO B O 1
ATOM 9326 N N . LEU B 1 483 ? 0.380 103.858 14.976 1.00 27.86 519 LEU B N 1
ATOM 9327 C CA . LEU B 1 483 ? 1.220 105.042 14.811 1.00 29.74 519 LEU B CA 1
ATOM 9328 C C . LEU B 1 483 ? 0.746 105.902 13.650 1.00 30.36 519 LEU B C 1
ATOM 9329 O O . LEU B 1 483 ? 0.322 105.386 12.604 1.00 31.41 519 LEU B O 1
ATOM 9334 N N . THR B 1 484 ? 0.843 107.216 13.836 1.00 30.44 520 THR B N 1
ATOM 9335 C CA . THR B 1 484 ? 0.672 108.166 12.738 1.00 30.08 520 THR B CA 1
ATOM 9336 C C . THR B 1 484 ? 1.905 108.159 11.859 1.00 31.22 520 THR B C 1
ATOM 9337 O O . THR B 1 484 ? 2.986 107.753 12.293 1.00 30.72 520 THR B O 1
ATOM 9341 N N . GLN B 1 485 ? 1.762 108.611 10.617 1.00 31.95 521 GLN B N 1
ATOM 9342 C CA . GLN B 1 485 ? 2.918 108.703 9.735 1.00 33.56 521 GLN B CA 1
ATOM 9343 C C . GLN B 1 485 ? 3.944 109.652 10.345 1.00 31.80 521 GLN B C 1
ATOM 9344 O O . GLN B 1 485 ? 3.580 110.672 10.919 1.00 32.22 521 GLN B O 1
ATOM 9350 N N . GLY B 1 486 ? 5.218 109.294 10.233 1.00 31.12 522 GLY B N 1
ATOM 9351 C CA . GLY B 1 486 ? 6.319 110.163 10.655 1.00 31.80 522 GLY B CA 1
ATOM 9352 C C . GLY B 1 486 ? 7.141 109.645 11.825 1.00 31.52 522 GLY B C 1
ATOM 9353 O O . GLY B 1 486 ? 7.176 108.434 12.097 1.00 31.59 522 GLY B O 1
ATOM 9354 N N . ALA B 1 487 ? 7.806 110.577 12.508 1.00 30.51 523 ALA B N 1
ATOM 9355 C CA . ALA B 1 487 ? 8.756 110.268 13.580 1.00 30.42 523 ALA B CA 1
ATOM 9356 C C . ALA B 1 487 ? 8.056 109.871 14.877 1.00 29.79 523 ALA B C 1
ATOM 9357 O O . ALA B 1 487 ? 7.022 110.427 15.234 1.00 30.06 523 ALA B O 1
ATOM 9359 N N . HIS B 1 488 ? 8.630 108.896 15.577 1.00 28.77 524 HIS B N 1
ATOM 9360 C CA . HIS B 1 488 ? 8.144 108.498 16.895 1.00 27.03 524 HIS B CA 1
ATOM 9361 C C . HIS B 1 488 ? 9.313 108.053 17.741 1.00 26.62 524 HIS B C 1
ATOM 9362 O O . HIS B 1 488 ? 10.367 107.683 17.217 1.00 26.04 524 HIS B O 1
ATOM 9369 N N . THR B 1 489 ? 9.103 108.083 19.050 1.00 26.47 525 THR B N 1
ATOM 9370 C CA . THR B 1 489 ? 10.064 107.580 20.013 1.00 28.10 525 THR B CA 1
ATOM 9371 C C . THR B 1 489 ? 9.505 106.324 20.663 1.00 27.37 525 THR B C 1
ATOM 9372 O O . THR B 1 489 ? 8.394 106.329 21.188 1.00 28.07 525 THR B O 1
ATOM 9376 N N . VAL B 1 490 ? 10.263 105.237 20.597 1.00 26.77 526 VAL B N 1
ATOM 9377 C CA . VAL B 1 490 ? 9.861 103.982 21.221 1.00 25.52 526 VAL B CA 1
ATOM 9378 C C . VAL B 1 490 ? 10.893 103.686 22.293 1.00 26.27 526 VAL B C 1
ATOM 9379 O O . VAL B 1 490 ? 12.089 103.572 22.005 1.00 25.71 526 VAL B O 1
ATOM 9383 N N . GLU B 1 491 ? 10.436 103.570 23.530 1.00 26.56 527 GLU B N 1
ATOM 9384 C CA . GLU B 1 491 ? 11.335 103.556 24.668 1.00 27.25 527 GLU B CA 1
ATOM 9385 C C . GLU B 1 491 ? 11.017 102.404 25.611 1.00 26.34 527 GLU B C 1
ATOM 9386 O O . GLU B 1 491 ? 9.855 102.135 25.877 1.00 26.84 527 GLU B O 1
ATOM 9392 N N . LEU B 1 492 ? 12.050 101.704 26.075 1.00 24.29 528 LEU B N 1
ATOM 9393 C CA . LEU B 1 492 ? 11.921 100.766 27.179 1.00 23.08 528 LEU B CA 1
ATOM 9394 C C . LEU B 1 492 ? 12.590 101.388 28.387 1.00 22.94 528 LEU B C 1
ATOM 9395 O O . LEU B 1 492 ? 13.741 101.817 28.310 1.00 23.39 528 LEU B O 1
ATOM 9400 N N . ARG B 1 493 ? 11.853 101.445 29.490 1.00 23.67 529 ARG B N 1
ATOM 9401 C CA . ARG B 1 493 ? 12.336 102.009 30.731 1.00 23.83 529 ARG B CA 1
ATOM 9402 C C . ARG B 1 493 ? 12.246 100.968 31.821 1.00 24.59 529 ARG B C 1
ATOM 9403 O O . ARG B 1 493 ? 11.226 100.295 31.951 1.00 23.85 529 ARG B O 1
ATOM 9411 N N . TYR B 1 494 ? 13.313 100.853 32.599 1.00 24.11 530 TYR B N 1
ATOM 9412 C CA . TYR B 1 494 ? 13.314 100.049 33.806 1.00 25.21 530 TYR B CA 1
ATOM 9413 C C . TYR B 1 494 ? 12.917 100.980 34.939 1.00 26.13 530 TYR B C 1
ATOM 9414 O O . TYR B 1 494 ? 13.605 101.975 35.207 1.00 24.83 530 TYR B O 1
ATOM 9423 N N . GLU B 1 495 ? 11.803 100.657 35.585 1.00 27.10 531 GLU B N 1
ATOM 9424 C CA . GLU B 1 495 ? 11.235 101.492 36.633 1.00 29.21 531 GLU B CA 1
ATOM 9425 C C . GLU B 1 495 ? 10.931 100.616 37.838 1.00 31.46 531 GLU B C 1
ATOM 9426 O O . GLU B 1 495 ? 11.104 99.397 37.777 1.00 28.42 531 GLU B O 1
ATOM 9432 N N . SER B 1 496 ? 10.485 101.235 38.930 1.00 33.56 532 SER B N 1
ATOM 9433 C CA . SER B 1 496 ? 10.156 100.486 40.136 1.00 35.93 532 SER B CA 1
ATOM 9434 C C . SER B 1 496 ? 9.005 99.550 39.782 1.00 36.44 532 SER B C 1
ATOM 9435 O O . SER B 1 496 ? 8.097 99.920 39.037 1.00 40.65 532 SER B O 1
ATOM 9438 N N . GLY B 1 497 ? 9.032 98.335 40.298 1.00 35.03 533 GLY B N 1
ATOM 9439 C CA . GLY B 1 497 ? 8.048 97.338 39.877 1.00 32.96 533 GLY B CA 1
ATOM 9440 C C . GLY B 1 497 ? 8.472 96.510 38.666 1.00 29.97 533 GLY B C 1
ATOM 9441 O O . GLY B 1 497 ? 7.874 95.475 38.402 1.00 29.68 533 GLY B O 1
ATOM 9442 N N . ASN B 1 498 ? 9.486 96.942 37.920 1.00 27.10 534 ASN B N 1
ATOM 9443 C CA . ASN B 1 498 ? 10.115 96.037 36.945 1.00 26.49 534 ASN B CA 1
ATOM 9444 C C . ASN B 1 498 ? 11.083 95.097 37.662 1.00 25.31 534 ASN B C 1
ATOM 9445 O O . ASN B 1 498 ? 11.636 95.445 38.707 1.00 25.86 534 ASN B O 1
ATOM 9450 N N . VAL B 1 499 ? 11.296 93.919 37.080 1.00 25.58 535 VAL B N 1
ATOM 9451 C CA . VAL B 1 499 ? 12.141 92.891 37.683 1.00 25.57 535 VAL B CA 1
ATOM 9452 C C . VAL B 1 499 ? 13.144 92.316 36.686 1.00 25.00 535 VAL B C 1
ATOM 9453 O O . VAL B 1 499 ? 12.938 92.367 35.469 1.00 26.12 535 VAL B O 1
ATOM 9457 N N . GLY B 1 500 ? 14.238 91.788 37.223 1.00 24.58 536 GLY B N 1
ATOM 9458 C CA . GLY B 1 500 ? 15.243 91.093 36.434 1.00 24.13 536 GLY B CA 1
ATOM 9459 C C . GLY B 1 500 ? 16.135 92.015 35.625 1.00 24.08 536 GLY B C 1
ATOM 9460 O O . GLY B 1 500 ? 16.521 93.094 36.080 1.00 24.28 536 GLY B O 1
ATOM 9461 N N . ALA B 1 501 ? 16.459 91.570 34.418 1.00 23.40 537 ALA B N 1
ATOM 9462 C CA . ALA B 1 501 ? 17.384 92.265 33.533 1.00 22.82 537 ALA B CA 1
ATOM 9463 C C . ALA B 1 501 ? 17.294 91.683 32.137 1.00 23.91 537 ALA B C 1
ATOM 9464 O O . ALA B 1 501 ? 16.873 90.534 31.945 1.00 23.76 537 ALA B O 1
ATOM 9466 N N . VAL B 1 502 ? 17.724 92.474 31.165 1.00 23.70 538 VAL B N 1
ATOM 9467 C CA . VAL B 1 502 ? 17.670 92.084 29.784 1.00 25.00 538 VAL B CA 1
ATOM 9468 C C . VAL B 1 502 ? 18.942 92.553 29.087 1.00 25.11 538 VAL B C 1
ATOM 9469 O O . VAL B 1 502 ? 19.486 93.599 29.425 1.00 26.05 538 VAL B O 1
ATOM 9473 N N . ASN B 1 503 ? 19.437 91.760 28.141 1.00 23.00 539 ASN B N 1
ATOM 9474 C CA . ASN B 1 503 ? 20.347 92.282 27.137 1.00 22.63 539 ASN B CA 1
ATOM 9475 C C . ASN B 1 503 ? 19.475 92.609 25.939 1.00 22.90 539 ASN B C 1
ATOM 9476 O O . ASN B 1 503 ? 18.674 91.771 25.522 1.00 24.04 539 ASN B O 1
ATOM 9481 N N . LEU B 1 504 ? 19.603 93.813 25.392 1.00 21.14 540 LEU B N 1
ATOM 9482 C CA . LEU B 1 504 ? 18.743 94.245 24.292 1.00 20.97 540 LEU B CA 1
ATOM 9483 C C . LEU B 1 504 ? 19.541 94.408 23.005 1.00 21.37 540 LEU B C 1
ATOM 9484 O O . LEU B 1 504 ? 20.463 95.231 22.928 1.00 21.34 540 LEU B O 1
ATOM 9489 N N . ASP B 1 505 ? 19.183 93.622 21.989 1.00 21.08 541 ASP B N 1
ATOM 9490 C CA . ASP B 1 505 ? 19.913 93.614 20.731 1.00 21.70 541 ASP B CA 1
ATOM 9491 C C . ASP B 1 505 ? 19.380 94.684 19.775 1.00 21.90 541 ASP B C 1
ATOM 9492 O O . ASP B 1 505 ? 20.152 95.430 19.184 1.00 20.31 541 ASP B O 1
ATOM 9497 N N . SER B 1 506 ? 18.058 94.753 19.615 1.00 21.01 542 SER B N 1
ATOM 9498 C CA . SER B 1 506 ? 17.460 95.594 18.595 1.00 21.09 542 SER B CA 1
ATOM 9499 C C . SER B 1 506 ? 15.947 95.732 18.772 1.00 21.03 542 SER B C 1
ATOM 9500 O O . SER B 1 506 ? 15.333 94.965 19.512 1.00 20.92 542 SER B O 1
ATOM 9503 N N . LEU B 1 507 ? 15.386 96.715 18.069 1.00 20.63 543 LEU B N 1
ATOM 9504 C CA . LEU B 1 507 ? 13.960 96.839 17.825 1.00 21.13 543 LEU B CA 1
ATOM 9505 C C . LEU B 1 507 ? 13.739 96.656 16.329 1.00 21.15 543 LEU B C 1
ATOM 9506 O O . LEU B 1 507 ? 14.460 97.235 15.521 1.00 21.94 543 LEU B O 1
ATOM 9511 N N . THR B 1 508 ? 12.770 95.825 15.965 1.00 20.86 544 THR B N 1
ATOM 9512 C CA . THR B 1 508 ? 12.400 95.623 14.572 1.00 20.77 544 THR B CA 1
ATOM 9513 C C . THR B 1 508 ? 10.919 95.978 14.446 1.00 20.72 544 THR B C 1
ATOM 9514 O O . THR B 1 508 ? 10.125 95.687 15.350 1.00 20.31 544 THR B O 1
ATOM 9518 N N . LEU B 1 509 ? 10.562 96.648 13.356 1.00 20.23 545 LEU B N 1
ATOM 9519 C CA . LEU B 1 509 ? 9.158 96.878 13.018 1.00 20.51 545 LEU B CA 1
ATOM 9520 C C . LEU B 1 509 ? 8.696 95.633 12.275 1.00 20.30 545 LEU B C 1
ATOM 9521 O O . LEU B 1 509 ? 8.925 95.478 11.067 1.00 20.98 545 LEU B O 1
ATOM 9526 N N . GLY B 1 510 ? 8.084 94.719 13.016 1.00 19.73 546 GLY B N 1
ATOM 9527 C CA . GLY B 1 510 ? 7.770 93.402 12.501 1.00 19.78 546 GLY B CA 1
ATOM 9528 C C . GLY B 1 510 ? 6.843 93.492 11.310 1.00 20.48 546 GLY B C 1
ATOM 9529 O O . GLY B 1 510 ? 5.734 93.983 11.434 1.00 21.77 546 GLY B O 1
ATOM 9530 N N . THR B 1 511 ? 7.309 93.027 10.157 1.00 21.33 547 THR B N 1
ATOM 9531 C CA . THR B 1 511 ? 6.591 93.248 8.898 1.00 22.10 547 THR B CA 1
ATOM 9532 C C . THR B 1 511 ? 6.615 92.001 8.029 1.00 21.17 547 THR B C 1
ATOM 9533 O O . THR B 1 511 ? 7.679 91.433 7.796 1.00 20.46 547 THR B O 1
ATOM 9537 N N . PHE B 1 512 ? 5.445 91.564 7.554 1.00 20.78 548 PHE B N 1
ATOM 9538 C CA . PHE B 1 512 ? 5.389 90.493 6.559 1.00 20.28 548 PHE B CA 1
ATOM 9539 C C . PHE B 1 512 ? 6.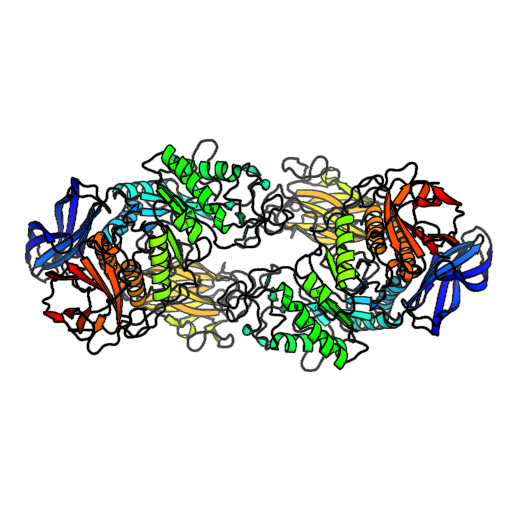019 90.970 5.260 1.00 21.40 548 PHE B C 1
ATOM 9540 O O . PHE B 1 512 ? 5.753 92.086 4.811 1.00 22.05 548 PHE B O 1
ATOM 9548 N N . ASP B 1 513 ? 6.843 90.118 4.664 1.00 21.48 549 ASP B N 1
ATOM 9549 C CA . ASP B 1 513 ? 7.504 90.433 3.406 1.00 22.29 549 ASP B CA 1
ATOM 9550 C C . ASP B 1 513 ? 6.531 90.229 2.259 1.00 21.89 549 ASP B C 1
ATOM 9551 O O . ASP B 1 513 ? 6.144 89.105 1.960 1.00 21.63 549 ASP B O 1
ATOM 9556 N N . GLU B 1 514 ? 6.145 91.320 1.613 1.00 23.33 550 GLU B N 1
ATOM 9557 C CA . GLU B 1 514 ? 5.221 91.255 0.471 1.00 24.68 550 GLU B CA 1
ATOM 9558 C C . GLU B 1 514 ? 5.578 90.204 -0.572 1.00 23.33 550 GLU B C 1
ATOM 9559 O O . GLU B 1 514 ? 4.697 89.533 -1.104 1.00 22.65 550 GLU B O 1
ATOM 9565 N N . HIS B 1 515 ? 6.860 90.068 -0.892 1.00 23.85 551 HIS B N 1
ATOM 9566 C CA . HIS B 1 515 ? 7.262 89.239 -2.036 1.00 24.18 551 HIS B CA 1
ATOM 9567 C C . HIS B 1 515 ? 7.012 87.758 -1.800 1.00 23.55 551 HIS B C 1
ATOM 9568 O O . HIS B 1 515 ? 6.434 87.072 -2.646 1.00 23.57 551 HIS B O 1
ATOM 9575 N N . SER B 1 516 ? 7.435 87.270 -0.641 1.00 21.38 552 SER B N 1
ATOM 9576 C CA . SER B 1 516 ? 7.246 85.870 -0.288 1.00 21.32 552 SER B CA 1
ATOM 9577 C C . SER B 1 516 ? 5.766 85.541 -0.091 1.00 20.10 552 SER B C 1
ATOM 9578 O O . SER B 1 516 ? 5.312 84.478 -0.499 1.00 20.34 552 SER B O 1
ATOM 9581 N N . VAL B 1 517 ? 5.030 86.459 0.524 1.00 20.70 553 VAL B N 1
ATOM 9582 C CA . VAL B 1 517 ? 3.595 86.261 0.781 1.00 20.31 553 VAL B CA 1
ATOM 9583 C C . VAL B 1 517 ? 2.829 86.134 -0.539 1.00 20.99 553 VAL B C 1
ATOM 9584 O O . VAL B 1 517 ? 1.989 85.253 -0.695 1.00 20.94 553 VAL B O 1
ATOM 9588 N N . ARG B 1 518 ? 3.153 87.000 -1.499 1.00 21.58 554 ARG B N 1
ATOM 9589 C CA . ARG B 1 518 ? 2.514 86.956 -2.806 1.00 21.51 554 ARG B CA 1
ATOM 9590 C C . ARG B 1 518 ? 2.880 85.682 -3.559 1.00 20.93 554 ARG B C 1
ATOM 9591 O O . ARG B 1 518 ? 2.004 85.035 -4.120 1.00 21.01 554 ARG B O 1
ATOM 9599 N N . LEU B 1 519 ? 4.160 85.308 -3.558 1.00 20.97 555 LEU B N 1
ATOM 9600 C CA . LEU B 1 519 ? 4.584 84.087 -4.251 1.00 21.24 555 LEU B CA 1
ATOM 9601 C C . LEU B 1 519 ? 3.978 82.832 -3.622 1.00 21.43 555 LEU B C 1
ATOM 9602 O O . LEU B 1 519 ? 3.573 81.896 -4.332 1.00 20.56 555 LEU B O 1
ATOM 9607 N N . ALA B 1 520 ? 3.924 82.810 -2.292 1.00 21.12 556 ALA B N 1
ATOM 9608 C CA . ALA B 1 520 ? 3.352 81.664 -1.586 1.00 21.18 556 ALA B CA 1
ATOM 9609 C C . ALA B 1 520 ? 1.864 81.517 -1.905 1.00 20.40 556 ALA B C 1
ATOM 9610 O O . ALA B 1 520 ? 1.395 80.415 -2.207 1.00 20.47 556 ALA B O 1
ATOM 9612 N N . ASP B 1 521 ? 1.136 82.628 -1.866 1.00 20.92 557 ASP B N 1
ATOM 9613 C CA . ASP B 1 521 ? -0.298 82.615 -2.179 1.00 20.73 557 ASP B CA 1
ATOM 9614 C C . ASP B 1 521 ? -0.583 82.220 -3.634 1.00 21.50 557 ASP B C 1
ATOM 9615 O O . ASP B 1 521 ? -1.519 81.460 -3.906 1.00 20.36 557 ASP B O 1
ATOM 9620 N N . ALA B 1 522 ? 0.243 82.703 -4.562 1.00 21.49 558 ALA B N 1
ATOM 9621 C CA . ALA B 1 522 ? 0.110 82.310 -5.967 1.00 21.63 558 ALA B CA 1
ATOM 9622 C C . ALA B 1 522 ? 0.284 80.810 -6.121 1.00 22.33 558 ALA B C 1
ATOM 9623 O O . ALA B 1 522 ? -0.558 80.126 -6.718 1.00 23.66 558 ALA B O 1
ATOM 9625 N N . MET B 1 523 ? 1.376 80.287 -5.571 1.00 22.92 559 MET B N 1
ATOM 9626 C CA . MET B 1 523 ? 1.665 78.859 -5.644 1.00 23.06 559 MET B CA 1
ATOM 9627 C C . MET B 1 523 ? 0.522 78.016 -5.071 1.00 21.73 559 MET B C 1
ATOM 9628 O O . MET B 1 523 ? 0.120 77.018 -5.665 1.00 21.04 559 MET B O 1
ATOM 9633 N N . MET B 1 524 ? 0.005 78.416 -3.917 1.00 21.74 560 MET B N 1
ATOM 9634 C CA . MET B 1 524 ? -1.032 77.623 -3.257 1.00 21.87 560 MET B CA 1
ATOM 9635 C C . MET B 1 524 ? -2.288 77.556 -4.118 1.00 22.10 560 MET B C 1
ATOM 9636 O O . MET B 1 524 ? -2.822 76.475 -4.360 1.00 21.92 560 MET B O 1
ATOM 9641 N N . SER B 1 525 ? -2.743 78.707 -4.599 1.00 23.41 561 SER B N 1
ATOM 9642 C CA . SER B 1 525 ? -3.988 78.750 -5.360 1.00 24.28 561 SER B CA 1
ATOM 9643 C C . SER B 1 525 ? -3.838 78.205 -6.794 1.00 25.02 561 SER B C 1
ATOM 9644 O O . SER B 1 525 ? -4.746 77.528 -7.295 1.00 23.69 561 SER B O 1
ATOM 9647 N N . ALA B 1 526 ? -2.680 78.420 -7.424 1.00 24.89 562 ALA B N 1
ATOM 9648 C CA . ALA B 1 526 ? -2.369 77.728 -8.681 1.00 25.46 562 ALA B CA 1
ATOM 9649 C C . ALA B 1 526 ? -2.421 76.207 -8.506 1.00 25.82 562 ALA B C 1
ATOM 9650 O O . ALA B 1 526 ? -2.864 75.479 -9.410 1.00 24.99 562 ALA B O 1
ATOM 9652 N N . SER B 1 527 ? -1.988 75.728 -7.339 1.00 23.87 563 SER B N 1
ATOM 9653 C CA . SER B 1 527 ? -1.940 74.296 -7.070 1.00 23.17 563 SER B CA 1
ATOM 9654 C C . SER B 1 527 ? -3.301 73.727 -6.654 1.00 22.94 563 SER B C 1
ATOM 9655 O O . SER B 1 527 ? -3.493 72.512 -6.670 1.00 21.91 563 SER B O 1
ATOM 9658 N N . GLY B 1 528 ? -4.228 74.609 -6.274 1.00 22.62 564 GLY B N 1
ATOM 9659 C CA . GLY B 1 528 ? -5.601 74.216 -5.952 1.00 22.86 564 GLY B CA 1
ATOM 9660 C C . GLY B 1 528 ? -6.026 74.382 -4.493 1.00 21.44 564 GLY B C 1
ATOM 9661 O O . GLY B 1 528 ? -7.008 73.770 -4.078 1.00 21.09 564 GLY B O 1
ATOM 9662 N N . ALA B 1 529 ? -5.314 75.213 -3.729 1.00 21.09 565 ALA B N 1
ATOM 9663 C CA . ALA B 1 529 ? -5.648 75.479 -2.324 1.00 20.40 565 ALA B CA 1
ATOM 9664 C C . ALA B 1 529 ? -5.811 76.968 -2.024 1.00 21.00 565 ALA B C 1
ATOM 9665 O O . ALA B 1 529 ? -5.289 77.819 -2.739 1.00 21.69 565 ALA B O 1
ATOM 9667 N N . THR B 1 530 ? -6.520 77.277 -0.940 1.00 19.32 566 THR B N 1
ATOM 9668 C CA . THR B 1 530 ? -6.492 78.616 -0.381 1.00 19.44 566 THR B CA 1
ATOM 9669 C C . THR B 1 530 ? -5.696 78.552 0.919 1.00 19.13 566 THR B C 1
ATOM 9670 O O . THR B 1 530 ? -5.187 77.495 1.276 1.00 19.66 566 THR B O 1
ATOM 9674 N N . HIS B 1 531 ? -5.614 79.679 1.609 1.00 18.84 567 HIS B N 1
ATOM 9675 C CA . HIS B 1 531 ? -4.641 79.916 2.663 1.00 19.49 567 HIS B CA 1
ATOM 9676 C C . HIS B 1 531 ? -5.355 80.655 3.789 1.00 18.94 567 HIS B C 1
ATOM 9677 O O . HIS B 1 531 ? -5.915 81.715 3.543 1.00 19.17 567 HIS B O 1
ATOM 9684 N N . ILE B 1 532 ? -5.370 80.097 5.006 1.00 17.96 568 ILE B N 1
ATOM 9685 C CA . ILE B 1 532 ? -5.912 80.837 6.157 1.00 17.41 568 ILE B CA 1
ATOM 9686 C C . ILE B 1 532 ? -4.792 81.744 6.668 1.00 18.07 568 ILE B C 1
ATOM 9687 O O . ILE B 1 532 ? -3.771 81.268 7.183 1.00 18.03 568 ILE B O 1
ATOM 9692 N N . GLU B 1 533 ? -4.970 83.050 6.503 1.00 18.29 569 GLU B N 1
ATOM 9693 C CA . GLU B 1 533 ? -3.910 84.009 6.818 1.00 18.66 569 GLU B CA 1
ATOM 9694 C C . GLU B 1 533 ? -4.378 85.387 7.266 1.00 19.16 569 GLU B C 1
ATOM 9695 O O . GLU B 1 533 ? -3.549 86.251 7.567 1.00 19.68 569 GLU B O 1
ATOM 9701 N N . LEU B 1 534 ? -5.687 85.628 7.308 1.00 19.31 570 LEU B N 1
ATOM 9702 C CA . LEU B 1 534 ? -6.203 86.942 7.662 1.00 18.57 570 LEU B CA 1
ATOM 9703 C C . LEU B 1 534 ? -7.277 86.794 8.727 1.00 18.88 570 LEU B C 1
ATOM 9704 O O . LEU B 1 534 ? -8.083 85.871 8.674 1.00 17.66 570 LEU B O 1
ATOM 9709 N N . GLY B 1 535 ? -7.275 87.697 9.695 1.00 18.93 571 GLY B N 1
ATOM 9710 C CA . GLY B 1 535 ? -8.243 87.632 10.772 1.00 19.78 571 GLY B CA 1
ATOM 9711 C C . GLY B 1 535 ? -8.296 88.865 11.639 1.00 19.75 571 GLY B C 1
ATOM 9712 O O . GLY B 1 535 ? -7.557 89.835 11.418 1.00 20.06 571 GLY B O 1
ATOM 9713 N N . ASP B 1 536 ? -9.203 88.822 12.618 1.00 19.43 572 ASP B N 1
ATOM 9714 C CA . ASP B 1 536 ? -9.413 89.906 13.572 1.00 19.37 572 ASP B CA 1
ATOM 9715 C C . ASP B 1 536 ? -9.521 91.252 12.822 1.00 20.11 572 ASP B C 1
ATOM 9716 O O . ASP B 1 536 ? -10.207 91.310 11.800 1.00 20.28 572 ASP B O 1
ATOM 9721 N N . ASP B 1 537 ? -8.847 92.301 13.286 1.00 20.67 573 ASP B N 1
ATOM 9722 C CA . ASP B 1 537 ? -8.943 93.607 12.613 1.00 22.29 573 ASP B CA 1
ATOM 9723 C C . ASP B 1 537 ? -7.872 93.755 11.539 1.00 21.95 573 ASP B C 1
ATOM 9724 O O . ASP B 1 537 ? -6.862 94.454 11.719 1.00 21.87 573 ASP B O 1
ATOM 9729 N N . ASN B 1 538 ? -8.103 93.070 10.425 1.00 20.59 574 ASN B N 1
ATOM 9730 C CA . ASN B 1 538 ? -7.193 93.089 9.291 1.00 21.61 574 ASN B CA 1
ATOM 9731 C C . ASN B 1 538 ? -5.746 92.708 9.656 1.00 22.15 574 ASN B C 1
ATOM 9732 O O . ASN B 1 538 ? -4.799 93.375 9.243 1.00 21.19 574 ASN B O 1
ATOM 9737 N N . GLN B 1 539 ? -5.599 91.632 10.433 1.00 22.09 575 GLN B N 1
ATOM 9738 C CA . GLN B 1 539 ? -4.295 91.116 10.848 1.00 22.96 575 GLN B CA 1
ATOM 9739 C C . GLN B 1 539 ? -3.920 89.929 9.993 1.00 22.68 575 GLN B C 1
ATOM 9740 O O . GLN B 1 539 ? -4.741 89.065 9.741 1.00 26.16 575 GLN B O 1
ATOM 9746 N N . MET B 1 540 ? -2.673 89.859 9.566 1.00 20.92 576 MET B N 1
ATOM 9747 C CA . MET B 1 540 ? -2.190 88.676 8.883 1.00 19.77 576 MET B CA 1
ATOM 9748 C C . MET B 1 540 ? -1.586 87.751 9.937 1.00 19.01 576 MET B C 1
ATOM 9749 O O . MET B 1 540 ? -1.063 88.220 10.949 1.00 19.16 576 MET B O 1
ATOM 9754 N N . LEU B 1 541 ? -1.659 86.449 9.694 1.00 18.48 577 LEU B N 1
ATOM 9755 C CA . LEU B 1 541 ? -1.379 85.454 10.739 1.00 17.96 577 LEU B CA 1
ATOM 9756 C C . LEU B 1 541 ? 0.120 85.123 10.850 1.00 17.68 577 LEU B C 1
ATOM 9757 O O . LEU B 1 541 ? 0.670 84.501 9.932 1.00 17.55 577 LEU B O 1
ATOM 9762 N N . PRO B 1 542 ? 0.783 85.513 11.968 1.00 17.52 578 PRO B N 1
ATOM 9763 C CA . PRO B 1 542 ? 2.237 85.307 12.085 1.00 18.74 578 PRO B CA 1
ATOM 9764 C C . PRO B 1 542 ? 2.706 84.005 12.733 1.00 19.45 578 PRO B C 1
ATOM 9765 O O . PRO B 1 542 ? 3.884 83.671 12.636 1.00 20.40 578 PRO B O 1
ATOM 9769 N N . HIS B 1 543 ? 1.800 83.271 13.373 1.00 19.48 579 HIS B N 1
ATOM 9770 C CA . HIS B 1 543 ? 2.180 82.236 14.346 1.00 19.46 579 HIS B CA 1
ATOM 9771 C C . HIS B 1 543 ? 0.949 81.364 14.597 1.00 18.98 579 HIS B C 1
ATOM 9772 O O . HIS B 1 543 ? -0.172 81.805 14.330 1.00 18.66 579 HIS B O 1
ATOM 9779 N N . GLU B 1 544 ? 1.144 80.145 15.111 1.00 18.07 580 GLU B N 1
ATOM 9780 C CA . GLU B 1 544 ? 0.034 79.203 15.312 1.00 18.48 580 GLU B CA 1
ATOM 9781 C C . GLU B 1 544 ? -0.906 79.639 16.453 1.00 18.00 580 GLU B C 1
ATOM 9782 O O . GLU B 1 544 ? -2.053 79.200 16.534 1.00 18.43 580 GLU B O 1
ATOM 9788 N N . TYR B 1 545 ? -0.403 80.484 17.341 1.00 17.69 581 TYR B N 1
ATOM 9789 C CA . TYR B 1 545 ? -1.219 81.118 18.377 1.00 17.03 581 TYR B CA 1
ATOM 9790 C C . TYR B 1 545 ? -1.811 82.386 17.753 1.00 16.85 581 TYR B C 1
ATOM 9791 O O . TYR B 1 545 ? -1.157 83.423 17.655 1.00 16.87 581 TYR B O 1
ATOM 9800 N N . TYR B 1 546 ? -3.052 82.285 17.287 1.00 16.57 582 TYR B N 1
ATOM 9801 C CA . TYR B 1 546 ? -3.625 83.321 16.424 1.00 16.61 582 TYR B CA 1
ATOM 9802 C C . TYR B 1 546 ? -3.610 84.733 17.022 1.00 17.43 582 TYR B C 1
ATOM 9803 O O . TYR B 1 546 ? -3.481 85.693 16.269 1.00 17.42 582 TYR B O 1
ATOM 9812 N N . PRO B 1 547 ? -3.749 84.887 18.363 1.00 17.12 583 PRO B N 1
ATOM 9813 C CA . PRO B 1 547 ? -3.680 86.259 18.866 1.00 17.94 583 PRO B CA 1
ATOM 9814 C C . PRO B 1 547 ? -2.318 86.955 18.740 1.00 18.28 583 PRO B C 1
ATOM 9815 O O . PRO B 1 547 ? -2.205 88.126 19.087 1.00 18.44 583 PRO B O 1
ATOM 9819 N N . ASN B 1 548 ? -1.303 86.232 18.295 1.00 18.72 584 ASN B N 1
ATOM 9820 C CA . ASN B 1 548 ? 0.016 86.803 18.053 1.00 19.02 584 ASN B CA 1
ATOM 9821 C C . ASN B 1 548 ? -0.037 87.897 16.968 1.00 19.48 584 ASN B C 1
ATOM 9822 O O . ASN B 1 548 ? -0.537 87.658 15.850 1.00 19.05 584 ASN B O 1
ATOM 9827 N N . ARG B 1 549 ? 0.474 89.082 17.314 1.00 20.76 585 ARG B N 1
ATOM 9828 C CA . ARG B 1 549 ? 0.509 90.263 16.431 1.00 21.39 585 ARG B CA 1
ATOM 9829 C C . ARG B 1 549 ? 1.955 90.762 16.211 1.00 21.23 585 ARG B C 1
ATOM 9830 O O . ARG B 1 549 ? 2.209 91.978 16.143 1.00 21.32 585 ARG B O 1
ATOM 9838 N N . SER B 1 550 ? 2.882 89.817 16.068 1.00 20.10 586 SER B N 1
ATOM 9839 C CA . SER B 1 550 ? 4.322 90.116 16.025 1.00 20.52 586 SER B CA 1
ATOM 9840 C C . SER B 1 550 ? 4.823 90.572 14.660 1.00 20.08 586 SER B C 1
ATOM 9841 O O . SER B 1 550 ? 5.983 90.970 14.523 1.00 21.01 586 SER B O 1
ATOM 9844 N N . LYS B 1 551 ? 3.962 90.481 13.649 1.00 20.20 587 LYS B N 1
ATOM 9845 C CA . LYS B 1 551 ? 4.208 91.101 12.352 1.00 20.30 587 LYS B CA 1
ATOM 9846 C C . LYS B 1 551 ? 2.905 91.702 11.859 1.00 21.44 587 LYS B C 1
ATOM 9847 O O . LYS B 1 551 ? 1.818 91.219 12.204 1.00 20.60 587 LYS B O 1
ATOM 9853 N N . THR B 1 552 ? 3.036 92.746 11.043 1.00 22.09 588 THR B N 1
ATOM 9854 C CA . THR B 1 552 ? 1.920 93.508 10.499 1.00 22.90 588 THR B CA 1
ATOM 9855 C C . THR B 1 552 ? 2.111 93.656 8.979 1.00 23.04 588 THR B C 1
ATOM 9856 O O . THR B 1 552 ? 3.242 93.688 8.487 1.00 22.20 588 THR B O 1
ATOM 9860 N N . MET B 1 553 ? 1.012 93.721 8.234 1.00 23.22 589 MET B N 1
ATOM 9861 C CA . MET B 1 553 ? 1.070 94.037 6.801 1.00 23.42 589 MET B CA 1
ATOM 9862 C C . MET B 1 553 ? 1.206 95.542 6.609 1.00 23.88 589 MET B C 1
ATOM 9863 O O . MET B 1 553 ? 0.529 96.310 7.277 1.00 25.44 589 MET B O 1
ATOM 9868 N N . ARG B 1 554 ? 2.062 95.968 5.685 1.00 24.58 590 ARG B N 1
ATOM 9869 C CA . ARG B 1 554 ? 2.025 97.360 5.234 1.00 24.91 590 ARG B CA 1
ATOM 9870 C C . ARG B 1 554 ? 1.092 97.494 4.012 1.00 25.55 590 ARG B C 1
ATOM 9871 O O . ARG B 1 554 ? 0.672 96.488 3.420 1.00 25.52 590 ARG B O 1
ATOM 9879 N N . SER B 1 555 ? 0.775 98.738 3.645 1.00 26.48 591 SER B N 1
ATOM 9880 C CA . SER B 1 555 ? -0.254 99.037 2.643 1.00 26.75 591 SER B CA 1
ATOM 9881 C C . SER B 1 555 ? -0.028 98.339 1.310 1.00 26.29 591 SER B C 1
ATOM 9882 O O . SER B 1 555 ? -0.977 97.846 0.694 1.00 27.53 591 SER B O 1
ATOM 9885 N N . SER B 1 556 ? 1.220 98.275 0.872 1.00 26.94 592 SER B N 1
ATOM 9886 C CA . SER B 1 556 ? 1.544 97.603 -0.379 1.00 27.26 592 SER B CA 1
ATOM 9887 C C . SER B 1 556 ? 1.106 96.133 -0.360 1.00 26.25 592 SER B C 1
ATOM 9888 O O . SER B 1 556 ? 0.520 95.648 -1.328 1.00 24.38 592 SER B O 1
ATOM 9891 N N . LEU B 1 557 ? 1.371 95.424 0.739 1.00 25.52 593 LEU B N 1
ATOM 9892 C CA . LEU B 1 557 ? 0.939 94.029 0.847 1.00 24.95 593 LEU B CA 1
ATOM 9893 C C . LEU B 1 557 ? -0.581 93.937 0.970 1.00 24.30 593 LEU B C 1
ATOM 9894 O O . LEU B 1 557 ? -1.198 93.050 0.373 1.00 24.20 593 LEU B O 1
ATOM 9899 N N . LYS B 1 558 ? -1.177 94.826 1.758 1.00 24.63 594 LYS B N 1
ATOM 9900 C CA . LYS B 1 558 ? -2.635 94.836 1.930 1.00 26.18 594 LYS B CA 1
ATOM 9901 C C . LYS B 1 558 ? -3.321 94.951 0.579 1.00 25.68 594 LYS B C 1
ATOM 9902 O O . LYS B 1 558 ? -4.257 94.197 0.279 1.00 24.55 594 LYS B O 1
ATOM 9908 N N . ASN B 1 559 ? -2.833 95.883 -0.235 1.00 25.39 595 ASN B N 1
ATOM 9909 C CA . ASN B 1 559 ? -3.361 96.071 -1.586 1.00 26.18 595 ASN B CA 1
ATOM 9910 C C . ASN B 1 559 ? -3.195 94.845 -2.458 1.00 24.26 595 ASN B C 1
ATOM 9911 O O . ASN B 1 559 ? -4.122 94.475 -3.175 1.00 24.19 595 ASN B O 1
ATOM 9916 N N . ALA B 1 560 ? -2.029 94.200 -2.390 1.00 23.38 596 ALA B N 1
ATOM 9917 C CA . ALA B 1 560 ? -1.769 92.984 -3.166 1.00 22.46 596 ALA B CA 1
ATOM 9918 C C . ALA B 1 560 ? -2.661 91.822 -2.719 1.00 21.54 596 ALA B C 1
ATOM 9919 O O . ALA B 1 560 ? -3.017 90.963 -3.523 1.00 21.40 596 ALA B O 1
ATOM 9921 N N . MET B 1 561 ? -2.991 91.802 -1.435 1.00 21.88 597 MET B N 1
ATOM 9922 C CA . MET B 1 561 ? -3.915 90.789 -0.883 1.00 21.55 597 MET B CA 1
ATOM 9923 C C . MET B 1 561 ? -5.369 91.042 -1.311 1.00 21.95 597 MET B C 1
ATOM 9924 O O . MET B 1 561 ? -6.119 90.095 -1.588 1.00 21.27 597 MET B O 1
ATOM 9929 N N . LYS B 1 562 ? -5.769 92.307 -1.371 1.00 22.34 598 LYS B N 1
ATOM 9930 C CA . LYS B 1 562 ? -7.083 92.646 -1.946 1.00 23.46 598 LYS B CA 1
ATOM 9931 C C . LYS B 1 562 ? -7.184 92.167 -3.392 1.00 23.59 598 LYS B C 1
ATOM 9932 O O . LYS B 1 562 ? -8.159 91.511 -3.756 1.00 24.36 598 LYS B O 1
ATOM 9938 N N . ASP B 1 563 ? -6.167 92.469 -4.205 1.00 23.03 599 ASP B N 1
ATOM 9939 C CA . ASP B 1 563 ? -6.065 91.913 -5.559 1.00 22.50 599 ASP B CA 1
ATOM 9940 C C . ASP B 1 563 ? -6.061 90.383 -5.569 1.00 21.60 599 ASP B C 1
ATOM 9941 O O . ASP B 1 563 ? -6.772 89.764 -6.354 1.00 20.17 599 ASP B O 1
ATOM 9946 N N . HIS B 1 564 ? -5.265 89.767 -4.695 1.00 20.47 600 HIS B N 1
ATOM 9947 C CA . HIS B 1 564 ? -5.160 88.304 -4.685 1.00 20.30 600 HIS B CA 1
ATOM 9948 C C . HIS B 1 564 ? -6.503 87.628 -4.362 1.00 20.17 600 HIS B C 1
ATOM 9949 O O . HIS B 1 564 ? -6.890 86.655 -5.029 1.00 20.65 600 HIS B O 1
ATOM 9956 N N . TYR B 1 565 ? -7.191 88.145 -3.348 1.00 20.70 601 TYR B N 1
ATOM 9957 C CA . TYR B 1 565 ? -8.474 87.595 -2.932 1.00 20.84 601 TYR B CA 1
ATOM 9958 C C . TYR B 1 565 ? -9.606 87.925 -3.923 1.00 21.80 601 TYR B C 1
ATOM 9959 O O . TYR B 1 565 ? -10.522 87.119 -4.103 1.00 21.33 601 TYR B O 1
ATOM 9968 N N . ASN B 1 566 ? -9.531 89.087 -4.579 1.00 22.18 602 ASN B N 1
ATOM 9969 C CA . ASN B 1 566 ? -10.384 89.330 -5.739 1.00 23.22 602 ASN B CA 1
ATOM 9970 C C . ASN B 1 566 ? -10.149 88.259 -6.785 1.00 22.97 602 ASN B C 1
ATOM 9971 O O . ASN B 1 566 ? -11.102 87.695 -7.330 1.00 22.92 602 ASN B O 1
ATOM 9976 N N . PHE B 1 567 ? -8.877 87.949 -7.036 1.00 22.74 603 PHE B N 1
ATOM 9977 C CA . PHE B 1 567 ? -8.497 87.000 -8.077 1.00 22.38 603 PHE B CA 1
ATOM 9978 C C . PHE B 1 567 ? -8.967 85.568 -7.812 1.00 22.59 603 PHE B C 1
ATOM 9979 O O . PHE B 1 567 ? -9.505 84.915 -8.706 1.00 22.19 603 PHE B O 1
ATOM 9987 N N . ILE B 1 568 ? -8.754 85.068 -6.594 1.00 21.53 604 ILE B N 1
ATOM 9988 C CA . ILE B 1 568 ? -9.114 83.685 -6.286 1.00 21.68 604 ILE B CA 1
ATOM 9989 C C . ILE B 1 568 ? -10.616 83.510 -6.076 1.00 21.16 604 ILE B C 1
ATOM 9990 O O . ILE B 1 568 ? -11.103 82.389 -6.000 1.00 21.16 604 ILE B O 1
ATOM 9995 N N . THR B 1 569 ? -11.336 84.619 -5.993 1.00 21.22 605 THR B N 1
ATOM 9996 C CA . THR B 1 569 ? -12.796 84.589 -5.985 1.00 22.16 605 THR B CA 1
ATOM 9997 C C . THR B 1 569 ? -13.344 84.614 -7.423 1.00 22.59 605 THR B C 1
ATOM 9998 O O . THR B 1 569 ? -14.107 83.735 -7.822 1.00 22.39 605 THR B O 1
ATOM 10002 N N . ALA B 1 570 ? -12.917 85.605 -8.201 1.00 23.68 606 ALA B N 1
ATOM 10003 C CA . ALA B 1 570 ? -13.391 85.773 -9.584 1.00 24.35 606 ALA B CA 1
ATOM 10004 C C . ALA B 1 570 ? -13.054 84.584 -10.484 1.00 25.08 606 ALA B C 1
ATOM 10005 O O . ALA B 1 570 ? -13.829 84.252 -11.393 1.00 26.13 606 ALA B O 1
ATOM 10007 N N . TYR B 1 571 ? -11.910 83.945 -10.234 1.00 23.70 607 TYR B N 1
ATOM 10008 C CA . TYR B 1 571 ? -11.448 82.812 -11.041 1.00 24.11 607 TYR B CA 1
ATOM 10009 C C . TYR B 1 571 ? -11.491 81.472 -10.306 1.00 23.60 607 TYR B C 1
ATOM 10010 O O . TYR B 1 571 ? -10.844 80.496 -10.711 1.00 23.16 607 TYR B O 1
ATOM 10019 N N . GLU B 1 572 ? -12.308 81.412 -9.260 1.00 23.96 608 GLU B N 1
ATOM 10020 C CA . GLU B 1 572 ? -12.435 80.201 -8.455 1.00 23.51 608 GLU B CA 1
ATOM 10021 C C . GLU B 1 572 ? -12.799 78.978 -9.312 1.00 23.77 608 GLU B C 1
ATOM 10022 O O . GLU B 1 572 ? -12.355 77.861 -9.032 1.00 23.03 608 GLU B O 1
ATOM 10028 N N . ASN B 1 573 ? -13.569 79.193 -10.380 1.00 23.77 609 ASN B N 1
ATOM 10029 C CA . ASN B 1 573 ? -13.971 78.094 -11.259 1.00 25.03 609 ASN B CA 1
ATOM 10030 C C . ASN B 1 573 ? -12.794 77.449 -11.963 1.00 25.16 609 ASN B C 1
ATOM 10031 O O . ASN B 1 573 ? -12.832 76.258 -12.246 1.00 28.19 609 ASN B O 1
ATOM 10036 N N . LEU B 1 574 ? -11.760 78.238 -12.254 1.00 25.67 610 LEU B N 1
ATOM 10037 C CA . LEU B 1 574 ? -10.567 77.739 -12.927 1.00 25.71 610 LEU B CA 1
ATOM 10038 C C . LEU B 1 574 ? -9.484 77.252 -11.945 1.00 25.70 610 LEU B C 1
ATOM 10039 O O . LEU B 1 574 ? -8.548 76.563 -12.344 1.00 24.10 610 LEU B O 1
ATOM 10044 N N . LEU B 1 575 ? -9.639 77.592 -10.670 1.00 25.84 611 LEU B N 1
ATOM 10045 C CA . LEU B 1 575 ? -8.649 77.275 -9.638 1.00 26.59 611 LEU B CA 1
ATOM 10046 C C . LEU B 1 575 ? -9.041 76.104 -8.733 1.00 26.90 611 LEU B C 1
ATOM 10047 O O . LEU B 1 575 ? -8.192 75.287 -8.400 1.00 27.31 611 LEU B O 1
ATOM 10052 N N . PHE B 1 576 ? -10.315 76.036 -8.332 1.00 27.67 612 PHE B N 1
ATOM 10053 C CA . PHE B 1 576 ? -10.780 75.110 -7.275 1.00 28.10 612 PHE B CA 1
ATOM 10054 C C . PHE B 1 576 ? -11.970 74.191 -7.585 1.00 31.61 612 PHE B C 1
ATOM 10055 O O . PHE B 1 576 ? -12.350 73.363 -6.731 1.00 31.47 612 PHE B O 1
ATOM 10063 N N . ASP B 1 577 ? -12.577 74.317 -8.764 1.00 33.38 613 ASP B N 1
ATOM 10064 C CA . ASP B 1 577 ? -13.718 73.449 -9.102 1.00 34.72 613 ASP B CA 1
ATOM 10065 C C . ASP B 1 577 ? -13.341 71.974 -9.072 1.00 34.11 613 ASP B C 1
ATOM 10066 O O . ASP B 1 577 ? -12.179 71.620 -9.270 1.00 33.34 613 ASP B O 1
ATOM 10071 N N . SER B 1 578 ? -14.334 71.115 -8.854 1.00 34.13 614 SER B N 1
ATOM 10072 C CA . SER B 1 578 ? -14.076 69.679 -8.756 1.00 35.36 614 SER B CA 1
ATOM 10073 C C . SER B 1 578 ? -13.583 69.084 -10.077 1.00 35.75 614 SER B C 1
ATOM 10074 O O . SER B 1 578 ? -13.025 67.992 -10.079 1.00 36.31 614 SER B O 1
ATOM 10077 N N . ASP B 1 579 ? -13.754 69.802 -11.190 1.00 35.99 615 ASP B N 1
ATOM 10078 C CA . ASP B 1 579 ? -13.191 69.346 -12.474 1.00 37.20 615 ASP B CA 1
ATOM 10079 C C . ASP B 1 579 ? -11.794 69.921 -12.781 1.00 36.64 615 ASP B C 1
ATOM 10080 O O . ASP B 1 579 ? -11.211 69.600 -13.811 1.00 35.49 615 ASP B O 1
ATOM 10085 N N . VAL B 1 580 ? -11.263 70.764 -11.896 1.00 36.70 616 VAL B N 1
ATOM 10086 C CA . VAL B 1 580 ? -9.921 71.332 -12.083 1.00 36.94 616 VAL B CA 1
ATOM 10087 C C . VAL B 1 580 ? -8.880 70.302 -11.633 1.00 37.18 616 VAL B C 1
ATOM 10088 O O . VAL B 1 580 ? -8.776 70.005 -10.440 1.00 36.94 616 VAL B O 1
ATOM 10092 N N . VAL B 1 581 ? -8.122 69.754 -12.579 1.00 35.12 617 VAL B N 1
ATOM 10093 C CA . VAL B 1 581 ? -7.209 68.648 -12.275 1.00 35.91 617 VAL B CA 1
ATOM 10094 C C . VAL B 1 581 ? -5.828 68.871 -12.897 1.00 35.86 617 VAL B C 1
ATOM 10095 O O . VAL B 1 581 ? -5.661 69.766 -13.732 1.00 33.05 617 VAL B O 1
ATOM 10099 N N . PRO B 1 582 ? -4.829 68.066 -12.484 1.00 37.79 618 PRO B N 1
ATOM 10100 C CA . PRO B 1 582 ? -3.513 68.204 -13.102 1.00 39.06 618 PRO B CA 1
ATOM 10101 C C . PRO B 1 582 ? -3.548 67.814 -14.575 1.00 40.66 618 PRO B C 1
ATOM 10102 O O . PRO B 1 582 ? -4.267 66.885 -14.946 1.00 40.23 618 PRO B O 1
ATOM 10106 N N . ASN B 1 583 ? -2.797 68.535 -15.399 1.00 42.31 619 ASN B N 1
ATOM 10107 C CA . ASN B 1 583 ? -2.624 68.184 -16.804 1.00 46.50 619 ASN B CA 1
ATOM 10108 C C . ASN B 1 583 ? -1.146 67.916 -17.010 1.00 52.51 619 ASN B C 1
ATOM 10109 O O . ASN B 1 583 ? -0.465 68.633 -17.740 1.00 55.31 619 ASN B O 1
ATOM 10114 N N . ASP B 1 584 ? -0.652 66.887 -16.326 1.00 60.05 620 ASP B N 1
ATOM 10115 C CA . ASP B 1 584 ? 0.785 66.592 -16.274 1.00 67.98 620 ASP B CA 1
ATOM 10116 C C . ASP B 1 584 ? 1.185 65.353 -17.073 1.00 73.49 620 ASP B C 1
ATOM 10117 O O . ASP B 1 584 ? 2.366 65.155 -17.357 1.00 76.16 620 ASP B O 1
ATOM 10122 N N . THR B 1 585 ? 0.206 64.530 -17.438 1.00 79.67 621 THR B N 1
ATOM 10123 C CA . THR B 1 585 ? 0.473 63.278 -18.136 1.00 85.56 621 THR B CA 1
ATOM 10124 C C . THR B 1 585 ? 0.558 63.476 -19.656 1.00 87.64 621 THR B C 1
ATOM 10125 O O . THR B 1 585 ? -0.458 63.420 -20.353 1.00 87.25 621 THR B O 1
ATOM 10129 N N . GLY B 1 586 ? 1.771 63.721 -20.157 1.00 89.55 622 GLY B N 1
ATOM 10130 C CA . GLY B 1 586 ? 2.028 63.756 -21.601 1.00 91.21 622 GLY B CA 1
ATOM 10131 C C . GLY B 1 586 ? 2.814 64.961 -22.099 1.00 93.32 622 GLY B C 1
ATOM 10132 O O . GLY B 1 586 ? 3.876 65.290 -21.561 1.00 95.22 622 GLY B O 1
ATOM 10133 N N . SER B 1 587 ? 2.279 65.617 -23.130 1.00 92.27 623 SER B N 1
ATOM 10134 C CA . SER B 1 587 ? 2.978 66.687 -23.848 1.00 90.42 623 SER B CA 1
ATOM 10135 C C . SER B 1 587 ? 2.542 68.081 -23.400 1.00 88.42 623 SER B C 1
ATOM 10136 O O . SER B 1 587 ? 1.857 68.792 -24.141 1.00 87.44 623 SER B O 1
ATOM 10139 N N . GLN B 1 588 ? 2.944 68.469 -22.190 1.00 85.64 624 GLN B N 1
ATOM 10140 C CA . GLN B 1 588 ? 2.660 69.812 -21.677 1.00 83.15 624 GLN B CA 1
ATOM 10141 C C . GLN B 1 588 ? 3.962 70.519 -21.310 1.00 79.15 624 GLN B C 1
ATOM 10142 O O . GLN B 1 588 ? 4.113 71.054 -20.210 1.00 82.50 624 GLN B O 1
ATOM 10148 N N . PHE B 1 589 ? 4.903 70.507 -22.247 1.00 71.76 625 PHE B N 1
ATOM 10149 C CA . PHE B 1 589 ? 6.121 71.283 -22.124 1.00 67.20 625 PHE B CA 1
ATOM 10150 C C . PHE B 1 589 ? 5.773 72.742 -22.401 1.00 61.87 625 PHE B C 1
ATOM 10151 O O . PHE B 1 589 ? 4.879 73.031 -23.198 1.00 61.28 625 PHE B O 1
ATOM 10159 N N . VAL B 1 590 ? 6.461 73.652 -21.721 1.00 55.89 626 VAL B N 1
ATOM 10160 C CA . VAL B 1 590 ? 6.323 75.084 -21.967 1.00 53.00 626 VAL B CA 1
ATOM 10161 C C . VAL B 1 590 ? 7.709 75.663 -22.198 1.00 52.77 626 VAL B C 1
ATOM 10162 O O . VAL B 1 590 ? 8.630 75.403 -21.421 1.00 54.93 626 VAL B O 1
ATOM 10166 N N . ASN B 1 591 ? 7.853 76.441 -23.266 1.00 50.45 627 ASN B N 1
ATOM 10167 C CA . ASN B 1 591 ? 9.104 77.127 -23.566 1.00 50.66 627 ASN B CA 1
ATOM 10168 C C . ASN B 1 591 ? 8.925 78.638 -23.479 1.00 46.82 627 ASN B C 1
ATOM 10169 O O . ASN B 1 591 ? 7.988 79.189 -24.055 1.00 44.90 627 ASN B O 1
ATOM 10174 N N . LEU B 1 592 ? 9.823 79.295 -22.752 1.00 46.57 628 LEU B N 1
ATOM 10175 C CA . LEU B 1 592 ? 9.840 80.750 -22.663 1.00 46.93 628 LEU B CA 1
ATOM 10176 C C . LEU B 1 592 ? 11.160 81.256 -23.219 1.00 48.71 628 LEU B C 1
ATOM 10177 O O . LEU B 1 592 ? 12.226 80.823 -22.785 1.00 51.59 628 LEU B O 1
ATOM 10182 N N . THR B 1 593 ? 11.086 82.179 -24.172 1.00 48.37 629 THR B N 1
ATOM 10183 C CA . THR B 1 593 ? 12.268 82.637 -24.895 1.00 47.03 629 THR B CA 1
ATOM 10184 C C . THR B 1 593 ? 13.091 83.620 -24.065 1.00 45.22 629 THR B C 1
ATOM 10185 O O . THR B 1 593 ? 12.578 84.646 -23.615 1.00 42.22 629 THR B O 1
ATOM 10189 N N . GLY B 1 594 ? 14.371 83.299 -23.884 1.00 44.91 630 GLY B N 1
ATOM 10190 C CA . GLY B 1 594 ? 15.310 84.185 -23.197 1.00 45.11 630 GLY B CA 1
ATOM 10191 C C . GLY B 1 594 ? 15.206 84.181 -21.681 1.00 43.99 630 GLY B C 1
ATOM 10192 O O . GLY B 1 594 ? 15.729 85.071 -21.016 1.00 42.43 630 GLY B O 1
ATOM 10193 N N . VAL B 1 595 ? 14.534 83.176 -21.132 1.00 43.74 631 VAL B N 1
ATOM 10194 C CA . VAL B 1 595 ? 14.327 83.074 -19.691 1.00 42.50 631 VAL B CA 1
ATOM 10195 C C . VAL B 1 595 ? 14.295 81.593 -19.326 1.00 40.00 631 VAL B C 1
ATOM 10196 O O . VAL B 1 595 ? 13.721 80.790 -20.060 1.00 37.76 631 VAL B O 1
ATOM 10200 N N . SER B 1 596 ? 14.922 81.241 -18.205 1.00 37.95 632 SER B N 1
ATOM 10201 C CA . SER B 1 596 ? 14.914 79.865 -17.713 1.00 38.80 632 SER B CA 1
ATOM 10202 C C . SER B 1 596 ? 13.541 79.545 -17.146 1.00 36.87 632 SER B C 1
ATOM 10203 O O . SER B 1 596 ? 12.957 80.358 -16.432 1.00 36.08 632 SER B O 1
ATOM 10206 N N . ALA B 1 597 ? 13.029 78.366 -17.483 1.00 36.58 633 ALA B N 1
ATOM 10207 C CA . ALA B 1 597 ? 11.729 77.917 -17.003 1.00 34.53 633 ALA B CA 1
ATOM 10208 C C . ALA B 1 597 ? 11.845 76.512 -16.436 1.00 34.96 633 ALA B C 1
ATOM 10209 O O . ALA B 1 597 ? 12.754 75.755 -16.800 1.00 35.26 633 ALA B O 1
ATOM 10211 N N . SER B 1 598 ? 10.932 76.162 -15.534 1.00 32.31 634 SER B N 1
ATOM 10212 C CA . SER B 1 598 ? 10.896 74.817 -14.974 1.00 30.77 634 SER B CA 1
ATOM 10213 C C . SER B 1 598 ? 9.471 74.378 -14.691 1.00 30.42 634 SER B C 1
ATOM 10214 O O . SER B 1 598 ? 8.583 75.201 -14.505 1.00 28.66 634 SER B O 1
ATOM 10217 N N . GLY B 1 599 ? 9.275 73.067 -14.647 1.00 31.05 635 GLY B N 1
ATOM 10218 C CA . GLY B 1 599 ? 7.997 72.486 -14.280 1.00 32.00 635 GLY B CA 1
ATOM 10219 C C . GLY B 1 599 ? 7.973 71.988 -12.848 1.00 31.73 635 GLY B C 1
ATOM 10220 O O . GLY B 1 599 ? 7.024 71.315 -12.451 1.00 32.64 635 GLY B O 1
ATOM 10221 N N . ASP B 1 600 ? 9.006 72.317 -12.073 1.00 29.96 636 ASP B N 1
ATOM 10222 C CA . ASP B 1 600 ? 9.164 71.776 -10.724 1.00 30.01 636 ASP B CA 1
ATOM 10223 C C . ASP B 1 600 ? 9.576 72.827 -9.693 1.00 28.94 636 ASP B C 1
ATOM 10224 O O . ASP B 1 600 ? 10.198 72.497 -8.684 1.00 29.09 636 ASP B O 1
ATOM 10229 N N . GLY B 1 601 ? 9.243 74.088 -9.954 1.00 28.43 637 GLY B N 1
ATOM 10230 C CA . GLY B 1 601 ? 9.487 75.165 -8.995 1.00 28.95 637 GLY B CA 1
ATOM 10231 C C . GLY B 1 601 ? 10.949 75.361 -8.630 1.00 29.28 637 GLY B C 1
ATOM 10232 O O . GLY B 1 601 ? 11.274 75.636 -7.472 1.00 27.01 637 GLY B O 1
ATOM 10233 N N . SER B 1 602 ? 11.831 75.232 -9.621 1.00 30.18 638 SER B N 1
ATOM 10234 C CA . SER B 1 602 ? 13.266 75.452 -9.408 1.00 29.00 638 SER B CA 1
ATOM 10235 C C . SER B 1 602 ? 13.586 76.926 -9.154 1.00 28.12 638 SER B C 1
ATOM 10236 O O . SER B 1 602 ? 12.969 77.832 -9.732 1.00 26.76 638 SER B O 1
ATOM 10239 N N . ALA B 1 603 ? 14.568 77.162 -8.287 1.00 27.36 639 ALA B N 1
ATOM 10240 C CA . ALA B 1 603 ? 15.039 78.512 -8.014 1.00 27.83 639 ALA B CA 1
ATOM 10241 C C . ALA B 1 603 ? 15.451 79.214 -9.305 1.00 28.53 639 ALA B C 1
ATOM 10242 O O . ALA B 1 603 ? 15.966 78.581 -10.224 1.00 29.21 639 ALA B O 1
ATOM 10244 N N . ASN B 1 604 ? 15.207 80.517 -9.352 1.00 29.85 640 ASN B N 1
ATOM 10245 C CA . ASN B 1 604 ? 15.609 81.381 -10.458 1.00 33.05 640 ASN B CA 1
ATOM 10246 C C . ASN B 1 604 ? 15.113 80.923 -11.843 1.00 33.03 640 ASN B C 1
ATOM 10247 O O . ASN B 1 604 ? 15.835 81.005 -12.849 1.00 32.85 640 ASN B O 1
ATOM 10252 N N . THR B 1 605 ? 13.871 80.444 -11.880 1.00 30.79 641 THR B N 1
ATOM 10253 C CA . THR B 1 605 ? 13.198 80.092 -13.127 1.00 30.02 641 THR B CA 1
ATOM 10254 C C . THR B 1 605 ? 11.774 80.634 -13.126 1.00 30.70 641 THR B C 1
ATOM 10255 O O . THR B 1 605 ? 11.248 81.033 -12.083 1.00 29.67 641 THR B O 1
ATOM 10259 N N . VAL B 1 606 ? 11.157 80.651 -14.303 1.00 30.28 642 VAL B N 1
ATOM 10260 C CA . VAL B 1 606 ? 9.719 80.834 -14.396 1.00 29.56 642 VAL B CA 1
ATOM 10261 C C . VAL B 1 606 ? 9.122 79.445 -14.291 1.00 30.07 642 VAL B C 1
ATOM 10262 O O . VAL B 1 606 ? 9.437 78.553 -15.081 1.00 28.24 642 VAL B O 1
ATOM 10266 N N . TRP B 1 607 ? 8.289 79.257 -13.275 1.00 29.45 643 TRP B N 1
ATOM 10267 C CA . TRP B 1 607 ? 7.706 77.962 -12.981 1.00 29.18 643 TRP B CA 1
ATOM 10268 C C . TRP B 1 607 ? 6.367 77.857 -13.673 1.00 29.29 643 TRP B C 1
ATOM 10269 O O . TRP B 1 607 ? 5.507 78.707 -13.466 1.00 27.28 643 TRP B O 1
ATOM 10280 N N . TYR B 1 608 ? 6.200 76.836 -14.514 1.00 30.09 644 TYR B N 1
ATOM 10281 C CA . TYR B 1 608 ? 4.908 76.575 -15.145 1.00 31.62 644 TYR B CA 1
ATOM 10282 C C . TYR B 1 608 ? 4.217 75.390 -14.478 1.00 32.03 644 TYR B C 1
ATOM 10283 O O . TYR B 1 608 ? 4.861 74.394 -14.121 1.00 31.96 644 TYR B O 1
ATOM 10292 N N . ILE B 1 609 ? 2.905 75.529 -14.297 1.00 33.40 645 ILE B N 1
ATOM 10293 C CA . ILE B 1 609 ? 2.060 74.504 -13.674 1.00 35.04 645 ILE B CA 1
ATOM 10294 C C . ILE B 1 609 ? 0.886 74.250 -14.611 1.00 35.87 645 ILE B C 1
ATOM 10295 O O . ILE B 1 609 ? 0.148 75.178 -14.944 1.00 35.14 645 ILE B O 1
ATOM 10300 N N . ASN B 1 610 ? 0.724 73.002 -15.037 1.00 36.55 646 ASN B N 1
ATOM 10301 C CA . ASN B 1 610 ? -0.293 72.650 -16.018 1.00 39.21 646 ASN B CA 1
ATOM 10302 C C . ASN B 1 610 ? -1.522 72.055 -15.351 1.00 39.03 646 ASN B C 1
ATOM 10303 O O . ASN B 1 610 ? -1.449 70.984 -14.735 1.00 39.27 646 ASN B O 1
ATOM 10308 N N . LYS B 1 611 ? -2.642 72.763 -15.477 1.00 38.99 647 LYS B N 1
ATOM 10309 C CA . LYS B 1 611 ? -3.933 72.291 -15.002 1.00 39.21 647 LYS B CA 1
ATOM 10310 C C . LYS B 1 611 ? -4.925 72.268 -16.165 1.00 39.46 647 LYS B C 1
ATOM 10311 O O . LYS B 1 611 ? -4.657 72.815 -17.241 1.00 37.48 647 LYS B O 1
ATOM 10317 N N . ARG B 1 612 ? -6.075 71.637 -15.948 1.00 37.88 648 ARG B N 1
ATOM 10318 C CA . ARG B 1 612 ? -7.135 71.667 -16.946 1.00 40.09 648 ARG B CA 1
ATOM 10319 C C . ARG B 1 612 ? -8.508 71.434 -16.341 1.00 38.21 648 ARG B C 1
ATOM 10320 O O . ARG B 1 612 ? -8.640 70.865 -15.259 1.00 36.99 648 ARG B O 1
ATOM 10328 N N . THR B 1 613 ? -9.514 71.920 -17.057 1.00 40.23 649 THR B N 1
ATOM 10329 C CA . THR B 1 613 ? -10.909 71.590 -16.816 1.00 41.23 649 THR B CA 1
ATOM 10330 C C . THR B 1 613 ? -11.474 71.038 -18.120 1.00 43.54 649 THR B C 1
ATOM 10331 O O . THR B 1 613 ? -10.743 70.872 -19.106 1.00 41.56 649 THR B O 1
ATOM 10335 N N . SER B 1 614 ? -12.776 70.766 -18.127 1.00 46.09 650 SER B N 1
ATOM 10336 C CA . SER B 1 614 ? -13.467 70.322 -19.334 1.00 47.40 650 SER B CA 1
ATOM 10337 C C . SER B 1 614 ? -13.236 71.282 -20.503 1.00 47.59 650 SER B C 1
ATOM 10338 O O . SER B 1 614 ? -12.936 70.851 -21.616 1.00 50.78 650 SER B O 1
ATOM 10341 N N . ASP B 1 615 ? -13.360 72.581 -20.237 1.00 47.45 651 ASP B N 1
ATOM 10342 C CA . ASP B 1 615 ? -13.355 73.597 -21.292 1.00 46.83 651 ASP B CA 1
ATOM 10343 C C . ASP B 1 615 ? -12.026 74.326 -21.496 1.00 44.81 651 ASP B C 1
ATOM 10344 O O . ASP B 1 615 ? -11.869 75.018 -22.502 1.00 45.04 651 ASP B O 1
ATOM 10349 N N . TYR B 1 616 ? -11.085 74.205 -20.559 1.00 40.73 652 TYR B N 1
ATOM 10350 C CA . TYR B 1 616 ? -9.879 75.029 -20.618 1.00 38.98 652 TYR B CA 1
ATOM 10351 C C . TYR B 1 616 ? -8.583 74.265 -20.380 1.00 38.53 652 TYR B C 1
ATOM 10352 O O . TYR B 1 616 ? -8.531 73.346 -19.566 1.00 39.95 652 TYR B O 1
ATOM 10361 N N . ASN B 1 617 ? -7.545 74.678 -21.107 1.00 38.05 653 ASN B N 1
ATOM 10362 C CA . ASN B 1 617 ? -6.168 74.281 -20.849 1.00 37.52 653 ASN B CA 1
ATOM 10363 C C . ASN B 1 617 ? -5.523 75.434 -20.087 1.00 35.91 653 ASN B C 1
ATOM 10364 O O . ASN B 1 617 ? -5.437 76.549 -20.608 1.00 36.00 653 ASN B O 1
ATOM 10369 N N . ILE B 1 618 ? -5.107 75.168 -18.847 1.00 34.86 654 ILE B N 1
ATOM 10370 C CA . ILE B 1 618 ? -4.630 76.220 -17.940 1.00 33.35 654 ILE B CA 1
ATOM 10371 C C . ILE B 1 618 ? -3.150 76.052 -17.619 1.00 33.81 654 ILE B C 1
ATOM 10372 O O . ILE B 1 618 ? -2.712 74.986 -17.168 1.00 34.82 654 ILE B O 1
ATOM 10377 N N . VAL B 1 619 ? -2.398 77.123 -17.836 1.00 32.71 655 VAL B N 1
ATOM 10378 C CA . VAL B 1 619 ? -0.978 77.173 -17.528 1.00 32.06 655 VAL B CA 1
ATOM 10379 C C . VAL B 1 619 ? -0.732 78.368 -16.617 1.00 30.36 655 VAL B C 1
ATOM 10380 O O . VAL B 1 619 ? -0.928 79.518 -17.019 1.00 28.85 655 VAL B O 1
ATOM 10384 N N . HIS B 1 620 ? -0.337 78.092 -15.374 1.00 29.40 656 HIS B N 1
ATOM 10385 C CA . HIS B 1 620 ? 0.060 79.153 -14.451 1.00 27.49 656 HIS B CA 1
ATOM 10386 C C . HIS B 1 620 ? 1.553 79.426 -14.610 1.00 28.43 656 HIS B C 1
ATOM 10387 O O . HIS B 1 620 ? 2.344 78.491 -14.744 1.00 28.79 656 HIS B O 1
ATOM 10394 N N . LEU B 1 621 ? 1.933 80.704 -14.588 1.00 27.92 657 LEU B N 1
ATOM 10395 C CA . LEU B 1 621 ? 3.336 81.079 -14.537 1.00 28.66 657 LEU B CA 1
ATOM 10396 C C . LEU B 1 621 ? 3.602 81.764 -13.216 1.00 27.35 657 LEU B C 1
ATOM 10397 O O . LEU B 1 621 ? 2.985 82.776 -12.908 1.00 27.75 657 LEU B O 1
ATOM 10402 N N . ILE B 1 622 ? 4.535 81.210 -12.452 1.00 27.14 658 ILE B N 1
ATOM 10403 C CA . ILE B 1 622 ? 4.934 81.784 -11.175 1.00 26.61 658 ILE B CA 1
ATOM 10404 C C . ILE B 1 622 ? 6.409 82.167 -11.271 1.00 25.17 658 ILE B C 1
ATOM 10405 O O . ILE B 1 622 ? 7.266 81.348 -11.588 1.00 25.39 658 ILE B O 1
ATOM 10410 N N . ASN B 1 623 ? 6.686 83.429 -11.009 1.00 24.93 659 ASN B N 1
ATOM 10411 C CA . ASN B 1 623 ? 7.992 83.980 -11.287 1.00 25.14 659 ASN B CA 1
ATOM 10412 C C . ASN B 1 623 ? 8.939 83.814 -10.116 1.00 23.77 659 ASN B C 1
ATOM 10413 O O . ASN B 1 623 ? 8.905 84.611 -9.187 1.00 23.93 659 ASN B O 1
ATOM 10418 N N . LEU B 1 624 ? 9.773 82.780 -10.174 1.00 24.53 660 LEU B N 1
ATOM 10419 C CA . LEU B 1 624 ? 10.826 82.563 -9.172 1.00 25.18 660 LEU B CA 1
ATOM 10420 C C . LEU B 1 624 ? 12.184 83.105 -9.659 1.00 26.37 660 LEU B C 1
ATOM 10421 O O . LEU B 1 624 ? 13.236 82.761 -9.103 1.00 24.75 660 LEU B O 1
ATOM 10426 N N . LEU B 1 625 ? 12.165 83.948 -10.691 1.00 27.71 661 LEU B N 1
ATOM 10427 C CA . LEU B 1 625 ? 13.402 84.569 -11.169 1.00 28.69 661 LEU B CA 1
ATOM 10428 C C . LEU B 1 625 ? 13.915 85.487 -10.084 1.00 27.00 661 LEU B C 1
ATOM 10429 O O . LEU B 1 625 ? 13.207 86.389 -9.631 1.00 28.36 661 LEU B O 1
ATOM 10434 N N . GLY B 1 626 ? 15.139 85.228 -9.647 1.00 26.60 662 GLY B N 1
ATOM 10435 C CA . GLY B 1 626 ? 15.778 86.018 -8.611 1.00 26.69 662 GLY B CA 1
ATOM 10436 C C . GLY B 1 626 ? 15.499 85.518 -7.203 1.00 27.64 662 GLY B C 1
ATOM 10437 O O . GLY B 1 626 ? 15.850 86.194 -6.239 1.00 28.37 662 GLY B O 1
ATOM 10438 N N . ASN B 1 627 ? 14.874 84.345 -7.070 1.00 26.95 663 ASN B N 1
ATOM 10439 C CA . ASN B 1 627 ? 14.561 83.794 -5.737 1.00 27.66 663 ASN B CA 1
ATOM 10440 C C . ASN B 1 627 ? 14.811 82.302 -5.599 1.00 27.68 663 ASN B C 1
ATOM 10441 O O . ASN B 1 627 ? 14.940 81.585 -6.594 1.00 27.85 663 ASN B O 1
ATOM 10446 N N . ASP B 1 628 ? 14.880 81.844 -4.343 1.00 28.87 664 ASP B N 1
ATOM 10447 C CA . ASP B 1 628 ? 15.055 80.423 -4.023 1.00 29.09 664 ASP B CA 1
ATOM 10448 C C . ASP B 1 628 ? 13.730 79.644 -4.122 1.00 28.03 664 ASP B C 1
ATOM 10449 O O . ASP B 1 628 ? 12.686 80.219 -4.396 1.00 28.56 664 ASP B O 1
ATOM 10454 N N . ASN B 1 629 ? 13.796 78.335 -3.909 1.00 26.44 665 ASN B N 1
ATOM 10455 C CA . ASN B 1 629 ? 12.630 77.456 -4.061 1.00 26.08 665 ASN B CA 1
ATOM 10456 C C . ASN B 1 629 ? 11.845 77.207 -2.761 1.00 24.55 665 ASN B C 1
ATOM 10457 O O . ASN B 1 629 ? 11.030 76.292 -2.709 1.00 25.49 665 ASN B O 1
ATOM 10462 N N . GLN B 1 630 ? 12.105 78.009 -1.730 1.00 24.02 666 GLN B N 1
ATOM 10463 C CA . GLN B 1 630 ? 11.517 77.809 -0.394 1.00 24.29 666 GLN B CA 1
ATOM 10464 C C . GLN B 1 630 ? 10.324 78.727 -0.201 1.00 23.35 666 GLN B C 1
ATOM 10465 O O . GLN B 1 630 ? 10.440 79.923 -0.439 1.00 25.32 666 GLN B O 1
ATOM 10471 N N . TRP B 1 631 ? 9.182 78.194 0.249 1.00 22.67 667 TRP B N 1
ATOM 10472 C CA . TRP B 1 631 ? 7.946 78.996 0.252 1.00 21.87 667 TRP B CA 1
ATOM 10473 C C . TRP B 1 631 ? 7.810 79.953 1.439 1.00 21.72 667 TRP B C 1
ATOM 10474 O O . TRP B 1 631 ? 7.213 81.011 1.296 1.00 22.06 667 TRP B O 1
ATOM 10485 N N . ARG B 1 632 ? 8.359 79.596 2.599 1.00 21.68 668 ARG B N 1
ATOM 10486 C CA . ARG B 1 632 ? 8.041 80.309 3.853 1.00 21.84 668 ARG B CA 1
ATOM 10487 C C . ARG B 1 632 ? 8.892 81.549 4.143 1.00 22.04 668 ARG B C 1
ATOM 10488 O O . ARG B 1 632 ? 8.420 82.508 4.776 1.00 21.26 668 ARG B O 1
ATOM 10496 N N . ASN B 1 633 ? 10.145 81.527 3.703 1.00 23.78 669 ASN B N 1
ATOM 10497 C CA . ASN B 1 633 ? 11.103 82.580 4.075 1.00 24.99 669 ASN B CA 1
ATOM 10498 C C . ASN B 1 633 ? 10.902 83.881 3.289 1.00 25.19 669 ASN B C 1
ATOM 10499 O O . ASN B 1 633 ? 10.166 83.913 2.315 1.00 25.04 669 ASN B O 1
ATOM 10504 N N . THR B 1 634 ? 11.565 84.946 3.725 1.00 25.25 670 THR B N 1
ATOM 10505 C CA . THR B 1 634 ? 11.484 86.232 3.052 1.00 25.58 670 THR B CA 1
ATOM 10506 C C . THR B 1 634 ? 12.115 86.107 1.668 1.00 26.17 670 THR B C 1
ATOM 10507 O O . THR B 1 634 ? 12.955 85.225 1.429 1.00 25.41 670 THR B O 1
ATOM 10511 N N . ALA B 1 635 ? 11.666 86.947 0.743 1.00 26.17 671 ALA B N 1
ATOM 10512 C CA . ALA B 1 635 ? 12.161 86.902 -0.638 1.00 26.45 671 ALA B CA 1
ATOM 10513 C C . ALA B 1 635 ? 12.430 88.298 -1.166 1.00 26.16 671 ALA B C 1
ATOM 10514 O O . ALA B 1 635 ? 11.968 89.279 -0.598 1.00 26.48 671 ALA B O 1
ATOM 10516 N N . SER B 1 636 ? 13.192 88.362 -2.256 1.00 27.12 672 SER B N 1
ATOM 10517 C CA . SER B 1 636 ? 13.402 89.598 -2.997 1.00 27.11 672 SER B CA 1
ATOM 10518 C C . SER B 1 636 ? 12.263 89.810 -3.981 1.00 27.17 672 SER B C 1
ATOM 10519 O O . SER B 1 636 ? 11.535 88.873 -4.317 1.00 26.59 672 SER B O 1
ATOM 10522 N N . GLN B 1 637 ? 12.143 91.030 -4.493 1.00 28.05 673 GLN B N 1
ATOM 10523 C CA . GLN B 1 637 ? 11.243 91.272 -5.610 1.00 29.25 673 GLN B CA 1
ATOM 10524 C C . GLN B 1 637 ? 11.644 90.370 -6.766 1.00 28.54 673 GLN B C 1
ATOM 10525 O O . GLN B 1 637 ? 12.830 90.272 -7.071 1.00 27.84 673 GLN B O 1
ATOM 10531 N N . PRO B 1 638 ? 10.670 89.684 -7.397 1.00 28.99 674 PRO B N 1
ATOM 10532 C CA . PRO B 1 638 ? 11.011 88.907 -8.591 1.00 29.45 674 PRO B CA 1
ATOM 10533 C C . PRO B 1 638 ? 11.554 89.788 -9.720 1.00 29.21 674 PRO B C 1
ATOM 10534 O O . PRO B 1 638 ? 11.310 90.991 -9.739 1.00 26.73 674 PRO B O 1
ATOM 10538 N N . SER B 1 639 ? 12.299 89.191 -10.635 1.00 30.18 675 SER B N 1
ATOM 10539 C CA . SER B 1 639 ? 12.759 89.925 -11.816 1.00 32.45 675 SER B CA 1
ATOM 10540 C C . SER B 1 639 ? 11.605 89.975 -12.801 1.00 30.61 675 SER B C 1
ATOM 10541 O O . SER B 1 639 ? 11.341 88.997 -13.504 1.00 29.45 675 SER B O 1
ATOM 10544 N N . PHE B 1 640 ? 10.901 91.104 -12.825 1.00 30.51 676 PHE B N 1
ATOM 10545 C CA . PHE B 1 640 ? 9.724 91.243 -13.676 1.00 31.90 676 PHE B CA 1
ATOM 10546 C C . PHE B 1 640 ? 10.117 91.140 -15.144 1.00 34.01 676 PHE B C 1
ATOM 10547 O O . PHE B 1 640 ? 11.201 91.580 -15.534 1.00 33.45 676 PHE B O 1
ATOM 10555 N N . GLN B 1 641 ? 9.229 90.559 -15.946 1.00 34.00 677 GLN B N 1
ATOM 10556 C CA . GLN B 1 641 ? 9.471 90.363 -17.371 1.00 34.63 677 GLN B CA 1
ATOM 10557 C C . GLN B 1 641 ? 8.426 91.107 -18.192 1.00 36.64 677 GLN B C 1
ATOM 10558 O O . GLN B 1 641 ? 7.299 91.325 -17.737 1.00 36.27 677 GLN B O 1
ATOM 10564 N N . THR B 1 642 ? 8.825 91.524 -19.392 1.00 37.98 678 THR B N 1
ATOM 10565 C CA . THR B 1 642 ? 7.925 92.178 -20.334 1.00 38.93 678 THR B CA 1
ATOM 10566 C C . THR B 1 642 ? 8.084 91.522 -21.697 1.00 40.43 678 THR B C 1
ATOM 10567 O O . THR B 1 642 ? 9.181 91.085 -22.051 1.00 37.72 678 THR B O 1
ATOM 10571 N N . ASN B 1 643 ? 6.982 91.439 -22.441 1.00 41.54 679 ASN B N 1
ATOM 10572 C CA . ASN B 1 643 ? 6.978 90.863 -23.787 1.00 44.57 679 ASN B CA 1
ATOM 10573 C C . ASN B 1 643 ? 7.729 89.547 -23.839 1.00 45.39 679 ASN B C 1
ATOM 10574 O O . ASN B 1 643 ? 8.652 89.371 -24.639 1.00 46.08 679 ASN B O 1
ATOM 10579 N N . LEU B 1 644 ? 7.321 88.628 -22.971 1.00 45.16 680 LEU B N 1
ATOM 10580 C CA . LEU B 1 644 ? 7.971 87.331 -22.828 1.00 45.38 680 LEU B CA 1
ATOM 10581 C C . LEU B 1 644 ? 7.372 86.344 -23.834 1.00 44.49 680 LEU B C 1
ATOM 10582 O O . LEU B 1 644 ? 6.206 85.971 -23.703 1.00 41.72 680 LEU B O 1
ATOM 10587 N N . PRO B 1 645 ? 8.156 85.923 -24.850 1.00 43.66 681 PRO B N 1
ATOM 10588 C CA . PRO B 1 645 ? 7.581 84.997 -25.830 1.00 44.30 681 PRO B CA 1
ATOM 10589 C C . PRO B 1 645 ? 7.363 83.600 -25.252 1.00 43.63 681 PRO B C 1
ATOM 10590 O O . PRO B 1 645 ? 8.283 83.017 -24.680 1.00 41.98 681 PRO B O 1
ATOM 10594 N N . ALA B 1 646 ? 6.148 83.077 -25.407 1.00 43.00 682 ALA B N 1
ATOM 10595 C CA . ALA B 1 646 ? 5.789 81.771 -24.866 1.00 43.80 682 ALA B CA 1
ATOM 10596 C C . ALA B 1 646 ? 5.356 80.823 -25.975 1.00 45.10 682 ALA B C 1
ATOM 10597 O O . ALA B 1 646 ? 4.823 81.256 -27.000 1.00 46.49 682 ALA B O 1
ATOM 10599 N N . LYS B 1 647 ? 5.582 79.533 -25.754 1.00 47.46 683 LYS B N 1
ATOM 10600 C CA . LYS B 1 647 ? 5.142 78.488 -26.674 1.00 50.38 683 LYS B CA 1
ATOM 10601 C C . LYS B 1 647 ? 4.715 77.259 -25.874 1.00 48.48 683 LYS B C 1
ATOM 10602 O O . LYS B 1 647 ? 5.542 76.613 -25.238 1.00 48.10 683 LYS B O 1
ATOM 10608 N N . ILE B 1 648 ? 3.420 76.950 -25.897 1.00 48.47 684 ILE B N 1
ATOM 10609 C CA . ILE B 1 648 ? 2.868 75.866 -25.083 1.00 48.94 684 ILE B CA 1
ATOM 10610 C C . ILE B 1 648 ? 2.493 74.678 -25.958 1.00 51.11 684 ILE B C 1
ATOM 10611 O O . ILE B 1 648 ? 1.637 74.793 -26.835 1.00 50.28 684 ILE B O 1
ATOM 10616 N N . TYR B 1 649 ? 3.131 73.539 -25.708 1.00 53.49 685 TYR B N 1
ATOM 10617 C CA . TYR B 1 649 ? 2.789 72.300 -26.392 1.00 56.35 685 TYR B CA 1
ATOM 10618 C C . TYR B 1 649 ? 1.500 71.715 -25.824 1.00 58.47 685 TYR B C 1
ATOM 10619 O O . TYR B 1 649 ? 1.273 71.741 -24.612 1.00 56.38 685 TYR B O 1
ATOM 10628 N N . ILE B 1 650 ? 0.662 71.188 -26.716 1.00 60.12 686 ILE B N 1
ATOM 10629 C CA . ILE B 1 650 ? -0.664 70.683 -26.356 1.00 61.04 686 ILE B CA 1
ATOM 10630 C C . ILE B 1 650 ? -0.872 69.279 -26.931 1.00 62.53 686 ILE B C 1
ATOM 10631 O O . ILE B 1 650 ? 0.017 68.734 -27.588 1.00 61.24 686 ILE B O 1
ATOM 10636 N N . GLY B 1 651 ? -2.037 68.694 -26.662 1.00 64.47 687 GLY B N 1
ATOM 10637 C CA . GLY B 1 651 ? -2.368 67.354 -27.145 1.00 67.05 687 GLY B CA 1
ATOM 10638 C C . GLY B 1 651 ? -2.587 67.298 -28.647 1.00 69.97 687 GLY B C 1
ATOM 10639 O O . GLY B 1 651 ? -2.950 68.302 -29.271 1.00 66.47 687 GLY B O 1
ATOM 10640 N N . ALA B 1 652 ? -2.369 66.113 -29.220 1.00 73.82 688 ALA B N 1
ATOM 10641 C CA . ALA B 1 652 ? -2.476 65.899 -30.668 1.00 74.99 688 ALA B CA 1
ATOM 10642 C C . ALA B 1 652 ? -3.847 66.310 -31.197 1.00 75.48 688 ALA B C 1
ATOM 10643 O O . ALA B 1 652 ? -3.950 67.124 -32.119 1.00 75.11 688 ALA B O 1
ATOM 10645 N N . ASP B 1 653 ? -4.893 65.756 -30.591 1.00 75.70 689 ASP B N 1
ATOM 10646 C CA . ASP B 1 653 ? -6.272 66.073 -30.970 1.00 75.84 689 ASP B CA 1
ATOM 10647 C C . ASP B 1 653 ? -6.890 67.178 -30.093 1.00 72.67 689 ASP B C 1
ATOM 10648 O O . ASP B 1 653 ? -8.103 67.195 -29.872 1.00 72.77 689 ASP B O 1
ATOM 10653 N N . GLU B 1 654 ? -6.054 68.093 -29.598 1.00 69.76 690 GLU B N 1
ATOM 10654 C CA . GLU B 1 654 ? -6.528 69.302 -28.918 1.00 65.43 690 GLU B CA 1
ATOM 10655 C C . GLU B 1 654 ? -6.441 70.482 -29.871 1.00 61.12 690 GLU B C 1
ATOM 10656 O O . GLU B 1 654 ? -5.450 70.643 -30.584 1.00 59.23 690 GLU B O 1
ATOM 10662 N N . THR B 1 655 ? -7.489 71.299 -29.874 1.00 58.21 691 THR B N 1
ATOM 10663 C CA . THR B 1 655 ? -7.533 72.526 -30.654 1.00 57.04 691 THR B CA 1
ATOM 10664 C C . THR B 1 655 ? -7.986 73.634 -29.719 1.00 54.98 691 THR B C 1
ATOM 10665 O O . THR B 1 655 ? -9.017 73.497 -29.062 1.00 57.38 691 THR B O 1
ATOM 10669 N N . ILE B 1 656 ? -7.223 74.721 -29.641 1.00 53.09 692 ILE B N 1
ATOM 10670 C CA . ILE B 1 656 ? -7.623 75.854 -28.806 1.00 51.08 692 ILE B CA 1
ATOM 10671 C C . ILE B 1 656 ? -8.076 77.020 -29.699 1.00 49.67 692 ILE B C 1
ATOM 10672 O O . ILE B 1 656 ? -7.485 77.282 -30.751 1.00 46.41 692 ILE B O 1
ATOM 10677 N N . SER B 1 657 ? -9.137 77.699 -29.264 1.00 47.31 693 SER B N 1
ATOM 10678 C CA . SER B 1 657 ? -9.794 78.740 -30.052 1.00 46.97 693 SER B CA 1
ATOM 10679 C C . SER B 1 657 ? -9.429 80.147 -29.603 1.00 45.21 693 SER B C 1
ATOM 10680 O O . SER B 1 657 ? -9.425 81.067 -30.419 1.00 44.36 693 SER B O 1
ATOM 10683 N N . ASP B 1 658 ? -9.170 80.318 -28.303 1.00 43.38 694 ASP B N 1
ATOM 10684 C CA . ASP B 1 658 ? -8.817 81.622 -27.726 1.00 40.77 694 ASP B CA 1
ATOM 10685 C C . ASP B 1 658 ? -7.818 81.460 -26.578 1.00 40.03 694 ASP B C 1
ATOM 10686 O O . ASP B 1 658 ? -7.879 80.478 -25.842 1.00 40.17 694 ASP B O 1
ATOM 10691 N N . VAL B 1 659 ? -6.909 82.426 -26.439 1.00 38.07 695 VAL B N 1
ATOM 10692 C CA . VAL B 1 659 ? -5.943 82.445 -25.342 1.00 38.41 695 VAL B CA 1
ATOM 10693 C C . VAL B 1 659 ? -6.210 83.677 -24.478 1.00 37.91 695 VAL B C 1
ATOM 10694 O O . VAL B 1 659 ? -6.207 84.803 -24.977 1.00 38.68 695 VAL B O 1
ATOM 10698 N N . TYR B 1 660 ? -6.450 83.450 -23.184 1.00 36.71 696 TYR B N 1
ATOM 10699 C CA . TYR B 1 660 ? -6.703 84.531 -22.228 1.00 34.19 696 TYR B CA 1
ATOM 10700 C C . TYR B 1 660 ? -5.658 84.510 -21.119 1.00 31.93 696 TYR B C 1
ATOM 10701 O O . TYR B 1 660 ? -5.100 83.465 -20.793 1.00 29.04 696 TYR B O 1
ATOM 10710 N N . LEU B 1 661 ? -5.390 85.679 -20.554 1.00 31.73 697 LEU B N 1
ATOM 10711 C CA . LEU B 1 661 ? -4.422 85.804 -19.474 1.00 30.76 697 LEU B CA 1
ATOM 10712 C C . LEU B 1 661 ? -4.987 86.735 -18.426 1.00 30.10 697 LEU B C 1
ATOM 10713 O O . LEU B 1 661 ? -5.399 87.851 -18.742 1.00 29.74 697 LEU B O 1
ATOM 10718 N N . ALA B 1 662 ? -5.003 86.268 -17.176 1.00 28.98 698 ALA B N 1
ATOM 10719 C CA . ALA B 1 662 ? -5.403 87.100 -16.049 1.00 26.51 698 ALA B CA 1
ATOM 10720 C C . ALA B 1 662 ? -4.367 86.954 -14.942 1.00 26.24 698 ALA B C 1
ATOM 10721 O O . ALA B 1 662 ? -3.832 85.866 -14.739 1.00 24.73 698 ALA B O 1
ATOM 10723 N N . SER B 1 663 ? -4.100 88.058 -14.246 1.00 26.31 699 SER B N 1
ATOM 10724 C CA . SER B 1 663 ? -3.149 88.092 -13.135 1.00 25.99 699 SER B CA 1
ATOM 10725 C C . SER B 1 663 ? -3.600 89.098 -12.099 1.00 25.63 699 SER B C 1
ATOM 10726 O O . SER B 1 663 ? -3.992 90.202 -12.458 1.00 24.95 699 SER B O 1
ATOM 10729 N N . PRO B 1 664 ? -3.514 88.739 -10.796 1.00 25.40 700 PRO B N 1
ATOM 10730 C CA . PRO B 1 664 ? -3.822 89.716 -9.752 1.00 24.72 700 PRO B CA 1
ATOM 10731 C C . PRO B 1 664 ? -2.869 90.908 -9.765 1.00 24.25 700 PRO B C 1
ATOM 10732 O O . PRO B 1 664 ? -3.206 91.960 -9.233 1.00 25.67 700 PRO B O 1
ATOM 10736 N N . ASP B 1 665 ? -1.692 90.724 -10.359 1.00 24.69 701 ASP B N 1
ATOM 10737 C CA . ASP B 1 665 ? -0.657 91.766 -10.436 1.00 25.41 701 ASP B CA 1
ATOM 10738 C C . ASP B 1 665 ? -0.958 92.811 -11.518 1.00 26.75 701 ASP B C 1
ATOM 10739 O O . ASP B 1 665 ? -0.382 93.903 -11.491 1.00 26.22 701 ASP B O 1
ATOM 10744 N N . LEU B 1 666 ? -1.826 92.457 -12.470 1.00 27.06 702 LEU B N 1
ATOM 10745 C CA . LEU B 1 666 ? -2.064 93.261 -13.678 1.00 28.84 702 LEU B CA 1
ATOM 10746 C C . LEU B 1 666 ? -3.523 93.694 -13.778 1.00 28.81 702 LEU B C 1
ATOM 10747 O O . LEU B 1 666 ? -4.413 92.857 -13.923 1.00 30.19 702 LEU B O 1
ATOM 10752 N N . SER B 1 667 ? -3.764 95.001 -13.683 1.00 29.61 703 SER B N 1
ATOM 10753 C CA . SER B 1 667 ? -5.111 95.569 -13.804 1.00 29.81 703 SER B CA 1
ATOM 10754 C C . SER B 1 667 ? -6.115 94.853 -12.905 1.00 29.74 703 SER B C 1
ATOM 10755 O O . SER B 1 667 ? -7.252 94.590 -13.310 1.00 28.29 703 SER B O 1
ATOM 10758 N N . GLY B 1 668 ? -5.682 94.519 -11.693 1.00 29.17 704 GLY B N 1
ATOM 10759 C CA . GLY B 1 668 ? -6.581 93.966 -10.682 1.00 27.75 704 GLY B CA 1
ATOM 10760 C C . GLY B 1 668 ? -7.142 92.595 -10.970 1.00 27.14 704 GLY B C 1
ATOM 10761 O O . GLY B 1 668 ? -8.078 92.166 -10.295 1.00 27.90 704 GLY B O 1
ATOM 10762 N N . GLY B 1 669 ? -6.575 91.899 -11.955 1.00 26.52 705 GLY B N 1
ATOM 10763 C CA . GLY B 1 669 ? -7.036 90.563 -12.313 1.00 27.69 705 GLY B CA 1
ATOM 10764 C C . GLY B 1 669 ? -7.919 90.484 -13.548 1.00 28.00 705 GLY B C 1
ATOM 10765 O O . GLY B 1 669 ? -8.394 89.401 -13.895 1.00 26.97 705 GLY B O 1
ATOM 10766 N N . GLU B 1 670 ? -8.136 91.607 -14.227 1.00 28.34 706 GLU B N 1
ATOM 10767 C CA . GLU B 1 670 ? -9.003 91.597 -15.398 1.00 30.13 706 GLU B CA 1
ATOM 10768 C C . GLU B 1 670 ? -8.375 90.749 -16.494 1.00 29.90 706 GLU B C 1
ATOM 10769 O O . GLU B 1 670 ? -7.164 90.793 -16.706 1.00 31.68 706 GLU B O 1
ATOM 10775 N N . THR B 1 671 ? -9.194 89.957 -17.174 1.00 30.37 707 THR B N 1
ATOM 10776 C CA . THR B 1 671 ? -8.694 89.080 -18.229 1.00 31.97 707 THR B CA 1
ATOM 10777 C C . THR B 1 671 ? -8.407 89.907 -19.483 1.00 34.33 707 THR B C 1
ATOM 10778 O O . THR B 1 671 ? -9.178 90.801 -19.829 1.00 32.67 707 THR B O 1
ATOM 10782 N N . GLN B 1 672 ? -7.293 89.621 -20.150 1.00 37.47 708 GLN B N 1
ATOM 10783 C CA . GLN B 1 672 ? -7.080 90.156 -21.491 1.00 39.48 708 GLN B CA 1
ATOM 10784 C C . GLN B 1 672 ? -6.852 89.007 -22.461 1.00 39.71 708 GLN B C 1
ATOM 10785 O O . GLN B 1 672 ? -6.241 87.995 -22.117 1.00 37.90 708 GLN B O 1
ATOM 10791 N N . GLU B 1 673 ? -7.399 89.146 -23.664 1.00 39.87 709 GLU B N 1
ATOM 10792 C CA . GLU B 1 673 ? -7.225 88.136 -24.687 1.00 40.53 709 GLU B CA 1
ATOM 10793 C C . GLU B 1 673 ? -5.893 88.377 -25.391 1.00 39.57 709 GLU B C 1
ATOM 10794 O O . GLU B 1 673 ? -5.475 89.522 -25.569 1.00 40.38 709 GLU B O 1
ATOM 10800 N N . LEU B 1 674 ? -5.217 87.294 -25.758 1.00 39.78 710 LEU B N 1
ATOM 10801 C CA . LEU B 1 674 ? -3.925 87.389 -26.429 1.00 40.14 710 LEU B CA 1
ATOM 10802 C C . LEU B 1 674 ? -4.001 86.816 -27.841 1.00 40.72 710 LEU B C 1
ATOM 10803 O O . LEU B 1 674 ? -4.609 85.773 -28.064 1.00 40.22 710 LEU B O 1
ATOM 10808 N N . ALA B 1 675 ? -3.364 87.501 -28.785 1.00 42.09 711 ALA B N 1
ATOM 10809 C CA . ALA B 1 675 ? -3.229 86.988 -30.141 1.00 44.06 711 ALA B CA 1
ATOM 10810 C C . ALA B 1 675 ? -2.256 85.820 -30.095 1.00 44.44 711 ALA B C 1
ATOM 10811 O O . ALA B 1 675 ? -1.287 85.849 -29.339 1.00 46.72 711 ALA B O 1
ATOM 10813 N N . PHE B 1 676 ? -2.519 84.780 -30.875 1.00 44.40 712 PHE B N 1
ATOM 10814 C CA . PHE B 1 676 ? -1.659 83.605 -30.851 1.00 45.54 712 PHE B CA 1
ATOM 10815 C C . PHE B 1 676 ? -1.545 82.922 -32.208 1.00 47.67 712 PHE B C 1
ATOM 10816 O O . PHE B 1 676 ? -2.439 83.025 -33.044 1.00 49.98 712 PHE B O 1
ATOM 10824 N N . THR B 1 677 ? -0.432 82.224 -32.400 1.00 48.31 713 THR B N 1
ATOM 10825 C CA . THR B 1 677 ? -0.206 81.422 -33.580 1.00 53.35 713 THR B CA 1
ATOM 10826 C C . THR B 1 677 ? -0.330 79.962 -33.196 1.00 56.50 713 THR B C 1
ATOM 10827 O O . THR B 1 677 ? 0.147 79.545 -32.140 1.00 54.87 713 THR B O 1
ATOM 10831 N N . SER B 1 678 ? -0.989 79.193 -34.053 1.00 60.33 714 SER B N 1
ATOM 10832 C CA . SER B 1 678 ? -1.011 77.748 -33.927 1.00 62.58 714 SER B CA 1
ATOM 10833 C C . SER B 1 678 ? 0.004 77.185 -34.908 1.00 64.90 714 SER B C 1
ATOM 10834 O O . SER B 1 678 ? 0.271 77.787 -35.948 1.00 66.59 714 SER B O 1
ATOM 10837 N N . GLY B 1 679 ? 0.582 76.040 -34.572 1.00 67.06 715 GLY B N 1
ATOM 10838 C CA . GLY B 1 679 ? 1.535 75.388 -35.459 1.00 69.24 715 GLY B CA 1
ATOM 10839 C C . GLY B 1 679 ? 1.870 73.985 -35.005 1.00 71.32 715 GLY B C 1
ATOM 10840 O O . GLY B 1 679 ? 1.264 73.467 -34.066 1.00 74.23 715 GLY B O 1
ATOM 10841 N N . THR B 1 680 ? 2.832 73.367 -35.680 1.00 72.84 716 THR B N 1
ATOM 10842 C CA . THR B 1 680 ? 3.319 72.049 -35.289 1.00 74.80 716 THR B CA 1
ATOM 10843 C C . THR B 1 680 ? 4.836 71.965 -35.474 1.00 75.45 716 THR B C 1
ATOM 10844 O O . THR B 1 680 ? 5.396 72.564 -36.391 1.00 75.59 716 THR B O 1
ATOM 10848 N N . ASP B 1 681 ? 5.483 71.211 -34.592 1.00 76.42 717 ASP B N 1
ATOM 10849 C CA . ASP B 1 681 ? 6.928 71.279 -34.416 1.00 77.43 717 ASP B CA 1
ATOM 10850 C C . ASP B 1 681 ? 7.519 69.872 -34.366 1.00 78.89 717 ASP B C 1
ATOM 10851 O O . ASP B 1 681 ? 6.810 68.888 -34.588 1.00 78.21 717 ASP B O 1
ATOM 10856 N N . ALA B 1 682 ? 8.818 69.783 -34.081 1.00 80.03 718 ALA B N 1
ATOM 10857 C CA . ALA B 1 682 ? 9.481 68.497 -33.855 1.00 80.30 718 ALA B CA 1
ATOM 10858 C C . ALA B 1 682 ? 8.960 67.802 -32.593 1.00 80.69 718 ALA B C 1
ATOM 10859 O O . ALA B 1 682 ? 9.006 66.573 -32.496 1.00 81.12 718 ALA B O 1
ATOM 10861 N N . GLY B 1 683 ? 8.469 68.591 -31.636 1.00 79.30 719 GLY B N 1
ATOM 10862 C CA . GLY B 1 683 ? 7.925 68.067 -30.382 1.00 77.89 719 GLY B CA 1
ATOM 10863 C C . GLY B 1 683 ? 6.410 68.118 -30.267 1.00 76.09 719 GLY B C 1
ATOM 10864 O O . GLY B 1 683 ? 5.882 68.257 -29.165 1.00 77.15 719 GLY B O 1
ATOM 10865 N N . GLY B 1 684 ? 5.709 68.003 -31.395 1.00 73.80 720 GLY B N 1
ATOM 10866 C CA . GLY B 1 684 ? 4.243 67.935 -31.407 1.00 70.61 720 GLY B CA 1
ATOM 10867 C C . GLY B 1 684 ? 3.564 69.264 -31.688 1.00 69.04 720 GLY B C 1
ATOM 10868 O O . GLY B 1 684 ? 4.223 70.244 -32.038 1.00 69.02 720 GLY B O 1
ATOM 10869 N N . LYS B 1 685 ? 2.238 69.287 -31.539 1.00 68.29 721 LYS B N 1
ATOM 10870 C CA . LYS B 1 685 ? 1.446 70.514 -31.715 1.00 67.58 721 LYS B CA 1
ATOM 10871 C C . LYS B 1 685 ? 1.765 71.544 -30.635 1.00 64.39 721 LYS B C 1
ATOM 10872 O O . LYS B 1 685 ? 2.153 71.186 -29.523 1.00 62.61 721 LYS B O 1
ATOM 10878 N N . TYR B 1 686 ? 1.584 72.821 -30.967 1.00 60.25 722 TYR B N 1
ATOM 10879 C CA . TYR B 1 686 ? 1.806 73.907 -30.015 1.00 58.01 722 TYR B CA 1
ATOM 10880 C C . TYR B 1 686 ? 0.959 75.129 -30.344 1.00 54.99 722 TYR B C 1
ATOM 10881 O O . TYR B 1 686 ? 0.402 75.239 -31.439 1.00 55.24 722 TYR B O 1
ATOM 10890 N N . VAL B 1 687 ? 0.883 76.046 -29.384 1.00 50.05 723 VAL B N 1
ATOM 10891 C CA . VAL B 1 687 ? 0.418 77.408 -29.631 1.00 48.95 723 VAL B CA 1
ATOM 10892 C C . VAL B 1 687 ? 1.468 78.359 -29.075 1.00 48.28 723 VAL B C 1
ATOM 10893 O O . VAL B 1 687 ? 2.143 78.036 -28.098 1.00 48.71 723 VAL B O 1
ATOM 10897 N N . SER B 1 688 ? 1.627 79.517 -29.700 1.00 47.45 724 SER B N 1
ATOM 10898 C CA . SER B 1 688 ? 2.608 80.491 -29.230 1.00 45.85 724 SER B CA 1
ATOM 10899 C C . SER B 1 688 ? 2.024 81.887 -29.235 1.00 43.18 724 SER B C 1
ATOM 10900 O O . SER B 1 688 ? 1.145 82.204 -30.036 1.00 43.42 724 SER B O 1
ATOM 10903 N N . PHE B 1 689 ? 2.515 82.708 -28.314 1.00 40.63 725 PHE B N 1
ATOM 10904 C CA . PHE B 1 689 ? 2.020 84.061 -28.119 1.00 40.10 725 PHE B CA 1
ATOM 10905 C C . PHE B 1 689 ? 3.018 84.826 -27.267 1.00 39.12 725 PHE B C 1
ATOM 10906 O O . PHE B 1 689 ? 3.962 84.245 -26.732 1.00 41.20 725 PHE B O 1
ATOM 10914 N N . THR B 1 690 ? 2.823 86.130 -27.157 1.00 39.13 726 THR B N 1
ATOM 10915 C CA . THR B 1 690 ? 3.684 86.953 -26.327 1.00 39.33 726 THR B CA 1
ATOM 10916 C C . THR B 1 690 ? 2.941 87.265 -25.036 1.00 38.35 726 THR B C 1
ATOM 10917 O O . THR B 1 690 ? 1.794 87.704 -25.068 1.00 37.90 726 THR B O 1
ATOM 10921 N N . VAL B 1 691 ? 3.588 87.007 -23.904 1.00 37.31 727 VAL B N 1
ATOM 10922 C CA . VAL B 1 691 ? 3.041 87.386 -22.607 1.00 35.89 727 VAL B CA 1
ATOM 10923 C C . VAL B 1 691 ? 3.463 88.834 -22.364 1.00 33.67 727 VAL B C 1
ATOM 10924 O O . VAL B 1 691 ? 4.659 89.104 -22.267 1.00 34.06 727 VAL B O 1
ATOM 10928 N N . PRO B 1 692 ? 2.499 89.773 -22.282 1.00 33.31 728 PRO B N 1
ATOM 10929 C CA . PRO B 1 692 ? 2.890 91.180 -22.100 1.00 33.06 728 PRO B CA 1
ATOM 10930 C C . PRO B 1 692 ? 3.749 91.455 -20.867 1.00 34.59 728 PRO B C 1
ATOM 10931 O O . PRO B 1 692 ? 4.726 92.205 -20.946 1.00 31.13 728 PRO B O 1
ATOM 10935 N N . GLU B 1 693 ? 3.377 90.849 -19.741 1.00 34.69 729 GLU B N 1
ATOM 10936 C CA . GLU B 1 693 ? 4.001 91.134 -18.454 1.00 35.64 729 GLU B CA 1
ATOM 10937 C C . GLU B 1 693 ? 3.915 89.923 -17.526 1.00 34.55 729 GLU B C 1
ATOM 10938 O O . GLU B 1 693 ? 2.885 89.248 -17.477 1.00 31.93 729 GLU B O 1
ATOM 10944 N N . LEU B 1 694 ? 4.998 89.671 -16.794 1.00 33.09 730 LEU B N 1
ATOM 10945 C CA . LEU B 1 694 ? 4.991 88.707 -15.700 1.00 30.92 730 LEU B CA 1
ATOM 10946 C C . LEU B 1 694 ? 5.679 89.341 -14.506 1.00 30.81 730 LEU B C 1
ATOM 10947 O O . LEU B 1 694 ? 6.874 89.667 -14.568 1.00 28.60 730 LEU B O 1
ATOM 10952 N N . LYS B 1 695 ? 4.923 89.523 -13.423 1.00 31.02 731 LYS B N 1
ATOM 10953 C CA . LYS B 1 695 ? 5.485 90.040 -12.186 1.00 29.93 731 LYS B CA 1
ATOM 10954 C C . LYS B 1 695 ? 5.634 88.893 -11.181 1.00 29.16 731 LYS B C 1
ATOM 10955 O O . LYS B 1 695 ? 6.745 88.429 -10.948 1.00 28.95 731 LYS B O 1
ATOM 10961 N N . TYR B 1 696 ? 4.513 88.430 -10.623 1.00 27.29 732 TYR B N 1
ATOM 10962 C CA . TYR B 1 696 ? 4.491 87.300 -9.676 1.00 25.37 732 TYR B CA 1
ATOM 10963 C C . TYR B 1 696 ? 3.811 86.059 -10.258 1.00 24.82 732 TYR B C 1
ATOM 10964 O O . TYR B 1 696 ? 4.381 84.975 -10.248 1.00 24.63 732 TYR B O 1
ATOM 10973 N N . TRP B 1 697 ? 2.590 86.231 -10.772 1.00 24.77 733 TRP B N 1
ATOM 10974 C CA . TRP B 1 697 ? 1.725 85.108 -11.125 1.00 24.53 733 TRP B CA 1
ATOM 10975 C C . TRP B 1 697 ? 0.773 85.448 -12.275 1.00 25.00 733 TRP B C 1
ATOM 10976 O O . TRP B 1 697 ? -0.049 86.343 -12.150 1.00 25.35 733 TRP B O 1
ATOM 10987 N N . ASN B 1 698 ? 0.896 84.726 -13.382 1.00 26.14 734 ASN B N 1
ATOM 10988 C CA . ASN B 1 698 ? -0.069 84.832 -14.477 1.00 27.26 734 ASN B CA 1
ATOM 10989 C C . ASN B 1 698 ? -0.838 83.545 -14.611 1.00 26.67 734 ASN B C 1
ATOM 10990 O O . ASN B 1 698 ? -0.252 82.461 -14.557 1.00 27.05 734 ASN B O 1
ATOM 10995 N N . MET B 1 699 ? -2.152 83.650 -14.777 1.00 26.56 735 MET B N 1
ATOM 10996 C CA . MET B 1 699 ? -2.921 82.490 -15.178 1.00 27.36 735 MET B CA 1
ATOM 10997 C C . MET B 1 699 ? -3.318 82.638 -16.645 1.00 28.33 735 MET B C 1
ATOM 10998 O O . MET B 1 699 ? -4.118 83.505 -16.990 1.00 28.39 735 MET B O 1
ATOM 11003 N N . ILE B 1 700 ? -2.746 81.779 -17.481 1.00 29.80 736 ILE B N 1
ATOM 11004 C CA . ILE B 1 700 ? -3.117 81.677 -18.880 1.00 29.67 736 ILE B CA 1
ATOM 11005 C C . ILE B 1 700 ? -4.146 80.568 -18.979 1.00 29.82 736 ILE B C 1
ATOM 11006 O O . ILE B 1 700 ? -3.877 79.433 -18.578 1.00 29.36 736 ILE B O 1
ATOM 11011 N N . TYR B 1 701 ? -5.336 80.907 -19.465 1.00 30.42 737 TYR B N 1
ATOM 11012 C CA . TYR B 1 701 ? -6.363 79.905 -19.709 1.00 30.04 737 TYR B CA 1
ATOM 11013 C C . TYR B 1 701 ? -6.823 79.937 -21.161 1.00 32.18 737 TYR B C 1
ATOM 11014 O O . TYR B 1 701 ? -7.117 80.998 -21.708 1.00 29.88 737 TYR B O 1
ATOM 11023 N N . MET B 1 702 ? -6.853 78.750 -21.766 1.00 34.22 738 MET B N 1
ATOM 11024 C CA . MET B 1 702 ? -7.027 78.605 -23.199 1.00 36.97 738 MET B CA 1
ATOM 11025 C C . MET B 1 702 ? -8.295 77.799 -23.471 1.00 38.83 738 MET B C 1
ATOM 11026 O O . MET B 1 702 ? -8.386 76.631 -23.103 1.00 39.89 738 MET B O 1
ATOM 11031 N N . LEU B 1 703 ? -9.279 78.439 -24.092 1.00 42.28 739 LEU B N 1
ATOM 11032 C CA . LEU B 1 703 ? -10.546 77.778 -24.396 1.00 45.60 739 LEU B CA 1
ATOM 11033 C C . LEU B 1 703 ? -10.356 76.717 -25.486 1.00 47.98 739 LEU B C 1
ATOM 11034 O O . LEU B 1 703 ? -9.823 77.014 -26.554 1.00 49.03 739 LEU B O 1
ATOM 11039 N N . GLU B 1 704 ? -10.773 75.482 -25.196 1.00 52.51 740 GLU B N 1
ATOM 11040 C CA . GLU B 1 704 ? -10.771 74.390 -26.179 1.00 56.94 740 GLU B CA 1
ATOM 11041 C C . GLU B 1 704 ? -12.152 74.223 -26.818 1.00 58.70 740 GLU B C 1
ATOM 11042 O O . GLU B 1 704 ? -12.587 75.052 -27.619 1.00 60.21 740 GLU B O 1
#